Protein 6TP5 (pdb70)

InterPro domains:
  IPR002048 EF-hand domain [PF13499] (192-251)
  IPR002048 EF-hand domain [cd00051] (194-252)
  IPR005123 Oxoglutarate/iron-dependent dioxygenase domain [PS51471] (310-460)
  IPR006620 Prolyl 4-hydroxylase, alpha subunit [SM00702] (142-459)
  IPR011992 EF-hand domain pair [SSF47473] (126-281)
  IPR018247 EF-Hand 1, calcium-binding site [PS00018] (198-210)
  IPR018247 EF-Hand 1, calcium-binding site [PS00018] (237-249)
  IPR044862 Prolyl 4-hydroxylase alpha subunit, Fe(2+) 2OG dioxygenase domain [PF13640] (314-458)
  IPR045054 Prolyl 4-hydroxylase [PTHR10869] (89-461)

B-factor: mean 87.78, std 33.0, range [36.11, 213.03]

Structure (mmCIF, N/CA/C/O backbone):
data_6TP5
#
_entry.id   6TP5
#
_cell.length_a   92.079
_cell.length_b   92.079
_cell.length_c   129.500
_cell.angle_alpha   90.000
_cell.angle_beta   90.000
_cell.angle_gamma   120.000
#
_symmetry.space_group_name_H-M   'P 31'
#
loop_
_entity.id
_entity.type
_entity.pdbx_description
1 polymer 'Transmembrane prolyl 4-hydroxylase'
2 branched 2-acetamido-2-deoxy-beta-D-glucopyranose-(1-4)-2-acetamido-2-deoxy-beta-D-glucopyranose
3 branched alpha-D-mannopyranose-(1-2)-alpha-D-mannopyranose-(1-2)-alpha-D-mannopyranose-(1-3)-[alpha-D-mannopyranose-(1-2)-alpha-D-mannopyranose-(1-6)-[alpha-D-mannopyranose-(1-3)]alpha-D-mannopyranose-(1-6)]beta-D-mannopyranose-(1-4)-2-acetamido-2-deoxy-beta-D-glucopyranose-(1-4)-2-acetamido-2-deoxy-beta-D-glucopyranose
4 branched beta-D-mannopyranose-(1-2)-alpha-D-mannopyranose-(1-2)-alpha-D-mannopyranose-(1-3)-[alpha-D-mannopyranose-(1-2)-alpha-D-mannopyranose-(1-6)-[alpha-D-mannopyranose-(1-3)]alpha-D-mannopyranose-(1-6)]beta-D-mannopyranose-(1-4)-2-acetamido-2-deoxy-beta-D-glucopyranose-(1-4)-2-acetamido-2-deoxy-beta-D-glucopyranose
5 non-polymer N-OXALYLGLYCINE
6 non-polymer 'FE (II) ION'
7 non-polymer 'TERTIARY-BUTYL ALCOHOL'
8 non-polymer GLYCINE
9 non-polymer 'CALCIUM ION'
10 non-polymer 'CHLORIDE ION'
11 water water
#
loop_
_atom_site.group_PDB
_atom_site.id
_atom_site.type_symbol
_atom_site.label_atom_id
_atom_site.label_alt_id
_atom_site.label_comp_id
_atom_site.label_asym_id
_atom_site.label_entity_id
_atom_site.label_seq_id
_atom_site.pdbx_PDB_ins_code
_atom_site.Cartn_x
_atom_site.Cartn_y
_atom_site.Cartn_z
_atom_site.occupancy
_atom_site.B_iso_or_equiv
_atom_site.auth_seq_id
_atom_site.auth_comp_id
_atom_site.auth_asym_id
_atom_site.auth_atom_id
_atom_site.pdbx_PDB_model_num
ATOM 1 N N . THR A 1 26 ? 34.76356 45.08028 -18.59002 1.000 153.57243 107 THR A N 1
ATOM 2 C CA . THR A 1 26 ? 35.53639 43.85956 -18.38988 1.000 156.54281 107 THR A CA 1
ATOM 3 C C . THR A 1 26 ? 35.83906 43.64179 -16.90501 1.000 159.81438 107 THR A C 1
ATOM 4 O O . THR A 1 26 ? 36.58259 44.40998 -16.28921 1.000 165.72177 107 THR A O 1
ATOM 8 N N . LEU A 1 27 ? 35.24404 42.59054 -16.32914 1.000 154.39931 108 LEU A N 1
ATOM 9 C CA . LEU A 1 27 ? 35.40098 42.27737 -14.91492 1.000 147.50175 108 LEU A CA 1
ATOM 10 C C . LEU A 1 27 ? 36.05236 40.92668 -14.64962 1.000 142.31334 108 LEU A C 1
ATOM 11 O O . LEU A 1 27 ? 36.45017 40.67100 -13.50652 1.000 151.86448 108 LEU A O 1
ATOM 16 N N . GLY A 1 28 ? 36.17249 40.06185 -15.65477 1.000 126.41017 109 GLY A N 1
ATOM 17 C CA . GLY A 1 28 ? 36.70373 38.73635 -15.45888 1.000 116.34032 109 GLY A CA 1
ATOM 18 C C . GLY A 1 28 ? 35.59947 37.70879 -15.32157 1.000 107.76546 109 GLY A C 1
ATOM 19 O O . GLY A 1 28 ? 34.42738 38.04644 -15.12625 1.000 104.86675 109 GLY A O 1
ATOM 20 N N . PRO A 1 29 ? 35.95423 36.42916 -15.41623 1.000 104.00407 110 PRO A N 1
ATOM 21 C CA . PRO A 1 29 ? 34.93293 35.37689 -15.37259 1.000 98.83378 110 PRO A CA 1
ATOM 22 C C . PRO A 1 29 ? 34.31274 35.23018 -13.99074 1.000 96.26543 110 PRO A C 1
ATOM 23 O O . PRO A 1 29 ? 34.95992 35.43593 -12.96113 1.000 99.12668 110 PRO A O 1
ATOM 27 N N . LEU A 1 30 ? 33.03588 34.85903 -13.98511 1.000 91.26126 111 LEU A N 1
ATOM 28 C CA . LEU A 1 30 ? 32.31818 34.59569 -12.74668 1.000 81.87669 111 LEU A CA 1
ATOM 29 C C . LEU A 1 30 ? 32.61867 33.18812 -12.24965 1.000 87.58191 111 LEU A C 1
ATOM 30 O O . LEU A 1 30 ? 32.49337 32.21297 -12.99747 1.000 88.63507 111 LEU A O 1
ATOM 35 N N . THR A 1 31 ? 33.00619 33.08761 -10.98182 1.000 93.40357 112 THR A N 1
ATOM 36 C CA . THR A 1 31 ? 33.24046 31.79153 -10.36407 1.000 85.15812 112 THR A CA 1
ATOM 37 C C . THR A 1 31 ? 31.94371 31.00059 -10.28628 1.000 88.89742 112 THR A C 1
ATOM 38 O O . THR A 1 31 ? 30.92684 31.49642 -9.79133 1.000 98.47092 112 THR A O 1
ATOM 42 N N . ARG A 1 32 ? 31.98293 29.77035 -10.78566 1.000 78.56033 113 ARG A N 1
ATOM 43 C CA . ARG A 1 32 ? 30.85978 28.84613 -10.69661 1.000 75.59692 113 ARG A CA 1
ATOM 44 C C . ARG A 1 32 ? 31.38280 27.53990 -10.11569 1.000 78.50742 113 ARG A C 1
ATOM 45 O O . ARG A 1 32 ? 32.23166 26.88142 -10.72634 1.000 81.16926 113 ARG A O 1
ATOM 53 N N . LEU A 1 33 ? 30.89506 27.17500 -8.93363 1.000 68.47215 114 LEU A N 1
ATOM 54 C CA . LEU A 1 33 ? 31.39619 25.98414 -8.26290 1.000 72.54807 114 LEU A CA 1
ATOM 55 C C . LEU A 1 33 ? 30.93901 24.72495 -8.99442 1.000 72.81885 114 LEU A C 1
ATOM 56 O O . LEU A 1 33 ? 29.78729 24.61816 -9.42057 1.000 77.55953 114 LEU A O 1
ATOM 61 N N . GLU A 1 34 ? 31.84632 23.76458 -9.13803 1.000 73.87879 115 GLU A N 1
ATOM 62 C CA . GLU A 1 34 ? 31.52062 22.51939 -9.82431 1.000 73.32833 115 GLU A CA 1
ATOM 63 C C . GLU A 1 34 ? 30.77695 21.57315 -8.89043 1.000 72.07809 115 GLU A C 1
ATOM 64 O O . GLU A 1 34 ? 31.24504 21.28242 -7.78640 1.000 80.87931 115 GLU A O 1
ATOM 70 N N . GLY A 1 35 ? 29.61858 21.08404 -9.34147 1.000 74.18769 116 GLY A N 1
ATOM 71 C CA . GLY A 1 35 ? 28.86734 20.12501 -8.54876 1.000 71.46148 116 GLY A CA 1
ATOM 72 C C . GLY A 1 35 ? 29.42678 18.71783 -8.58877 1.000 70.35780 116 GLY A C 1
ATOM 73 O O . GLY A 1 35 ? 29.20363 17.93906 -7.65776 1.000 74.31651 116 GLY A O 1
ATOM 74 N N . ILE A 1 36 ? 30.13332 18.36682 -9.66505 1.000 61.90978 117 ILE A N 1
ATOM 75 C CA . ILE A 1 36 ? 30.84047 17.09484 -9.81843 1.000 64.80936 117 ILE A CA 1
ATOM 76 C C . ILE A 1 36 ? 29.86379 15.92561 -9.90340 1.000 65.59766 117 ILE A C 1
ATOM 77 O O . ILE A 1 36 ? 29.77146 15.27124 -10.94876 1.000 73.26087 117 ILE A O 1
ATOM 82 N N . LYS A 1 37 ? 29.14084 15.64483 -8.81618 1.000 56.67643 118 LYS A N 1
ATOM 83 C CA . LYS A 1 37 ? 28.08974 14.62969 -8.82409 1.000 56.24004 118 LYS A CA 1
ATOM 84 C C . LYS A 1 37 ? 27.26361 14.76296 -7.55584 1.000 65.07154 118 LYS A C 1
ATOM 85 O O . LYS A 1 37 ? 27.72120 15.31733 -6.55410 1.000 65.78930 118 LYS A O 1
ATOM 91 N N . VAL A 1 38 ? 26.03622 14.23779 -7.61359 1.000 61.13303 119 VAL A N 1
ATOM 92 C CA . VAL A 1 38 ? 25.15784 14.26032 -6.44969 1.000 57.00410 119 VAL A CA 1
ATOM 93 C C . VAL A 1 38 ? 25.81919 13.51905 -5.29517 1.000 64.00748 11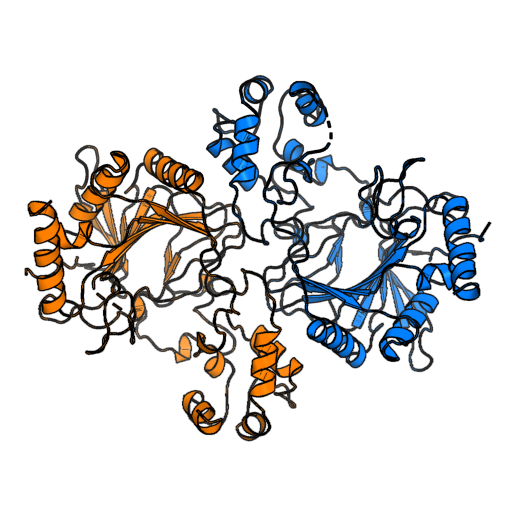9 VAL A C 1
ATOM 94 O O . VAL A 1 38 ? 26.30833 12.39418 -5.45457 1.000 63.08061 119 VAL A O 1
ATOM 98 N N . GLY A 1 39 ? 25.85275 14.15685 -4.12557 1.000 59.32813 120 GLY A N 1
ATOM 99 C CA . GLY A 1 39 ? 26.45028 13.56463 -2.94676 1.000 55.74483 120 GLY A CA 1
ATOM 100 C C . GLY A 1 39 ? 27.92194 13.85664 -2.75575 1.000 66.87471 120 GLY A C 1
ATOM 101 O O . GLY A 1 39 ? 28.49957 13.41673 -1.75161 1.000 70.43971 120 GLY A O 1
ATOM 102 N N . HIS A 1 40 ? 28.54973 14.57835 -3.68055 1.000 64.75747 121 HIS A N 1
ATOM 103 C CA . HIS A 1 40 ? 29.95285 14.93545 -3.52252 1.000 64.81490 121 HIS A CA 1
ATOM 104 C C . HIS A 1 40 ? 30.12235 15.90631 -2.35880 1.000 73.32462 121 HIS A C 1
ATOM 105 O O . HIS A 1 40 ? 29.45065 16.94156 -2.29096 1.000 68.23762 121 HIS A O 1
ATOM 112 N N . GLU A 1 41 ? 31.01901 15.56750 -1.43746 1.000 82.62041 122 GLU A N 1
ATOM 113 C CA . GLU A 1 41 ? 31.33155 16.41108 -0.29288 1.000 76.32959 122 GLU A CA 1
ATOM 114 C C . GLU A 1 41 ? 32.78156 16.85494 -0.38553 1.000 78.09026 122 GLU A C 1
ATOM 115 O O . GLU A 1 41 ? 33.67219 16.03351 -0.62692 1.000 86.80142 122 GLU A O 1
ATOM 121 N N . ARG A 1 42 ? 33.01466 18.14935 -0.19833 1.000 80.64329 123 ARG A N 1
ATOM 122 C CA . ARG A 1 42 ? 34.36086 18.70089 -0.17443 1.000 91.23193 123 ARG A CA 1
ATOM 123 C C . ARG A 1 42 ? 34.52685 19.58352 1.05549 1.000 93.25848 123 ARG A C 1
ATOM 124 O O . ARG A 1 42 ? 33.59960 20.29502 1.45965 1.000 93.41476 123 ARG A O 1
ATOM 132 N N . LYS A 1 43 ? 35.70415 19.50379 1.66397 1.000 92.14764 124 LYS A N 1
ATOM 133 C CA . LYS A 1 43 ? 36.01835 20.35702 2.79679 1.000 83.85806 124 LYS A CA 1
ATOM 134 C C . LYS A 1 43 ? 36.25311 21.78183 2.31752 1.000 87.06427 124 LYS A C 1
ATOM 135 O O . LYS A 1 43 ? 36.89284 22.01387 1.28953 1.000 93.71388 124 LYS A O 1
ATOM 141 N N . VAL A 1 44 ? 35.71183 22.73773 3.05804 1.000 90.05810 125 VAL A N 1
ATOM 142 C CA . VAL A 1 44 ? 35.91179 24.15000 2.78063 1.000 89.69749 125 VAL A CA 1
ATOM 143 C C . VAL A 1 44 ? 36.21433 24.84975 4.09797 1.000 97.63351 125 VAL A C 1
ATOM 144 O O . VAL A 1 44 ? 35.67790 24.47938 5.14884 1.000 98.56630 125 VAL A O 1
ATOM 148 N N . GLN A 1 45 ? 37.10925 25.83131 4.04877 1.000 105.40442 126 GLN A N 1
ATOM 149 C CA . GLN A 1 45 ? 37.50188 26.60105 5.22134 1.000 109.47779 126 GLN A CA 1
ATOM 150 C C . GLN A 1 45 ? 36.88701 27.99211 5.11047 1.000 97.15530 126 GLN A C 1
ATOM 151 O O . GLN A 1 45 ? 37.33377 28.81582 4.30297 1.000 101.71736 126 GLN A O 1
ATOM 157 N N . LEU A 1 46 ? 35.84852 28.23657 5.90848 1.000 77.42777 127 LEU A N 1
ATOM 158 C CA . LEU A 1 46 ? 35.17638 29.52627 5.97368 1.000 82.52301 127 LEU A CA 1
ATOM 159 C C . LEU A 1 46 ? 35.42991 30.26974 7.27532 1.000 91.95987 127 LEU A C 1
ATOM 160 O O . LEU A 1 46 ? 35.38295 31.49922 7.29247 1.000 90.78109 127 LEU A O 1
ATOM 165 N N . VAL A 1 47 ? 35.68765 29.55037 8.36038 1.000 94.48785 128 VAL A N 1
ATOM 166 C CA . VAL A 1 47 ? 36.05015 30.14422 9.63644 1.000 97.34110 128 VAL A CA 1
ATOM 167 C C . VAL A 1 47 ? 37.29558 29.43377 10.14817 1.000 109.16576 128 VAL A C 1
ATOM 168 O O . VAL A 1 47 ? 37.46136 28.22361 9.96476 1.000 109.02391 128 VAL A O 1
ATOM 172 N N . THR A 1 48 ? 38.18858 30.20313 10.78207 1.000 114.45409 129 THR A N 1
ATOM 173 C CA . THR A 1 48 ? 39.42935 29.63050 11.29907 1.000 116.68351 129 THR A CA 1
ATOM 174 C C . THR A 1 48 ? 39.15973 28.57070 12.35814 1.000 109.71917 129 THR A C 1
ATOM 175 O O . THR A 1 48 ? 39.98088 27.66853 12.56130 1.000 105.42620 129 THR A O 1
ATOM 179 N N . ASP A 1 49 ? 38.00956 28.65475 13.02440 1.000 108.31434 130 ASP A N 1
ATOM 180 C CA . ASP A 1 49 ? 37.71302 27.76749 14.14159 1.000 115.30660 130 ASP A CA 1
ATOM 181 C C . ASP A 1 49 ? 37.54484 26.32235 13.67989 1.000 120.18471 130 ASP A C 1
ATOM 182 O O . ASP A 1 49 ? 38.27244 25.42726 14.12617 1.000 121.28775 130 ASP A O 1
ATOM 187 N N . ARG A 1 50 ? 36.58968 26.07314 12.78450 1.000 117.54579 131 ARG A N 1
ATOM 188 C CA . ARG A 1 50 ? 36.16985 24.71920 12.45383 1.000 105.53494 131 ARG A CA 1
ATOM 189 C C . ARG A 1 50 ? 36.20208 24.49837 10.94815 1.000 100.77609 131 ARG A C 1
ATOM 190 O O . ARG A 1 50 ? 36.47591 25.40954 10.16173 1.000 97.70046 131 ARG A O 1
ATOM 198 N N . ASP A 1 51 ? 35.91937 23.25928 10.55839 1.000 97.69980 132 ASP A N 1
ATOM 199 C CA . ASP A 1 51 ? 35.81795 22.87140 9.16028 1.000 106.67314 132 ASP A CA 1
ATOM 200 C C . ASP A 1 51 ? 34.35821 22.82984 8.72894 1.000 99.82472 132 ASP A C 1
ATOM 201 O O . ASP A 1 51 ? 33.46337 22.52688 9.52188 1.000 97.06056 132 ASP A O 1
ATOM 206 N N . HIS A 1 52 ? 34.12817 23.13691 7.45780 1.000 97.76213 133 HIS A N 1
ATOM 207 C CA . HIS A 1 52 ? 32.81547 23.02695 6.84378 1.000 83.26683 133 HIS A CA 1
ATOM 208 C C . HIS A 1 52 ? 32.91076 22.12240 5.62248 1.000 80.58947 133 HIS A C 1
ATOM 209 O O . HIS A 1 52 ? 33.99225 21.90303 5.06933 1.000 85.95339 133 HIS A O 1
ATOM 216 N N . PHE A 1 53 ? 31.76536 21.58755 5.20902 1.000 77.39125 134 PHE A N 1
ATOM 217 C CA . PHE A 1 53 ? 31.70588 20.60005 4.13742 1.000 77.46556 134 PHE A CA 1
ATOM 218 C C . PHE A 1 53 ? 30.57262 20.96923 3.19456 1.000 78.44236 134 PHE A C 1
ATOM 219 O O . PHE A 1 53 ? 29.42668 21.11862 3.63110 1.000 76.94719 134 PHE A O 1
ATOM 227 N N . ILE A 1 54 ? 30.89521 21.12698 1.91237 1.000 76.29899 135 ILE A N 1
ATOM 228 C CA . ILE A 1 54 ? 29.90897 21.45489 0.88728 1.000 64.99607 135 ILE A CA 1
ATOM 229 C C . ILE A 1 54 ? 29.43755 20.16502 0.23303 1.000 68.56522 135 ILE A C 1
ATOM 230 O O . ILE A 1 54 ? 30.22634 19.46216 -0.40869 1.000 76.15598 135 ILE A O 1
ATOM 235 N N . ARG A 1 55 ? 28.14999 19.86534 0.36893 1.000 70.16392 136 ARG A N 1
ATOM 236 C CA . ARG A 1 55 ? 27.55018 18.69983 -0.26614 1.000 65.16386 136 ARG A CA 1
ATOM 237 C C . ARG A 1 55 ? 26.73537 19.13394 -1.47876 1.000 69.09157 136 ARG A C 1
ATOM 238 O O . ARG A 1 55 ? 25.91792 20.05564 -1.38393 1.000 66.95945 136 ARG A O 1
ATOM 246 N N . THR A 1 56 ? 26.96993 18.47600 -2.61495 1.000 60.52179 137 THR A N 1
ATOM 247 C CA . THR A 1 56 ? 26.16688 18.68831 -3.81423 1.000 56.33906 137 THR A CA 1
ATOM 248 C C . THR A 1 56 ? 24.83111 17.97095 -3.64995 1.000 58.15499 137 THR A C 1
ATOM 249 O O . THR A 1 56 ? 24.80278 16.76030 -3.40711 1.000 60.23468 137 THR A O 1
ATOM 253 N N . LEU A 1 57 ? 23.72539 18.70675 -3.77652 1.000 46.66051 138 LEU A N 1
ATOM 254 C CA . LEU A 1 57 ? 22.40475 18.08844 -3.71281 1.000 53.13298 138 LEU A CA 1
ATOM 255 C C . LEU A 1 57 ? 21.83036 17.77640 -5.08427 1.000 58.15228 138 LEU A C 1
ATOM 256 O O . LEU A 1 57 ? 21.07246 16.81026 -5.21904 1.000 56.90988 138 LEU A O 1
ATOM 261 N N . SER A 1 58 ? 22.15942 18.58078 -6.09281 1.000 56.75386 139 SER A N 1
ATOM 262 C CA . SER A 1 58 ? 21.73127 18.32965 -7.46254 1.000 64.29127 139 SER A CA 1
ATOM 263 C C . SER A 1 58 ? 22.60618 19.13973 -8.40824 1.000 65.19855 139 SER A C 1
ATOM 264 O O . SER A 1 58 ? 23.31695 20.06357 -7.99282 1.000 59.22189 139 SER A O 1
ATOM 267 N N . LEU A 1 59 ? 22.54578 18.77114 -9.69021 1.000 60.09371 140 LEU A N 1
ATOM 268 C CA . LEU A 1 59 ? 23.21240 19.50655 -10.76002 1.000 64.42023 140 LEU A CA 1
ATOM 269 C C . LEU A 1 59 ? 22.25925 20.37358 -11.57171 1.000 65.99222 140 LEU A C 1
ATOM 270 O O . LEU A 1 59 ? 22.66920 21.43020 -12.06810 1.000 58.36792 140 LEU A O 1
ATOM 275 N N . LYS A 1 60 ? 21.00933 19.93967 -11.72356 1.000 60.64163 141 LYS A N 1
ATOM 276 C CA . LYS A 1 60 ? 19.93115 20.73946 -12.30998 1.000 59.25094 141 LYS A CA 1
ATOM 277 C C . LYS A 1 60 ? 18.85262 20.95091 -11.25756 1.000 57.59095 141 LYS A C 1
ATOM 278 O O . LYS A 1 60 ? 17.99362 20.07230 -11.06962 1.000 60.34171 141 LYS A O 1
ATOM 284 N N . PRO A 1 61 ? 18.84333 22.08316 -10.53756 1.000 55.45107 142 PRO A N 1
ATOM 285 C CA . PRO A 1 61 ? 19.80416 23.18332 -10.62643 1.000 54.33298 142 PRO A CA 1
ATOM 286 C C . PRO A 1 61 ? 21.07479 22.84494 -9.86183 1.000 47.54495 142 PRO A C 1
ATOM 287 O O . PRO A 1 61 ? 21.11787 21.83786 -9.15612 1.000 53.39718 142 PRO A O 1
ATOM 291 N N . LEU A 1 62 ? 22.10892 23.65534 -10.03453 1.000 49.71814 143 LEU A N 1
ATOM 292 C CA . LEU A 1 62 ? 23.37004 23.46111 -9.32926 1.000 48.45658 143 LEU A CA 1
ATOM 293 C C . LEU A 1 62 ? 23.16431 23.94349 -7.89337 1.000 59.10530 143 LEU A C 1
ATOM 294 O O . LEU A 1 62 ? 23.17137 25.14653 -7.62372 1.000 56.04623 143 LEU A O 1
ATOM 299 N N . LEU A 1 63 ? 22.98246 22.99548 -6.96806 1.000 53.60052 144 LEU A N 1
ATOM 300 C CA . LEU A 1 63 ? 22.47579 23.25378 -5.62680 1.000 58.44870 144 LEU A CA 1
ATOM 301 C C . LEU A 1 63 ? 23.34035 22.54712 -4.59093 1.000 63.35911 144 LEU A C 1
ATOM 302 O O . LEU A 1 63 ? 23.56607 21.33407 -4.68775 1.000 56.75494 144 LEU A O 1
ATOM 307 N N . PHE A 1 64 ? 23.79098 23.29927 -3.58566 1.000 62.28404 145 PHE A N 1
ATOM 308 C CA . PHE A 1 64 ? 24.69107 22.79957 -2.55688 1.000 62.17431 145 PHE A CA 1
ATOM 309 C C . PHE A 1 64 ? 24.09461 22.97631 -1.16358 1.000 66.61125 145 PHE A C 1
ATOM 310 O O . PHE A 1 64 ? 23.16794 23.76350 -0.95166 1.000 74.08594 145 PHE A O 1
ATOM 318 N N . GLU A 1 65 ? 24.67221 22.25133 -0.20256 1.000 65.96084 146 GLU A N 1
ATOM 319 C CA . GLU A 1 65 ? 24.25502 22.30234 1.19434 1.000 57.17636 146 GLU A CA 1
ATOM 320 C C . GLU A 1 65 ? 25.47958 22.35105 2.09354 1.000 69.16738 146 GLU A C 1
ATOM 321 O O . GLU A 1 65 ? 26.43222 21.59341 1.88652 1.000 63.97608 146 GLU A O 1
ATOM 327 N N . ILE A 1 66 ? 25.44814 23.23169 3.09183 1.000 64.80175 147 ILE A N 1
ATOM 328 C CA . ILE A 1 66 ? 26.52784 23.33143 4.06952 1.000 60.27919 147 ILE A CA 1
ATOM 329 C C . ILE A 1 66 ? 25.94488 23.26402 5.47793 1.000 70.64643 147 ILE A C 1
ATOM 330 O O . ILE A 1 66 ? 25.37060 24.25055 5.96371 1.000 68.86346 147 ILE A O 1
ATOM 335 N N . PRO A 1 67 ? 26.05961 22.13002 6.16502 1.000 67.83892 148 PRO A N 1
ATOM 336 C CA . PRO A 1 67 ? 25.60053 22.06747 7.55867 1.000 60.99976 148 PRO A CA 1
ATOM 337 C C . PRO A 1 67 ? 26.42471 22.97836 8.44882 1.000 64.27725 148 PRO A C 1
ATOM 338 O O . PRO A 1 67 ? 27.64018 23.11311 8.27642 1.000 59.99832 148 PRO A O 1
ATOM 342 N N . GLY A 1 68 ? 25.74640 23.60841 9.40767 1.000 62.78976 149 GLY A N 1
ATOM 343 C CA . GLY A 1 68 ? 26.44109 24.39242 10.40929 1.000 60.76631 149 GLY A CA 1
ATOM 344 C C . GLY A 1 68 ? 27.09144 25.64892 9.89035 1.000 66.40779 149 GLY A C 1
ATOM 345 O O . GLY A 1 68 ? 28.01701 26.16411 10.52444 1.000 66.87156 149 GLY A O 1
ATOM 346 N N . PHE A 1 69 ? 26.64367 26.15196 8.73799 1.000 67.80992 150 PHE A N 1
ATOM 347 C CA . PHE A 1 69 ? 27.19080 27.39872 8.21664 1.000 67.43124 150 PHE A CA 1
ATOM 348 C C . PHE A 1 69 ? 27.07475 28.51399 9.24386 1.000 69.07350 150 PHE A C 1
ATOM 349 O O . PHE A 1 69 ? 28.01465 29.29145 9.44082 1.000 69.56801 150 PHE A O 1
ATOM 357 N N . LEU A 1 70 ? 25.92757 28.60988 9.90281 1.000 67.13177 151 LEU A N 1
ATOM 358 C CA . LEU A 1 70 ? 25.72362 29.56584 10.97589 1.000 65.24806 151 LEU A CA 1
ATOM 359 C C . LEU A 1 70 ? 25.75301 28.84390 12.31389 1.000 64.06717 151 LEU A C 1
ATOM 360 O O . LEU A 1 70 ? 25.32620 27.68998 12.42887 1.000 58.64597 151 LEU A O 1
ATOM 365 N N . THR A 1 71 ? 26.27579 29.52687 13.32333 1.000 56.64602 152 THR A N 1
ATOM 366 C CA . THR A 1 71 ? 26.18130 28.98200 14.66523 1.000 68.57742 152 THR A CA 1
ATOM 367 C C . THR A 1 71 ? 24.77334 29.19484 15.21332 1.000 71.32793 152 THR A C 1
ATOM 368 O O . THR A 1 71 ? 23.98564 29.98990 14.68976 1.000 66.05217 152 THR A O 1
ATOM 372 N N . ASP A 1 72 ? 24.45163 28.45809 16.27740 1.000 72.66510 153 ASP A N 1
ATOM 373 C CA . ASP A 1 72 ? 23.13835 28.62447 16.89054 1.000 70.70194 153 ASP A CA 1
ATOM 374 C C . ASP A 1 72 ? 22.94495 30.04656 17.40189 1.000 74.77778 153 ASP A C 1
ATOM 375 O O . ASP A 1 72 ? 21.83826 30.59425 17.31572 1.000 74.03201 153 ASP A O 1
ATOM 380 N N . GLU A 1 73 ? 24.01664 30.67045 17.89836 1.000 79.49664 154 GLU A N 1
ATOM 381 C CA . GLU A 1 73 ? 23.93131 32.04686 18.37582 1.000 73.99153 154 GLU A CA 1
ATOM 382 C C . GLU A 1 73 ? 23.62549 33.02182 17.23760 1.000 71.20392 154 GLU A C 1
ATOM 383 O O . GLU A 1 73 ? 22.80427 33.93221 17.39859 1.000 70.31113 154 GLU A O 1
ATOM 389 N N . GLU A 1 74 ? 24.26298 32.84803 16.07748 1.000 71.80582 155 GLU A N 1
ATOM 390 C CA . GLU A 1 74 ? 24.04898 33.79165 14.98630 1.000 73.33528 155 GLU A CA 1
ATOM 391 C C . GLU A 1 74 ? 22.63446 33.68225 14.41614 1.000 70.33916 155 GLU A C 1
ATOM 392 O O . GLU A 1 74 ? 22.02638 34.69584 14.05193 1.000 74.97468 155 GLU A O 1
ATOM 398 N N . CYS A 1 75 ? 22.08399 32.46710 14.35359 1.000 55.07531 156 CYS A N 1
ATOM 399 C CA . CYS A 1 75 ? 20.68372 32.28250 13.94783 1.000 67.09282 156 CYS A CA 1
ATOM 400 C C . CYS A 1 75 ? 19.73776 33.04621 14.85733 1.000 68.21578 156 CYS A C 1
ATOM 401 O O . CYS A 1 75 ? 18.79950 33.70646 14.39158 1.000 75.10314 156 CYS A O 1
ATOM 404 N N . ARG A 1 76 ? 19.93751 32.90189 16.16927 1.000 60.65667 157 ARG A N 1
ATOM 405 C CA . ARG A 1 76 ? 19.08170 33.55898 17.14227 1.000 62.03313 157 ARG A CA 1
ATOM 406 C C . ARG A 1 76 ? 19.24033 35.07163 17.09194 1.000 65.29469 157 ARG A C 1
ATOM 407 O O . ARG A 1 76 ? 18.29341 35.80457 17.40324 1.000 70.94041 157 ARG A O 1
ATOM 415 N N . LEU A 1 77 ? 20.42620 35.55911 16.71821 1.000 60.83128 158 LEU A N 1
ATOM 416 C CA . LEU A 1 77 ? 20.60833 36.99948 16.58397 1.000 63.27658 158 LEU A CA 1
ATOM 417 C C . LEU A 1 77 ? 19.83670 37.54332 15.38932 1.000 68.30106 158 LEU A C 1
ATOM 418 O O . LEU A 1 77 ? 19.21947 38.61125 15.47616 1.000 77.05705 158 LEU A O 1
ATOM 423 N N . ILE A 1 78 ? 19.85732 36.81632 14.26962 1.000 62.23314 159 ILE A N 1
ATOM 424 C CA . ILE A 1 78 ? 19.15738 37.26103 13.06963 1.000 63.89189 159 ILE A CA 1
ATOM 425 C C . ILE A 1 78 ? 17.66208 37.34390 13.33118 1.000 65.31573 159 ILE A C 1
ATOM 426 O O . ILE A 1 78 ? 16.99540 38.31092 12.94192 1.000 69.70354 159 ILE A O 1
ATOM 431 N N . ILE A 1 79 ? 17.10859 36.31453 13.97293 1.000 61.00283 160 ILE A N 1
ATOM 432 C CA . ILE A 1 79 ? 15.68301 36.31710 14.28485 1.000 68.46487 160 ILE A CA 1
ATOM 433 C C . ILE A 1 79 ? 15.34043 37.52533 15.14281 1.000 69.68342 160 ILE A C 1
ATOM 434 O O . ILE A 1 79 ? 14.38346 38.25892 14.86611 1.000 64.79487 160 ILE A O 1
ATOM 439 N N . HIS A 1 80 ? 16.15054 37.77413 16.17092 1.000 63.74828 161 HIS A N 1
ATOM 440 C CA . HIS A 1 80 ? 15.84608 38.84174 17.11345 1.000 63.74810 161 HIS A CA 1
ATOM 441 C C . HIS A 1 80 ? 15.96452 40.21333 16.46295 1.000 70.56300 161 HIS A C 1
ATOM 442 O O . HIS A 1 80 ? 15.15028 41.10458 16.73047 1.000 71.11073 161 HIS A O 1
ATOM 449 N N . LEU A 1 81 ? 16.98019 40.40942 15.61983 1.000 71.12171 162 LEU A N 1
ATOM 450 C CA . LEU A 1 81 ? 17.09589 41.67018 14.89452 1.000 68.19816 162 LEU A CA 1
ATOM 451 C C . LEU A 1 81 ? 15.92143 41.86068 13.94250 1.000 72.44238 162 LEU A C 1
ATOM 452 O O . LEU A 1 81 ? 15.44788 42.98820 13.74155 1.000 67.70884 162 LEU A O 1
ATOM 457 N N . ALA A 1 82 ? 15.43421 40.76462 13.35003 1.000 66.63356 163 ALA A N 1
ATOM 458 C CA . ALA A 1 82 ? 14.24545 40.84428 12.50627 1.000 56.71967 163 ALA A CA 1
ATOM 459 C C . ALA A 1 82 ? 13.00883 41.19021 13.32505 1.000 66.74060 163 ALA A C 1
ATOM 460 O O . ALA A 1 82 ? 12.20802 42.04218 12.92219 1.000 75.81908 163 ALA A O 1
ATOM 462 N N . GLN A 1 83 ? 12.83487 40.53593 14.47553 1.000 63.25260 164 GLN A N 1
ATOM 463 C CA . GLN A 1 83 ? 11.67107 40.80662 15.30916 1.000 67.80469 164 GLN A CA 1
ATOM 464 C C . GLN A 1 83 ? 11.68668 42.23685 15.82455 1.000 75.29910 164 GLN A C 1
ATOM 465 O O . GLN A 1 83 ? 10.64034 42.89064 15.88451 1.000 86.56387 164 GLN A O 1
ATOM 471 N N . MET A 1 84 ? 12.86604 42.74346 16.19856 1.000 80.00227 165 MET A N 1
ATOM 472 C CA . MET A 1 84 ? 12.94985 44.10479 16.72222 1.000 80.45395 165 MET A CA 1
ATOM 473 C C . MET A 1 84 ? 12.61920 45.13587 15.65279 1.000 77.08534 165 MET A C 1
ATOM 474 O O . MET A 1 84 ? 12.03189 46.17803 15.96072 1.000 76.62943 165 MET A O 1
ATOM 479 N N . LYS A 1 85 ? 12.97446 44.85858 14.39550 1.000 75.85577 166 LYS A N 1
ATOM 480 C CA . LYS A 1 85 ? 12.62556 45.76441 13.30640 1.000 72.22838 166 LYS A CA 1
ATOM 481 C C . LYS A 1 85 ? 11.13139 45.72459 12.99628 1.000 75.00493 166 LYS A C 1
ATOM 482 O O . LYS A 1 85 ? 10.54124 46.75635 12.65292 1.000 68.64885 166 LYS A O 1
ATOM 488 N N . GLY A 1 86 ? 10.50346 44.55805 13.12098 1.000 70.84502 167 GLY A N 1
ATOM 489 C CA . GLY A 1 86 ? 9.10973 44.41400 12.75957 1.000 64.79391 167 GLY A CA 1
ATOM 490 C C . GLY A 1 86 ? 8.93608 43.84294 11.36677 1.000 69.49731 167 GLY A C 1
ATOM 491 O O . GLY A 1 86 ? 9.51296 44.35244 10.39959 1.000 73.80652 167 GLY A O 1
ATOM 492 N N . LEU A 1 87 ? 8.15354 42.77749 11.25655 1.000 64.22178 168 LEU A N 1
ATOM 493 C CA . LEU A 1 87 ? 7.90168 42.12834 9.98232 1.000 61.15909 168 LEU A CA 1
ATOM 494 C C . LEU A 1 87 ? 6.67968 42.73909 9.30457 1.000 65.86027 168 LEU A C 1
ATOM 495 O O . LEU A 1 87 ? 5.86294 43.41913 9.92937 1.000 72.59726 168 LEU A O 1
ATOM 500 N N . GLN A 1 88 ? 6.57599 42.51009 7.99816 1.000 63.60552 169 GLN A N 1
ATOM 501 C CA . GLN A 1 88 ? 5.40752 42.92748 7.24233 1.000 67.68677 169 GLN A CA 1
ATOM 502 C C . GLN A 1 88 ? 4.94853 41.77501 6.36359 1.000 62.55523 169 GLN A C 1
ATOM 503 O O . GLN A 1 88 ? 5.71564 40.85830 6.05590 1.000 54.49873 169 GLN A O 1
ATOM 509 N N . ARG A 1 89 ? 3.67314 41.82441 5.98155 1.000 64.50178 170 ARG A N 1
ATOM 510 C CA . ARG A 1 89 ? 3.11770 40.82382 5.07907 1.000 59.71369 170 ARG A CA 1
ATOM 511 C C . ARG A 1 89 ? 3.93954 40.76159 3.79407 1.000 50.08602 170 ARG A C 1
ATOM 512 O O . ARG A 1 89 ? 4.18738 41.78192 3.15034 1.000 63.81747 170 ARG A O 1
ATOM 520 N N . SER A 1 90 ? 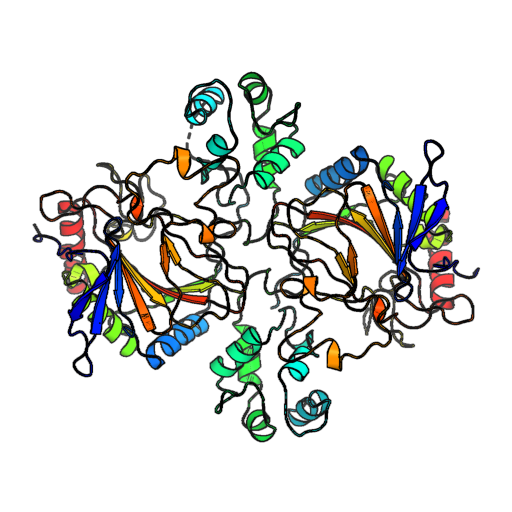4.38076 39.55694 3.43552 1.000 57.47509 171 SER A N 1
ATOM 521 C CA . SER A 1 90 ? 5.24197 39.38801 2.26832 1.000 55.27026 171 SER A CA 1
ATOM 522 C C . SER A 1 90 ? 4.51095 39.69763 0.96622 1.000 60.28276 171 SER A C 1
ATOM 523 O O . SER A 1 90 ? 5.12771 40.18581 0.01444 1.000 62.98325 171 SER A O 1
ATOM 526 N N . GLN A 1 91 ? 3.21049 39.42743 0.89631 1.000 66.41638 172 GLN A N 1
ATOM 527 C CA . GLN A 1 91 ? 2.42729 39.70429 -0.30068 1.000 67.95044 172 GLN A CA 1
ATOM 528 C C . GLN A 1 91 ? 1.14868 40.43562 0.08404 1.000 77.69562 172 GLN A C 1
ATOM 529 O O . GLN A 1 91 ? 0.43201 40.00192 0.99093 1.000 89.33892 172 GLN A O 1
ATOM 535 N N . ILE A 1 92 ? 0.86593 41.54306 -0.60594 1.000 83.54502 173 ILE A N 1
ATOM 536 C CA . ILE A 1 92 ? -0.36743 42.28877 -0.37150 1.000 96.41550 173 ILE A CA 1
ATOM 537 C C . ILE A 1 92 ? -1.55827 41.48067 -0.87343 1.000 94.82614 173 ILE A C 1
ATOM 538 O O . ILE A 1 92 ? -1.47711 40.79195 -1.90163 1.000 94.87713 173 ILE A O 1
ATOM 543 N N . LEU A 1 93 ? -2.66655 41.54583 -0.14187 1.000 89.51719 174 LEU A N 1
ATOM 544 C CA . LEU A 1 93 ? -3.88769 40.87318 -0.57647 1.000 91.79494 174 LEU A CA 1
ATOM 545 C C . LEU A 1 93 ? -4.40362 41.53148 -1.84967 1.000 98.08912 174 LEU A C 1
ATOM 546 O O . LEU A 1 93 ? -4.71519 42.73053 -1.83142 1.000 101.92447 174 LEU A O 1
ATOM 551 N N . PRO A 1 94 ? -4.50871 40.80281 -2.96270 1.000 89.90847 175 PRO A N 1
ATOM 552 C CA . PRO A 1 94 ? -4.97678 41.41962 -4.20882 1.000 86.69223 175 PRO A CA 1
ATOM 553 C C . PRO A 1 94 ? -6.38050 41.98053 -4.05674 1.000 96.22056 175 PRO A C 1
ATOM 554 O O . PRO A 1 94 ? -7.22996 41.40659 -3.37323 1.000 96.18918 175 PRO A O 1
ATOM 558 N N . THR A 1 95 ? -6.61790 43.12093 -4.70422 1.000 101.93852 176 THR A N 1
ATOM 559 C CA . THR A 1 95 ? -7.93169 43.74110 -4.71864 1.000 110.78408 176 THR A CA 1
ATOM 560 C C . THR A 1 95 ? -8.56031 43.76097 -6.11135 1.000 121.97163 176 THR A C 1
ATOM 561 O O . THR A 1 95 ? -9.69908 44.23309 -6.25033 1.000 111.37114 176 THR A O 1
ATOM 565 N N . GLU A 1 96 ? -7.87409 43.24144 -7.13969 1.000 141.10836 177 GLU A N 1
ATOM 566 C CA . GLU A 1 96 ? -8.32416 43.40290 -8.52044 1.000 148.12244 177 GLU A CA 1
ATOM 567 C C . GLU A 1 96 ? -7.85371 42.25171 -9.40126 1.000 147.38993 177 GLU A C 1
ATOM 568 O O . GLU A 1 96 ? -6.99669 41.44712 -9.02112 1.000 148.96119 177 GLU A O 1
ATOM 574 N N . GLU A 1 97 ? -8.37147 42.25993 -10.63287 1.000 144.33223 178 GLU A N 1
ATOM 575 C CA . GLU A 1 97 ? -7.93625 41.44997 -11.76256 1.000 136.81661 178 GLU A CA 1
ATOM 576 C C . GLU A 1 97 ? -6.58679 41.92971 -12.31007 1.000 141.17298 178 GLU A C 1
ATOM 577 O O . GLU A 1 97 ? -6.08003 42.99837 -11.96198 1.000 142.23480 178 GLU A O 1
ATOM 583 N N . TYR A 1 98 ? -6.01895 41.12929 -13.21107 1.000 149.53186 179 TYR A N 1
ATOM 584 C CA . TYR A 1 98 ? -4.68994 41.39236 -13.75097 1.000 155.41130 179 TYR A CA 1
ATOM 585 C C . TYR A 1 98 ? -4.74887 42.39827 -14.89772 1.000 161.98864 179 TYR A C 1
ATOM 586 O O . TYR A 1 98 ? -5.70281 42.41701 -15.68072 1.000 163.45432 179 TYR A O 1
ATOM 595 N N . GLU A 1 99 ? -3.71998 43.24173 -14.98934 1.000 161.61770 180 GLU A N 1
ATOM 596 C CA . GLU A 1 99 ? -3.61048 44.23574 -16.04941 1.000 167.30407 180 GLU A CA 1
ATOM 597 C C . GLU A 1 99 ? -2.17896 44.26323 -16.56398 1.000 169.40889 180 GLU A C 1
ATOM 598 O O . GLU A 1 99 ? -1.23020 44.15244 -15.78221 1.000 177.89491 180 GLU A O 1
ATOM 604 N N . GLU A 1 100 ? -2.02772 44.40690 -17.87743 1.000 160.76583 181 GLU A N 1
ATOM 605 C CA . GLU A 1 100 ? -0.70390 44.46956 -18.48798 1.000 151.15363 181 GLU A CA 1
ATOM 606 C C . GLU A 1 100 ? -0.69232 45.39610 -19.70128 1.000 150.58947 181 GLU A C 1
ATOM 607 O O . GLU A 1 100 ? -1.62694 46.16828 -19.91810 1.000 152.85501 181 GLU A O 1
ATOM 613 N N . GLN A 1 106 ? -3.98144 44.34132 -23.55848 1.000 173.84150 187 GLN A N 1
ATOM 614 C CA . GLN A 1 106 ? -3.81459 44.74153 -24.95518 1.000 180.03352 187 GLN A CA 1
ATOM 615 C C . GLN A 1 106 ? -4.20751 43.61376 -25.89740 1.000 173.02433 187 GLN A C 1
ATOM 616 O O . GLN A 1 106 ? -4.04734 43.72021 -27.11368 1.000 177.43903 187 GLN A O 1
ATOM 622 N N . VAL A 1 107 ? -4.71765 42.52691 -25.31482 1.000 154.91792 188 VAL A N 1
ATOM 623 C CA . VAL A 1 107 ? -5.12790 41.33770 -26.05273 1.000 134.68839 188 VAL A CA 1
ATOM 624 C C . VAL A 1 107 ? -6.63602 41.36904 -26.26060 1.000 131.83252 188 VAL A C 1
ATOM 625 O O . VAL A 1 107 ? -7.40019 41.70284 -25.34288 1.000 135.05124 188 VAL A O 1
ATOM 629 N N . SER A 1 108 ? -7.06863 41.02651 -27.47170 1.000 123.60859 189 SER A N 1
ATOM 630 C CA . SER A 1 108 ? -8.47546 40.73546 -27.68847 1.000 114.40910 189 SER A CA 1
ATOM 631 C C . SER A 1 108 ? -8.82132 39.39108 -27.05402 1.000 125.53944 189 SER A C 1
ATOM 632 O O . SER A 1 108 ? -7.94873 38.55554 -26.79981 1.000 123.73972 189 SER A O 1
ATOM 635 N N . GLN A 1 109 ? -10.11758 39.18602 -26.80323 1.000 121.89249 190 GLN A N 1
ATOM 636 C CA . GLN A 1 109 ? -10.54898 38.01188 -26.04742 1.000 106.92117 190 GLN A CA 1
ATOM 637 C C . GLN A 1 109 ? -10.11466 36.71587 -26.72605 1.000 100.74442 190 GLN A C 1
ATOM 638 O O . GLN A 1 109 ? -9.67245 35.77431 -26.05475 1.000 95.61416 190 GLN A O 1
ATOM 644 N N . LEU A 1 110 ? -10.20279 36.65292 -28.05653 1.000 92.41859 191 LEU A N 1
ATOM 645 C CA . LEU A 1 110 ? -9.82567 35.41993 -28.74222 1.000 106.85446 191 LEU A CA 1
ATOM 646 C C . LEU A 1 110 ? -8.31486 35.22479 -28.75526 1.000 103.34166 191 LEU A C 1
ATOM 647 O O . LEU A 1 110 ? -7.83084 34.09025 -28.65813 1.000 95.22690 191 LEU A O 1
ATOM 652 N N . ASP A 1 111 ? -7.55173 36.31147 -28.89201 1.000 104.21689 192 ASP A N 1
ATOM 653 C CA . ASP A 1 111 ? -6.10105 36.18454 -28.81585 1.000 106.24733 192 ASP A CA 1
ATOM 654 C C . ASP A 1 111 ? -5.66555 35.65021 -27.45917 1.000 99.27279 192 ASP A C 1
ATOM 655 O O . ASP A 1 111 ? -4.64850 34.95308 -27.36187 1.000 98.63361 192 ASP A O 1
ATOM 660 N N . LEU A 1 112 ? -6.42201 35.95812 -26.40433 1.000 88.71878 193 LEU A N 1
ATOM 661 C CA . LEU A 1 112 ? -6.13488 35.36671 -25.10492 1.000 81.76336 193 LEU A CA 1
ATOM 662 C C . LEU A 1 112 ? -6.43796 33.87397 -25.11279 1.000 82.14891 193 LEU A C 1
ATOM 663 O O . LEU A 1 112 ? -5.68274 33.08027 -24.53991 1.000 81.99465 193 LEU A O 1
ATOM 668 N N . PHE A 1 113 ? -7.52715 33.47208 -25.77648 1.000 82.56074 194 PHE A N 1
ATOM 669 C CA . PHE A 1 113 ? -7.84040 32.05155 -25.89993 1.000 77.10370 194 PHE A CA 1
ATOM 670 C C . PHE A 1 113 ? -6.71174 31.30342 -26.59710 1.000 77.76841 194 PHE A C 1
ATOM 671 O O . PHE A 1 113 ? -6.21984 30.28892 -26.08760 1.000 72.88392 194 PHE A O 1
ATOM 679 N N . ARG A 1 114 ? -6.28134 31.80185 -27.76493 1.000 69.32156 195 ARG A N 1
ATOM 680 C CA . ARG A 1 114 ? -5.18254 31.17465 -28.49449 1.000 83.10768 195 ARG A CA 1
ATOM 681 C C . ARG A 1 114 ? -3.91174 31.08193 -27.65508 1.000 82.76492 195 ARG A C 1
ATOM 682 O O . ARG A 1 114 ? -3.13246 30.13655 -27.81819 1.000 85.55693 195 ARG A O 1
ATOM 690 N N . LEU A 1 115 ? -3.67000 32.05728 -26.77486 1.000 72.73889 196 LEU A N 1
ATOM 691 C CA . LEU A 1 115 ? -2.49613 31.98590 -25.91082 1.000 95.18405 196 LEU A CA 1
ATOM 692 C C . LEU A 1 115 ? -2.66115 30.90951 -24.84411 1.000 88.47008 196 LEU A C 1
ATOM 693 O O . LEU A 1 115 ? -1.71453 30.17172 -24.54616 1.000 92.18609 196 LEU A O 1
ATOM 698 N N . LEU A 1 116 ? -3.85760 30.79651 -24.26662 1.000 75.19889 197 LEU A N 1
ATOM 699 C CA . LEU A 1 116 ? -4.08163 29.81632 -23.20979 1.000 72.43231 197 LEU A CA 1
ATOM 700 C C . LEU A 1 116 ? -4.15329 28.38783 -23.74063 1.000 71.43115 197 LEU A C 1
ATOM 701 O O . LEU A 1 116 ? -3.71224 27.45833 -23.05737 1.000 68.79530 197 LEU A O 1
ATOM 706 N N . ASP A 1 117 ? -4.68969 28.18977 -24.94516 1.000 78.59850 198 ASP A N 1
ATOM 707 C CA . ASP A 1 117 ? -4.88622 26.85069 -25.50105 1.000 75.93980 198 ASP A CA 1
ATOM 708 C C . ASP A 1 117 ? -3.54943 26.33113 -26.02680 1.000 80.80729 198 ASP A C 1
ATOM 709 O O . ASP A 1 117 ? -3.27195 26.32872 -27.22839 1.000 84.96605 198 ASP A O 1
ATOM 714 N N . GLN A 1 118 ? -2.71849 25.85322 -25.09611 1.000 84.29025 199 GLN A N 1
ATOM 715 C CA . GLN A 1 118 ? -1.37939 25.38424 -25.44832 1.000 88.52252 199 GLN A CA 1
ATOM 716 C C . GLN A 1 118 ? -1.42986 24.24358 -26.45940 1.000 89.71329 199 GLN A C 1
ATOM 717 O O . GLN A 1 118 ? -0.74587 24.28339 -27.48901 1.000 100.10859 199 GLN A O 1
ATOM 723 N N . ASN A 1 119 ? -2.22392 23.20788 -26.17843 1.000 82.99997 200 ASN A N 1
ATOM 724 C CA . ASN A 1 119 ? -2.25974 22.03395 -27.04624 1.000 84.10663 200 ASN A CA 1
ATOM 725 C C . ASN A 1 119 ? -3.17814 22.20725 -28.25352 1.000 90.34205 200 ASN A C 1
ATOM 726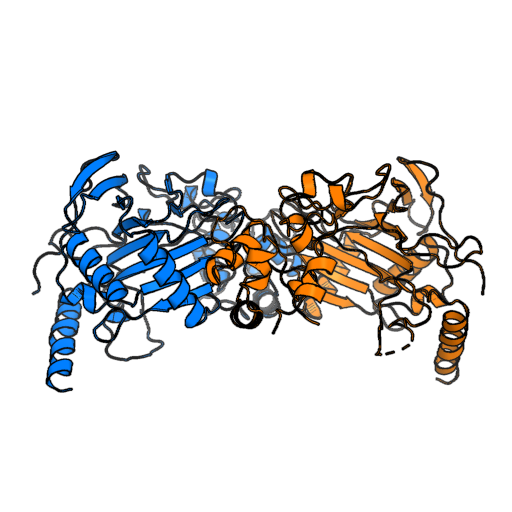 O O . ASN A 1 119 ? -3.32493 21.26304 -29.03861 1.000 98.87241 200 ASN A O 1
ATOM 731 N N . ARG A 1 120 ? -3.79567 23.38044 -28.41074 1.000 80.90855 201 ARG A N 1
ATOM 732 C CA . ARG A 1 120 ? -4.49284 23.76959 -29.64154 1.000 84.98573 201 ARG A CA 1
ATOM 733 C C . ARG A 1 120 ? -5.60058 22.78413 -30.01794 1.000 85.37072 201 ARG A C 1
ATOM 734 O O . ARG A 1 120 ? -5.73565 22.38083 -31.17490 1.000 89.74167 201 ARG A O 1
ATOM 742 N N . ASP A 1 121 ? -6.41205 22.39855 -29.03329 1.000 80.93659 202 ASP A N 1
ATOM 743 C CA . ASP A 1 121 ? -7.55067 21.52777 -29.30081 1.000 86.43969 202 ASP A CA 1
ATOM 744 C C . ASP A 1 121 ? -8.88202 22.26636 -29.18594 1.000 90.63889 202 ASP A C 1
ATOM 745 O O . ASP A 1 121 ? -9.93746 21.62798 -29.11720 1.000 94.87068 202 ASP A O 1
ATOM 750 N N . GLY A 1 122 ? -8.85164 23.59961 -29.16400 1.000 80.92451 203 GLY A N 1
ATOM 751 C CA . GLY A 1 122 ? -10.06954 24.38562 -29.09900 1.000 67.39165 203 GLY A CA 1
ATOM 752 C C . GLY A 1 122 ? -10.76077 24.37931 -27.75887 1.000 76.30628 203 GLY A C 1
ATOM 753 O O . GLY A 1 122 ? -11.91923 24.79899 -27.66981 1.000 81.69665 203 GLY A O 1
ATOM 754 N N . HIS A 1 123 ? -10.08157 23.91345 -26.71418 1.000 68.04990 204 HIS A N 1
ATOM 755 C CA . HIS A 1 123 ? -10.64455 23.78954 -25.38110 1.000 74.19623 204 HIS A CA 1
ATOM 756 C C . HIS A 1 123 ? -9.59112 24.19799 -24.36347 1.000 69.85632 204 HIS A C 1
ATOM 757 O O . HIS A 1 123 ? -8.42474 23.81602 -24.48539 1.000 78.43941 204 HIS A O 1
ATOM 764 N N . LEU A 1 124 ? -10.00660 24.96743 -23.35802 1.000 75.29993 205 LEU A N 1
ATOM 765 C CA . LEU A 1 124 ? -9.12802 25.34292 -22.24954 1.000 66.49054 205 LEU A CA 1
ATOM 766 C C . LEU A 1 124 ? -9.28126 24.30208 -21.15029 1.000 64.64616 205 LEU A C 1
ATOM 767 O O . LEU A 1 124 ? -10.28009 24.28904 -20.42386 1.000 66.66627 205 LEU A O 1
ATOM 772 N N . GLN A 1 125 ? -8.28770 23.42603 -21.02676 1.000 69.16773 206 GLN A N 1
ATOM 773 C CA . GLN A 1 125 ? -8.22514 22.52296 -19.88950 1.000 64.86673 206 GLN A CA 1
ATOM 774 C C . GLN A 1 125 ? -7.82893 23.29179 -18.62754 1.000 58.69839 206 GLN A C 1
ATOM 775 O O . GLN A 1 125 ? -7.31801 24.41205 -18.68556 1.000 60.71878 206 GLN A O 1
ATOM 781 N N . LEU A 1 126 ? -8.08569 22.67910 -17.46857 1.000 64.18498 207 LEU A N 1
ATOM 782 C CA . LEU A 1 126 ? -7.69610 23.30297 -16.20396 1.000 64.76200 207 LEU A CA 1
ATOM 783 C C . LEU A 1 126 ? -6.19798 23.59228 -16.16529 1.000 55.04962 207 LEU A C 1
ATOM 784 O O . LEU A 1 126 ? -5.78123 24.67928 -15.75042 1.000 61.02659 207 LEU A O 1
ATOM 789 N N . ARG A 1 127 ? -5.37169 22.63317 -16.60062 1.000 53.88803 208 ARG A N 1
ATOM 790 C CA . ARG A 1 127 ? -3.92533 22.83270 -16.56284 1.000 57.89259 208 ARG A CA 1
ATOM 791 C C . ARG A 1 127 ? -3.50417 24.02402 -17.41417 1.000 62.06099 208 ARG A C 1
ATOM 792 O O . ARG A 1 127 ? -2.51231 24.69022 -17.09809 1.000 60.33130 208 ARG A O 1
ATOM 800 N N . GLU A 1 128 ? -4.25963 24.33064 -18.47353 1.000 64.28074 209 GLU A N 1
ATOM 801 C CA . GLU A 1 128 ? -3.92287 25.47367 -19.31772 1.000 63.63830 209 GLU A CA 1
ATOM 802 C C . GLU A 1 128 ? -4.25948 26.79733 -18.63507 1.000 62.50137 209 GLU A C 1
ATOM 803 O O . GLU A 1 128 ? -3.52521 27.78114 -18.78862 1.000 57.07124 209 GLU A O 1
ATOM 809 N N . VAL A 1 129 ? -5.35989 26.84126 -17.88012 1.000 55.71135 210 VAL A N 1
ATOM 810 C CA . VAL A 1 129 ? -5.65098 28.01664 -17.06907 1.000 54.22707 210 VAL A CA 1
ATOM 811 C C . VAL A 1 129 ? -4.65264 28.12699 -15.91851 1.000 65.35965 210 VAL A C 1
ATOM 812 O O . VAL A 1 129 ? -4.13654 29.21374 -15.62441 1.000 60.14417 210 VAL A O 1
ATOM 816 N N . LEU A 1 130 ? -4.34888 26.99864 -15.26735 1.000 61.28628 211 LEU A N 1
ATOM 817 C CA . LEU A 1 130 ? -3.39498 26.98425 -14.16002 1.000 60.89852 211 LEU A CA 1
ATOM 818 C C . LEU A 1 130 ? -2.00972 27.46819 -14.57969 1.000 59.95795 211 LEU A C 1
ATOM 819 O O . LEU A 1 130 ? -1.28606 28.04365 -13.76345 1.000 57.63824 211 LEU A O 1
ATOM 824 N N . ALA A 1 131 ? -1.61251 27.22502 -15.83332 1.000 65.47342 212 ALA A N 1
ATOM 825 C CA . ALA A 1 131 ? -0.27877 27.59388 -16.30109 1.000 66.01379 212 ALA A CA 1
ATOM 826 C C . ALA A 1 131 ? -0.06735 29.09987 -16.39005 1.000 64.37371 212 ALA A C 1
ATOM 827 O O . ALA A 1 131 ? 1.07982 29.53694 -16.51510 1.000 80.54567 212 ALA A O 1
ATOM 829 N N . GLN A 1 132 ? -1.12880 29.89505 -16.33601 1.000 61.72975 213 GLN A N 1
ATOM 830 C CA . GLN A 1 132 ? -1.03084 31.34843 -16.39532 1.000 67.42654 213 GLN A CA 1
ATOM 831 C C . GLN A 1 132 ? -1.41957 31.93650 -15.04181 1.000 74.16991 213 GLN A C 1
ATOM 832 O O . GLN A 1 132 ? -2.45594 32.58854 -14.89227 1.000 72.02763 213 GLN A O 1
ATOM 838 N N . THR A 1 133 ? -0.56635 31.69650 -14.04046 1.000 80.41985 214 THR A N 1
ATOM 839 C CA . THR A 1 133 ? -0.88143 32.12068 -12.67954 1.000 77.78935 214 THR A CA 1
ATOM 840 C C . THR A 1 133 ? -0.99600 33.63383 -12.55056 1.000 71.38291 214 THR A C 1
ATOM 841 O O . THR A 1 133 ? -1.70179 34.11191 -11.65573 1.000 66.19403 214 THR A O 1
ATOM 845 N N . ARG A 1 134 ? -0.32383 34.39778 -13.41822 1.000 73.56953 215 ARG A N 1
ATOM 846 C CA . ARG A 1 134 ? -0.48839 35.84716 -13.40725 1.000 77.97122 215 ARG A CA 1
ATOM 847 C C . ARG A 1 134 ? -1.95076 36.26582 -13.54393 1.000 72.38866 215 ARG A C 1
ATOM 848 O O . ARG A 1 134 ? -2.31861 37.33822 -13.05574 1.000 68.34084 215 ARG A O 1
ATOM 856 N N . LEU A 1 135 ? -2.79594 35.43967 -14.17450 1.000 66.46552 216 LEU A N 1
ATOM 857 C CA . LEU A 1 135 ? -4.21100 35.78131 -14.30614 1.000 75.52391 216 LEU A CA 1
ATOM 858 C C . LEU A 1 135 ? -4.88934 35.91405 -12.95057 1.000 82.66310 216 LEU A C 1
ATOM 859 O O . LEU A 1 135 ? -5.87259 36.65196 -12.82240 1.000 93.97102 216 LEU A O 1
ATOM 864 N N . GLY A 1 136 ? -4.39490 35.19948 -11.93725 1.000 78.07455 217 GLY A N 1
ATOM 865 C CA . GLY A 1 136 ? -4.88610 35.36124 -10.57772 1.000 75.14731 217 GLY A CA 1
ATOM 866 C C . GLY A 1 136 ? -4.47837 36.66139 -9.91548 1.000 75.98465 217 GLY A C 1
ATOM 867 O O . GLY A 1 136 ? -5.05687 37.01809 -8.88339 1.000 83.32712 217 GLY A O 1
ATOM 868 N N . ASN A 1 137 ? -3.50545 37.36872 -10.48813 1.000 76.90508 218 ASN A N 1
ATOM 869 C CA . ASN A 1 137 ? -3.03657 38.66207 -9.98912 1.000 79.71402 218 ASN A CA 1
ATOM 870 C C . ASN A 1 137 ? -2.66229 38.59767 -8.51061 1.000 66.28139 218 ASN A C 1
ATOM 871 O O . ASN A 1 137 ? -2.97420 39.49154 -7.72294 1.000 63.36626 218 ASN A O 1
ATOM 876 N N . GLY A 1 138 ? -1.96114 37.53170 -8.13942 1.000 67.97092 219 GLY A N 1
ATOM 877 C CA . GLY A 1 138 ? -1.50124 37.38312 -6.77488 1.000 63.89989 219 GLY A CA 1
ATOM 878 C C . GLY A 1 138 ? -2.12956 36.19219 -6.08399 1.000 66.68425 219 GLY A C 1
ATOM 879 O O . GLY A 1 138 ? -1.46966 35.49004 -5.30988 1.000 62.05102 219 GLY A O 1
ATOM 880 N N . TRP A 1 139 ? -3.41307 35.96281 -6.34686 1.000 63.95819 220 TRP A N 1
ATOM 881 C CA . TRP A 1 139 ? -4.06490 34.76506 -5.84258 1.000 60.96185 220 TRP A CA 1
ATOM 882 C C . TRP A 1 139 ? -3.47911 33.53695 -6.52606 1.000 61.10767 220 TRP A C 1
ATOM 883 O O . TRP A 1 139 ? -3.13309 33.56882 -7.71056 1.000 61.07283 220 TRP A O 1
ATOM 894 N N . TRP A 1 140 ? -3.33206 32.46210 -5.76031 1.000 61.72441 221 TRP A N 1
ATOM 895 C CA . TRP A 1 140 ? -2.90457 31.18004 -6.29958 1.000 54.98862 221 TRP A CA 1
ATOM 896 C C . TRP A 1 140 ? -4.13145 30.44683 -6.81435 1.000 58.84922 221 TRP A C 1
ATOM 897 O O . TRP A 1 140 ? -5.14841 30.36175 -6.11937 1.000 79.23985 221 TRP A O 1
ATOM 908 N N . MET A 1 141 ? -4.04374 29.93034 -8.02835 1.000 56.82101 222 MET A N 1
ATOM 909 C CA . MET A 1 141 ? -5.15973 29.20723 -8.61596 1.000 58.45357 222 MET A CA 1
ATOM 910 C C . MET A 1 141 ? -4.98341 27.71297 -8.38919 1.000 57.19807 222 MET A C 1
ATOM 911 O O . MET A 1 141 ? -3.87029 27.18570 -8.47486 1.000 52.01424 222 MET A O 1
ATOM 916 N N . THR A 1 142 ? -6.08648 27.04677 -8.07443 1.000 51.36464 223 THR A N 1
ATOM 917 C CA . THR A 1 142 ? -6.19294 25.60347 -7.95879 1.000 48.02220 223 THR A CA 1
ATOM 918 C C . THR A 1 142 ? -7.32932 25.14903 -8.85966 1.000 53.73567 223 THR A C 1
ATOM 919 O O . THR A 1 142 ? -8.13726 25.97209 -9.30447 1.000 51.27074 223 THR A O 1
ATOM 923 N N . PRO A 1 143 ? -7.41581 23.84696 -9.16789 1.000 55.45190 224 PRO A N 1
ATOM 924 C CA . PRO A 1 143 ? -8.60279 23.36098 -9.89750 1.000 59.32421 224 PRO A CA 1
ATOM 925 C C . PRO A 1 143 ? -9.91147 23.76673 -9.23462 1.000 58.32479 224 PRO A C 1
ATOM 926 O O . PRO A 1 143 ? -10.86302 24.16497 -9.92100 1.000 55.39439 224 PRO A O 1
ATOM 930 N N . GLU A 1 144 ? -9.96298 23.69162 -7.89940 1.000 54.13654 225 GLU A N 1
ATOM 931 C CA . GLU A 1 144 ? -11.17119 24.02413 -7.14811 1.000 47.46547 225 GLU A CA 1
ATOM 932 C C . GLU A 1 144 ? -11.46873 25.51830 -7.19777 1.000 60.25653 225 GLU A C 1
ATOM 933 O O . GLU A 1 144 ? -12.63042 25.92007 -7.35191 1.000 63.38336 225 GLU A O 1
ATOM 939 N N . SER A 1 145 ? -10.44035 26.35932 -7.04300 1.000 49.42350 226 SER A N 1
ATOM 940 C CA . SER A 1 145 ? -10.67160 27.79863 -7.09638 1.000 53.88621 226 SER A CA 1
ATOM 941 C C . SER A 1 145 ? -11.13469 28.22565 -8.48416 1.000 61.68294 226 SER A C 1
ATOM 942 O O . SER A 1 145 ? -11.96836 29.13013 -8.61505 1.000 73.54391 226 SER A O 1
ATOM 945 N N . ILE A 1 146 ? -10.61252 27.58051 -9.53174 1.000 57.94499 227 ILE A N 1
ATOM 946 C CA . ILE A 1 146 ? -11.02188 27.90636 -10.89923 1.000 60.30004 227 ILE A CA 1
ATOM 947 C C . ILE A 1 146 ? -12.47656 27.51886 -11.12479 1.000 60.13719 227 ILE A C 1
ATOM 948 O O . ILE A 1 146 ? -13.28204 28.31436 -11.62185 1.000 60.82169 227 ILE A O 1
ATOM 953 N N . GLN A 1 147 ? -12.83280 26.29103 -10.74928 1.000 54.60932 228 GLN A N 1
ATOM 954 C CA . GLN A 1 147 ? -14.19142 25.80978 -10.96047 1.000 67.74937 228 GLN A CA 1
ATOM 955 C C . GLN A 1 147 ? -15.20076 26.52152 -10.07373 1.000 70.98456 228 GLN A C 1
ATOM 956 O O . GLN A 1 147 ? -16.37154 26.63879 -10.44981 1.000 81.97957 228 GLN A O 1
ATOM 962 N N . GLU A 1 148 ? -14.77751 27.00006 -8.90299 1.000 65.78352 229 GLU A N 1
ATOM 963 C CA . GLU A 1 148 ? -15.67547 27.79901 -8.07426 1.000 61.47715 229 GLU A CA 1
ATOM 964 C C . GLU A 1 148 ? -15.96299 29.13956 -8.72951 1.000 67.75824 229 GLU A C 1
ATOM 965 O O . GLU A 1 148 ? -17.08981 29.64719 -8.66346 1.000 69.50519 229 GLU A O 1
ATOM 971 N N . MET A 1 149 ? -14.94612 29.72722 -9.35967 1.000 55.48538 230 MET A N 1
ATOM 972 C CA . MET A 1 149 ? -15.14528 30.95871 -10.10480 1.000 58.18263 230 MET A CA 1
ATOM 973 C C . MET A 1 149 ? -16.01374 30.72017 -11.33387 1.000 56.91430 230 MET A C 1
ATOM 974 O O . MET A 1 149 ? -16.93481 31.50199 -11.60118 1.000 64.42015 230 MET A O 1
ATOM 979 N N . TYR A 1 150 ? -15.73975 29.64556 -12.08768 1.000 52.19455 231 TYR A N 1
ATOM 980 C CA . TYR A 1 150 ? -16.61102 29.26110 -13.20007 1.000 63.34857 231 TYR A CA 1
ATOM 981 C C . TYR A 1 150 ? -18.07070 29.21448 -12.76319 1.000 68.34352 231 TYR A C 1
ATOM 982 O O . TYR A 1 150 ? -18.95489 29.74575 -13.44338 1.000 74.28872 231 TYR A O 1
ATOM 991 N N . ALA A 1 151 ? -18.34197 28.56580 -11.62744 1.000 64.81795 232 ALA A N 1
ATOM 992 C CA . ALA A 1 151 ? -19.72482 28.39872 -11.19824 1.000 68.22540 232 ALA A CA 1
ATOM 993 C C . ALA A 1 151 ? -20.35281 29.72573 -10.80951 1.000 72.08893 232 ALA A C 1
ATOM 994 O O . ALA A 1 151 ? -21.55455 29.92865 -11.02733 1.000 69.75538 232 ALA A O 1
ATOM 996 N N . ALA A 1 152 ? -19.56203 30.64089 -10.24766 1.000 61.48154 233 ALA A N 1
ATOM 997 C CA . ALA A 1 152 ? -20.11853 31.91473 -9.80953 1.000 64.33348 233 ALA A CA 1
ATOM 998 C C . ALA A 1 152 ? -20.52266 32.77790 -10.99828 1.000 70.31955 233 ALA A C 1
ATOM 999 O O . ALA A 1 152 ? -21.58934 33.40185 -10.98825 1.000 83.83776 233 ALA A O 1
ATOM 1001 N N . ILE A 1 153 ? -19.69013 32.82056 -12.03644 1.000 69.69973 234 ILE A N 1
ATOM 1002 C CA . ILE A 1 153 ? -19.97424 33.65625 -13.20147 1.000 74.30634 234 ILE A CA 1
ATOM 1003 C C . ILE A 1 153 ? -20.60566 32.81380 -14.30274 1.000 63.89345 234 ILE A C 1
ATOM 1004 O O . ILE A 1 153 ? -20.75591 33.27185 -15.43984 1.000 68.50388 234 ILE A O 1
ATOM 1009 N N . LYS A 1 154 ? -20.97854 31.57797 -13.96533 1.000 63.02486 235 LYS A N 1
ATOM 1010 C CA . LYS A 1 154 ? -21.71441 30.69138 -14.86950 1.000 64.80015 235 LYS A CA 1
ATOM 1011 C C . LYS A 1 154 ? -20.97840 30.49802 -16.19450 1.000 63.39521 235 LYS A C 1
ATOM 1012 O O . LYS A 1 154 ? -21.58755 30.44390 -17.26409 1.000 66.04147 235 LYS A O 1
ATOM 1018 N N . ALA A 1 155 ? -19.65166 30.37640 -16.11904 1.000 62.10211 236 ALA A N 1
ATOM 1019 C CA . ALA A 1 155 ? -18.82923 30.24788 -17.31446 1.000 57.02047 236 ALA A CA 1
ATOM 1020 C C . ALA A 1 155 ? -18.82310 28.83981 -17.89191 1.000 65.45701 236 ALA A C 1
ATOM 1021 O O . ALA A 1 155 ? -18.48037 28.67308 -19.06707 1.000 72.19070 236 ALA A O 1
ATOM 1023 N N . ASP A 1 156 ? -19.17229 27.82359 -17.09882 1.000 69.05887 237 ASP A N 1
ATOM 1024 C CA . ASP A 1 156 ? -19.03329 26.42246 -17.49267 1.000 72.68591 237 ASP A CA 1
ATOM 1025 C C . ASP A 1 156 ? -20.39080 25.73680 -17.38790 1.000 77.17179 237 ASP A C 1
ATOM 1026 O O . ASP A 1 156 ? -20.65272 24.99620 -16.42683 1.000 79.04970 237 ASP A O 1
ATOM 1031 N N . PRO A 1 157 ? -21.26262 25.93020 -18.38087 1.000 71.75831 238 PRO A N 1
ATOM 1032 C CA . PRO A 1 157 ? -22.63431 25.40416 -18.26264 1.000 74.56587 238 PRO A CA 1
ATOM 1033 C C . PRO A 1 157 ? -22.70278 23.90080 -18.05254 1.000 77.26099 238 PRO A C 1
ATOM 1034 O O . PRO A 1 157 ? -23.46823 23.43578 -17.19869 1.000 83.68511 238 PRO A O 1
ATOM 1038 N N . ASP A 1 158 ? -21.92822 23.12099 -18.80771 1.000 76.76623 239 ASP A N 1
ATOM 1039 C CA . ASP A 1 158 ? -21.94494 21.67135 -18.65067 1.000 80.74654 239 ASP A CA 1
ATOM 1040 C C . ASP A 1 158 ? -21.06417 21.18986 -17.50392 1.000 81.69525 239 ASP A C 1
ATOM 1041 O O . ASP A 1 158 ? -20.98913 19.97924 -17.27245 1.000 87.61213 239 ASP A O 1
ATOM 1046 N N . GLY A 1 159 ? -20.39520 22.10196 -16.79789 1.000 82.92524 240 GLY A N 1
ATOM 1047 C CA . GLY A 1 159 ? -19.66517 21.78089 -15.58663 1.000 87.87268 240 GLY A CA 1
ATOM 1048 C C . GLY A 1 159 ? -18.66743 20.64555 -15.68722 1.000 83.34573 240 GLY A C 1
ATOM 1049 O O . GLY A 1 159 ? -18.63224 19.76942 -14.81912 1.000 90.15366 240 GLY A O 1
ATOM 1050 N N . ASP A 1 160 ? -17.84833 20.64445 -16.73545 1.000 78.60742 241 ASP A N 1
ATOM 1051 C CA . ASP A 1 160 ? -16.79519 19.65097 -16.88297 1.000 78.94305 241 ASP A CA 1
ATOM 1052 C C . ASP A 1 160 ? -15.40849 20.20742 -16.57984 1.000 71.55769 241 ASP A C 1
ATOM 1053 O O . ASP A 1 160 ? -14.41857 19.48195 -16.72133 1.000 72.37575 241 ASP A O 1
ATOM 1058 N N . GLY A 1 161 ? -15.30899 21.46543 -16.15514 1.000 61.03644 242 GLY A N 1
ATOM 1059 C CA . GLY A 1 161 ? -14.02798 22.07642 -15.87703 1.000 58.70524 242 GLY A CA 1
ATOM 1060 C C . GLY A 1 161 ? -13.28076 22.58039 -17.09168 1.000 68.32675 242 GLY A C 1
ATOM 1061 O O . GLY A 1 161 ? -12.20767 23.17900 -16.93180 1.000 69.89033 242 GLY A O 1
ATOM 1062 N N . VAL A 1 162 ? -13.81338 22.36445 -18.29361 1.000 57.79252 243 VAL A N 1
ATOM 1063 C CA . VAL A 1 162 ? -13.18661 22.76841 -19.54666 1.000 61.05084 243 VAL A CA 1
ATOM 1064 C C . VAL A 1 162 ? -14.03122 23.86833 -20.17402 1.000 60.44246 243 VAL A C 1
ATOM 1065 O O . VAL A 1 162 ? -15.26041 23.74771 -20.24963 1.000 70.02343 243 VAL A O 1
ATOM 1069 N N . LEU A 1 163 ? -13.38075 24.93718 -20.62479 1.000 65.81776 244 LEU A N 1
ATOM 1070 C CA . LEU A 1 163 ? -14.04546 25.98751 -21.39210 1.000 57.29353 244 LEU A CA 1
ATOM 1071 C C . LEU A 1 163 ? -13.75517 25.75475 -22.86740 1.000 63.19552 244 LEU A C 1
ATOM 1072 O O . LEU A 1 163 ? -12.61529 25.92229 -23.31585 1.000 63.55330 244 LEU A O 1
ATOM 1077 N N . SER A 1 164 ? -14.78074 25.36408 -23.61908 1.000 65.43242 245 SER A N 1
ATOM 1078 C CA . SER A 1 164 ? -14.64064 25.29490 -25.06193 1.000 70.27667 245 SER A CA 1
ATOM 1079 C C . SER A 1 164 ? -14.55468 26.70499 -25.63486 1.000 67.96340 245 SER A C 1
ATOM 1080 O O . SER A 1 164 ? -14.76619 27.69912 -24.93600 1.000 67.47994 245 SER A O 1
ATOM 1083 N N . LEU A 1 165 ? -14.23370 26.78729 -26.92917 1.000 64.71968 246 LEU A N 1
ATOM 1084 C CA . LEU A 1 165 ? -14.22365 28.08663 -27.59805 1.000 68.85162 246 LEU A CA 1
ATOM 1085 C C . LEU A 1 165 ? -15.58247 28.76608 -27.49439 1.000 70.97572 246 LEU A C 1
ATOM 1086 O O . LEU A 1 165 ? -15.66404 29.96980 -27.22397 1.000 74.60016 246 LEU A O 1
ATOM 1091 N N . GLN A 1 166 ? -16.66149 28.00736 -27.69833 1.000 73.13192 247 GLN A N 1
ATOM 1092 C CA . GLN A 1 166 ? -18.00028 28.57576 -27.58073 1.000 72.65928 247 GLN A CA 1
ATOM 1093 C C . GLN A 1 166 ? -18.26224 29.09670 -26.17040 1.000 73.85433 247 GLN A C 1
ATOM 1094 O O . GLN A 1 166 ? -18.77559 30.20663 -25.99373 1.000 78.92745 247 GLN A O 1
ATOM 1100 N N . GLU A 1 167 ? -17.92194 28.30786 -25.15027 1.000 71.34825 248 GLU A N 1
ATOM 1101 C CA . GLU A 1 167 ? -18.14735 28.75989 -23.78150 1.000 69.53779 248 GLU A CA 1
ATOM 1102 C C . GLU A 1 167 ? -17.30628 29.98492 -23.46749 1.000 65.73747 248 GLU A C 1
ATOM 1103 O O . GLU A 1 167 ? -17.77342 30.91833 -22.80516 1.000 59.29700 248 GLU A O 1
ATOM 1109 N N . PHE A 1 168 ? -16.06232 30.00096 -23.94136 1.000 65.74076 249 PHE A N 1
ATOM 1110 C CA . PHE A 1 168 ? -15.18659 31.12940 -23.66440 1.000 64.49030 249 PHE A CA 1
ATOM 1111 C C . PHE A 1 168 ? -15.71062 32.39754 -24.32509 1.000 65.12438 249 PHE A C 1
ATOM 1112 O O . PHE A 1 168 ? -15.79506 33.45037 -23.68415 1.000 74.93887 249 PHE A O 1
ATOM 1120 N N . SER A 1 169 ? -16.09633 32.30603 -25.60273 1.000 67.36031 250 SER A N 1
ATOM 1121 C CA . SER A 1 169 ? -16.64244 33.45357 -26.31933 1.000 66.43370 250 SER A CA 1
ATOM 1122 C C . SER A 1 169 ? -18.02367 33.85928 -25.82183 1.000 63.53078 250 SER A C 1
ATOM 1123 O O . SER A 1 169 ? -18.47412 34.96825 -26.12632 1.000 77.36098 250 SER A O 1
ATOM 1126 N N . ASN A 1 170 ? -18.70947 32.99258 -25.08406 1.000 72.74996 251 ASN A N 1
ATOM 1127 C CA . ASN A 1 170 ? -20.04978 33.29562 -24.60519 1.000 81.32178 251 ASN A CA 1
ATOM 1128 C C . ASN A 1 170 ? -20.06090 34.05463 -23.28551 1.000 84.38626 251 ASN A C 1
ATOM 1129 O O . ASN A 1 170 ? -21.13960 34.44204 -22.82213 1.000 86.72278 251 ASN A O 1
ATOM 1134 N N . MET A 1 171 ? -18.90724 34.27707 -22.66547 1.000 78.85585 252 MET A N 1
ATOM 1135 C CA . MET A 1 171 ? -18.85976 34.91915 -21.36303 1.000 84.69003 252 MET A CA 1
ATOM 1136 C C . MET A 1 171 ? -18.36953 36.35331 -21.50594 1.000 83.57078 252 MET A C 1
ATOM 1137 O O . MET A 1 171 ? -17.57506 36.66785 -22.40019 1.000 79.42030 252 MET A O 1
ATOM 1142 N N . ASP A 1 172 ? -18.90855 37.23004 -20.66164 1.000 78.66902 253 ASP A N 1
ATOM 1143 C CA . ASP A 1 172 ? -18.48033 38.62098 -20.58905 1.000 71.85088 253 ASP A CA 1
ATOM 1144 C C . ASP A 1 172 ? -17.35736 38.70754 -19.56365 1.000 81.33372 253 ASP A C 1
ATOM 1145 O O . ASP A 1 172 ? -17.55628 38.37862 -18.38895 1.000 82.13096 253 ASP A O 1
ATOM 1150 N N . LEU A 1 173 ? -16.17706 39.13767 -20.00733 1.000 77.86326 254 LEU A N 1
ATOM 1151 C CA . LEU A 1 173 ? -15.04325 39.18572 -19.09789 1.000 76.85335 254 LEU A CA 1
ATOM 1152 C C . LEU A 1 173 ? -15.24519 40.20910 -17.98551 1.000 77.45179 254 LEU A C 1
ATOM 1153 O O . LEU A 1 173 ? -14.57113 40.12243 -16.95164 1.000 72.30561 254 LEU A O 1
ATOM 1158 N N . ARG A 1 174 ? -16.17452 41.15326 -18.15903 1.000 75.87752 255 ARG A N 1
ATOM 1159 C CA . ARG A 1 174 ? -16.52414 42.04963 -17.06156 1.000 83.05385 255 ARG A CA 1
ATOM 1160 C C . ARG A 1 174 ? -16.98856 41.26447 -15.84007 1.000 85.86192 255 ARG A C 1
ATOM 1161 O O . ARG A 1 174 ? -16.71226 41.65401 -14.69806 1.000 89.90414 255 ARG A O 1
ATOM 1169 N N . ASP A 1 175 ? -17.69938 40.15555 -16.06268 1.000 76.62703 256 ASP A N 1
ATOM 1170 C CA . ASP A 1 175 ? -18.11898 39.30815 -14.95316 1.000 74.35882 256 ASP A CA 1
ATOM 1171 C C . ASP A 1 175 ? -16.91597 38.70233 -14.24359 1.000 80.32317 256 ASP A C 1
ATOM 1172 O O . ASP A 1 175 ? -16.89910 38.59661 -13.01102 1.000 77.87044 256 ASP A O 1
ATOM 1177 N N . PHE A 1 176 ? -15.89903 38.29636 -15.00672 1.000 80.23651 257 PHE A N 1
ATOM 1178 C CA . PHE A 1 176 ? -14.67776 37.79707 -14.38990 1.000 70.67723 257 PHE A CA 1
ATOM 1179 C C . PHE A 1 176 ? -13.98617 38.89142 -13.58328 1.000 72.89201 257 PHE A C 1
ATOM 1180 O O . PHE A 1 176 ? -13.52106 38.64778 -12.46586 1.000 72.79122 257 PHE A O 1
ATOM 1188 N N . HIS A 1 177 ? -13.91969 40.10878 -14.13292 1.000 84.41741 258 HIS A N 1
ATOM 1189 C CA . HIS A 1 177 ? -13.28954 41.22209 -13.42741 1.000 75.68658 258 HIS A CA 1
ATOM 1190 C C . HIS A 1 177 ? -14.00807 41.51558 -12.11855 1.000 78.92740 258 HIS A C 1
ATOM 1191 O O . HIS A 1 177 ? -13.37543 41.69202 -11.06945 1.000 80.29029 258 HIS A O 1
ATOM 1198 N N . LYS A 1 178 ? -15.33911 41.56272 -12.16500 1.000 73.63367 259 LYS A N 1
ATOM 1199 C CA . LYS A 1 178 ? -16.11527 41.86549 -10.97079 1.000 77.25108 259 LYS A CA 1
ATOM 1200 C C . LYS A 1 178 ? -15.94502 40.78853 -9.90984 1.000 82.56299 259 LYS A C 1
ATOM 1201 O O . LYS A 1 178 ? -15.96288 41.08139 -8.70799 1.000 76.78715 259 LYS A O 1
ATOM 1207 N N . TYR A 1 179 ? -15.79416 39.53232 -10.33587 1.000 84.93565 260 TYR A N 1
ATOM 1208 C CA . TYR A 1 179 ? -15.52349 38.46233 -9.38441 1.000 71.97042 260 TYR A CA 1
ATOM 1209 C C . TYR A 1 179 ? -14.16828 38.66214 -8.71844 1.000 70.71309 260 TYR A C 1
ATOM 1210 O O . TYR A 1 179 ? -14.03329 38.48314 -7.50334 1.000 70.36175 260 TYR A O 1
ATOM 1219 N N . MET A 1 180 ? -13.15742 39.06709 -9.49147 1.000 72.79882 261 MET A N 1
ATOM 1220 C CA . MET A 1 180 ? -11.83591 39.28916 -8.91064 1.000 74.76205 261 MET A CA 1
ATOM 1221 C C . MET A 1 180 ? -11.81074 40.50584 -7.99010 1.000 74.05023 261 MET A C 1
ATOM 1222 O O . MET A 1 180 ? -11.05903 40.51931 -7.00923 1.000 70.17405 261 MET A O 1
ATOM 1227 N N . ARG A 1 181 ? -12.62831 41.52320 -8.27596 1.000 69.10429 262 ARG A N 1
ATOM 1228 C CA . ARG A 1 181 ? -12.59774 42.74461 -7.47535 1.000 78.39360 262 ARG A CA 1
ATOM 1229 C C . ARG A 1 181 ? -13.17226 42.52234 -6.08321 1.000 78.55256 262 ARG A C 1
ATOM 1230 O O . ARG A 1 181 ? -12.70330 43.12755 -5.11323 1.000 84.81616 262 ARG A O 1
ATOM 1238 N N . SER A 1 182 ? -14.19513 41.67755 -5.96527 1.000 61.68950 263 SER A N 1
ATOM 1239 C CA . SER A 1 182 ? -14.86439 41.44395 -4.69340 1.000 77.19435 263 SER A CA 1
ATOM 1240 C C . SER A 1 182 ? -14.37561 40.18777 -3.98912 1.000 71.15046 263 SER A C 1
ATOM 1241 O O . SER A 1 182 ? -14.89293 39.85097 -2.92255 1.000 76.50800 263 SER A O 1
ATOM 1244 N N . HIS A 1 183 ? -13.39376 39.49632 -4.55437 1.000 71.43239 264 HIS A N 1
ATOM 1245 C CA . HIS A 1 183 ? -12.92019 38.24275 -3.98535 1.000 65.49516 264 HIS A CA 1
ATOM 1246 C C . HIS A 1 183 ? -12.17979 38.50719 -2.67984 1.000 64.48006 264 HIS A C 1
ATOM 1247 O O . HIS A 1 183 ? -11.21855 39.28082 -2.64265 1.000 66.98281 264 HIS A O 1
ATOM 1254 N N . LYS A 1 184 ? -12.62278 37.85947 -1.60994 1.000 64.42974 265 LYS A N 1
ATOM 1255 C CA . LYS A 1 184 ? -12.04147 38.03878 -0.28954 1.000 70.12585 265 LYS A CA 1
ATOM 1256 C C . LYS A 1 184 ? -11.53513 36.68816 0.18523 1.000 75.22693 265 LYS A C 1
ATOM 1257 O O . LYS A 1 184 ? -12.31888 35.74306 0.34342 1.000 73.27523 265 LYS A O 1
ATOM 1263 N N . ALA A 1 185 ? -10.22833 36.59952 0.40195 1.000 66.38873 266 ALA A N 1
ATOM 1264 C CA . ALA A 1 185 ? -9.59611 35.33158 0.70919 1.000 64.01701 266 ALA A CA 1
ATOM 1265 C C . ALA A 1 185 ? -8.43953 35.58549 1.65899 1.000 72.36390 266 ALA A C 1
ATOM 1266 O O . ALA A 1 185 ? -8.03704 36.72842 1.89350 1.000 82.41611 266 ALA A O 1
ATOM 1268 N N . GLU A 1 186 ? -7.91123 34.50118 2.20872 1.000 64.86307 267 GLU A N 1
ATOM 1269 C CA . GLU A 1 186 ? -6.83899 34.57883 3.18458 1.000 77.72714 267 GLU A CA 1
ATOM 1270 C C . GLU A 1 186 ? -5.48334 34.36007 2.52451 1.000 66.84460 267 GLU A C 1
ATOM 1271 O O . GLU A 1 186 ? -5.36972 33.85580 1.40255 1.000 65.90825 267 GLU A O 1
ATOM 1277 N N . SER A 1 187 ? -4.44078 34.73804 3.26109 1.000 61.14027 268 SER A N 1
ATOM 1278 C CA . SER A 1 187 ? -3.07598 34.60050 2.77238 1.000 64.57524 268 SER A CA 1
ATOM 1279 C C . SER A 1 187 ? -2.71883 33.16241 2.41500 1.000 53.47892 268 SER A C 1
ATOM 1280 O O . SER A 1 187 ? -1.80352 32.94506 1.61720 1.000 54.75868 268 SER A O 1
ATOM 1283 N N . SER A 1 188 ? -3.40535 32.16980 2.98003 1.000 49.13610 269 SER A N 1
ATOM 1284 C CA . SER A 1 188 ? -3.14452 30.80277 2.54541 1.000 57.83072 269 SER A CA 1
ATOM 1285 C C . SER A 1 188 ? -3.59102 30.54160 1.10795 1.000 54.83909 269 SER A C 1
ATOM 1286 O O . SER A 1 188 ? -3.24931 29.49570 0.54877 1.000 55.73189 269 SER A O 1
ATOM 1289 N N . GLU A 1 189 ? -4.34018 31.45226 0.49656 1.000 46.79054 270 GLU A N 1
ATOM 1290 C CA . GLU A 1 189 ? -4.72634 31.33156 -0.90019 1.000 52.86240 270 GLU A CA 1
ATOM 1291 C C . GLU A 1 189 ? -3.87020 32.20082 -1.80945 1.000 55.00443 270 GLU A C 1
ATOM 1292 O O . GLU A 1 189 ? -4.19023 32.34103 -2.99558 1.000 52.48760 270 GLU A O 1
ATOM 1298 N N . LEU A 1 190 ? -2.78426 32.77242 -1.28171 1.000 51.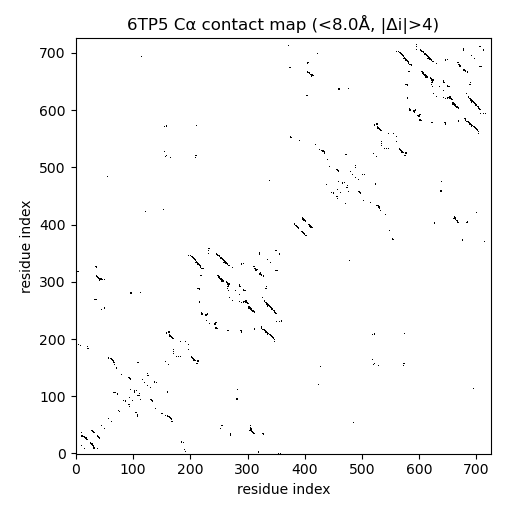02739 271 LEU A N 1
ATOM 1299 C CA . LEU A 1 190 ? -1.86287 33.60100 -2.04582 1.000 50.22723 271 LEU A CA 1
ATOM 1300 C C . LEU A 1 190 ? -0.72463 32.76261 -2.62001 1.000 47.48319 271 LEU A C 1
ATOM 1301 O O . LEU A 1 190 ? -0.46536 31.63511 -2.18871 1.000 58.85271 271 LEU A O 1
ATOM 1306 N N . VAL A 1 191 ? -0.02888 33.34141 -3.60393 1.000 55.18600 272 VAL A N 1
ATOM 1307 C CA . VAL A 1 191 ? 1.22612 32.75627 -4.07744 1.000 54.98188 272 VAL A CA 1
ATOM 1308 C C . VAL A 1 191 ? 2.21958 32.63833 -2.92305 1.000 53.18954 272 VAL A C 1
ATOM 1309 O O . VAL A 1 191 ? 2.83761 31.58804 -2.71246 1.000 61.77668 272 VAL A O 1
ATOM 1313 N N . ARG A 1 192 ? 2.36768 33.71209 -2.14915 1.000 50.38002 273 ARG A N 1
ATOM 1314 C CA . ARG A 1 192 ? 3.36150 33.82599 -1.09122 1.000 54.77640 273 ARG A CA 1
ATOM 1315 C C . ARG A 1 192 ? 2.67424 34.19066 0.21728 1.000 56.16718 273 ARG A C 1
ATOM 1316 O O . ARG A 1 192 ? 1.99023 35.21543 0.29795 1.000 50.17616 273 ARG A O 1
ATOM 1324 N N . ASN A 1 193 ? 2.89493 33.37607 1.25232 1.000 56.15554 274 ASN A N 1
ATOM 1325 C CA . ASN A 1 193 ? 2.13891 33.44628 2.50611 1.000 48.24169 274 ASN A CA 1
ATOM 1326 C C . ASN A 1 193 ? 3.12198 33.42904 3.67684 1.000 51.76680 274 ASN A C 1
ATOM 1327 O O . ASN A 1 193 ? 3.38248 32.37879 4.27791 1.000 50.33048 274 ASN A O 1
ATOM 1332 N N . SER A 1 194 ? 3.64344 34.60237 4.01298 1.000 49.11383 275 SER A N 1
ATOM 1333 C CA . SER A 1 194 ? 4.70024 34.74085 5.01092 1.000 46.05222 275 SER A CA 1
ATOM 1334 C C . SER A 1 194 ? 4.82605 36.21678 5.37245 1.000 51.14259 275 SER A C 1
ATOM 1335 O O . SER A 1 194 ? 4.15437 37.07659 4.79414 1.000 56.84314 275 SER A O 1
ATOM 1338 N N . HIS A 1 195 ? 5.67096 36.49546 6.36634 1.000 59.29673 276 HIS A N 1
ATOM 1339 C CA . HIS A 1 195 ? 6.07066 37.84524 6.73879 1.000 50.01701 276 HIS A CA 1
ATOM 1340 C C . HIS A 1 195 ? 7.58522 37.94947 6.63367 1.000 54.42904 276 HIS A C 1
ATOM 1341 O O . HIS A 1 195 ? 8.29458 36.94590 6.76745 1.000 52.20389 276 HIS A O 1
ATOM 1348 N N . HIS A 1 196 ? 8.09055 39.16157 6.40146 1.000 48.14916 277 HIS A N 1
ATOM 1349 C CA . HIS A 1 196 ? 9.53286 39.29683 6.23789 1.000 47.05675 277 HIS A CA 1
ATOM 1350 C C . HIS A 1 196 ? 9.97244 40.72920 6.49692 1.000 53.47564 277 HIS A C 1
ATOM 1351 O O . HIS A 1 196 ? 9.15600 41.64994 6.61455 1.000 59.28735 277 HIS A O 1
ATOM 1358 N N . THR A 1 197 ? 11.29111 40.89026 6.60666 1.000 55.36418 278 THR A N 1
ATOM 1359 C CA . THR A 1 197 ? 11.94827 42.19075 6.69835 1.000 49.75778 278 THR A CA 1
ATOM 1360 C C . THR A 1 197 ? 13.35336 42.04339 6.11958 1.000 54.96878 278 THR A C 1
ATOM 1361 O O . THR A 1 197 ? 13.71813 40.98313 5.59690 1.000 54.70219 278 THR A O 1
ATOM 1365 N N . TRP A 1 198 ? 14.14677 43.11153 6.21950 1.000 62.76890 279 TRP A N 1
ATOM 1366 C CA . TRP A 1 198 ? 15.49765 43.16417 5.67331 1.000 62.02457 279 TRP A CA 1
ATOM 1367 C C . TRP A 1 198 ? 16.46142 43.67607 6.73761 1.000 67.52422 279 TRP A C 1
ATOM 1368 O O . TRP A 1 198 ? 16.11027 44.54017 7.54718 1.000 62.95557 279 TRP A O 1
ATOM 1379 N N . LEU A 1 199 ? 17.69313 43.16052 6.71575 1.000 68.25109 280 LEU A N 1
ATOM 1380 C CA . LEU A 1 199 ? 18.72232 43.55986 7.67307 1.000 64.28870 280 LEU A CA 1
ATOM 1381 C C . LEU A 1 199 ? 19.97241 44.04860 6.95086 1.000 63.35091 280 LEU A C 1
ATOM 1382 O O . LEU A 1 199 ? 20.47143 43.37810 6.04011 1.000 68.07190 280 LEU A O 1
ATOM 1387 N N . TYR A 1 200 ? 20.48236 45.20215 7.37811 1.000 65.50356 281 TYR A N 1
ATOM 1388 C CA . TYR A 1 200 ? 21.71055 45.76664 6.83347 1.000 72.63750 281 TYR A CA 1
ATOM 1389 C C . TYR A 1 200 ? 22.92114 44.92993 7.24235 1.000 76.06397 281 TYR A C 1
ATOM 1390 O O . TYR A 1 200 ? 22.93479 44.28908 8.29573 1.000 77.74804 281 TYR A O 1
ATOM 1399 N N . GLN A 1 201 ? 23.95119 44.93683 6.38931 1.000 78.97185 282 GLN A N 1
ATOM 1400 C CA . GLN A 1 201 ? 25.15602 44.15978 6.66021 1.000 72.02660 282 GLN A CA 1
ATOM 1401 C C . GLN A 1 201 ? 26.43667 44.91481 6.33162 1.000 75.09251 282 GLN A C 1
ATOM 1402 O O . GLN A 1 201 ? 27.51842 44.31467 6.39017 1.000 67.46797 282 GLN A O 1
ATOM 1408 N N . GLY A 1 202 ? 26.35272 46.19657 5.97578 1.000 67.13213 283 GLY A N 1
ATOM 1409 C CA . GLY A 1 202 ? 27.52378 46.99629 5.69938 1.000 78.26169 283 GLY A CA 1
ATOM 1410 C C . GLY A 1 202 ? 28.05257 47.65230 6.95881 1.000 89.40012 283 GLY A C 1
ATOM 1411 O O . GLY A 1 202 ? 27.63718 47.34802 8.07890 1.000 97.70361 283 GLY A O 1
ATOM 1412 N N . GLU A 1 203 ? 28.98237 48.58389 6.76176 1.000 92.86018 284 GLU A N 1
ATOM 1413 C CA . GLU A 1 203 ? 29.62089 49.23209 7.89673 1.000 99.08659 284 GLU A CA 1
ATOM 1414 C C . GLU A 1 203 ? 28.60246 50.07121 8.66093 1.000 102.55099 284 GLU A C 1
ATOM 1415 O O . GLU A 1 203 ? 27.84416 50.84784 8.07135 1.000 108.09475 284 GLU A O 1
ATOM 1421 N N . GLY A 1 204 ? 28.57654 49.89310 9.97765 1.000 104.34487 285 GLY A N 1
ATOM 1422 C CA . GLY A 1 204 ? 27.51605 50.41653 10.80952 1.000 107.81902 285 GLY A CA 1
ATOM 1423 C C . GLY A 1 204 ? 26.50209 49.38840 11.25836 1.000 110.03343 285 GLY A C 1
ATOM 1424 O O . GLY A 1 204 ? 25.44401 49.76985 11.77566 1.000 109.35015 285 GLY A O 1
ATOM 1425 N N . ALA A 1 205 ? 26.78475 48.10198 11.06794 1.000 103.90934 286 ALA A N 1
ATOM 1426 C CA . ALA A 1 205 ? 25.89499 47.02157 11.45773 1.000 95.18677 286 ALA A CA 1
ATOM 1427 C C . ALA A 1 205 ? 26.59826 46.11182 12.45469 1.000 89.18789 286 ALA A C 1
ATOM 1428 O O . ALA A 1 205 ? 27.82549 46.13910 12.59418 1.000 82.28116 286 ALA A O 1
ATOM 1430 N N . HIS A 1 206 ? 25.79053 45.30399 13.14300 1.000 82.25660 287 HIS A N 1
ATOM 1431 C CA . HIS A 1 206 ? 26.29216 44.36045 14.13314 1.000 76.29329 287 HIS A CA 1
ATOM 1432 C C . HIS A 1 206 ? 27.41189 43.50672 13.55297 1.000 76.16427 287 HIS A C 1
ATOM 1433 O O . HIS A 1 206 ? 27.29329 42.97301 12.44486 1.000 75.84631 287 HIS A O 1
ATOM 1440 N N . HIS A 1 207 ? 28.49821 43.37557 14.32220 1.000 76.04875 288 HIS A N 1
ATOM 1441 C CA . HIS A 1 207 ? 29.69730 42.71167 13.82261 1.000 77.48230 288 HIS A CA 1
ATOM 1442 C C . HIS A 1 207 ? 29.40959 41.29117 13.35824 1.000 73.56817 288 HIS A C 1
ATOM 1443 O O . HIS A 1 207 ? 30.08679 40.78533 12.45666 1.000 80.63112 288 HIS A O 1
ATOM 1450 N N . ILE A 1 208 ? 28.40948 40.63476 13.94543 1.000 74.12172 289 ILE A N 1
ATOM 1451 C CA . ILE A 1 208 ? 28.04457 39.30445 13.47735 1.000 67.04332 289 ILE A CA 1
ATOM 1452 C C . ILE A 1 208 ? 27.38460 39.38869 12.10736 1.000 75.50695 289 ILE A C 1
ATOM 1453 O O . ILE A 1 208 ? 27.65083 38.56576 11.22356 1.000 74.39356 289 ILE A O 1
ATOM 1458 N N . MET A 1 209 ? 26.52875 40.39264 11.89942 1.000 70.57355 290 MET A N 1
ATOM 1459 C CA . MET A 1 209 ? 25.87008 40.53616 10.60485 1.000 72.85238 290 MET A CA 1
ATOM 1460 C C . MET A 1 209 ? 26.87674 40.79658 9.49070 1.000 80.27205 290 MET A C 1
ATOM 1461 O O . MET A 1 209 ? 26.65124 40.40379 8.34076 1.000 77.71579 290 MET A O 1
ATOM 1466 N N . ARG A 1 210 ? 27.99686 41.43525 9.81530 1.000 91.41739 291 ARG A N 1
ATOM 1467 C CA . ARG A 1 210 ? 29.04580 41.69502 8.84109 1.000 87.48054 291 ARG A CA 1
ATOM 1468 C C . ARG A 1 210 ? 29.98813 40.51866 8.66458 1.000 82.23969 291 ARG A C 1
ATOM 1469 O O . ARG A 1 210 ? 30.52552 40.32099 7.56774 1.000 85.07665 291 ARG A O 1
ATOM 1477 N N . ALA A 1 211 ? 30.20718 39.74105 9.72397 1.000 77.27937 292 ALA A N 1
ATOM 1478 C CA . ALA A 1 211 ? 30.99521 38.52351 9.58886 1.000 75.39521 292 ALA A CA 1
ATOM 1479 C C . ALA A 1 211 ? 30.29359 37.51237 8.69787 1.000 69.98125 292 ALA A C 1
ATOM 1480 O O . ALA A 1 211 ? 30.95446 36.74827 7.98410 1.000 75.19643 292 ALA A O 1
ATOM 1482 N N . ILE A 1 212 ? 28.95956 37.50422 8.71787 1.000 68.16136 293 ILE A N 1
ATOM 1483 C CA . ILE A 1 212 ? 28.20958 36.57592 7.88079 1.000 68.50955 293 ILE A CA 1
ATOM 1484 C C . ILE A 1 212 ? 28.33144 36.96023 6.40922 1.000 75.27196 293 ILE A C 1
ATOM 1485 O O . ILE A 1 212 ? 28.45886 36.09303 5.53376 1.000 71.16420 293 ILE A O 1
ATOM 1490 N N . ARG A 1 213 ? 28.30346 38.26023 6.10944 1.000 70.38548 294 ARG A N 1
ATOM 1491 C CA . ARG A 1 213 ? 28.50914 38.68534 4.73018 1.000 73.90970 294 ARG A CA 1
ATOM 1492 C C . ARG A 1 213 ? 29.89449 38.28584 4.24179 1.000 75.10808 294 ARG A C 1
ATOM 1493 O O . ARG A 1 213 ? 30.04180 37.77249 3.12772 1.000 73.39795 294 ARG A O 1
ATOM 1501 N N . GLN A 1 214 ? 30.92124 38.48733 5.07063 1.000 74.09983 295 GLN A N 1
ATOM 1502 C CA . GLN A 1 214 ? 32.25643 38.03413 4.69497 1.000 76.56010 295 GLN A CA 1
ATOM 1503 C C . GLN A 1 214 ? 32.29995 36.52267 4.51268 1.000 75.37480 295 GLN A C 1
ATOM 1504 O O . GLN A 1 214 ? 33.03436 36.02197 3.65417 1.000 76.06976 295 GLN A O 1
ATOM 1510 N N . ARG A 1 215 ? 31.51115 35.78211 5.29500 1.000 81.00613 296 ARG A N 1
ATOM 1511 C CA . ARG A 1 215 ? 31.47368 34.33096 5.14379 1.000 74.16595 296 ARG A CA 1
ATOM 1512 C C . ARG A 1 215 ? 30.82831 33.92581 3.82158 1.000 74.17280 296 ARG A C 1
ATOM 1513 O O . ARG A 1 215 ? 31.27024 32.96728 3.17810 1.000 63.77502 296 ARG A O 1
ATOM 1521 N N . VAL A 1 216 ? 29.77903 34.63833 3.40328 1.000 76.61429 297 VAL A N 1
ATOM 1522 C CA . VAL A 1 216 ? 29.17362 34.37807 2.09928 1.000 71.90711 297 VAL A CA 1
ATOM 1523 C C . VAL A 1 216 ? 30.13704 34.75770 0.98131 1.000 72.41821 297 VAL A C 1
ATOM 1524 O O . VAL A 1 216 ? 30.24271 34.05877 -0.03351 1.000 70.59096 297 VAL A O 1
ATOM 1528 N N . LEU A 1 217 ? 30.85820 35.86760 1.15181 1.000 78.43223 298 LEU A N 1
ATOM 1529 C CA . LEU A 1 217 ? 31.85282 36.26630 0.16281 1.000 80.23693 298 LEU A CA 1
ATOM 1530 C C . LEU A 1 217 ? 32.93259 35.20523 0.01044 1.000 79.32479 298 LEU A C 1
ATOM 1531 O O . LEU A 1 217 ? 33.33885 34.87928 -1.10925 1.000 81.67943 298 LEU A O 1
ATOM 1536 N N . ARG A 1 218 ? 33.40781 34.65383 1.12802 1.000 81.68348 299 ARG A N 1
ATOM 1537 C CA . ARG A 1 218 ? 34.42887 33.61477 1.06899 1.000 80.81574 299 ARG A CA 1
ATOM 1538 C C . ARG A 1 218 ? 33.87947 32.32258 0.47513 1.000 85.50242 299 ARG A C 1
ATOM 1539 O O . ARG A 1 218 ? 34.63230 31.54652 -0.12397 1.000 88.38547 299 ARG A O 1
ATOM 1547 N N . LEU A 1 219 ? 32.57577 32.07952 0.61794 1.000 81.01516 300 LEU A N 1
ATOM 1548 C CA . LEU A 1 219 ? 31.99176 30.85577 0.08103 1.000 79.49778 300 LEU A CA 1
ATOM 1549 C C . LEU A 1 219 ? 31.82903 30.94106 -1.43149 1.000 78.42440 300 LEU A C 1
ATOM 1550 O O . LEU A 1 219 ? 32.28512 30.05986 -2.16817 1.000 75.54116 300 LEU A O 1
ATOM 1555 N N . THR A 1 220 ? 31.17789 31.99597 -1.91116 1.000 78.83914 301 THR A N 1
ATOM 1556 C CA . THR A 1 220 ? 30.86291 32.10740 -3.32746 1.000 75.77859 301 THR A CA 1
ATOM 1557 C C . THR A 1 220 ? 32.07086 32.48415 -4.17207 1.000 83.30313 301 THR A C 1
ATOM 1558 O O . THR A 1 220 ? 32.03308 32.30832 -5.39468 1.000 86.78371 301 THR A O 1
ATOM 1562 N N . ARG A 1 221 ? 33.13444 32.98985 -3.55025 1.000 88.75217 302 ARG A N 1
ATOM 1563 C CA . ARG A 1 221 ? 34.35873 33.36135 -4.26041 1.000 95.96747 302 ARG A CA 1
ATOM 1564 C C . ARG A 1 221 ? 34.06488 34.34475 -5.39036 1.000 91.03201 302 ARG A C 1
ATOM 1565 O O . ARG A 1 221 ? 34.67180 34.29385 -6.46096 1.000 94.26362 302 ARG A O 1
ATOM 1573 N N . LEU A 1 222 ? 33.11469 35.23680 -5.15477 1.000 88.22157 303 LEU A N 1
ATOM 1574 C CA . LEU A 1 222 ? 32.81574 36.31613 -6.07907 1.000 80.68449 303 LEU A CA 1
ATOM 1575 C C . LEU A 1 222 ? 33.54231 37.58341 -5.64982 1.000 85.01551 303 LEU A C 1
ATOM 1576 O O . LEU A 1 222 ? 34.06309 37.68400 -4.53559 1.000 82.10896 303 LEU A O 1
ATOM 1581 N N . SER A 1 223 ? 33.57428 38.55580 -6.55515 1.000 87.32147 304 SER A N 1
ATOM 1582 C CA . SER A 1 223 ? 34.25825 39.80637 -6.26754 1.000 87.90203 304 SER A CA 1
ATOM 1583 C C . SER A 1 223 ? 33.59478 40.50049 -5.08268 1.000 87.67782 304 SER A C 1
ATOM 1584 O O . SER A 1 223 ? 32.36841 40.42046 -4.92269 1.000 83.26269 304 SER A O 1
ATOM 1587 N N . PRO A 1 224 ? 34.36513 41.17816 -4.22805 1.000 82.75154 305 PRO A N 1
ATOM 1588 C CA . PRO A 1 224 ? 33.74134 41.90937 -3.11416 1.000 79.71053 305 PRO A CA 1
ATOM 1589 C C . PRO A 1 224 ? 32.70707 42.91841 -3.57637 1.000 83.64920 305 PRO A C 1
ATOM 1590 O O . PRO A 1 224 ? 31.68973 43.10003 -2.89566 1.000 80.08407 305 PRO A O 1
ATOM 1594 N N . GLU A 1 225 ? 32.93651 43.56836 -4.72494 1.000 83.60471 306 GLU A N 1
ATOM 1595 C CA . GLU A 1 225 ? 31.97355 44.52963 -5.26032 1.000 83.21050 306 GLU A CA 1
ATOM 1596 C C . GLU A 1 225 ? 30.60502 43.88733 -5.47123 1.000 87.04583 306 GLU A C 1
ATOM 1597 O O . GLU A 1 225 ? 29.57625 44.43648 -5.05879 1.000 82.75147 306 GLU A O 1
ATOM 1603 N N . ILE A 1 226 ? 30.57465 42.72132 -6.11989 1.000 87.44611 307 ILE A N 1
ATOM 1604 C CA . ILE A 1 226 ? 29.30198 42.07340 -6.42817 1.000 78.00116 307 ILE A CA 1
ATOM 1605 C C . ILE A 1 226 ? 28.52436 41.79661 -5.15282 1.000 78.46795 307 ILE A C 1
ATOM 1606 O O . ILE A 1 226 ? 27.33236 42.10963 -5.04853 1.000 85.84275 307 ILE A O 1
ATOM 1611 N N . VAL A 1 227 ? 29.19150 41.20429 -4.16336 1.000 81.66297 308 VAL A N 1
ATOM 1612 C CA . VAL A 1 227 ? 28.49957 40.74889 -2.96195 1.000 90.60208 308 VAL A CA 1
ATOM 1613 C C . VAL A 1 227 ? 28.02416 41.93592 -2.13232 1.000 92.29631 308 VAL A C 1
ATOM 1614 O O . VAL A 1 227 ? 26.86467 41.99584 -1.70848 1.000 96.85679 308 VAL A O 1
ATOM 1618 N N . GLU A 1 228 ? 28.90215 42.90381 -1.90244 1.000 90.82877 309 GLU A N 1
ATOM 1619 C CA . GLU A 1 228 ? 28.55784 44.03620 -1.05484 1.000 101.59254 309 GLU A CA 1
ATOM 1620 C C . GLU A 1 228 ? 27.63147 45.03814 -1.73421 1.000 93.23258 309 GLU A C 1
ATOM 1621 O O . GLU A 1 228 ? 27.26058 46.03348 -1.10402 1.000 87.45259 309 GLU A O 1
ATOM 1627 N N . LEU A 1 229 ? 27.23268 44.79676 -2.98297 1.000 82.79674 310 LEU A N 1
ATOM 1628 C CA . LEU A 1 229 ? 26.30349 45.66822 -3.68956 1.000 76.89728 310 LEU A CA 1
ATOM 1629 C C . LEU A 1 229 ? 24.95001 45.01340 -3.93605 1.000 77.74876 310 LEU A C 1
ATOM 1630 O O . LEU A 1 229 ? 24.06885 45.63374 -4.54584 1.000 84.74685 310 LEU A O 1
ATOM 1635 N N . SER A 1 230 ? 24.75275 43.79066 -3.46013 1.000 68.28026 311 SER A N 1
ATOM 1636 C CA . SER A 1 230 ? 23.50932 43.07134 -3.67731 1.000 76.52338 311 SER A CA 1
ATOM 1637 C C . SER A 1 230 ? 22.46573 43.44548 -2.62371 1.000 71.75865 311 SER A C 1
ATOM 1638 O O . SER A 1 230 ? 22.72507 44.21201 -1.69526 1.000 78.84335 311 SER A O 1
ATOM 1641 N N . GLU A 1 231 ? 21.26866 42.87627 -2.77782 1.000 76.00134 312 GLU A N 1
ATOM 1642 C CA . GLU A 1 231 ? 20.15085 43.14637 -1.88652 1.000 68.99018 312 GLU A CA 1
ATOM 1643 C C . GLU A 1 231 ? 20.51454 42.81857 -0.43980 1.000 71.40479 312 GLU A C 1
ATOM 1644 O O . GLU A 1 231 ? 21.29678 41.89859 -0.17936 1.000 81.61228 312 GLU A O 1
ATOM 1650 N N . PRO A 1 232 ? 19.95851 43.55707 0.51980 1.000 70.45189 313 PRO A N 1
ATOM 1651 C CA . PRO A 1 232 ? 20.19740 43.24275 1.93228 1.000 72.97703 313 PRO A CA 1
ATOM 1652 C C . PRO A 1 232 ? 19.60847 41.89111 2.29687 1.000 69.17928 313 PRO A C 1
ATOM 1653 O O . PRO A 1 232 ? 18.81224 41.30349 1.56537 1.000 63.59586 313 PRO A O 1
ATOM 1657 N N . LEU A 1 233 ? 20.02433 41.38942 3.45308 1.000 74.43733 314 LEU A N 1
ATOM 1658 C CA . LEU A 1 233 ? 19.56697 40.08319 3.90361 1.000 64.61038 314 LEU A CA 1
ATOM 1659 C C . LEU A 1 233 ? 18.06893 40.12191 4.18955 1.000 62.68375 314 LEU A C 1
ATOM 1660 O O . LEU A 1 233 ? 17.58834 41.00264 4.90811 1.000 71.45355 314 LEU A O 1
ATOM 1665 N N . GLN A 1 234 ? 17.32534 39.18166 3.61246 1.000 55.10879 315 GLN A N 1
ATOM 1666 C CA . GLN A 1 234 ? 15.89088 39.07825 3.85056 1.000 65.83915 315 GLN A CA 1
ATOM 1667 C C . GLN A 1 234 ? 15.62973 38.01540 4.91016 1.000 65.47882 315 GLN A C 1
ATOM 1668 O O . GLN A 1 234 ? 16.08296 36.87716 4.77021 1.000 67.40832 315 GLN A O 1
ATOM 1674 N N . VAL A 1 235 ? 14.90751 38.38464 5.96657 1.000 60.04957 316 VAL A N 1
ATOM 1675 C CA . VAL A 1 235 ? 14.53464 37.44955 7.02325 1.000 57.74495 316 VAL A CA 1
ATOM 1676 C C . VAL A 1 235 ? 13.04343 37.17803 6.90644 1.000 59.79458 316 VAL A C 1
ATOM 1677 O O . VAL A 1 235 ? 12.22832 38.10435 7.00043 1.000 61.22673 316 VAL A O 1
ATOM 1681 N N . VAL A 1 236 ? 12.68868 35.90860 6.72650 1.000 50.22954 317 VAL A N 1
ATOM 1682 C CA . VAL A 1 236 ? 11.31642 35.48699 6.46983 1.000 51.84125 317 VAL A CA 1
ATOM 1683 C C . VAL A 1 236 ? 10.82290 34.64564 7.63808 1.000 52.33807 317 VAL A C 1
ATOM 1684 O O . VAL A 1 236 ? 11.52437 33.73563 8.10157 1.000 55.80538 317 VAL A O 1
ATOM 1688 N N . ARG A 1 237 ? 9.60925 34.93848 8.09799 1.000 46.26234 318 ARG A N 1
ATOM 1689 C CA . ARG A 1 237 ? 8.90314 34.11571 9.06925 1.000 53.67578 318 ARG A CA 1
ATOM 1690 C C . ARG A 1 237 ? 7.70416 33.46461 8.39542 1.000 58.16432 318 ARG A C 1
ATOM 1691 O O . ARG A 1 237 ? 6.77973 34.16019 7.95987 1.000 64.09538 318 ARG A O 1
ATOM 1699 N N . TYR A 1 238 ? 7.73164 32.13872 8.30068 1.000 58.97569 319 TYR A N 1
ATOM 1700 C CA . TYR A 1 238 ? 6.55962 31.34445 7.94232 1.000 54.09758 319 TYR A CA 1
ATOM 1701 C C . TYR A 1 238 ? 5.87902 30.91313 9.23405 1.000 48.46909 319 TYR A C 1
ATOM 1702 O O . TYR A 1 238 ? 6.45466 30.14985 10.01861 1.000 59.87544 319 TYR A O 1
ATOM 1711 N N . GLY A 1 239 ? 4.66226 31.39582 9.46564 1.000 47.08902 320 GLY A N 1
ATOM 1712 C CA . GLY A 1 239 ? 3.88870 30.89121 10.58183 1.000 48.12218 320 GLY A CA 1
ATOM 1713 C C . GLY A 1 239 ? 3.30136 29.52861 10.27292 1.000 50.57186 320 GLY A C 1
ATOM 1714 O O . GLY A 1 239 ? 3.35151 29.04313 9.14052 1.000 55.72142 320 GLY A O 1
ATOM 1715 N N . GLU A 1 240 ? 2.74312 28.89891 11.30594 1.000 56.22389 321 GLU A N 1
ATOM 1716 C CA . GLU A 1 240 ? 1.98861 27.66552 11.10494 1.000 49.73784 321 GLU A CA 1
ATOM 1717 C C . GLU A 1 240 ? 0.87778 27.91891 10.09066 1.000 50.36711 321 GLU A C 1
ATOM 1718 O O . GLU A 1 240 ? 0.00907 28.76700 10.31304 1.000 55.86515 321 GLU A O 1
ATOM 1724 N N . GLY A 1 241 ? 0.92945 27.20439 8.96179 1.000 51.66851 322 GLY A N 1
ATOM 1725 C CA . GLY A 1 241 ? 0.01414 27.41870 7.85827 1.000 48.10233 322 GLY A CA 1
ATOM 1726 C C . GLY A 1 241 ? 0.60048 28.18450 6.69278 1.000 51.64098 322 GLY A C 1
ATOM 1727 O O . GLY A 1 241 ? -0.07044 28.32384 5.66204 1.000 54.10006 322 GLY A O 1
ATOM 1728 N N . GLY A 1 242 ? 1.83174 28.68529 6.82322 1.000 41.64230 323 GLY A N 1
ATOM 1729 C CA . GLY A 1 242 ? 2.44627 29.43675 5.75512 1.000 40.21322 323 GLY A CA 1
ATOM 1730 C C . GLY A 1 242 ? 3.07544 28.54345 4.70124 1.000 53.88314 323 GLY A C 1
ATOM 1731 O O . GLY A 1 242 ? 3.30054 27.34674 4.89431 1.000 44.90428 323 GLY A O 1
ATOM 1732 N N . HIS A 1 243 ? 3.37824 29.15705 3.56529 1.000 44.00948 324 HIS A N 1
ATOM 1733 C CA . HIS A 1 243 ? 3.80304 28.42940 2.37984 1.000 47.91863 324 HIS A CA 1
ATOM 1734 C C . HIS A 1 243 ? 4.33115 29.45228 1.38308 1.000 50.06934 324 HIS A C 1
ATOM 1735 O O . HIS A 1 243 ? 4.09909 30.65727 1.51259 1.000 47.90706 324 HIS A O 1
ATOM 1742 N N . TYR A 1 244 ? 4.99174 28.94463 0.34856 1.000 49.33822 325 TYR A N 1
ATOM 1743 C CA . TYR A 1 244 ? 5.42502 29.76810 -0.77254 1.000 45.44944 325 TYR A CA 1
ATOM 1744 C C . TYR A 1 244 ? 5.42949 28.83986 -1.97514 1.000 48.61809 325 TYR A C 1
ATOM 1745 O O . TYR A 1 244 ? 6.26971 27.93651 -2.04579 1.000 57.45599 325 TYR A O 1
ATOM 1754 N N . HIS A 1 245 ? 4.47451 29.02829 -2.88673 1.000 51.51810 326 HIS A N 1
ATOM 1755 C CA . HIS A 1 245 ? 4.35877 28.13523 -4.03305 1.000 51.46781 326 HIS A CA 1
ATOM 1756 C C . HIS A 1 245 ? 5.58227 28.27798 -4.93255 1.000 47.31402 326 HIS A C 1
ATOM 1757 O O . HIS A 1 245 ? 6.26092 29.31194 -4.93324 1.000 48.30571 326 HIS A O 1
ATOM 1764 N N . ALA A 1 246 ? 5.87550 27.21862 -5.68839 1.000 50.48828 327 ALA A N 1
ATOM 1765 C CA . ALA A 1 246 ? 7.16140 27.12713 -6.37477 1.000 54.87539 327 ALA A CA 1
ATOM 1766 C C . ALA A 1 246 ? 7.29983 28.20822 -7.44484 1.000 56.98025 327 ALA A C 1
ATOM 1767 O O . ALA A 1 246 ? 6.35704 28.50644 -8.18131 1.000 51.72268 327 ALA A O 1
ATOM 1769 N N . HIS A 1 247 ? 8.49660 28.78273 -7.53024 1.000 48.77438 328 HIS A N 1
ATOM 1770 C CA . HIS A 1 247 ? 8.80213 29.91456 -8.40405 1.000 44.58668 328 HIS A CA 1
ATOM 1771 C C . HIS A 1 247 ? 10.28868 29.85541 -8.74735 1.000 56.65764 328 HIS A C 1
ATOM 1772 O O . HIS A 1 247 ? 11.03042 29.01688 -8.22637 1.000 58.41752 328 HIS A O 1
ATOM 1779 N N . VAL A 1 248 ? 10.72530 30.76790 -9.61488 1.000 62.65363 329 VAL A N 1
ATOM 1780 C CA . VAL A 1 248 ? 12.14366 31.01023 -9.85596 1.000 60.60729 329 VAL A CA 1
ATOM 1781 C C . VAL A 1 248 ? 12.47343 32.40910 -9.35009 1.000 62.30459 329 VAL A C 1
ATOM 1782 O O . VAL A 1 248 ? 11.62390 33.30462 -9.35818 1.000 65.62841 329 VAL A O 1
ATOM 1786 N N . ASP A 1 249 ? 13.72151 32.59546 -8.90914 1.000 59.12175 330 ASP A N 1
ATOM 1787 C CA . ASP A 1 249 ? 14.11249 33.82315 -8.22208 1.000 63.79719 330 ASP A CA 1
ATOM 1788 C C . ASP A 1 249 ? 14.48215 34.96732 -9.16278 1.000 70.33029 330 ASP A C 1
ATOM 1789 O O . ASP A 1 249 ? 14.57988 36.10847 -8.69912 1.000 74.47538 330 ASP A O 1
ATOM 1794 N N . SER A 1 250 ? 14.68295 34.70708 -10.45825 1.000 65.20826 331 SER A N 1
ATOM 1795 C CA . SER A 1 250 ? 15.08854 35.74327 -11.40038 1.000 77.42519 331 SER A CA 1
ATOM 1796 C C . SER A 1 250 ? 14.34052 35.56927 -12.71392 1.000 87.19789 331 SER A C 1
ATOM 1797 O O . SER A 1 250 ? 14.12626 34.44241 -13.16742 1.000 78.56511 331 SER A O 1
ATOM 1800 N N . GLY A 1 251 ? 13.96398 36.69599 -13.33188 1.000 95.63134 332 GLY A N 1
ATOM 1801 C CA . GLY A 1 251 ? 13.14257 36.67595 -14.52101 1.000 87.96658 332 GLY A CA 1
ATOM 1802 C C . GLY A 1 251 ? 13.95051 36.49329 -15.78844 1.000 83.39831 332 GLY A C 1
ATOM 1803 O O . GLY A 1 251 ? 15.18868 36.49429 -15.79056 1.000 74.15322 332 GLY A O 1
ATOM 1804 N N . PRO A 1 252 ? 13.23374 36.34820 -16.90600 1.000 94.20130 333 PRO A N 1
ATOM 1805 C CA . PRO A 1 252 ? 13.89193 36.04657 -18.18529 1.000 92.63193 333 PRO A CA 1
ATOM 1806 C C . PRO A 1 252 ? 14.87221 37.13245 -18.60624 1.000 100.79739 333 PRO A C 1
ATOM 1807 O O . PRO A 1 252 ? 14.82006 38.27635 -18.14677 1.000 98.97691 333 PRO A O 1
ATOM 1811 N N . VAL A 1 253 ? 15.77469 36.75162 -19.50703 1.000 105.33025 334 VAL A N 1
ATOM 1812 C CA . VAL A 1 253 ? 16.85044 37.61406 -19.98154 1.000 115.68473 334 VAL A CA 1
ATOM 1813 C C . VAL A 1 253 ? 16.55118 37.95803 -21.43591 1.000 133.89827 334 VAL A C 1
ATOM 1814 O O . VAL A 1 253 ? 16.79027 37.15111 -22.34272 1.000 142.38643 334 VAL A O 1
ATOM 1818 N N . TYR A 1 254 ? 16.01678 39.15343 -21.66266 1.000 136.81296 335 TYR A N 1
ATOM 1819 C CA . TYR A 1 254 ? 15.93564 39.74913 -22.98655 1.000 133.32506 335 TYR A CA 1
ATOM 1820 C C . TYR A 1 254 ? 16.99755 40.83000 -23.12224 1.000 133.68373 335 TYR A C 1
ATOM 1821 O O . TYR A 1 254 ? 17.50032 41.34444 -22.11870 1.000 121.63133 335 TYR A O 1
ATOM 1830 N N . PRO A 1 255 ? 17.38122 41.20278 -24.34899 1.000 147.49582 336 PRO A N 1
ATOM 1831 C CA . PRO A 1 255 ? 18.38447 42.27276 -24.50515 1.000 152.47520 336 PRO A CA 1
ATOM 1832 C C . PRO A 1 255 ? 17.94204 43.62312 -23.95667 1.000 151.61993 336 PRO A C 1
ATOM 1833 O O . PRO A 1 255 ? 18.75766 44.55284 -23.92320 1.000 157.09158 336 PRO A O 1
ATOM 1837 N N . GLU A 1 256 ? 16.69170 43.75991 -23.52256 1.000 146.29123 337 GLU A N 1
ATOM 1838 C CA . GLU A 1 256 ? 16.18686 45.01340 -22.98594 1.000 139.14757 337 GLU A CA 1
ATOM 1839 C C . GLU A 1 256 ? 15.71386 44.90699 -21.54391 1.000 137.45922 337 GLU A C 1
ATOM 1840 O O . GLU A 1 256 ? 15.20129 45.89545 -21.00495 1.000 142.63321 337 GLU A O 1
ATOM 1846 N N . THR A 1 257 ? 15.86270 43.74684 -20.90606 1.000 133.50344 338 THR A N 1
ATOM 1847 C CA . THR A 1 257 ? 15.47160 43.61340 -19.50866 1.000 123.08476 338 THR A CA 1
ATOM 1848 C C . THR A 1 257 ? 16.37640 44.48261 -18.63240 1.000 113.85197 338 THR A C 1
ATOM 1849 O O . THR A 1 257 ? 17.55275 44.70019 -18.94092 1.000 109.83815 338 THR A O 1
ATOM 1853 N N . ILE A 1 258 ? 15.80709 45.00777 -17.54471 1.000 107.35996 339 ILE A N 1
ATOM 1854 C CA . ILE A 1 258 ? 16.48093 45.95665 -16.66046 1.000 105.72208 339 ILE A CA 1
ATOM 1855 C C . ILE A 1 258 ? 16.48870 45.38686 -15.24839 1.000 105.20175 339 ILE A C 1
ATOM 1856 O O . ILE A 1 258 ? 15.43820 45.00107 -14.72221 1.000 110.62047 339 ILE A O 1
ATOM 1861 N N . CYS A 1 259 ? 17.66991 45.34501 -14.63631 1.000 104.12948 340 CYS A N 1
ATOM 1862 C CA . CYS A 1 259 ? 17.84139 44.80760 -13.29149 1.000 101.46457 340 CYS A CA 1
ATOM 1863 C C . CYS A 1 259 ? 17.63060 45.89939 -12.25233 1.000 98.32801 340 CYS A C 1
ATOM 1864 O O . CYS A 1 259 ? 18.21376 46.98204 -12.35957 1.000 99.25288 340 CYS A O 1
ATOM 1867 N N . SER A 1 260 ? 16.81374 45.60207 -11.23865 1.000 91.58460 341 SER A N 1
ATOM 1868 C CA . SER A 1 260 ? 16.51185 46.59659 -10.21392 1.000 97.88317 341 SER A CA 1
ATOM 1869 C C . SER A 1 260 ? 17.77257 47.04681 -9.48643 1.000 103.36328 341 SER A C 1
ATOM 1870 O O . SER A 1 260 ? 17.97229 48.24719 -9.26112 1.000 113.30241 341 SER A O 1
ATOM 1873 N N . HIS A 1 261 ? 18.64134 46.09732 -9.12355 1.000 100.16473 342 HIS A N 1
ATOM 1874 C CA . HIS A 1 261 ? 19.82685 46.42792 -8.33998 1.000 93.38609 342 HIS A CA 1
ATOM 1875 C C . HIS A 1 261 ? 20.79150 47.33897 -9.10509 1.000 103.06961 342 HIS A C 1
ATOM 1876 O O . HIS A 1 261 ? 21.49713 48.13513 -8.48177 1.000 108.30961 342 HIS A O 1
ATOM 1883 N N . THR A 1 262 ? 20.82619 47.26251 -10.44407 1.000 107.44715 343 THR A N 1
ATOM 1884 C CA . THR A 1 262 ? 21.74018 48.05516 -11.25549 1.000 109.49724 343 THR A CA 1
ATOM 1885 C C . THR A 1 262 ? 21.10783 49.32155 -11.81044 1.000 125.93045 343 THR A C 1
ATOM 1886 O O . THR A 1 262 ? 21.77079 50.06061 -12.56220 1.000 131.79736 343 THR A O 1
ATOM 1890 N N . LYS A 1 263 ? 19.85210 49.59071 -11.49906 1.000 136.38350 344 LYS A N 1
ATOM 1891 C CA . LYS A 1 263 ? 19.18282 50.69657 -12.15765 1.000 147.17451 344 LYS A CA 1
ATOM 1892 C C . LYS A 1 263 ? 19.47244 51.99199 -11.42161 1.000 152.60129 344 LYS A C 1
ATOM 1893 O O . LYS A 1 263 ? 19.33851 52.05113 -10.19967 1.000 149.86964 344 LYS A O 1
ATOM 1899 N N . LEU A 1 264 ? 19.82006 53.03776 -12.17210 1.000 159.32553 345 LEU A N 1
ATOM 1900 C CA . LEU A 1 264 ? 20.23824 54.28372 -11.55534 1.000 162.86740 345 LEU A CA 1
ATOM 1901 C C . LEU A 1 264 ? 19.19423 54.84059 -10.60114 1.000 176.45229 345 LEU A C 1
ATOM 1902 O O . LEU A 1 264 ? 19.55436 55.43772 -9.57495 1.000 175.63995 345 LEU A O 1
ATOM 1907 N N . VAL A 1 265 ? 17.91299 54.64299 -10.87895 1.000 188.52976 346 VAL A N 1
ATOM 1908 C CA . VAL A 1 265 ? 16.85973 55.33025 -10.12712 1.000 183.82548 346 VAL A CA 1
ATOM 1909 C C . VAL A 1 265 ? 16.48604 54.50773 -8.89662 1.000 178.54805 346 VAL A C 1
ATOM 1910 O O . VAL A 1 265 ? 16.24728 53.29219 -8.98638 1.000 176.30656 346 VAL A O 1
ATOM 1914 N N . ALA A 1 266 ? 16.45053 55.17794 -7.73953 1.000 176.30322 347 ALA A N 1
ATOM 1915 C CA . ALA A 1 266 ? 16.17485 54.49290 -6.47558 1.000 169.51527 347 ALA A CA 1
ATOM 1916 C C . ALA A 1 266 ? 14.84400 53.75772 -6.52251 1.000 172.34936 347 ALA A C 1
ATOM 1917 O O . ALA A 1 266 ? 14.73220 52.62869 -6.03168 1.000 164.50439 347 ALA A O 1
ATOM 1919 N N . ASN A 1 267 ? 13.82052 54.38012 -7.10427 1.000 180.92748 348 ASN A N 1
ATOM 1920 C CA . ASN A 1 267 ? 12.52978 53.72235 -7.24036 1.000 180.62495 348 ASN A CA 1
ATOM 1921 C C . ASN A 1 267 ? 11.87935 54.10513 -8.55838 1.000 179.62780 348 ASN A C 1
ATOM 1922 O O . ASN A 1 267 ? 11.83190 55.28539 -8.91941 1.000 180.01677 348 ASN A O 1
ATOM 1927 N N . GLU A 1 268 ? 11.37790 53.09378 -9.26218 1.000 178.10197 349 GLU A N 1
ATOM 1928 C CA . GLU A 1 268 ? 10.66931 53.27437 -10.51600 1.000 180.75309 349 GLU A CA 1
ATOM 1929 C C . GLU A 1 268 ? 9.60960 52.19341 -10.64932 1.000 184.93137 349 GLU A C 1
ATOM 1930 O O . GLU A 1 268 ? 9.53523 51.25159 -9.85470 1.000 181.23395 349 GLU A O 1
ATOM 1936 N N . SER A 1 269 ? 8.77857 52.35531 -11.67529 1.000 190.67814 350 SER A N 1
ATOM 1937 C CA . SER A 1 269 ? 7.88988 51.30552 -12.16405 1.000 190.04310 350 SER A CA 1
ATOM 1938 C C . SER A 1 269 ? 8.08943 51.19359 -13.67630 1.000 189.59715 350 SER A C 1
ATOM 1939 O O . SER A 1 269 ? 7.17407 51.38501 -14.47626 1.000 195.98581 350 SER A O 1
ATOM 1942 N N . VAL A 1 270 ? 9.32937 50.89005 -14.05882 1.000 177.98647 351 VAL A N 1
ATOM 1943 C CA . VAL A 1 270 ? 9.79270 50.93132 -15.44696 1.000 161.91764 351 VAL A CA 1
ATOM 1944 C C . VAL A 1 270 ? 9.30484 49.71935 -16.23099 1.000 151.86477 351 VAL A C 1
ATOM 1945 O O . VAL A 1 270 ? 8.77705 48.76303 -15.64140 1.000 142.52135 351 VAL A O 1
ATOM 1949 N N . PRO A 1 271 ? 9.44815 49.72222 -17.55441 1.000 151.71128 352 PRO A N 1
ATOM 1950 C CA . PRO A 1 271 ? 9.31797 48.47597 -18.30780 1.000 147.76967 352 PRO A CA 1
ATOM 1951 C C . PRO A 1 271 ? 10.53468 47.58698 -18.11349 1.000 149.33167 352 PRO A C 1
ATOM 1952 O O . PRO A 1 271 ? 11.64670 48.05294 -17.85328 1.000 150.57021 352 PRO A O 1
ATOM 1956 N N . PHE A 1 272 ? 10.29782 46.28485 -18.23916 1.000 142.76681 353 PHE A N 1
ATOM 1957 C CA . PHE A 1 272 ? 11.31101 45.23510 -18.19668 1.000 140.02530 353 PHE A CA 1
ATOM 1958 C C . PHE A 1 272 ? 12.03574 45.12760 -16.86368 1.000 137.71794 353 PHE A C 1
ATOM 1959 O O . PHE A 1 272 ? 13.05697 44.43622 -16.79294 1.000 143.49612 353 PHE A O 1
ATOM 1967 N N . GLU A 1 273 ? 11.58497 45.79296 -15.80269 1.000 131.74624 354 GLU A N 1
ATOM 1968 C CA . GLU A 1 273 ? 12.31245 45.63691 -14.54999 1.000 120.81672 354 GLU A CA 1
ATOM 1969 C C . GLU A 1 273 ? 12.15495 44.21990 -14.03075 1.000 106.07040 354 GLU A C 1
ATOM 1970 O O . GLU A 1 273 ? 11.05653 43.65809 -14.02951 1.000 107.32962 354 GLU A O 1
ATOM 1976 N N . THR A 1 274 ? 13.27091 43.64025 -13.59956 1.000 101.50826 355 THR A N 1
ATOM 1977 C CA . THR A 1 274 ? 13.27618 42.27309 -13.10979 1.000 101.18997 355 THR A CA 1
ATOM 1978 C C . THR A 1 274 ? 14.38362 42.11804 -12.08336 1.000 94.05212 355 THR A C 1
ATOM 1979 O O . THR A 1 274 ? 15.33645 42.90255 -12.03702 1.000 96.17793 355 THR A O 1
ATOM 1983 N N . SER A 1 275 ? 14.24179 41.08718 -11.26094 1.000 92.21291 356 SER A N 1
ATOM 1984 C CA . SER A 1 275 ? 15.29234 40.70795 -10.33211 1.000 96.96215 356 SER A CA 1
ATOM 1985 C C . SER A 1 275 ? 16.35824 39.91461 -11.07128 1.000 89.41077 356 SER A C 1
ATOM 1986 O O . SER A 1 275 ? 16.05244 38.96490 -11.79948 1.000 82.74552 356 SER A O 1
ATOM 1989 N N . CYS A 1 276 ? 17.61043 40.31549 -10.89646 1.000 82.31748 357 CYS A N 1
ATOM 1990 C CA . CYS A 1 276 ? 18.74309 39.62973 -11.50839 1.000 75.82495 357 CYS A CA 1
ATOM 1991 C C . CYS A 1 276 ? 19.57044 39.05161 -10.37061 1.000 67.96380 357 CYS A C 1
ATOM 1992 O O . CYS A 1 276 ? 20.56609 39.63536 -9.94290 1.000 72.66412 357 CYS A O 1
ATOM 1995 N N . ARG A 1 277 ? 19.14547 37.89440 -9.87506 1.000 63.23434 358 ARG A N 1
ATOM 1996 C CA . ARG A 1 277 ? 19.79341 37.23306 -8.74845 1.000 66.83538 358 ARG A CA 1
ATOM 1997 C C . ARG A 1 277 ? 20.60937 36.05847 -9.27918 1.000 65.70373 358 ARG A C 1
ATOM 1998 O O . ARG A 1 277 ? 20.06590 34.98540 -9.56151 1.000 69.54585 358 ARG A O 1
ATOM 2006 N N . TYR A 1 278 ? 21.91839 36.28651 -9.42151 1.000 62.80579 359 TYR A N 1
ATOM 2007 C CA . TYR A 1 278 ? 22.83634 35.24655 -9.87459 1.000 56.00570 359 TYR A CA 1
ATOM 2008 C C . TYR A 1 278 ? 22.76354 34.01316 -8.98070 1.000 66.35428 359 TYR A C 1
ATOM 2009 O O . TYR A 1 278 ? 22.60095 32.88729 -9.46541 1.000 71.70095 359 TYR A O 1
ATOM 2018 N N . MET A 1 279 ? 22.88787 34.20596 -7.66880 1.000 70.75816 360 MET A N 1
ATOM 2019 C CA . MET A 1 279 ? 22.81329 33.11529 -6.71183 1.000 70.53916 360 MET A CA 1
ATOM 2020 C C . MET A 1 279 ? 21.79333 33.44096 -5.63464 1.000 66.73097 360 MET A C 1
ATOM 2021 O O . MET A 1 279 ? 21.46533 34.60467 -5.38445 1.000 66.62268 360 MET A O 1
ATOM 2026 N N . THR A 1 280 ? 21.31860 32.38241 -4.98525 1.000 52.62406 361 THR A N 1
ATOM 2027 C CA . THR A 1 280 ? 20.50936 32.46600 -3.77500 1.000 51.65019 361 THR A CA 1
ATOM 2028 C C . THR A 1 280 ? 21.20361 31.65265 -2.69551 1.000 52.93777 361 THR A C 1
ATOM 2029 O O . THR A 1 280 ? 21.47045 30.46248 -2.89450 1.000 59.25829 361 THR A O 1
ATOM 2033 N N . VAL A 1 281 ? 21.49688 32.28628 -1.56495 1.000 54.52624 362 VAL A N 1
ATOM 2034 C CA . VAL A 1 281 ? 22.01989 31.60735 -0.38252 1.000 60.35321 362 VAL A CA 1
ATOM 2035 C C . VAL A 1 281 ? 20.91758 31.62600 0.66903 1.000 63.11989 362 VAL A C 1
ATOM 2036 O O . VAL A 1 281 ? 20.43841 32.69982 1.04637 1.000 64.46139 362 VAL A O 1
ATOM 2040 N N . LEU A 1 282 ? 20.50126 30.44848 1.13345 1.000 63.29048 363 LEU A N 1
ATOM 2041 C CA . LEU A 1 282 ? 19.37406 30.31831 2.05202 1.000 62.25610 363 LEU A CA 1
ATOM 2042 C C . LEU A 1 282 ? 19.84588 29.72676 3.37401 1.000 65.32942 363 LEU A C 1
ATOM 2043 O O . LEU A 1 282 ? 20.47584 28.66273 3.39273 1.000 61.72352 363 LEU A O 1
ATOM 2048 N N . PHE A 1 283 ? 19.53924 30.41479 4.47526 1.000 59.77235 364 PHE A N 1
ATOM 2049 C CA . PHE A 1 283 ? 19.89669 29.96868 5.81946 1.000 64.04409 364 PHE A CA 1
ATOM 2050 C C . PHE A 1 283 ? 18.64567 29.53503 6.57070 1.000 55.14252 364 PHE A C 1
ATOM 2051 O O . PHE A 1 283 ? 17.68026 30.29724 6.66055 1.000 55.78916 364 PHE A O 1
ATOM 2059 N N . TYR A 1 284 ? 18.67757 28.33737 7.14339 1.000 54.27885 365 TYR A N 1
ATOM 2060 C CA . TYR A 1 284 ? 17.61455 27.88947 8.03537 1.000 56.08628 365 TYR A CA 1
ATOM 2061 C C . TYR A 1 284 ? 17.92398 28.36487 9.45035 1.000 58.50689 365 TYR A C 1
ATOM 2062 O O . TYR A 1 284 ? 18.93128 27.96113 10.04291 1.000 61.93749 365 TYR A O 1
ATOM 2071 N N . LEU A 1 285 ? 17.06969 29.23621 9.98334 1.000 59.15459 366 LEU A N 1
ATOM 2072 C CA . LEU A 1 285 ? 17.34763 29.88505 11.25659 1.000 62.74835 366 LEU A CA 1
ATOM 2073 C C . LEU A 1 285 ? 16.83158 29.10287 12.45428 1.000 66.61789 366 LEU A C 1
ATOM 2074 O O . LEU A 1 285 ? 17.16881 29.44910 13.59113 1.000 59.70797 366 LEU A O 1
ATOM 2079 N N . ASN A 1 286 ? 16.02503 28.06948 12.23192 1.000 62.28250 367 ASN A N 1
ATOM 2080 C CA . ASN A 1 286 ? 15.50594 27.26543 13.32717 1.000 60.23403 367 ASN A CA 1
ATOM 2081 C C . ASN A 1 286 ? 15.10150 25.90816 12.77865 1.000 64.64806 367 ASN A C 1
ATOM 2082 O O . ASN A 1 286 ? 14.94625 25.72711 11.56792 1.000 71.02690 367 ASN A O 1
ATOM 2087 N N . ASN A 1 287 ? 14.95397 24.95571 13.69224 1.000 61.57510 368 ASN A N 1
ATOM 2088 C CA . ASN A 1 287 ? 14.32755 23.68058 13.38472 1.000 56.98804 368 ASN A CA 1
ATOM 2089 C C . ASN A 1 287 ? 12.81802 23.84244 13.33757 1.000 58.43492 368 ASN A C 1
ATOM 2090 O O . ASN A 1 287 ? 12.22324 24.51649 14.18371 1.000 65.95550 368 ASN A O 1
ATOM 2095 N N . VAL A 1 288 ? 12.19273 23.20199 12.36034 1.000 57.36865 369 VAL A N 1
ATOM 2096 C CA . VAL A 1 288 ? 10.75010 23.27316 12.18968 1.000 57.11364 369 VAL A CA 1
ATOM 2097 C C . VAL A 1 288 ? 10.13458 21.98763 12.72349 1.000 62.89278 369 VAL A C 1
ATOM 2098 O O . VAL A 1 288 ? 10.56442 20.88680 12.35980 1.000 61.84617 369 VAL A O 1
ATOM 2102 N N . THR A 1 289 ? 9.14302 22.12686 13.61115 1.000 62.76748 370 THR A N 1
ATOM 2103 C CA . THR A 1 289 ? 8.52440 20.94929 14.21516 1.000 62.92522 370 THR A CA 1
ATOM 2104 C C . THR A 1 289 ? 7.79157 20.10334 13.17672 1.000 64.66766 370 THR A C 1
ATOM 2105 O O . THR A 1 289 ? 7.80237 18.87005 13.25891 1.000 67.25529 370 THR A O 1
ATOM 2109 N N . GLY A 1 290 ? 7.15824 20.73923 12.19174 1.000 56.11539 371 GLY A N 1
ATOM 2110 C CA . GLY A 1 290 ? 6.43958 20.00381 11.16728 1.000 55.11900 371 GLY A CA 1
ATOM 2111 C C . GLY A 1 290 ? 6.40052 20.68902 9.81200 1.000 60.68435 371 GLY A C 1
ATOM 2112 O O . GLY A 1 290 ? 6.10697 21.88318 9.72344 1.000 56.24923 371 GLY A O 1
ATOM 2113 N N . GLY A 1 291 ? 6.68253 19.94103 8.74527 1.000 53.89247 372 GLY A N 1
ATOM 2114 C CA . GLY A 1 291 ? 6.65442 20.51272 7.41247 1.000 45.83367 372 GLY A CA 1
ATOM 2115 C C . GLY A 1 291 ? 7.76542 21.52911 7.21142 1.000 50.03788 372 GLY A C 1
ATOM 2116 O O . GLY A 1 291 ? 8.86460 21.40971 7.75705 1.000 56.63572 372 GLY A O 1
ATOM 2117 N N . GLY A 1 292 ? 7.46857 22.54637 6.40431 1.000 49.60957 373 GLY A N 1
ATOM 2118 C CA . GLY A 1 292 ? 8.38855 23.64786 6.19107 1.000 56.54429 373 GLY A CA 1
ATOM 2119 C C . GLY A 1 292 ? 9.55894 23.37457 5.26938 1.000 55.53117 373 GLY A C 1
ATOM 2120 O O . GLY A 1 292 ? 10.48354 24.19596 5.21151 1.000 60.22629 373 GLY A O 1
ATOM 2121 N N . GLU A 1 293 ? 9.55145 22.26828 4.53305 1.000 53.10694 374 GLU A N 1
ATOM 2122 C CA . GLU A 1 293 ? 10.68290 21.95261 3.67302 1.000 59.08373 374 GLU A CA 1
ATOM 2123 C C . GLU A 1 293 ? 10.77735 22.91959 2.49327 1.000 50.00871 374 GLU A C 1
ATOM 2124 O O . GLU A 1 293 ? 9.82722 23.62661 2.14624 1.000 48.61789 374 GLU A O 1
ATOM 2130 N N . THR A 1 294 ? 11.97261 22.97818 1.90827 1.000 39.27361 375 THR A N 1
ATOM 2131 C CA . THR A 1 294 ? 12.18962 23.63371 0.63139 1.000 47.41279 375 THR A CA 1
ATOM 2132 C C . THR A 1 294 ? 12.12102 22.55010 -0.43001 1.000 50.69501 375 THR A C 1
ATOM 2133 O O . THR A 1 294 ? 12.85354 21.55463 -0.34596 1.000 53.45643 375 THR A O 1
ATOM 2137 N N . VAL A 1 295 ? 11.22806 22.71821 -1.40399 1.000 45.70496 376 VAL A N 1
ATOM 2138 C CA . VAL A 1 295 ? 11.04089 21.72605 -2.45650 1.000 49.61235 376 VAL A CA 1
ATOM 2139 C C . VAL A 1 295 ? 11.61192 22.27974 -3.74987 1.000 52.67616 376 VAL A C 1
ATOM 2140 O O . VAL A 1 295 ? 11.40167 23.45382 -4.08084 1.000 51.15693 376 VAL A O 1
ATOM 2144 N N . PHE A 1 296 ? 12.38155 21.44542 -4.44963 1.000 54.91560 377 PHE A N 1
ATOM 2145 C CA . PHE A 1 296 ? 12.82622 21.70260 -5.81406 1.000 47.54883 377 PHE A CA 1
ATOM 2146 C C . PHE A 1 296 ? 12.12962 20.66143 -6.67788 1.000 50.15978 377 PHE A C 1
ATOM 2147 O O . PHE A 1 296 ? 12.63697 19.54061 -6.83694 1.000 48.87352 377 PHE A O 1
ATOM 2155 N N . PRO A 1 297 ? 10.94946 20.96727 -7.22694 1.000 52.17072 378 PRO A N 1
ATOM 2156 C CA . PRO A 1 297 ? 10.09540 19.89529 -7.77230 1.000 51.60016 378 PRO A CA 1
ATOM 2157 C C . PRO A 1 297 ? 10.71267 19.12472 -8.92196 1.000 51.37965 378 PRO A C 1
ATOM 2158 O O . PRO A 1 297 ? 10.37154 17.94880 -9.09705 1.000 50.85374 378 PRO A O 1
ATOM 2162 N N . VAL A 1 298 ? 11.62750 19.72358 -9.69395 1.000 48.92902 379 VAL A N 1
ATOM 2163 C CA . VAL A 1 298 ? 12.17834 19.03999 -10.86392 1.000 49.06849 379 VAL A CA 1
ATOM 2164 C C . VAL A 1 298 ? 13.69187 18.86141 -10.77292 1.000 55.92327 379 VAL A C 1
ATOM 2165 O O . VAL A 1 298 ? 14.36203 18.68932 -11.80011 1.000 55.85666 379 VAL A O 1
ATOM 2169 N N . ALA A 1 299 ? 14.23752 18.86812 -9.55339 1.000 51.06578 380 ALA A N 1
ATOM 2170 C CA . ALA A 1 299 ? 15.68350 18.71549 -9.36457 1.000 50.03346 380 ALA A CA 1
ATOM 2171 C C . ALA A 1 299 ? 16.22124 17.46553 -10.06735 1.000 52.04023 380 ALA A C 1
ATOM 2172 O O . ALA A 1 299 ? 15.71492 16.35444 -9.87289 1.000 55.07053 380 ALA A O 1
ATOM 2174 N N . ASP A 1 300 ? 17.25086 17.66304 -10.89493 1.000 55.10824 381 ASP A N 1
ATOM 2175 C CA . ASP A 1 300 ? 17.92803 16.61277 -11.66018 1.000 49.28740 381 ASP A CA 1
ATOM 2176 C C . ASP A 1 300 ? 16.96762 15.78610 -12.50548 1.000 49.11340 381 ASP A C 1
ATOM 2177 O O . ASP A 1 300 ? 17.31175 14.67742 -12.92260 1.000 58.18949 381 ASP A O 1
ATOM 2182 N N . ASN A 1 301 ? 15.76624 16.29394 -12.77364 1.000 50.17323 382 ASN A N 1
ATOM 2183 C CA . ASN A 1 301 ? 14.87551 15.61324 -13.70920 1.000 61.09633 382 ASN A CA 1
ATOM 2184 C C . ASN A 1 301 ? 15.49675 15.57331 -15.10216 1.000 57.83830 382 ASN A C 1
ATOM 2185 O O . ASN A 1 301 ? 16.19874 16.49774 -15.52012 1.000 58.02618 382 ASN A O 1
ATOM 2190 N N . ARG A 1 302 ? 15.24031 14.47663 -15.81989 1.000 55.86314 383 ARG A N 1
ATOM 2191 C CA . ARG A 1 302 ? 15.87674 14.27720 -17.11946 1.000 59.95218 383 ARG A CA 1
ATOM 2192 C C . ARG A 1 302 ? 15.52187 15.39373 -18.09681 1.000 63.73999 383 ARG A C 1
ATOM 2193 O O . ARG A 1 302 ? 16.38718 15.88064 -18.83450 1.000 59.37553 383 ARG A O 1
ATOM 2201 N N . THR A 1 303 ? 14.25551 15.80203 -18.12855 1.000 57.36181 384 THR A N 1
ATOM 2202 C CA . THR A 1 303 ? 13.80519 16.90496 -18.96501 1.000 61.00667 384 THR A CA 1
ATOM 2203 C C . THR A 1 303 ? 13.00585 17.88135 -18.11221 1.000 60.25963 384 THR A C 1
ATOM 2204 O O . THR A 1 303 ? 12.67102 17.60365 -16.95831 1.000 63.03569 384 THR A O 1
ATOM 2208 N N . TYR A 1 304 ? 12.72134 19.04873 -18.68490 1.000 68.51072 385 TYR A N 1
ATOM 2209 C CA . TYR A 1 304 ? 11.83702 20.03569 -18.07658 1.000 63.32193 385 TYR A CA 1
ATOM 2210 C C . TYR A 1 304 ? 10.64893 20.23225 -19.00387 1.000 63.27603 385 TYR A C 1
ATOM 2211 O O . TYR A 1 304 ? 10.80501 20.73842 -20.11948 1.000 66.54928 385 TYR A O 1
ATOM 2220 N N . ASP A 1 305 ? 9.46624 19.84385 -18.53648 1.000 73.23306 386 ASP A N 1
ATOM 2221 C CA . ASP A 1 305 ? 8.26991 19.79597 -19.37200 1.000 83.84661 386 ASP A CA 1
ATOM 2222 C C . ASP A 1 305 ? 7.09500 20.32455 -18.55919 1.000 81.58453 386 ASP A C 1
ATOM 2223 O O . ASP A 1 305 ? 6.63080 19.65333 -17.63301 1.000 76.14762 386 ASP A O 1
ATOM 2228 N N . GLU A 1 306 ? 6.60704 21.51772 -18.91240 1.000 79.06075 387 GLU A N 1
ATOM 2229 C CA . GLU A 1 306 ? 5.45089 22.08521 -18.22856 1.000 78.28467 387 GLU A CA 1
ATOM 2230 C C . GLU A 1 306 ? 4.18171 21.27176 -18.45190 1.000 82.26457 387 GLU A C 1
ATOM 2231 O O . GLU A 1 306 ? 3.20999 21.44707 -17.70809 1.000 83.55980 387 GLU A O 1
ATOM 2237 N N . MET A 1 307 ? 4.16395 20.39185 -19.45490 1.000 84.47646 388 MET A N 1
ATOM 2238 C CA . MET A 1 307 ? 2.98781 19.55786 -19.68502 1.000 83.07855 388 MET A CA 1
ATOM 2239 C C . MET A 1 307 ? 2.78383 18.56649 -18.54829 1.000 80.22683 388 MET A C 1
ATOM 2240 O O . MET A 1 307 ? 1.64301 18.24663 -18.19590 1.000 86.01918 388 MET A O 1
ATOM 2245 N N . SER A 1 308 ? 3.87441 18.06849 -17.96161 1.000 70.74722 389 SER A N 1
ATOM 2246 C CA . SER A 1 308 ? 3.76986 17.19357 -16.80278 1.000 75.46428 389 SER A CA 1
ATOM 2247 C C . SER A 1 308 ? 3.95456 17.92659 -15.48053 1.000 69.47415 389 SER A C 1
ATOM 2248 O O . SER A 1 308 ? 3.54206 17.39980 -14.43939 1.000 62.61942 389 SER A O 1
ATOM 2251 N N . LEU A 1 309 ? 4.55086 19.12442 -15.49411 1.000 57.75549 390 LEU A N 1
ATOM 2252 C CA . LEU A 1 309 ? 4.66200 19.90560 -14.26416 1.000 58.70532 390 LEU A CA 1
ATOM 2253 C C . LEU A 1 309 ? 3.28605 20.33673 -13.76711 1.000 55.45543 390 LEU A C 1
ATOM 2254 O O . LEU A 1 309 ? 2.98685 20.25035 -12.56822 1.000 53.60527 390 LEU A O 1
ATOM 2259 N N . ILE A 1 310 ? 2.43672 20.79886 -14.67618 1.000 59.42845 391 ILE A N 1
ATOM 2260 C CA . ILE A 1 310 ? 1.10740 21.28684 -14.34817 1.000 56.97290 391 ILE A CA 1
ATOM 2261 C C . ILE A 1 310 ? 0.10353 20.37316 -15.02749 1.000 61.29826 391 ILE A C 1
ATOM 2262 O O . ILE A 1 310 ? 0.00775 20.34642 -16.26000 1.000 62.87178 391 ILE A O 1
ATOM 2267 N N . GLN A 1 311 ? -0.64946 19.62811 -14.23172 1.000 63.47197 392 GLN A N 1
ATOM 2268 C CA . GLN A 1 311 ? -1.70596 18.78150 -14.75244 1.000 64.03414 392 GLN A CA 1
ATOM 2269 C C . GLN A 1 311 ? -3.00469 19.11591 -14.02955 1.000 56.63902 392 GLN A C 1
ATOM 2270 O O . GLN A 1 311 ? -2.99921 19.77815 -12.98968 1.000 59.56479 392 GLN A O 1
ATOM 2276 N N . ASP A 1 312 ? -4.12676 18.69706 -14.62660 1.000 58.24474 393 ASP A N 1
ATOM 2277 C CA . ASP A 1 312 ? -5.43430 19.02589 -14.06499 1.000 58.77260 393 ASP A CA 1
ATOM 2278 C C . ASP A 1 312 ? -5.54055 18.58172 -12.61451 1.000 66.64433 393 ASP A C 1
ATOM 2279 O O . ASP A 1 312 ? -6.11626 19.28531 -11.77706 1.000 71.92747 393 ASP A O 1
ATOM 2284 N N . ASP A 1 313 ? -4.99747 17.41090 -12.30270 1.000 69.49997 394 ASP A N 1
ATOM 2285 C CA . ASP A 1 313 ? -5.13769 16.82723 -10.97925 1.000 70.60909 394 ASP A CA 1
ATOM 2286 C C . ASP A 1 313 ? -3.97832 17.18354 -10.06189 1.000 62.71082 394 ASP A C 1
ATOM 2287 O O . ASP A 1 313 ? -4.18066 17.34550 -8.85870 1.000 67.80008 394 ASP A O 1
ATOM 2292 N N . VAL A 1 314 ? -2.77196 17.32095 -10.60045 1.000 59.88523 395 VAL A N 1
ATOM 2293 C CA . VAL A 1 314 ? -1.58109 17.56355 -9.80036 1.000 58.12087 395 VAL A CA 1
ATOM 2294 C C . VAL A 1 314 ? -0.80871 18.72058 -10.42066 1.000 60.96470 395 VAL A C 1
ATOM 2295 O O . VAL A 1 314 ? -0.33531 18.62027 -11.56007 1.000 54.30995 395 VAL A O 1
ATOM 2299 N N . ASP A 1 315 ? -0.68932 19.81490 -9.67949 1.000 56.73790 396 ASP A N 1
ATOM 2300 C CA . ASP A 1 315 ? 0.20288 20.90853 -10.03296 1.000 57.38012 396 ASP A CA 1
ATOM 2301 C C . ASP A 1 315 ? 1.40692 20.80768 -9.10578 1.000 58.28898 396 ASP A C 1
ATOM 2302 O O . ASP A 1 315 ? 1.29872 21.08228 -7.90540 1.000 51.79655 396 ASP A O 1
ATOM 2307 N N . LEU A 1 316 ? 2.55131 20.40280 -9.66246 1.000 50.01398 397 LEU A N 1
ATOM 2308 C CA . LEU A 1 316 ? 3.75715 20.22968 -8.85471 1.000 46.91150 397 LEU A CA 1
ATOM 2309 C C . LEU A 1 316 ? 4.28687 21.53633 -8.28174 1.000 49.95720 397 LEU A C 1
ATOM 2310 O O . LEU A 1 316 ? 5.19940 21.50047 -7.44727 1.000 49.11013 397 LEU A O 1
ATOM 2315 N N . ARG A 1 317 ? 3.75547 22.68341 -8.70577 1.000 51.25807 398 ARG A N 1
ATOM 2316 C CA . ARG A 1 317 ? 4.14962 23.94859 -8.09964 1.000 50.53221 398 ARG A CA 1
ATOM 2317 C C . ARG A 1 317 ? 3.41857 24.22805 -6.79467 1.000 46.92942 398 ARG A C 1
ATOM 2318 O O . ARG A 1 317 ? 3.83353 25.12129 -6.05096 1.000 47.13662 398 ARG A O 1
ATOM 2326 N N . ASP A 1 318 ? 2.33125 23.51049 -6.51334 1.000 48.96713 399 ASP A N 1
ATOM 2327 C CA . ASP A 1 318 ? 1.55673 23.71611 -5.29324 1.000 51.66380 399 ASP A CA 1
ATOM 2328 C C . ASP A 1 318 ? 2.31780 23.08931 -4.12873 1.000 49.24444 399 ASP A C 1
ATOM 2329 O O . ASP A 1 318 ? 2.37052 21.86157 -3.99364 1.000 57.48786 399 ASP A O 1
ATOM 2334 N N . THR A 1 319 ? 2.92414 23.93297 -3.29539 1.000 41.28531 400 THR A N 1
ATOM 2335 C CA . THR A 1 319 ? 3.68875 23.47928 -2.14362 1.000 50.13883 400 THR A CA 1
ATOM 2336 C C . THR A 1 319 ? 2.83554 23.34051 -0.89668 1.000 45.54652 400 THR A C 1
ATOM 2337 O O . THR A 1 319 ? 3.38003 23.13439 0.19288 1.000 45.35880 400 THR A O 1
ATOM 2341 N N . ARG A 1 320 ? 1.52417 23.51007 -1.01594 1.000 50.16468 401 ARG A N 1
ATOM 2342 C CA . ARG A 1 320 ? 0.62210 23.15791 0.06916 1.000 52.41293 401 ARG A CA 1
ATOM 2343 C C . ARG A 1 320 ? 0.08450 21.74576 -0.09076 1.000 55.48641 401 ARG A C 1
ATOM 2344 O O . ARG A 1 320 ? -0.24631 21.10237 0.90825 1.000 59.17804 401 ARG A O 1
ATOM 2352 N N . ARG A 1 321 ? 0.00136 21.24664 -1.32505 1.000 49.38993 402 ARG A N 1
ATOM 2353 C CA . ARG A 1 321 ? -0.56151 19.93224 -1.60884 1.000 47.76554 402 ARG A CA 1
ATOM 2354 C C . ARG A 1 321 ? 0.45866 18.89949 -2.06317 1.000 52.33449 402 ARG A C 1
ATOM 2355 O O . ARG A 1 321 ? 0.30533 17.72248 -1.74252 1.000 59.36852 402 ARG A O 1
ATOM 2363 N N . HIS A 1 322 ? 1.49637 19.28904 -2.81178 1.000 46.48575 403 HIS A N 1
ATOM 2364 C CA . HIS A 1 322 ? 2.23671 18.31227 -3.60476 1.000 47.19525 403 HIS A CA 1
ATOM 2365 C C . HIS A 1 322 ? 3.75073 18.37477 -3.38492 1.000 48.35915 403 HIS A C 1
ATOM 2366 O O . HIS A 1 322 ? 4.52241 17.91952 -4.23964 1.000 59.85318 403 HIS A O 1
ATOM 2373 N N . CYS A 1 323 ? 4.19020 18.92145 -2.24926 1.000 47.37502 404 CYS A N 1
ATOM 2374 C CA . CYS A 1 323 ? 5.57719 18.75698 -1.80705 1.000 53.83549 404 CYS A CA 1
ATOM 2375 C C . CYS A 1 323 ? 6.04965 17.31499 -1.92026 1.000 52.72604 404 CYS A C 1
ATOM 2376 O O . CYS A 1 323 ? 7.15119 17.04818 -2.41922 1.000 57.83564 404 CYS A O 1
ATOM 2379 N N . ASP A 1 324 ? 5.23777 16.37288 -1.42574 1.000 44.80728 405 ASP A N 1
ATOM 2380 C CA . ASP A 1 324 ? 5.63427 14.96922 -1.35269 1.000 50.38969 405 ASP A CA 1
ATOM 2381 C C . ASP A 1 324 ? 5.88669 14.35106 -2.72003 1.000 45.85815 405 ASP A C 1
ATOM 2382 O O . ASP A 1 324 ? 6.45233 13.25508 -2.78676 1.000 59.49898 405 ASP A O 1
ATOM 2387 N N . LYS A 1 325 ? 5.47748 15.01952 -3.80047 1.000 46.46459 406 LYS A N 1
ATOM 2388 C CA . LYS A 1 325 ? 5.65712 14.51549 -5.15337 1.000 56.41904 406 LYS A CA 1
ATOM 2389 C C . LYS A 1 325 ? 6.80918 15.17957 -5.89696 1.000 48.17424 406 LYS A C 1
ATOM 2390 O O . LYS A 1 325 ? 7.12179 14.76133 -7.01597 1.000 57.51710 406 LYS A O 1
ATOM 2396 N N . GLY A 1 326 ? 7.44281 16.19640 -5.31333 1.000 52.09509 407 GLY A N 1
ATOM 2397 C CA . GLY A 1 326 ? 8.58126 16.82133 -5.96006 1.000 54.79433 407 GLY A CA 1
ATOM 2398 C C . GLY A 1 326 ? 9.82295 15.94798 -5.92226 1.000 55.58857 407 GLY A C 1
ATOM 2399 O O . GLY A 1 326 ? 9.95014 15.02311 -5.12181 1.000 53.17442 407 GLY A O 1
ATOM 2400 N N . ASN A 1 327 ? 10.76691 16.26074 -6.81303 1.000 52.52221 408 ASN A N 1
ATOM 2401 C CA . ASN A 1 327 ? 11.94295 15.40927 -6.97263 1.000 53.35690 408 ASN A CA 1
ATOM 2402 C C . ASN A 1 327 ? 12.84160 15.45246 -5.74050 1.000 56.83799 408 ASN A C 1
ATOM 2403 O O . ASN A 1 327 ? 13.43517 14.43577 -5.36779 1.000 51.67632 408 ASN A O 1
ATOM 2408 N N . LEU A 1 328 ? 12.96241 16.61457 -5.09941 1.000 47.44912 409 LEU A N 1
ATOM 2409 C CA . LEU A 1 328 ? 13.89525 16.79045 -3.99515 1.000 57.54825 409 LEU A CA 1
ATOM 2410 C C . LEU A 1 328 ? 13.34106 17.77967 -2.97729 1.000 61.31766 409 LEU A C 1
ATOM 2411 O O . LEU A 1 328 ? 12.74835 18.79890 -3.34544 1.000 60.65525 409 LEU A O 1
ATOM 2416 N N . ARG A 1 329 ? 13.55150 17.47139 -1.69608 1.000 50.79424 410 ARG A N 1
ATOM 2417 C CA . ARG A 1 329 ? 13.17027 18.32959 -0.58446 1.000 50.59572 410 ARG A CA 1
ATOM 2418 C C . ARG A 1 329 ? 14.36895 18.51521 0.33729 1.000 53.63191 410 ARG A C 1
ATOM 2419 O O . ARG A 1 329 ? 15.16930 17.59749 0.53101 1.000 53.87628 410 ARG A O 1
ATOM 2427 N N . VAL A 1 330 ? 14.50228 19.70886 0.89253 1.000 54.15911 411 VAL A N 1
ATOM 2428 C CA . VAL A 1 330 ? 15.52027 19.99811 1.89525 1.000 54.65945 411 VAL A CA 1
ATOM 2429 C C . VAL A 1 330 ? 14.79339 20.25501 3.20482 1.000 54.96832 411 VAL A C 1
ATOM 2430 O O . VAL A 1 330 ? 13.93560 21.14637 3.28222 1.000 55.37597 411 VAL A O 1
ATOM 2434 N N . LYS A 1 331 ? 15.10837 19.45401 4.21877 1.000 53.86148 412 LYS A N 1
ATOM 2435 C CA . LYS A 1 331 ? 14.48951 19.61365 5.52824 1.000 57.27680 412 LYS A CA 1
ATOM 2436 C C . LYS A 1 331 ? 15.21180 20.70833 6.30470 1.000 57.97717 412 LYS A C 1
ATOM 2437 O O . LYS A 1 331 ? 16.43557 20.64403 6.45724 1.000 56.39954 412 LYS A O 1
ATOM 2443 N N . PRO A 1 332 ? 14.50282 21.72747 6.78598 1.000 57.41722 413 PRO A N 1
ATOM 2444 C CA . PRO A 1 332 ? 15.17342 22.80727 7.52086 1.000 52.05995 413 PRO A CA 1
ATOM 2445 C C . PRO A 1 332 ? 15.93190 22.27553 8.72518 1.000 57.68484 413 PRO A C 1
ATOM 2446 O O . PRO A 1 332 ? 15.44314 21.42415 9.47155 1.000 66.84279 413 PRO A O 1
ATOM 2450 N N . GLN A 1 333 ? 17.14535 22.78423 8.89864 1.000 56.56374 414 GLN A N 1
ATOM 2451 C CA . GLN A 1 333 ? 17.99735 22.42181 10.01871 1.000 63.78384 414 GLN A CA 1
ATOM 2452 C C . GLN A 1 333 ? 18.72800 23.67007 10.48220 1.000 66.56530 414 GLN A C 1
ATOM 2453 O O . GLN A 1 333 ? 19.36698 24.34909 9.67187 1.000 64.09596 414 GLN A O 1
ATOM 2459 N N . GLN A 1 334 ? 18.62498 23.97062 11.77475 1.000 60.37615 415 GLN A N 1
ATOM 2460 C CA . GLN A 1 334 ? 19.15569 25.22357 12.29322 1.000 61.39986 415 GLN A CA 1
ATOM 2461 C C . GLN A 1 334 ? 20.63963 25.35991 11.96891 1.000 58.50264 415 GLN A C 1
ATOM 2462 O O . GLN A 1 334 ? 21.44611 24.47640 12.28455 1.000 52.78449 415 GLN A O 1
ATOM 2468 N N . GLY A 1 335 ? 20.99523 26.47706 11.32791 1.000 63.10757 416 GLY A N 1
ATOM 2469 C CA . GLY A 1 335 ? 22.36749 26.77511 10.97388 1.000 66.04010 416 GLY A CA 1
ATOM 2470 C C . GLY A 1 335 ? 22.78248 26.32456 9.58780 1.000 63.60560 416 GLY A C 1
ATOM 2471 O O . GLY A 1 335 ? 23.81724 26.77943 9.08558 1.000 66.05032 416 GLY A O 1
ATOM 2472 N N . THR A 1 336 ? 22.01369 25.44552 8.95566 1.000 60.35802 417 THR A N 1
ATOM 2473 C CA . THR A 1 336 ? 22.36671 24.95534 7.63222 1.000 62.48900 417 THR A CA 1
ATOM 2474 C C . THR A 1 336 ? 22.13385 26.04230 6.59128 1.000 61.26100 417 THR A C 1
ATOM 2475 O O . THR A 1 336 ? 21.12829 26.75774 6.63074 1.000 67.02435 417 THR A O 1
ATOM 2479 N N . ALA A 1 337 ? 23.08677 26.18096 5.67583 1.000 61.27482 418 ALA A N 1
ATOM 2480 C CA . ALA A 1 337 ? 22.92385 26.98718 4.47451 1.000 60.10906 418 ALA A CA 1
ATOM 2481 C C . ALA A 1 337 ? 22.80417 26.07111 3.26703 1.000 63.69949 418 ALA A C 1
ATOM 2482 O O . ALA A 1 337 ? 23.57945 25.11907 3.12487 1.000 65.04842 418 ALA A O 1
ATOM 2484 N N . VAL A 1 338 ? 21.82938 26.35284 2.40960 1.000 64.10966 419 VAL A N 1
ATOM 2485 C CA . VAL A 1 338 ? 21.78327 25.80150 1.06383 1.000 58.73507 419 VAL A CA 1
ATOM 2486 C C . VAL A 1 338 ? 21.87681 26.96482 0.08830 1.000 66.90392 419 VAL A C 1
ATOM 2487 O O . VAL A 1 338 ? 21.41125 28.07250 0.38360 1.000 64.99520 419 VAL A O 1
ATOM 2491 N N . PHE A 1 339 ? 22.51235 26.72584 -1.05746 1.000 55.70736 420 PHE A N 1
ATOM 2492 C CA . PHE A 1 339 ? 22.65084 27.77530 -2.05085 1.000 54.42100 420 PHE A CA 1
ATOM 2493 C C . PHE A 1 339 ? 22.70116 27.15999 -3.43796 1.000 61.21199 420 PHE A C 1
ATOM 2494 O O . PHE A 1 339 ? 23.10122 26.00541 -3.61241 1.000 66.71055 420 PHE A O 1
ATOM 2502 N N . TRP A 1 340 ? 22.29578 27.95310 -4.42455 1.000 53.04862 421 TRP A N 1
ATOM 2503 C CA . TRP A 1 340 ? 22.17288 27.45658 -5.78377 1.000 56.72511 421 TRP A CA 1
ATOM 2504 C C . TRP A 1 340 ? 22.26383 28.62871 -6.74823 1.000 62.76402 421 TRP A C 1
ATOM 2505 O O . TRP A 1 340 ? 21.97638 29.77605 -6.39501 1.000 60.86368 421 TRP A O 1
ATOM 2516 N N . TYR A 1 341 ? 22.67350 28.32089 -7.97281 1.000 60.32679 422 TYR A N 1
ATOM 2517 C CA . TYR A 1 341 ? 22.72793 29.30254 -9.04755 1.000 59.08718 422 TYR A CA 1
ATOM 2518 C C . TYR A 1 341 ? 21.37580 29.36337 -9.75364 1.000 58.43560 422 TYR A C 1
ATOM 2519 O O . TYR A 1 341 ? 20.75785 28.32655 -10.01043 1.000 51.84127 422 TYR A O 1
ATOM 2528 N N . ASN A 1 342 ? 20.90431 30.57584 -10.04460 1.000 55.09980 423 ASN A N 1
ATOM 2529 C CA . ASN A 1 342 ? 19.61123 30.72281 -10.70471 1.000 62.28466 423 ASN A CA 1
ATOM 2530 C C . ASN A 1 342 ? 19.71872 30.78300 -12.22230 1.000 64.95387 423 ASN A C 1
ATOM 2531 O O . ASN A 1 342 ? 18.69218 30.69348 -12.90087 1.000 65.01109 423 ASN A O 1
ATOM 2536 N N . TYR A 1 343 ? 20.92209 30.94102 -12.76374 1.000 64.63395 424 TYR A N 1
ATOM 2537 C CA . TYR A 1 343 ? 21.14314 31.02251 -14.19663 1.000 69.66938 424 TYR A CA 1
ATOM 2538 C C . TYR A 1 343 ? 22.07365 29.90515 -14.64324 1.000 64.37672 424 TYR A C 1
ATOM 2539 O O . TYR A 1 343 ? 22.85752 29.36915 -13.85495 1.000 60.38404 424 TYR A O 1
ATOM 2548 N N . LEU A 1 344 ? 21.98394 29.56632 -15.92368 1.000 63.92234 425 LEU A N 1
ATOM 2549 C CA . LEU A 1 344 ? 22.97577 28.70995 -16.55017 1.000 60.97437 425 LEU A CA 1
ATOM 2550 C C . LEU A 1 344 ? 24.20960 29.53079 -16.91309 1.000 67.61130 425 LEU A C 1
ATOM 2551 O O . LEU A 1 344 ? 24.14415 30.75826 -16.99419 1.000 68.76875 425 LEU A O 1
ATOM 2556 N N . PRO A 1 345 ? 25.35213 28.88065 -17.13784 1.000 66.46616 426 PRO A N 1
ATOM 2557 C CA . PRO A 1 345 ? 26.48742 29.59513 -17.72458 1.000 62.06652 426 PRO A CA 1
ATOM 2558 C C . PRO A 1 345 ? 26.15366 30.03946 -19.14046 1.000 69.39884 426 PRO A C 1
ATOM 2559 O O . PRO A 1 345 ? 25.21361 29.54931 -19.77067 1.000 66.50100 426 PRO A O 1
ATOM 2563 N N . ASP A 1 346 ? 26.94131 30.98590 -19.64667 1.000 60.89052 427 ASP A N 1
ATOM 2564 C CA . ASP A 1 346 ? 26.75163 31.45554 -21.00909 1.000 63.13859 427 ASP A CA 1
ATOM 2565 C C . ASP A 1 346 ? 27.82819 30.95127 -21.95539 1.000 66.89998 427 ASP A C 1
ATOM 2566 O O . ASP A 1 346 ? 27.73028 31.18752 -23.16709 1.000 75.90331 427 ASP A O 1
ATOM 2571 N N . GLY A 1 347 ? 28.83528 30.25147 -21.43220 1.000 65.27191 428 GLY A N 1
ATOM 2572 C CA . GLY A 1 347 ? 29.93558 29.74392 -22.21773 1.000 67.55529 428 GLY A CA 1
ATOM 2573 C C . GLY A 1 347 ? 31.16520 30.61764 -22.20877 1.000 76.36556 428 GLY A C 1
ATOM 2574 O O . GLY A 1 347 ? 32.20088 30.20745 -22.74645 1.000 87.98068 428 GLY A O 1
ATOM 2575 N N . GLN A 1 348 ? 31.08707 31.80916 -21.61405 1.000 79.00880 429 GLN A N 1
ATOM 2576 C CA . GLN A 1 348 ? 32.21476 32.73008 -21.65652 1.000 81.38792 429 GLN A CA 1
ATOM 2577 C C . GLN A 1 348 ? 32.50944 33.35708 -20.29847 1.000 75.29354 429 GLN A C 1
ATOM 2578 O O . GLN A 1 348 ? 33.15030 34.41217 -20.23995 1.000 88.20595 429 GLN A O 1
ATOM 2584 N N . GLY A 1 349 ? 32.06106 32.74745 -19.21160 1.000 80.79129 430 GLY A N 1
ATOM 2585 C CA . GLY A 1 349 ? 32.34725 33.26208 -17.89233 1.000 86.36403 430 GLY A CA 1
ATOM 2586 C C . GLY A 1 349 ? 31.36030 34.27009 -17.35497 1.000 89.29934 430 GLY A C 1
ATOM 2587 O O . GLY A 1 349 ? 31.64327 34.89230 -16.32498 1.000 96.33338 430 GLY A O 1
ATOM 2588 N N . TRP A 1 350 ? 30.21694 34.45991 -18.01452 1.000 84.94900 431 TRP A N 1
ATOM 2589 C CA . TRP A 1 350 ? 29.18284 35.34379 -17.48901 1.000 76.16574 431 TRP A CA 1
ATOM 2590 C C . TRP A 1 350 ? 27.85202 34.61505 -17.36011 1.000 79.12633 431 TRP A C 1
ATOM 2591 O O . TRP A 1 350 ? 27.81547 33.38222 -17.29240 1.000 80.61632 431 TRP A O 1
ATOM 2602 N N . VAL A 1 351 ? 26.75781 35.37529 -17.34575 1.000 86.72002 432 VAL A N 1
ATOM 2603 C CA . VAL A 1 351 ? 25.43081 34.88443 -16.98256 1.000 76.97994 432 VAL A CA 1
ATOM 2604 C C . VAL A 1 351 ? 24.67208 34.49400 -18.24376 1.000 72.81868 432 VAL A C 1
ATOM 2605 O O . VAL A 1 351 ? 24.57351 35.28532 -19.19198 1.000 74.71771 432 VAL A O 1
ATOM 2609 N N . GLY A 1 352 ? 24.12196 33.28845 -18.25022 1.000 72.13621 433 GLY A N 1
ATOM 2610 C CA . GLY A 1 352 ? 23.33654 32.77925 -19.35910 1.000 75.63864 433 GLY A CA 1
ATOM 2611 C C . GLY A 1 352 ? 21.84747 32.87589 -19.10179 1.000 72.05562 433 GLY A C 1
ATOM 2612 O O . GLY A 1 352 ? 21.38220 33.70392 -18.30935 1.000 75.84409 433 GLY A O 1
ATOM 2613 N N . ASP A 1 353 ? 21.08746 32.01588 -19.77490 1.000 68.16741 434 ASP A N 1
ATOM 2614 C CA . ASP A 1 353 ? 19.65673 31.94695 -19.54263 1.000 61.71909 434 ASP A CA 1
ATOM 2615 C C . ASP A 1 353 ? 19.36489 31.48915 -18.11922 1.000 63.90725 434 ASP A C 1
ATOM 2616 O O . ASP A 1 353 ? 20.20604 30.89153 -17.44137 1.000 68.05775 434 ASP A O 1
ATOM 2621 N N . VAL A 1 354 ? 18.14258 31.78397 -17.66656 1.000 60.90655 435 VAL A N 1
ATOM 2622 C CA . VAL A 1 354 ? 17.69698 31.29192 -16.37060 1.000 63.14701 435 VAL A CA 1
ATOM 2623 C C . VAL A 1 354 ? 17.64296 29.76823 -16.41147 1.000 66.19166 435 VAL A C 1
ATOM 2624 O O . VAL A 1 354 ? 17.32423 29.15819 -17.43813 1.000 69.36728 435 VAL A O 1
ATOM 2628 N N . ASP A 1 355 ? 17.96923 29.14470 -15.28644 1.000 64.97911 436 ASP A N 1
ATOM 2629 C CA . ASP A 1 355 ? 17.89735 27.68994 -15.16145 1.000 64.92673 436 ASP A CA 1
ATOM 2630 C C . ASP A 1 355 ? 16.47770 27.33699 -14.73564 1.000 63.68097 436 ASP A C 1
ATOM 2631 O O . ASP A 1 355 ? 16.10015 27.52789 -13.57400 1.000 58.17959 436 ASP A O 1
ATOM 2636 N N . ASP A 1 356 ? 15.69052 26.80568 -15.67967 1.000 52.26291 437 ASP A N 1
ATOM 2637 C CA . ASP A 1 356 ? 14.31081 26.42543 -15.37215 1.000 59.59637 437 ASP A CA 1
ATOM 2638 C C . ASP A 1 356 ? 14.23178 25.46034 -14.19978 1.000 56.55761 437 ASP A C 1
ATOM 2639 O O . ASP A 1 356 ? 13.23338 25.45273 -13.47313 1.000 47.06210 437 ASP A O 1
ATOM 2644 N N . TYR A 1 357 ? 15.26379 24.63674 -14.00563 1.000 51.74001 438 TYR A N 1
ATOM 2645 C CA . TYR A 1 357 ? 15.24202 23.63004 -12.95472 1.000 46.85863 438 TYR A CA 1
ATOM 2646 C C . TYR A 1 357 ? 15.39528 24.22317 -11.56094 1.000 50.28660 438 TYR A C 1
ATOM 2647 O O . TYR A 1 357 ? 15.15159 23.51227 -10.58215 1.000 52.63488 438 TYR A O 1
ATOM 2656 N N . SER A 1 358 ? 15.79267 25.49446 -11.44187 1.000 46.31561 439 SER A N 1
ATOM 2657 C CA . SER A 1 358 ? 15.88926 26.15147 -10.13991 1.000 50.09849 439 SER A CA 1
ATOM 2658 C C . SER A 1 358 ? 14.53581 26.42299 -9.52538 1.000 58.05993 439 SER A C 1
ATOM 2659 O O . SER A 1 358 ? 14.49113 27.06819 -8.47449 1.000 57.39890 439 SER A O 1
ATOM 2662 N N . LEU A 1 359 ? 13.46059 25.96473 -10.16250 1.000 56.10138 440 LEU A N 1
ATOM 2663 C CA . LEU A 1 359 ? 12.12892 26.06983 -9.58589 1.000 59.68648 440 LEU A CA 1
ATOM 2664 C C . LEU A 1 359 ? 12.13305 25.55058 -8.15244 1.000 55.89002 440 LEU A C 1
ATOM 2665 O O . LEU A 1 359 ? 12.62741 24.45487 -7.87721 1.000 54.19993 440 LEU A O 1
ATOM 2670 N N . HIS A 1 360 ? 11.59272 26.34405 -7.23404 1.000 52.94584 441 HIS A N 1
ATOM 2671 C CA . HIS A 1 360 ? 11.64984 25.97215 -5.82640 1.000 59.84291 441 HIS A CA 1
ATOM 2672 C C . HIS A 1 360 ? 10.55017 26.69470 -5.06793 1.000 55.78373 441 HIS A C 1
ATOM 2673 O O . HIS A 1 360 ? 10.10592 27.76914 -5.47330 1.000 50.26946 441 HIS A O 1
ATOM 2680 N N . GLY A 1 361 ? 10.13686 26.10646 -3.94553 1.000 55.69720 442 GLY A N 1
ATOM 2681 C CA . GLY A 1 361 ? 9.13311 26.73682 -3.11476 1.000 58.22766 442 GLY A CA 1
ATOM 2682 C C . GLY A 1 361 ? 9.33450 26.38501 -1.66073 1.000 53.24014 442 GLY A C 1
ATOM 2683 O O . GLY A 1 361 ? 10.16052 25.55594 -1.28708 1.000 51.03358 442 GLY A O 1
ATOM 2684 N N . GLY A 1 362 ? 8.52363 27.05309 -0.81232 1.000 47.45071 443 GLY A N 1
ATOM 2685 C CA . GLY A 1 362 ? 8.51178 26.78781 0.60215 1.000 42.19279 443 GLY A CA 1
ATOM 2686 C C . GLY A 1 362 ? 7.26237 26.00827 0.95147 1.000 45.11623 443 GLY A C 1
ATOM 2687 O O . GLY A 1 362 ? 6.14249 26.49879 0.78553 1.000 48.94442 443 GLY A O 1
ATOM 2688 N N . CYS A 1 363 ? 7.46276 24.78654 1.42983 1.000 42.95374 444 CYS A N 1
ATOM 2689 C CA . CYS A 1 363 ? 6.38311 23.85126 1.68019 1.000 50.75257 444 CYS A CA 1
ATOM 2690 C C . CYS A 1 363 ? 5.56427 24.27890 2.89600 1.000 57.71713 444 CYS A C 1
ATOM 2691 O O . CYS A 1 363 ? 6.03285 25.00992 3.76875 1.000 54.40835 444 CYS A O 1
ATOM 2694 N N . LEU A 1 364 ? 4.32311 23.80050 2.94641 1.000 56.85321 445 LEU A N 1
ATOM 2695 C CA . LEU A 1 364 ? 3.41756 24.15332 4.03219 1.000 52.33528 445 LEU A CA 1
ATOM 2696 C C . LEU A 1 364 ? 4.01494 23.79798 5.38915 1.000 59.33857 445 LEU A C 1
ATOM 2697 O O . LEU A 1 364 ? 4.57049 22.70596 5.57833 1.000 42.24812 445 LEU A O 1
ATOM 2702 N N . VAL A 1 365 ? 3.90675 24.73578 6.32941 1.000 52.16523 446 VAL A N 1
ATOM 2703 C CA . VAL A 1 365 ? 4.35950 24.53215 7.70100 1.000 47.77527 446 VAL A CA 1
ATOM 2704 C C . VAL A 1 365 ? 3.19509 23.96537 8.49994 1.000 49.18549 446 VAL A C 1
ATOM 2705 O O . VAL A 1 365 ? 2.15437 24.61921 8.64234 1.000 46.47518 446 VAL A O 1
ATOM 2709 N N . THR A 1 366 ? 3.36175 22.74723 9.01204 1.000 51.59237 447 THR A N 1
ATOM 2710 C CA . THR A 1 366 ? 2.26880 22.07845 9.70938 1.000 50.94226 447 THR A CA 1
ATOM 2711 C C . THR A 1 366 ? 2.31169 22.27108 11.22372 1.000 59.71205 447 THR A C 1
ATOM 2712 O O . THR A 1 366 ? 1.25218 22.30364 11.85574 1.000 63.48784 447 THR A O 1
ATOM 2716 N N . ARG A 1 367 ? 3.49274 22.41779 11.82660 1.000 59.02939 448 ARG A N 1
ATOM 2717 C CA . ARG A 1 367 ? 3.59379 22.66740 13.26480 1.000 58.43136 448 ARG A CA 1
ATOM 2718 C C . ARG A 1 367 ? 4.63392 23.74600 13.51826 1.000 61.69546 448 ARG A C 1
ATOM 2719 O O . ARG A 1 367 ? 5.78145 23.61261 13.08273 1.000 69.12512 448 ARG A O 1
ATOM 2727 N N . GLY A 1 368 ? 4.24675 24.79199 14.24404 1.000 54.99057 449 GLY A N 1
ATOM 2728 C CA . GLY A 1 368 ? 5.21547 25.78036 14.66794 1.000 60.20682 449 GLY A CA 1
ATOM 2729 C C . GLY A 1 368 ? 5.52052 26.78440 13.57170 1.000 63.20725 449 GLY A C 1
ATOM 2730 O O . GLY A 1 368 ? 4.79641 26.90805 12.58391 1.000 59.58370 449 GLY A O 1
ATOM 2731 N N . THR A 1 369 ? 6.61476 27.51910 13.75818 1.000 63.29330 450 THR A N 1
ATOM 2732 C CA . THR A 1 369 ? 7.00992 28.53573 12.79892 1.000 66.87024 450 THR A CA 1
ATOM 2733 C C . THR A 1 369 ? 8.33261 28.15332 12.14813 1.000 66.52742 450 THR A C 1
ATOM 2734 O O . THR A 1 369 ? 9.13442 27.40362 12.71301 1.000 63.85201 450 THR A O 1
ATOM 2738 N N . LYS A 1 370 ? 8.53431 28.66081 10.93740 1.000 58.95418 451 LYS A N 1
ATOM 2739 C CA . LYS A 1 370 ? 9.75215 28.44338 10.17102 1.000 57.18131 451 LYS A CA 1
ATOM 2740 C C . LYS A 1 370 ? 10.38880 29.80026 9.90662 1.000 64.82632 451 LYS A C 1
ATOM 2741 O O . LYS A 1 370 ? 9.75446 30.68902 9.32457 1.000 61.91304 451 LYS A O 1
ATOM 2747 N N . TRP A 1 371 ? 11.62384 29.96399 10.36654 1.000 51.62659 452 TRP A N 1
ATOM 2748 C CA . TRP A 1 371 ? 12.39942 31.17805 10.17521 1.000 50.75967 452 TRP A CA 1
ATOM 2749 C C . TRP A 1 371 ? 13.53069 30.88534 9.20660 1.000 52.94120 452 TRP A C 1
ATOM 2750 O O . TRP A 1 371 ? 14.28073 29.92214 9.40333 1.000 52.98866 452 TRP A O 1
ATOM 2761 N N . ILE A 1 372 ? 13.65931 31.70828 8.16447 1.000 51.96689 453 ILE A N 1
ATOM 2762 C CA . ILE A 1 372 ? 14.77992 31.58720 7.24193 1.000 53.39627 453 ILE A CA 1
ATOM 2763 C C . ILE A 1 372 ? 15.28774 32.97151 6.87129 1.000 58.05545 453 ILE A C 1
ATOM 2764 O O . ILE A 1 372 ? 14.61883 33.98792 7.07539 1.000 63.69330 453 ILE A O 1
ATOM 2769 N N . ALA A 1 373 ? 16.50105 32.99312 6.33296 1.000 53.33305 454 ALA A N 1
ATOM 2770 C CA . ALA A 1 373 ? 17.10039 34.19209 5.77512 1.000 56.41790 454 ALA A CA 1
ATOM 2771 C C . ALA A 1 373 ? 17.67790 33.84394 4.41497 1.000 63.22271 454 ALA A C 1
ATOM 2772 O O . ALA A 1 373 ? 18.13029 32.71567 4.19829 1.000 67.30129 454 ALA A O 1
ATOM 2774 N N . ASN A 1 374 ? 17.64204 34.79141 3.48553 1.000 62.97290 455 ASN A N 1
ATOM 2775 C CA . ASN A 1 374 ? 18.27279 34.54551 2.20232 1.000 66.73336 455 ASN A CA 1
ATOM 2776 C C . ASN A 1 374 ? 19.10998 35.73790 1.76316 1.000 69.13904 455 ASN A C 1
ATOM 2777 O O . ASN A 1 374 ? 18.70373 36.89942 1.89425 1.000 63.33061 455 ASN A O 1
ATOM 2782 N N . ASN A 1 375 ? 20.31772 35.42163 1.30541 1.000 67.31083 456 ASN A N 1
ATOM 2783 C CA . ASN A 1 375 ? 21.20093 36.35696 0.62968 1.000 65.51409 456 ASN A CA 1
ATOM 2784 C C . ASN A 1 375 ? 21.05108 36.13720 -0.87044 1.000 69.60092 456 ASN A C 1
ATOM 2785 O O . ASN A 1 375 ? 21.26068 35.02173 -1.36156 1.000 65.10861 456 ASN A O 1
ATOM 2790 N N . TRP A 1 376 ? 20.67015 37.18608 -1.58786 1.000 69.12157 457 TRP A N 1
ATOM 2791 C CA . TRP A 1 376 ? 20.63433 37.16680 -3.04112 1.000 58.43952 457 TRP A CA 1
ATOM 2792 C C . TRP A 1 376 ? 21.87361 37.86707 -3.56567 1.000 66.94187 457 TRP A C 1
ATOM 2793 O O . TRP A 1 376 ? 22.16388 38.99814 -3.16973 1.000 70.68483 457 TRP A O 1
ATOM 2804 N N . ILE A 1 377 ? 22.60901 37.19414 -4.44052 1.000 72.70296 458 ILE A N 1
ATOM 2805 C CA . ILE A 1 377 ? 23.76865 37.78484 -5.09377 1.000 71.65785 458 ILE A CA 1
ATOM 2806 C C . ILE A 1 377 ? 23.31671 38.30326 -6.45128 1.000 73.43346 458 ILE A C 1
ATOM 2807 O O . ILE A 1 377 ? 22.82570 37.53693 -7.28962 1.000 78.81132 458 ILE A O 1
ATOM 2812 N N . ASN A 1 378 ? 23.45995 39.60347 -6.66334 1.000 75.30186 459 ASN A N 1
ATOM 2813 C CA . ASN A 1 378 ? 22.95009 40.25184 -7.86040 1.000 76.34271 459 ASN A CA 1
ATOM 2814 C C . ASN A 1 378 ? 24.08081 40.42492 -8.86353 1.000 76.93410 459 ASN A C 1
ATOM 2815 O O . ASN A 1 378 ? 25.12832 40.99535 -8.53658 1.000 67.93999 459 ASN A O 1
ATOM 2820 N N . VAL A 1 379 ? 23.87503 39.91081 -10.07407 1.000 75.18268 460 VAL A N 1
ATOM 2821 C CA . VAL A 1 379 ? 24.75700 40.17412 -11.20451 1.000 72.43502 460 VAL A CA 1
ATOM 2822 C C . VAL A 1 379 ? 23.88080 40.51527 -12.39985 1.000 67.26701 460 VAL A C 1
ATOM 2823 O O . VAL A 1 379 ? 22.94564 39.77273 -12.71738 1.000 67.31509 460 VAL A O 1
ATOM 2827 N N . ASP A 1 380 ? 24.15354 41.64316 -13.03297 1.000 64.72166 461 ASP A N 1
ATOM 2828 C CA . ASP A 1 380 ? 23.44058 41.99346 -14.25712 1.000 86.29716 461 ASP A CA 1
ATOM 2829 C C . ASP A 1 380 ? 23.84240 41.03792 -15.37723 1.000 86.92075 461 ASP A C 1
ATOM 2830 O O . ASP A 1 380 ? 25.04073 40.82213 -15.59577 1.000 84.87163 461 ASP A O 1
ATOM 2835 N N . PRO A 1 381 ? 22.88223 40.44593 -16.09916 1.000 85.68543 462 PRO A N 1
ATOM 2836 C CA . PRO A 1 381 ? 23.23837 39.55566 -17.22177 1.000 78.83757 462 PRO A CA 1
ATOM 2837 C C . PRO A 1 381 ? 24.06750 40.22464 -18.29901 1.000 84.27924 462 PRO A C 1
ATOM 2838 O O . PRO A 1 381 ? 24.76808 39.52827 -19.04437 1.000 90.15543 462 PRO A O 1
ATOM 2842 N N . SER A 1 382 ? 24.00142 41.54663 -18.42382 1.000 84.11958 463 SER A N 1
ATOM 2843 C CA . SER A 1 382 ? 24.86628 42.28082 -19.33691 1.000 87.30015 463 SER A CA 1
ATOM 2844 C C . SER A 1 382 ? 26.12036 42.67089 -18.56650 1.000 96.40560 463 SER A C 1
ATOM 2845 O O . SER A 1 382 ? 26.05241 43.45433 -17.61309 1.000 95.49920 463 SER A O 1
ATOM 2848 N N . ARG A 1 383 ? 27.26352 42.11534 -18.97630 1.000 98.33195 464 ARG A N 1
ATOM 2849 C CA . ARG A 1 383 ? 28.51414 42.39684 -18.28209 1.000 90.98714 464 ARG A CA 1
ATOM 2850 C C . ARG A 1 383 ? 28.85645 43.87918 -18.33813 1.000 94.61825 464 ARG A C 1
ATOM 2851 O O . ARG A 1 383 ? 29.34775 44.44775 -17.35579 1.000 99.09695 464 ARG A O 1
ATOM 2859 N N . ALA A 1 384 ? 28.59331 44.52633 -19.47458 1.000 97.16079 465 ALA A N 1
ATOM 2860 C CA . ALA A 1 384 ? 28.94130 45.93718 -19.60923 1.000 95.52565 465 ALA A CA 1
ATOM 2861 C C . ALA A 1 384 ? 28.08297 46.80682 -18.70024 1.000 94.00841 465 ALA A C 1
ATOM 2862 O O . ALA A 1 384 ? 28.58174 47.76375 -18.09767 1.000 101.77547 465 ALA A O 1
ATOM 2864 N N . ARG A 1 385 ? 26.79230 46.48633 -18.58336 1.000 95.40098 466 ARG A N 1
ATOM 2865 C CA . ARG A 1 385 ? 25.92230 47.24221 -17.68860 1.000 101.92859 466 ARG A CA 1
ATOM 2866 C C . ARG A 1 385 ? 26.33062 47.05537 -16.23219 1.000 106.59873 466 ARG A C 1
ATOM 2867 O O . ARG A 1 385 ? 26.33432 48.01793 -15.45572 1.000 113.04667 466 ARG A O 1
ATOM 2875 N N . GLN A 1 386 ? 26.67909 45.82666 -15.84152 1.000 102.14562 467 GLN A N 1
ATOM 2876 C CA . GLN A 1 386 ? 27.16053 45.60053 -14.48224 1.000 94.93905 467 GLN A CA 1
ATOM 2877 C C . GLN A 1 386 ? 28.45309 46.36236 -14.22879 1.000 103.50501 467 GLN A C 1
ATOM 2878 O O . GLN A 1 386 ? 28.64150 46.93397 -13.15028 1.000 104.80658 467 GLN A O 1
ATOM 2884 N N . ALA A 1 387 ? 29.34590 46.39884 -15.22209 1.000 106.76836 468 ALA A N 1
ATOM 2885 C CA . ALA A 1 387 ? 30.60662 47.12182 -15.07187 1.000 108.69503 468 ALA A CA 1
ATOM 2886 C C . ALA A 1 387 ? 30.37314 48.60078 -14.78835 1.000 113.19560 468 ALA A C 1
ATOM 2887 O O . ALA A 1 387 ? 31.03342 49.18539 -13.92089 1.000 113.88269 468 ALA A O 1
ATOM 2889 N N . LEU A 1 388 ? 29.43668 49.22323 -15.51008 1.000 114.80939 469 LEU A N 1
ATOM 2890 C CA . LEU A 1 388 ? 29.16244 50.64200 -15.30249 1.000 115.07523 469 LEU A CA 1
ATOM 2891 C C . LEU A 1 388 ? 28.52543 50.89758 -13.94265 1.000 114.27509 469 LEU A C 1
ATOM 2892 O O . LEU A 1 388 ? 28.69041 51.98297 -13.37457 1.000 121.55468 469 LEU A O 1
ATOM 2897 N N . PHE A 1 389 ? 27.80163 49.91469 -13.40745 1.000 116.79132 470 PHE A N 1
ATOM 2898 C CA . PHE A 1 389 ? 27.15132 50.07499 -12.11250 1.000 109.77529 470 PHE A CA 1
ATOM 2899 C C . PHE A 1 389 ? 28.14833 49.97361 -10.96550 1.000 110.85226 470 PHE A C 1
ATOM 2900 O O . PHE A 1 389 ? 28.02972 50.70062 -9.97381 1.000 115.55340 470 PHE A O 1
ATOM 2908 N N . GLN A 1 390 ? 29.13648 49.08483 -11.08214 1.000 106.87441 471 GLN A N 1
ATOM 2909 C CA . GLN A 1 390 ? 30.07836 48.87631 -9.98751 1.000 107.67922 471 GLN A CA 1
ATOM 2910 C C . GLN A 1 390 ? 31.02847 50.05755 -9.84877 1.000 121.65949 471 GLN A C 1
ATOM 2911 O O . GLN A 1 390 ? 31.07786 50.71289 -8.80032 1.000 118.96970 471 GLN A O 1
ATOM 2917 N N . GLN A 1 391 ? 31.78680 50.35242 -10.90579 1.000 135.09106 472 GLN A N 1
ATOM 2918 C CA . GLN A 1 391 ? 32.82057 51.37251 -10.81157 1.000 148.28729 472 GLN A CA 1
ATOM 2919 C C . GLN A 1 391 ? 32.26151 52.77886 -10.63126 1.000 145.67085 472 GLN A C 1
ATOM 2920 O O . GLN A 1 391 ? 33.03394 53.68979 -10.30895 1.000 151.54924 472 GLN A O 1
ATOM 2926 N N . GLU A 1 392 ? 30.95447 52.98317 -10.81169 1.000 134.04639 473 GLU A N 1
ATOM 2927 C CA . GLU A 1 392 ? 30.38148 54.26728 -10.42401 1.000 127.90769 473 GLU A CA 1
ATOM 2928 C C . GLU A 1 392 ? 29.80653 54.23846 -9.01007 1.000 121.55124 473 GLU A C 1
ATOM 2929 O O . GLU A 1 392 ? 29.83008 55.25992 -8.31477 1.000 133.15760 473 GLU A O 1
ATOM 2935 N N . MET A 1 393 ? 29.31199 53.08764 -8.54564 1.000 118.40497 474 MET A N 1
ATOM 2936 C CA . MET A 1 393 ? 28.98337 52.97827 -7.12704 1.000 119.91814 474 MET A CA 1
ATOM 2937 C C . MET A 1 393 ? 30.20744 53.26826 -6.27096 1.000 127.72662 474 MET A C 1
ATOM 2938 O O . MET A 1 393 ? 30.08124 53.75063 -5.14087 1.000 136.06791 474 MET A O 1
ATOM 2943 N N . ALA A 1 394 ? 31.40264 53.00086 -6.80473 1.000 125.13310 475 ALA A N 1
ATOM 2944 C CA . ALA A 1 394 ? 32.63474 53.43676 -6.15817 1.000 125.32634 475 ALA A CA 1
ATOM 2945 C C . ALA A 1 394 ? 32.90539 54.91721 -6.39263 1.000 137.38859 475 ALA A C 1
ATOM 2946 O O . ALA A 1 394 ? 33.51887 55.56533 -5.53978 1.000 139.68175 475 ALA A O 1
ATOM 2948 N N . ARG A 1 395 ? 32.48085 55.45606 -7.54124 1.000 144.17968 476 ARG A N 1
ATOM 2949 C CA . ARG A 1 395 ? 32.62300 56.88673 -7.78336 1.000 150.11060 476 ARG A CA 1
ATOM 2950 C C . ARG A 1 395 ? 31.89481 57.69949 -6.71920 1.000 151.72383 476 ARG A C 1
ATOM 2951 O O . ARG A 1 395 ? 32.39950 58.73329 -6.26726 1.000 158.81583 476 ARG A O 1
ATOM 2959 N N . LEU A 1 396 ? 30.71013 57.24424 -6.29405 1.000 147.87114 477 LEU A N 1
ATOM 2960 C CA . LEU A 1 396 ? 29.89670 58.04149 -5.37386 1.000 153.80267 477 LEU A CA 1
ATOM 2961 C C . LEU A 1 396 ? 30.39867 57.95075 -3.93814 1.000 156.73878 477 LEU A C 1
ATOM 2962 O O . LEU A 1 396 ? 30.19013 58.88385 -3.15685 1.000 161.88974 477 LEU A O 1
ATOM 2967 N N . ALA A 1 397 ? 31.03582 56.83694 -3.56631 1.000 154.80846 478 ALA A N 1
ATOM 2968 C CA . ALA A 1 397 ? 31.69487 56.76461 -2.26682 1.000 152.82686 478 ALA A CA 1
ATOM 2969 C C . ALA A 1 397 ? 32.79754 57.81187 -2.15474 1.000 157.28019 478 ALA A C 1
ATOM 2970 O O . ALA A 1 397 ? 32.94833 58.46107 -1.11204 1.000 161.84504 478 ALA A O 1
ATOM 2972 N N . ARG A 1 398 ? 33.57915 57.98830 -3.22206 1.000 151.26087 479 ARG A N 1
ATOM 2973 C CA . ARG A 1 398 ? 34.60144 59.02929 -3.23813 1.000 156.05686 479 ARG A CA 1
ATOM 2974 C C . ARG A 1 398 ? 33.97181 60.41719 -3.23388 1.000 159.45442 479 ARG A C 1
ATOM 2975 O O . ARG A 1 398 ? 34.37554 61.29115 -2.45827 1.000 159.65930 479 ARG A O 1
ATOM 2983 N N . GLU A 1 399 ? 32.98209 60.63785 -4.10429 1.000 165.86054 480 GLU A N 1
ATOM 2984 C CA . GLU A 1 399 ? 32.32892 61.94147 -4.18650 1.000 174.14351 480 GLU A CA 1
ATOM 2985 C C . GLU A 1 399 ? 31.53415 62.24672 -2.92105 1.000 176.78321 480 GLU A C 1
ATOM 2986 O O . GLU A 1 399 ? 31.50948 63.39386 -2.45858 1.000 187.45298 480 GLU A O 1
ATOM 2992 N N . GLY A 1 400 ? 30.88655 61.23822 -2.34476 1.000 166.69468 481 GLY A N 1
ATOM 2993 C CA . GLY A 1 400 ? 30.12383 61.41893 -1.12228 1.000 159.60874 481 GLY A CA 1
ATOM 2994 C C . GLY A 1 400 ? 30.81420 60.85907 0.10690 1.000 155.60068 481 GLY A C 1
ATOM 2995 O O . GLY A 1 400 ? 32.01438 61.05654 0.30273 1.000 156.38484 481 GLY A O 1
ATOM 2996 N N . LEU B 1 27 ? -43.88131 33.58391 29.21483 1.000 136.26222 108 LEU B N 1
ATOM 2997 C CA . LEU B 1 27 ? -44.44580 32.89370 28.05871 1.000 135.04231 108 LEU B CA 1
ATOM 2998 C C . LEU B 1 27 ? -44.23437 31.38253 28.14658 1.000 137.57826 108 LEU B C 1
ATOM 2999 O O . LEU B 1 27 ? -43.65300 30.87941 29.11159 1.000 133.18902 108 LEU B O 1
ATOM 3004 N N . GLY B 1 28 ? -44.69865 30.67024 27.12033 1.000 139.41674 109 GLY B N 1
ATOM 3005 C CA . GLY B 1 28 ? -44.72247 29.22589 27.12648 1.000 133.80808 109 GLY B CA 1
ATOM 3006 C C . GLY B 1 28 ? -43.35272 28.59368 27.25728 1.000 126.61243 109 GLY B C 1
ATOM 3007 O O . GLY B 1 28 ? -42.32285 29.22554 27.00404 1.000 126.99667 109 GLY B O 1
ATOM 3008 N N . PRO B 1 29 ? -43.31782 27.32260 27.65949 1.000 122.20888 110 PRO B N 1
ATOM 3009 C CA . PRO B 1 29 ? -42.02979 26.63517 27.81408 1.000 110.56150 110 PRO B CA 1
ATOM 3010 C C . PRO B 1 29 ? -41.37569 26.36664 26.46791 1.000 107.49937 110 PRO B C 1
ATOM 3011 O O . PRO B 1 29 ? -42.04361 26.03603 25.48451 1.000 109.22950 110 PRO B O 1
ATOM 3015 N N . LEU B 1 30 ? -40.05292 26.51442 26.43380 1.000 102.54586 111 LEU B N 1
ATOM 3016 C CA . LEU B 1 30 ? -39.30020 26.27595 25.20952 1.000 99.61826 111 LEU B CA 1
ATOM 3017 C C . LEU B 1 30 ? -39.32251 24.79273 24.86862 1.000 106.62055 111 LEU B C 1
ATOM 3018 O O . LEU B 1 30 ? -38.89112 23.95681 25.67038 1.000 112.46296 111 LEU B O 1
ATOM 3023 N N . THR B 1 31 ? -39.82220 24.46693 23.68061 1.000 105.31513 112 THR B N 1
ATOM 3024 C CA . THR B 1 31 ? -39.81949 23.08499 23.22627 1.000 104.58138 112 THR B CA 1
ATOM 3025 C C . THR B 1 31 ? -38.39088 22.65560 22.92027 1.000 94.04073 112 THR B C 1
ATOM 3026 O O . THR B 1 31 ? -37.69630 23.29080 22.12016 1.000 95.04967 112 THR B O 1
ATOM 3030 N N . ARG B 1 32 ? -37.94938 21.59113 23.58015 1.000 94.72351 113 ARG B N 1
ATOM 3031 C CA . ARG B 1 32 ? -36.63093 21.00872 23.37875 1.000 85.18241 113 ARG B CA 1
ATOM 3032 C C . ARG B 1 32 ? -36.82527 19.60089 22.84046 1.000 90.67348 113 ARG B C 1
ATOM 3033 O O . ARG B 1 32 ? -37.39775 18.74683 23.52644 1.000 100.92649 113 ARG B O 1
ATOM 3041 N N . LEU B 1 33 ? -36.36816 19.36433 21.61443 1.000 78.39074 114 LEU B N 1
ATOM 3042 C CA . LEU B 1 33 ? -36.58422 18.06651 20.99085 1.000 83.59832 114 LEU B CA 1
ATOM 3043 C C . LEU B 1 33 ? -35.85300 16.96708 21.75168 1.000 84.15793 114 LEU B C 1
ATOM 3044 O O . LEU B 1 33 ? -34.81852 17.19670 22.37995 1.000 93.38891 114 LEU B O 1
ATOM 3049 N N . GLU B 1 34 ? -36.40296 15.75934 21.68783 1.000 80.91132 115 GLU B N 1
ATOM 3050 C CA . GLU B 1 34 ? -35.84688 14.60537 22.38294 1.000 77.60984 115 GLU B CA 1
ATOM 3051 C C . GLU B 1 34 ? -34.95248 13.82498 21.42863 1.000 69.23512 115 GLU B C 1
ATOM 3052 O O . GLU B 1 34 ? -35.40415 13.39544 20.36163 1.000 86.24852 115 GLU B O 1
ATOM 3058 N N . GLY B 1 35 ? -33.68773 13.64091 21.81556 1.000 63.07337 116 GLY B N 1
ATOM 3059 C CA . GLY B 1 35 ? -32.77499 12.86989 20.99134 1.000 55.10710 116 GLY B CA 1
ATOM 3060 C C . GLY B 1 35 ? -33.05069 11.37903 21.02733 1.000 64.32075 116 GLY B C 1
ATOM 3061 O O . GLY B 1 35 ? -32.73134 10.67099 20.06784 1.000 71.90884 116 GLY B O 1
ATOM 3062 N N . ILE B 1 36 ? -33.63285 10.88663 22.13067 1.000 55.51492 117 ILE B N 1
ATOM 3063 C CA . ILE B 1 36 ? -34.05951 9.49802 22.31636 1.000 64.82785 117 ILE B CA 1
ATOM 3064 C C . ILE B 1 36 ? -32.83860 8.59961 22.45943 1.000 63.64992 117 ILE B C 1
ATOM 3065 O O . ILE B 1 36 ? -32.59368 8.03215 23.52910 1.000 69.93577 117 ILE B O 1
ATOM 3070 N N . LYS B 1 37 ? -32.08066 8.44698 21.37797 1.000 60.84798 118 LYS B N 1
ATOM 3071 C CA . LYS B 1 37 ? -30.80883 7.73882 21.40183 1.000 70.29978 118 LYS B CA 1
ATOM 3072 C C . LYS B 1 37 ? -30.04545 8.11308 20.14504 1.000 66.45489 118 LYS B C 1
ATOM 3073 O O . LYS B 1 37 ? -30.62236 8.62455 19.18263 1.000 65.98644 118 LYS B O 1
ATOM 3079 N N . VAL B 1 38 ? -28.73097 7.87222 20.17668 1.000 61.66949 119 VAL B N 1
ATOM 3080 C CA . VAL B 1 38 ? -27.90235 8.14689 19.01327 1.000 54.54145 119 VAL B CA 1
ATOM 3081 C C . VAL B 1 38 ? -28.35625 7.27358 17.85435 1.000 62.29231 119 VAL B C 1
ATOM 3082 O O . VAL B 1 38 ? -28.57845 6.06647 18.01291 1.000 60.83749 119 VAL B O 1
ATOM 3086 N N . GLY B 1 39 ? -28.50359 7.88848 16.67636 1.000 66.60619 120 GLY B N 1
ATOM 3087 C CA . GLY B 1 39 ? -28.96867 7.19933 15.49166 1.000 62.91333 120 GLY B CA 1
ATOM 3088 C C . GLY B 1 39 ? -30.47258 7.16558 15.32524 1.000 62.90490 120 GLY B C 1
ATOM 3089 O O . GLY B 1 39 ? -30.95287 6.72475 14.27473 1.000 68.43565 120 GLY B O 1
ATOM 3090 N N . HIS B 1 40 ? -31.23017 7.60844 16.32562 1.000 65.37245 121 HIS B N 1
ATOM 3091 C CA . HIS B 1 40 ? -32.67608 7.68913 16.18127 1.000 65.79541 121 HIS B CA 1
ATOM 3092 C C . HIS B 1 40 ? -33.03395 8.64355 15.05156 1.000 70.16168 121 HIS B C 1
ATOM 3093 O O . HIS B 1 40 ? -32.56085 9.78376 15.01057 1.000 75.00840 121 HIS B O 1
ATOM 3100 N N . GLU B 1 41 ? -33.86156 8.16679 14.12552 1.000 72.45100 122 GLU B N 1
ATOM 3101 C CA . GLU B 1 41 ? -34.29571 8.94683 12.97503 1.000 79.26936 122 GLU B CA 1
ATOM 3102 C C . GLU B 1 41 ? -35.80996 9.07458 13.01288 1.000 80.58482 122 GLU B C 1
ATOM 3103 O O . GLU B 1 41 ? -36.51665 8.07611 13.18964 1.000 87.27439 122 GLU B O 1
ATOM 3109 N N . ARG B 1 42 ? -36.30622 10.29901 12.85934 1.000 82.75014 123 ARG B N 1
ATOM 3110 C CA . ARG B 1 42 ? -37.73985 10.54493 12.82560 1.000 91.46570 123 ARG B CA 1
ATOM 3111 C C . ARG B 1 42 ? -38.09525 11.40136 11.61957 1.000 94.16765 123 ARG B C 1
ATOM 3112 O O . ARG B 1 42 ? -37.36753 12.33270 11.25913 1.000 95.02375 123 ARG B O 1
ATOM 3120 N N . LYS B 1 43 ? -39.21374 11.05537 10.99283 1.000 92.66518 124 LYS B N 1
ATOM 3121 C CA . LYS B 1 43 ? -39.74636 11.81785 9.87311 1.000 94.71697 124 LYS B CA 1
ATOM 3122 C C . LYS B 1 43 ? -40.31693 13.14222 10.36111 1.000 91.43790 124 LYS B C 1
ATOM 3123 O O . LYS B 1 43 ? -40.98274 13.20836 11.39860 1.000 98.78739 124 LYS B O 1
ATOM 3129 N N . VAL B 1 44 ? -40.04897 14.20468 9.61273 1.000 89.96373 125 VAL B N 1
ATOM 3130 C CA . VAL B 1 44 ? -40.61365 15.51645 9.90369 1.000 95.85176 125 VAL B CA 1
ATOM 3131 C C . VAL B 1 44 ? -41.02548 16.15431 8.58358 1.000 102.98295 125 VAL B C 1
ATOM 3132 O O . VAL B 1 44 ? -40.37876 15.94701 7.54996 1.000 105.84306 125 VAL B O 1
ATOM 3136 N N . GLN B 1 45 ? -42.12296 16.90287 8.61147 1.000 108.48261 126 GLN B N 1
ATOM 3137 C CA . GLN B 1 45 ? -42.64719 17.57488 7.42910 1.000 105.26459 126 GLN B CA 1
ATOM 3138 C C . GLN B 1 45 ? -42.45764 19.07515 7.59850 1.000 100.38783 126 GLN B C 1
ATOM 3139 O O . GLN B 1 45 ? -43.13441 19.70519 8.41716 1.000 104.95471 126 GLN B O 1
ATOM 3145 N N . LEU B 1 46 ? -41.53182 19.63895 6.82247 1.000 95.47185 127 LEU B N 1
ATOM 3146 C CA . LEU B 1 46 ? -41.26530 21.06664 6.82888 1.000 96.13362 127 LEU B CA 1
ATOM 3147 C C . LEU B 1 46 ? -41.68687 21.75631 5.54353 1.000 97.71316 127 LEU B C 1
ATOM 3148 O O . LEU B 1 46 ? -41.96312 22.95986 5.56827 1.000 107.72274 127 LEU B O 1
ATOM 3153 N N . VAL B 1 47 ? -41.72898 21.02716 4.42897 1.000 92.65995 128 VAL B N 1
ATOM 3154 C CA . VAL B 1 47 ? -42.31259 21.49463 3.18118 1.000 104.16502 128 VAL B CA 1
ATOM 3155 C C . VAL B 1 47 ? -43.34753 20.46696 2.74043 1.000 113.62770 128 VAL B C 1
ATOM 3156 O O . VAL B 1 47 ? -43.32234 19.30817 3.16095 1.000 113.91903 128 VAL B O 1
ATOM 3160 N N . THR B 1 48 ? -44.28156 20.90436 1.89482 1.000 123.05737 129 THR B N 1
ATOM 3161 C CA . THR B 1 48 ? -45.28691 19.96763 1.40460 1.000 134.33176 129 THR B CA 1
ATOM 3162 C C . THR B 1 48 ? -44.80515 19.16050 0.20537 1.000 134.15833 129 THR B C 1
ATOM 3163 O O . THR B 1 48 ? -45.44656 18.16661 -0.15194 1.000 137.63238 129 THR B O 1
ATOM 3167 N N . ASP B 1 49 ? -43.69412 19.55547 -0.41507 1.000 136.73845 130 ASP B N 1
ATOM 3168 C CA . ASP B 1 49 ? -43.13430 18.76515 -1.50491 1.000 143.08178 130 ASP B CA 1
ATOM 3169 C C . ASP B 1 49 ? -42.69983 17.39289 -1.00881 1.000 139.98310 130 ASP B C 1
ATOM 3170 O O . ASP B 1 49 ? -43.26027 16.36211 -1.40312 1.000 136.83223 130 ASP B O 1
ATOM 3175 N N . ARG B 1 50 ? -41.70427 17.36532 -0.13278 1.000 138.69844 131 ARG B N 1
ATOM 3176 C CA . ARG B 1 50 ? -40.97595 16.14797 0.18695 1.000 130.99385 131 ARG B CA 1
ATOM 3177 C C . ARG B 1 50 ? -41.01601 15.86474 1.68842 1.000 116.80247 131 ARG B C 1
ATOM 3178 O O . ARG B 1 50 ? -41.67338 16.55772 2.46842 1.000 112.78540 131 ARG B O 1
ATOM 3186 N N . ASP B 1 51 ? -40.28390 14.82578 2.07642 1.000 111.89778 132 ASP B N 1
ATOM 3187 C CA . ASP B 1 51 ? -40.13479 14.42108 3.46330 1.000 108.94207 132 ASP B CA 1
ATOM 3188 C C . ASP B 1 51 ? -38.71419 14.70400 3.92908 1.000 108.63923 132 ASP B C 1
ATOM 3189 O O . ASP B 1 51 ? -37.75501 14.55405 3.16315 1.000 106.55141 132 ASP B O 1
ATOM 3194 N N . HIS B 1 52 ? -38.58540 15.11158 5.18390 1.000 100.55631 133 HIS B N 1
ATOM 3195 C CA . HIS B 1 52 ? -37.29471 15.28026 5.82425 1.000 95.59475 133 HIS B CA 1
ATOM 3196 C C . HIS B 1 52 ? -37.15697 14.27138 6.95452 1.000 96.75902 133 HIS B C 1
ATOM 3197 O O . HIS B 1 52 ? -38.14398 13.71394 7.44049 1.000 99.11424 133 HIS B O 1
ATOM 3204 N N . PHE B 1 53 ? -35.91289 14.02911 7.36069 1.000 90.07125 134 PHE B N 1
ATOM 3205 C CA . PHE B 1 53 ? -35.60984 13.05529 8.40067 1.000 72.69165 134 PHE B CA 1
ATOM 3206 C C . PHE B 1 53 ? -34.60188 13.66370 9.36050 1.000 70.06646 134 PHE B C 1
ATOM 3207 O O . PHE B 1 53 ? -33.50619 14.05663 8.94739 1.000 74.41986 134 PHE B O 1
ATOM 3215 N N . ILE B 1 54 ? -34.98048 13.75511 10.63195 1.000 76.91676 135 ILE B N 1
ATOM 3216 C CA . ILE B 1 54 ? -34.09565 14.25138 11.67837 1.000 72.22859 135 ILE B CA 1
ATOM 3217 C C . ILE B 1 54 ? -33.40653 13.05783 12.32232 1.000 73.29234 135 ILE B C 1
ATOM 3218 O O . ILE B 1 54 ? -34.06765 12.16222 12.85973 1.000 78.26583 135 ILE B O 1
ATOM 3223 N N . ARG B 1 55 ? -32.07988 13.04654 12.26647 1.000 61.95435 136 ARG B N 1
ATOM 3224 C CA . ARG B 1 55 ? -31.26995 11.98945 12.84547 1.000 66.46746 136 ARG B CA 1
ATOM 3225 C C . ARG B 1 55 ? -30.51716 12.54277 14.04590 1.000 70.20011 136 ARG B C 1
ATOM 3226 O O . ARG B 1 55 ? -29.86624 13.58968 13.95013 1.000 69.10386 136 ARG B O 1
ATOM 3234 N N . THR B 1 56 ? -30.61909 11.84599 15.17263 1.000 61.60514 137 THR B N 1
ATOM 3235 C CA . THR B 1 56 ? -29.89324 12.22797 16.37568 1.000 59.45304 137 THR B CA 1
ATOM 3236 C C . THR B 1 56 ? -28.42700 11.85242 16.21776 1.000 58.99863 137 THR B C 1
ATOM 3237 O O . THR B 1 56 ? -28.10610 10.68799 15.95385 1.000 62.33194 137 THR B O 1
ATOM 3241 N N . LEU B 1 57 ? -27.53771 12.83246 16.37087 1.000 55.27360 138 LEU B N 1
ATOM 3242 C CA . LEU B 1 57 ? -26.10345 12.57159 16.29317 1.000 63.55138 138 LEU B CA 1
ATOM 3243 C C . LEU B 1 57 ? -25.46106 12.35266 17.65584 1.000 61.74788 138 LEU B C 1
ATOM 3244 O O . LEU B 1 57 ? -24.51838 11.56185 17.76193 1.000 49.89883 138 LEU B O 1
ATOM 3249 N N . SER B 1 58 ? -25.94964 13.03450 18.68978 1.000 53.20594 139 SER B N 1
ATOM 3250 C CA . SER B 1 58 ? -25.45751 12.86085 20.04769 1.000 66.84446 139 SER B CA 1
ATOM 3251 C C . SER B 1 58 ? -26.48292 13.45234 21.00338 1.000 63.10648 139 SER B C 1
ATOM 3252 O O . SER B 1 58 ? -27.37977 14.19936 20.59834 1.000 62.73140 139 SER B O 1
ATOM 3255 N N . LEU B 1 59 ? -26.34593 13.09723 22.27916 1.000 55.91890 140 LEU B N 1
ATOM 3256 C CA . LEU B 1 59 ? -27.19148 13.65457 23.32978 1.000 57.05114 140 LEU B CA 1
ATOM 3257 C C . LEU B 1 59 ? -26.46310 14.68169 24.18173 1.000 61.91332 140 LEU B C 1
ATOM 3258 O O . LEU B 1 59 ? -27.10261 15.59005 24.72638 1.000 66.28725 140 LEU B O 1
ATOM 3263 N N . LYS B 1 60 ? -25.14107 14.56809 24.28383 1.000 65.33547 141 LYS B N 1
ATOM 3264 C CA . LYS B 1 60 ? -24.28853 15.59192 24.88935 1.000 65.31180 141 LYS B CA 1
ATOM 3265 C C . LYS B 1 60 ? -23.27953 16.04763 23.84189 1.000 65.17544 141 LYS B C 1
ATOM 3266 O O . LYS B 1 60 ? -22.28541 15.34099 23.58687 1.000 60.85688 141 LYS B O 1
ATOM 3272 N N . PRO B 1 61 ? -23.50673 17.18919 23.16564 1.000 50.84486 142 PRO B N 1
ATOM 3273 C CA . PRO B 1 61 ? -24.71208 18.01828 23.26591 1.000 45.48551 142 PRO B CA 1
ATOM 3274 C C . PRO B 1 61 ? -25.88512 17.40417 22.50917 1.000 50.30794 142 PRO B C 1
ATOM 3275 O O . PRO B 1 61 ? -25.71920 16.38487 21.84262 1.000 45.54889 142 PRO B O 1
ATOM 3279 N N . LEU B 1 62 ? -27.06407 18.00487 22.62745 1.000 48.31410 143 LEU B N 1
ATOM 3280 C CA . LEU B 1 62 ? -28.23790 17.52276 21.90392 1.000 53.23847 143 LEU B CA 1
ATOM 3281 C C . LEU B 1 62 ? -28.11981 17.99143 20.45611 1.000 64.41940 143 LEU B C 1
ATOM 3282 O O . LEU B 1 62 ? -28.36407 19.15965 20.14709 1.000 61.14352 143 LEU B O 1
ATOM 3287 N N . LEU B 1 63 ? -27.75173 17.07103 19.55989 1.000 60.06527 144 LEU B N 1
ATOM 3288 C CA . LEU B 1 63 ? -27.27909 17.40688 18.22325 1.000 53.05775 144 LEU B CA 1
ATOM 3289 C C . LEU B 1 63 ? -28.00896 16.57718 17.17722 1.000 59.16560 144 LEU B C 1
ATOM 3290 O O . LEU B 1 63 ? -27.99652 15.34298 17.24135 1.000 65.08950 144 LEU B O 1
ATOM 3295 N N . PHE B 1 64 ? -28.61243 17.25275 16.19941 1.000 59.33898 145 PHE B N 1
ATOM 3296 C CA . PHE B 1 64 ? -29.41138 16.60860 15.16363 1.000 69.30971 145 PHE B CA 1
ATOM 3297 C C . PHE B 1 64 ? -28.87979 16.93205 13.77185 1.000 67.56422 145 PHE B C 1
ATOM 3298 O O . PHE B 1 64 ? -28.20848 17.94436 13.55247 1.000 64.51647 145 PHE B O 1
ATOM 3306 N N . GLU B 1 65 ? -29.22069 16.07101 12.81715 1.000 64.58005 146 GLU B N 1
ATOM 3307 C CA . GLU B 1 65 ? -28.83102 16.27391 11.42734 1.000 64.50914 146 GLU B CA 1
ATOM 3308 C C . GLU B 1 65 ? -30.02988 16.03791 10.52275 1.000 78.79094 146 GLU B C 1
ATOM 3309 O O . GLU B 1 65 ? -30.74178 15.04148 10.68022 1.000 80.21070 146 GLU B O 1
ATOM 3315 N N . ILE B 1 66 ? -30.25041 16.95486 9.58332 1.000 72.65128 147 ILE B N 1
ATOM 3316 C CA . ILE B 1 66 ? -31.32687 16.82603 8.60056 1.000 75.17205 147 ILE B CA 1
ATOM 3317 C C . ILE B 1 66 ? -30.75072 16.92430 7.19290 1.000 75.32037 147 ILE B C 1
ATOM 3318 O O . ILE B 1 66 ? -30.43820 18.03012 6.73279 1.000 71.33970 147 ILE B O 1
ATOM 3323 N N . PRO B 1 67 ? -30.58584 15.81208 6.47981 1.000 71.07238 148 PRO B N 1
ATOM 3324 C CA . PRO B 1 67 ? -30.11109 15.89479 5.09388 1.000 71.23663 148 PRO B CA 1
ATOM 3325 C C . PRO B 1 67 ? -31.11415 16.61237 4.20337 1.000 76.94286 148 PRO B C 1
ATOM 3326 O O . PRO B 1 67 ? -32.32743 16.55118 4.41557 1.000 73.18543 148 PRO B O 1
ATOM 3330 N N . GLY B 1 68 ? -30.58460 17.30828 3.19992 1.000 77.43112 149 GLY B N 1
ATOM 3331 C CA . GLY B 1 68 ? -31.42229 17.97050 2.21302 1.000 75.20865 149 GLY B CA 1
ATOM 3332 C C . GLY B 1 68 ? -32.33987 19.03688 2.77001 1.000 80.69477 149 GLY B C 1
ATOM 3333 O O . GLY B 1 68 ? -33.37449 19.32865 2.16066 1.000 83.80600 149 GLY B O 1
ATOM 3334 N N . PHE B 1 69 ? -31.99428 19.62699 3.92061 1.000 78.41925 150 PHE B N 1
ATOM 3335 C CA . PHE B 1 69 ? -32.82288 20.69116 4.48542 1.000 74.64447 150 PHE B CA 1
ATOM 3336 C C . PHE B 1 69 ? -32.98813 21.84419 3.50330 1.000 76.93542 150 PHE B C 1
ATOM 3337 O O . PHE B 1 69 ? -34.05433 22.46857 3.43906 1.000 70.82891 150 PHE B O 1
ATOM 3345 N N . LEU B 1 70 ? -31.94676 22.14175 2.73262 1.000 82.86349 151 LEU B N 1
ATOM 3346 C CA . LEU B 1 70 ? -31.98601 23.18175 1.71691 1.000 79.55074 151 LEU B CA 1
ATOM 3347 C C . LEU B 1 70 ? -31.80857 22.56684 0.33455 1.000 85.51492 151 LEU B C 1
ATOM 3348 O O . LEU B 1 70 ? -31.11330 21.55992 0.16909 1.000 84.81438 151 LEU B O 1
ATOM 3353 N N . THR B 1 71 ? -32.44883 23.17542 -0.66061 1.000 87.49714 152 THR B N 1
ATOM 3354 C CA . THR B 1 71 ? -32.25461 22.71864 -2.02589 1.000 91.55606 152 THR B CA 1
ATOM 3355 C C . THR B 1 71 ? -30.88360 23.15509 -2.52114 1.000 95.32996 152 THR B C 1
ATOM 3356 O O . THR B 1 71 ? -30.26225 24.07701 -1.98350 1.000 93.60670 152 THR B O 1
ATOM 3360 N N . ASP B 1 72 ? -30.41287 22.48346 -3.57080 1.000 97.81203 153 ASP B N 1
ATOM 3361 C CA . ASP B 1 72 ? -29.15330 22.89366 -4.17590 1.000 95.88842 153 ASP B CA 1
ATOM 3362 C C . ASP B 1 72 ? -29.24266 24.31028 -4.73200 1.000 100.57068 153 ASP B C 1
ATOM 3363 O O . ASP B 1 72 ? -28.22801 25.01302 -4.79581 1.000 98.77391 153 ASP B O 1
ATOM 3368 N N . GLU B 1 73 ? -30.44535 24.75289 -5.12267 1.000 101.19598 154 GLU B N 1
ATOM 3369 C CA . GLU B 1 73 ? -30.60210 26.11099 -5.63705 1.000 99.01347 154 GLU B CA 1
ATOM 3370 C C . GLU B 1 73 ? -30.50275 27.14750 -4.51907 1.000 91.81742 154 GLU B C 1
ATOM 3371 O O . GLU B 1 73 ? -29.96414 28.23891 -4.73323 1.000 89.25798 154 GLU B O 1
ATOM 3377 N N . GLU B 1 74 ? -31.00083 26.82840 -3.31645 1.000 89.77611 155 GLU B N 1
ATOM 3378 C CA . GLU B 1 74 ? -30.94488 27.79832 -2.22448 1.000 95.39911 155 GLU B CA 1
ATOM 3379 C C . GLU B 1 74 ? -29.53600 27.94931 -1.66292 1.000 83.19610 155 GLU B C 1
ATOM 3380 O O . GLU B 1 74 ? -29.13456 29.06229 -1.30402 1.000 82.77627 155 GLU B O 1
ATOM 3386 N N . CYS B 1 75 ? -28.77100 26.85613 -1.56058 1.000 74.79132 156 CYS B N 1
ATOM 3387 C CA . CYS B 1 75 ? -27.35548 27.00551 -1.22216 1.000 76.48711 156 CYS B CA 1
ATOM 3388 C C . CYS B 1 75 ? -26.63481 27.88810 -2.23414 1.000 81.86440 156 CYS B C 1
ATOM 3389 O O . CYS B 1 75 ? -25.84557 28.75666 -1.85072 1.000 83.65502 156 CYS B O 1
ATOM 3392 N N . ARG B 1 76 ? -26.91028 27.70211 -3.53007 1.000 79.47645 157 ARG B N 1
ATOM 3393 C CA . ARG B 1 76 ? -26.28925 28.55827 -4.53249 1.000 82.91582 157 ARG B CA 1
ATOM 3394 C C . ARG B 1 76 ? -26.73136 30.00965 -4.37815 1.000 85.22955 157 ARG B C 1
ATOM 3395 O O . ARG B 1 76 ? -25.93205 30.92594 -4.60105 1.000 75.95861 157 ARG B O 1
ATOM 3403 N N . LEU B 1 77 ? -27.98229 30.23882 -3.96519 1.000 76.91915 158 LEU B N 1
ATOM 3404 C CA . LEU B 1 77 ? -28.46897 31.60626 -3.80576 1.000 84.49523 158 LEU B CA 1
ATOM 3405 C C . LEU B 1 77 ? -27.86678 32.27307 -2.57680 1.000 88.27452 158 LEU B C 1
ATOM 3406 O O . LEU B 1 77 ? -27.51210 33.45656 -2.61881 1.000 87.76072 158 LEU B O 1
ATOM 3411 N N . ILE B 1 78 ? -27.74351 31.53209 -1.47348 1.000 83.97541 159 ILE B N 1
ATOM 3412 C CA . ILE B 1 78 ? -27.15400 32.09691 -0.26305 1.000 77.21518 159 ILE B CA 1
ATOM 3413 C C . ILE B 1 78 ? -25.69611 32.46714 -0.50319 1.000 83.27400 159 ILE B C 1
ATOM 3414 O O . ILE B 1 78 ? -25.22622 33.52567 -0.06556 1.000 87.74076 159 ILE B O 1
ATOM 3419 N N . ILE B 1 79 ? -24.96181 31.60644 -1.21091 1.000 86.12537 160 ILE B N 1
ATOM 3420 C CA . ILE B 1 79 ? -23.57992 31.91266 -1.57403 1.000 77.39500 160 ILE B CA 1
ATOM 3421 C C . ILE B 1 79 ? -23.53182 33.11921 -2.50226 1.000 84.35215 160 ILE B C 1
ATOM 3422 O O . ILE B 1 79 ? -22.76354 34.06418 -2.28418 1.000 85.56769 160 ILE B O 1
ATOM 3427 N N . HIS B 1 80 ? -24.35682 33.09927 -3.55544 1.000 86.85268 161 HIS B N 1
ATOM 3428 C CA . HIS B 1 80 ? -24.39738 34.20439 -4.51069 1.000 87.53199 161 HIS B CA 1
ATOM 3429 C C . HIS B 1 80 ? -24.75920 35.51608 -3.82574 1.000 93.20442 161 HIS B C 1
ATOM 3430 O O . HIS B 1 80 ? -24.17076 36.56253 -4.12166 1.000 94.37893 161 HIS B O 1
ATOM 3437 N N . LEU B 1 81 ? -25.71922 35.47742 -2.89932 1.000 93.18724 162 LEU B N 1
ATOM 3438 C CA . LEU B 1 81 ? -26.12998 36.69318 -2.20363 1.000 90.27836 162 LEU B CA 1
ATOM 3439 C C . LEU B 1 81 ? -25.00326 37.23763 -1.33612 1.000 88.08955 162 LEU B C 1
ATOM 3440 O O . LEU B 1 81 ? -24.71575 38.44056 -1.35305 1.000 90.16044 162 LEU B O 1
ATOM 3445 N N . ALA B 1 82 ? -24.35500 36.36020 -0.56416 1.000 89.90323 163 ALA B N 1
ATOM 3446 C CA . ALA B 1 82 ? -23.27873 36.80083 0.31704 1.000 81.44228 163 ALA B CA 1
ATOM 3447 C C . ALA B 1 82 ? -22.12328 37.38761 -0.47649 1.000 82.64787 163 ALA B C 1
ATOM 3448 O O . ALA B 1 82 ? -21.49575 38.36229 -0.04413 1.000 83.42198 163 ALA B O 1
ATOM 3450 N N . GLN B 1 83 ? -21.82571 36.80431 -1.64030 1.000 86.59431 164 GLN B N 1
ATOM 3451 C CA . GLN B 1 83 ? -20.71196 37.29184 -2.44502 1.000 87.68860 164 GLN B CA 1
ATOM 3452 C C . GLN B 1 83 ? -20.94973 38.72932 -2.89730 1.000 95.54220 164 GLN B C 1
ATOM 3453 O O . GLN B 1 83 ? -20.02261 39.54720 -2.90009 1.000 98.77751 164 GLN B O 1
ATOM 3459 N N . MET B 1 84 ? -22.19390 39.06290 -3.25269 1.000 96.18115 165 MET B N 1
ATOM 3460 C CA . MET B 1 84 ? -22.49916 40.40547 -3.74076 1.000 103.54297 165 MET B CA 1
ATOM 3461 C C . MET B 1 84 ? -22.35621 41.43443 -2.62956 1.000 103.07669 165 MET B C 1
ATOM 3462 O O . MET B 1 84 ? -21.79227 42.51717 -2.83370 1.000 99.73922 165 MET B O 1
ATOM 3467 N N . LYS B 1 85 ? -22.88615 41.11672 -1.44751 1.000 98.61948 166 LYS B N 1
ATOM 3468 C CA . LYS B 1 85 ? -22.75141 42.01519 -0.30927 1.000 102.77111 166 LYS B CA 1
ATOM 3469 C C . LYS B 1 85 ? -21.28793 42.24478 0.04211 1.000 106.11917 166 LYS B C 1
ATOM 3470 O O . LYS B 1 85 ? -20.93094 43.30996 0.56008 1.000 112.95921 166 LYS B O 1
ATOM 3476 N N . GLY B 1 86 ? -20.42694 41.27328 -0.25250 1.000 94.99362 167 GLY B N 1
ATOM 3477 C CA . GLY B 1 86 ? -19.02824 41.37130 0.10698 1.000 85.41366 167 GLY B CA 1
ATOM 3478 C C . GLY B 1 86 ? -18.75706 40.81925 1.48950 1.000 86.62484 167 GLY B C 1
ATOM 3479 O O . GLY B 1 86 ? -19.46315 41.14701 2.45017 1.000 88.44617 167 GLY B O 1
ATOM 3480 N N . LEU B 1 87 ? -17.74220 39.97118 1.60119 1.000 84.33263 168 LEU B N 1
ATOM 3481 C CA . LEU B 1 87 ? -17.38874 39.36450 2.87255 1.000 71.55999 168 LEU B CA 1
ATOM 3482 C C . LEU B 1 87 ? -16.32984 40.18691 3.58794 1.000 71.51413 168 LEU B C 1
ATOM 3483 O O . LEU B 1 87 ? -15.52649 40.88662 2.96883 1.000 74.07074 168 LEU B O 1
ATOM 3488 N N . GLN B 1 88 ? -16.34157 40.09852 4.90953 1.000 81.12130 169 GLN B N 1
ATOM 3489 C CA . GLN B 1 88 ? -15.32987 40.72439 5.73866 1.000 73.23816 169 GLN B CA 1
ATOM 3490 C C . GLN B 1 88 ? -14.59911 39.65213 6.52986 1.000 68.14977 169 GLN B C 1
ATOM 3491 O O . GLN B 1 88 ? -15.14089 38.57677 6.79728 1.000 65.72063 169 GLN B O 1
ATOM 3497 N N . ARG B 1 89 ? -13.35386 39.95332 6.88103 1.000 69.29062 170 ARG B N 1
ATOM 3498 C CA . ARG B 1 89 ? -12.56947 39.07945 7.74295 1.000 68.73533 170 ARG B CA 1
ATOM 3499 C C . ARG B 1 89 ? -13.30067 38.82420 9.05480 1.000 70.34317 170 ARG B C 1
ATOM 3500 O O . ARG B 1 89 ? -13.80044 39.75338 9.69580 1.000 74.40994 170 ARG B O 1
ATOM 3508 N N . SER B 1 90 ? -13.36308 37.55291 9.45209 1.000 68.93703 171 SER B N 1
ATOM 3509 C CA . SER B 1 90 ? -14.19943 37.17582 10.58802 1.000 69.11428 171 SER B CA 1
ATOM 3510 C C . SER B 1 90 ? -13.61850 37.67693 11.90741 1.000 70.35528 171 SER B C 1
ATOM 3511 O O . SER B 1 90 ? -14.33570 38.25711 12.72989 1.000 74.43767 171 SER B O 1
ATOM 3514 N N . GLN B 1 91 ? -12.32597 37.46351 12.13170 1.000 68.81358 172 GLN B N 1
ATOM 3515 C CA . GLN B 1 91 ? -11.64139 37.96673 13.31584 1.000 77.82280 172 GLN B CA 1
ATOM 3516 C C . GLN B 1 91 ? -10.56731 38.95309 12.88632 1.000 93.92066 172 GLN B C 1
ATOM 3517 O O . GLN B 1 91 ? -9.73635 38.62411 12.03598 1.000 103.69973 172 GLN B O 1
ATOM 3523 N N . ILE B 1 92 ? -10.57717 40.15759 13.46424 1.000 112.00578 173 ILE B N 1
ATOM 3524 C CA . ILE B 1 92 ? -9.51581 41.12176 13.17826 1.000 130.01239 173 ILE B CA 1
ATOM 3525 C C . ILE B 1 92 ? -8.27024 40.74908 13.97039 1.000 135.46512 173 ILE B C 1
ATOM 3526 O O . ILE B 1 92 ? -8.34487 40.15077 15.05084 1.000 139.35444 173 ILE B O 1
ATOM 3531 N N . LEU B 1 93 ? -7.11198 41.10093 13.42427 1.000 131.28272 174 LEU B N 1
ATOM 3532 C CA . LEU B 1 93 ? -5.85495 40.77654 14.08402 1.000 124.12978 174 LEU B CA 1
ATOM 3533 C C . LEU B 1 93 ? -5.65494 41.68857 15.29277 1.000 135.27674 174 LEU B C 1
ATOM 3534 O O . LEU B 1 93 ? -5.96664 42.88121 15.22756 1.000 137.59300 174 LEU B O 1
ATOM 3539 N N . PRO B 1 94 ? -5.14212 41.15614 16.40223 1.000 138.86821 175 PRO B N 1
ATOM 3540 C CA . PRO B 1 94 ? -5.02998 41.95910 17.62806 1.000 145.29114 175 PRO B CA 1
ATOM 3541 C C . PRO B 1 94 ? -4.10991 43.16146 17.46741 1.000 152.41398 175 PRO B C 1
ATOM 3542 O O . PRO B 1 94 ? -3.22338 43.19257 16.61017 1.000 152.64325 175 PRO B O 1
ATOM 3546 N N . THR B 1 95 ? -4.34637 44.16299 18.31161 1.000 157.93437 176 THR B N 1
ATOM 3547 C CA . THR B 1 95 ? -3.57645 45.39698 18.32553 1.000 159.58589 176 THR B CA 1
ATOM 3548 C C . THR B 1 95 ? -2.13675 45.13859 18.75982 1.000 157.38094 176 THR B C 1
ATOM 3549 O O . THR B 1 95 ? -1.19820 45.75724 18.25839 1.000 158.83804 176 THR B O 1
ATOM 3553 N N . VAL B 1 107 ? -3.33336 41.02506 37.77876 1.000 129.33402 188 VAL B N 1
ATOM 3554 C CA . VAL B 1 107 ? -2.97831 41.79780 38.95445 1.000 145.20887 188 VAL B CA 1
ATOM 3555 C C . VAL B 1 107 ? -1.46405 41.60752 39.10399 1.000 166.03336 188 VAL B C 1
ATOM 3556 O O . VAL B 1 107 ? -0.69998 42.04216 38.22897 1.000 169.80185 188 VAL B O 1
ATOM 3560 N N . SER B 1 108 ? -1.00072 40.91126 40.13999 1.000 172.92625 189 SER B N 1
ATOM 3561 C CA . SER B 1 108 ? 0.43979 40.69862 40.24556 1.000 175.44469 189 SER B CA 1
ATOM 3562 C C . SER B 1 108 ? 0.86939 39.50420 39.37484 1.000 171.47961 189 SER B C 1
ATOM 3563 O O . SER B 1 108 ? 0.14282 39.04572 38.48624 1.000 169.19432 189 SER B O 1
ATOM 3566 N N . GLN B 1 109 ? 2.11934 39.06336 39.55565 1.000 148.80221 190 GLN B N 1
ATOM 3567 C CA . GLN B 1 109 ? 2.58361 37.81319 38.94643 1.000 151.72183 190 GLN B CA 1
ATOM 3568 C C . GLN B 1 109 ? 2.13812 36.61464 39.77354 1.000 143.30776 190 GLN B C 1
ATOM 3569 O O . GLN B 1 109 ? 1.69821 35.59571 39.23309 1.000 135.06596 190 GLN B O 1
ATOM 3575 N N . LEU B 1 110 ? 2.20622 36.74149 41.09212 1.000 135.70434 191 LEU B N 1
ATOM 3576 C CA . LEU B 1 110 ? 1.75580 35.68480 41.98400 1.000 126.59600 191 LEU B CA 1
ATOM 3577 C C . LEU B 1 110 ? 0.22907 35.60469 42.05514 1.000 128.34071 191 LEU B C 1
ATOM 3578 O O . LEU B 1 110 ? -0.30427 34.52553 42.34520 1.000 124.88722 191 LEU B O 1
ATOM 3583 N N . ASP B 1 111 ? -0.48885 36.71015 41.79420 1.000 132.01774 192 ASP B N 1
ATOM 3584 C CA . ASP B 1 111 ? -1.90053 36.60485 41.43894 1.000 133.45279 192 ASP B CA 1
ATOM 3585 C C . ASP B 1 111 ? -2.06600 35.71580 40.21810 1.000 126.25929 192 ASP B C 1
ATOM 3586 O O . ASP B 1 111 ? -2.90624 34.81309 40.20941 1.000 119.48107 192 ASP B O 1
ATOM 3591 N N . LEU B 1 112 ? -1.18848 35.88617 39.22566 1.000 125.03152 193 LEU B N 1
ATOM 3592 C CA . LEU B 1 112 ? -1.31481 35.16851 37.96508 1.000 115.85095 193 LEU B CA 1
ATOM 3593 C C . LEU B 1 112 ? -0.84599 33.72296 38.07364 1.000 106.54794 193 LEU B C 1
ATOM 3594 O O . LEU B 1 112 ? -1.48367 32.82281 37.51119 1.000 101.81619 193 LEU B O 1
ATOM 3599 N N . PHE B 1 113 ? 0.25420 33.47939 38.78909 1.000 107.35315 194 PHE B N 1
ATOM 3600 C CA . PHE B 1 113 ? 0.79134 32.12640 38.87865 1.000 113.32832 194 PHE B CA 1
ATOM 3601 C C . PHE B 1 113 ? -0.22745 31.17057 39.49470 1.000 117.95864 194 PHE B C 1
ATOM 3602 O O . PHE B 1 113 ? -0.60837 30.17180 38.87554 1.000 120.16567 194 PHE B O 1
ATOM 3610 N N . ARG B 1 114 ? -0.68679 31.46057 40.71668 1.000 110.74052 195 ARG B N 1
ATOM 3611 C CA . ARG B 1 114 ? -1.58932 30.53477 41.38243 1.000 110.02458 195 ARG B CA 1
ATOM 3612 C C . ARG B 1 114 ? -2.91177 30.38369 40.63708 1.000 108.07850 195 ARG B C 1
ATOM 3613 O O . ARG B 1 114 ? -3.59053 29.35774 40.79523 1.000 106.50704 195 ARG B O 1
ATOM 3621 N N . LEU B 1 115 ? -3.28104 31.36232 39.80472 1.000 104.66202 196 LEU B N 1
ATOM 3622 C CA . LEU B 1 115 ? -4.50076 31.24311 39.00511 1.000 119.16244 196 LEU B CA 1
ATOM 3623 C C . LEU B 1 115 ? -4.31604 30.27408 37.84173 1.000 117.02872 196 LEU B C 1
ATOM 3624 O O . LEU B 1 115 ? -5.27322 29.61522 37.42045 1.000 118.62952 196 LEU B O 1
ATOM 3629 N N . LEU B 1 116 ? -3.10044 30.17275 37.31010 1.000 105.70303 197 LEU B N 1
ATOM 3630 C CA . LEU B 1 116 ? -2.84293 29.23152 36.22249 1.000 102.41312 197 LEU B CA 1
ATOM 3631 C C . LEU B 1 116 ? -2.36220 27.87148 36.72145 1.000 113.53594 197 LEU B C 1
ATOM 3632 O O . LEU B 1 116 ? -2.70401 26.85032 36.13038 1.000 121.08016 197 LEU B O 1
ATOM 3637 N N . ASP B 1 117 ? -1.57080 27.84453 37.79189 1.000 110.16080 198 ASP B N 1
ATOM 3638 C CA . ASP B 1 117 ? -1.16156 26.58107 38.39216 1.000 100.94774 198 ASP B CA 1
ATOM 3639 C C . ASP B 1 117 ? -2.39264 25.83453 38.89134 1.000 100.80688 198 ASP B C 1
ATOM 3640 O O . ASP B 1 117 ? -2.67863 25.82522 40.09566 1.000 104.31471 198 ASP B O 1
ATOM 3645 N N . GLN B 1 118 ? -3.12284 25.20875 37.96674 1.000 107.07612 199 GLN B N 1
ATOM 3646 C CA . GLN B 1 118 ? -4.40749 24.62124 38.32205 1.000 111.70390 199 GLN B CA 1
ATOM 3647 C C . GLN B 1 118 ? -4.24060 23.34385 39.13572 1.000 110.49376 199 GLN B C 1
ATOM 3648 O O . GLN B 1 118 ? -5.09004 23.03505 39.97901 1.000 118.04220 199 GLN B O 1
ATOM 3654 N N . ASN B 1 119 ? -3.15748 22.60202 38.92052 1.000 96.06379 200 ASN B N 1
ATOM 3655 C CA . ASN B 1 119 ? -2.88856 21.41325 39.72072 1.000 101.17847 200 ASN B CA 1
ATOM 3656 C C . ASN B 1 119 ? -2.08267 21.72017 40.97813 1.000 104.05411 200 ASN B C 1
ATOM 3657 O O . ASN B 1 119 ? -1.75857 20.79388 41.73050 1.000 103.34243 200 ASN B O 1
ATOM 3662 N N . ARG B 1 120 ? -1.74493 22.99284 41.20567 1.000 107.28841 201 ARG B N 1
ATOM 3663 C CA . ARG B 1 120 ? -1.12152 23.45734 42.44778 1.000 110.19801 201 ARG B CA 1
ATOM 3664 C C . ARG B 1 120 ? 0.18421 22.72381 42.74914 1.000 113.93260 201 ARG B C 1
ATOM 3665 O O . ARG B 1 120 ? 0.48245 22.40415 43.90169 1.000 118.86751 201 ARG B O 1
ATOM 3673 N N . ASP B 1 121 ? 0.97727 22.45656 41.71139 1.000 115.20024 202 ASP B N 1
ATOM 3674 C CA . ASP B 1 121 ? 2.25232 21.77229 41.88150 1.000 120.22129 202 ASP B CA 1
ATOM 3675 C C . ASP B 1 121 ? 3.44230 22.72477 41.79855 1.000 120.22144 202 ASP B C 1
ATOM 3676 O O . ASP B 1 121 ? 4.58078 22.27355 41.63369 1.000 124.34123 202 ASP B O 1
ATOM 3681 N N . GLY B 1 122 ? 3.20377 24.02803 41.92438 1.000 112.46260 203 GLY B N 1
ATOM 3682 C CA . GLY B 1 122 ? 4.28850 24.99201 41.87110 1.000 105.19493 203 GLY B CA 1
ATOM 3683 C C . GLY B 1 122 ? 4.98017 25.07067 40.53038 1.000 110.66469 203 GLY B C 1
ATOM 3684 O O . GLY B 1 122 ? 6.15340 25.45352 40.46525 1.000 110.00752 203 GLY B O 1
ATOM 3685 N N . HIS B 1 123 ? 4.28525 24.70989 39.45313 1.000 110.58391 204 HIS B N 1
ATOM 3686 C CA . HIS B 1 123 ? 4.83730 24.77370 38.10863 1.000 111.14924 204 HIS B CA 1
ATOM 3687 C C . HIS B 1 123 ? 3.74280 25.18611 37.13638 1.000 103.97952 204 HIS B C 1
ATOM 3688 O O . HIS B 1 123 ? 2.55123 24.98617 37.38445 1.000 101.40588 204 HIS B O 1
ATOM 3695 N N . LEU B 1 124 ? 4.16171 25.76853 36.02198 1.000 104.42373 205 LEU B N 1
ATOM 3696 C CA . LEU B 1 124 ? 3.26200 26.11279 34.92468 1.000 98.21311 205 LEU B CA 1
ATOM 3697 C C . LEU B 1 124 ? 3.54806 25.13500 33.79186 1.000 88.74627 205 LEU B C 1
ATOM 3698 O O . LEU B 1 124 ? 4.48642 25.32438 33.01744 1.000 85.42797 205 LEU B O 1
ATOM 3703 N N . GLN B 1 125 ? 2.74899 24.07339 33.71534 1.000 87.08987 206 GLN B N 1
ATOM 3704 C CA . GLN B 1 125 ? 2.82587 23.17716 32.57367 1.000 81.73932 206 GLN B CA 1
ATOM 3705 C C . GLN B 1 125 ? 2.27689 23.87362 31.33224 1.000 78.37278 206 GLN B C 1
ATOM 3706 O O . GLN B 1 125 ? 1.51316 24.83893 31.42073 1.000 71.52474 206 GLN B O 1
ATOM 3712 N N . LEU B 1 126 ? 2.68511 23.38234 30.15752 1.000 79.57238 207 LEU B N 1
ATOM 3713 C CA . LEU B 1 126 ? 2.20742 23.99326 28.91921 1.000 82.03863 207 LEU B CA 1
ATOM 3714 C C . LEU B 1 126 ? 0.68716 23.93818 28.83498 1.000 76.84679 207 LEU B C 1
ATOM 3715 O O . LEU B 1 126 ? 0.04702 24.90582 28.40405 1.000 75.91314 207 LEU B O 1
ATOM 3720 N N . ARG B 1 127 ? 0.08957 22.82242 29.26764 1.000 68.96338 208 ARG B N 1
ATOM 3721 C CA . ARG B 1 127 ? -1.36355 22.69266 29.21027 1.000 64.49558 208 ARG B CA 1
ATOM 3722 C C . ARG B 1 127 ? -2.05308 23.74235 30.07032 1.000 73.49440 208 ARG B C 1
ATOM 3723 O O . ARG B 1 127 ? -3.17270 24.15817 29.75763 1.000 71.73732 208 ARG B O 1
ATOM 3731 N N . GLU B 1 128 ? -1.40032 24.19083 31.14717 1.000 78.17375 209 GLU B N 1
ATOM 3732 C CA . GLU B 1 128 ? -1.99323 25.20936 32.00829 1.000 84.10817 209 GLU B CA 1
ATOM 3733 C C . GLU B 1 128 ? -1.93429 26.59284 31.37461 1.000 83.61952 209 GLU B C 1
ATOM 3734 O O . GLU B 1 128 ? -2.82650 27.41622 31.61022 1.000 86.80424 209 GLU B O 1
ATOM 3740 N N . VAL B 1 129 ? -0.90266 26.86464 30.57246 1.000 76.86077 210 VAL B N 1
ATOM 3741 C CA . VAL B 1 129 ? -0.87238 28.10503 29.80566 1.000 73.52034 210 VAL B CA 1
ATOM 3742 C C . VAL B 1 129 ? -1.86424 28.03748 28.65051 1.000 77.87306 210 VAL B C 1
ATOM 3743 O O . VAL B 1 129 ? -2.55793 29.01639 28.35484 1.000 69.95136 210 VAL B O 1
ATOM 3747 N N . LEU B 1 130 ? -1.95849 26.87881 27.98923 1.000 78.21837 211 LEU B N 1
ATOM 3748 C CA . LEU B 1 130 ? -2.90708 26.71900 26.89033 1.000 79.92710 211 LEU B CA 1
ATOM 3749 C C . LEU B 1 130 ? -4.35094 26.82718 27.36711 1.000 77.72701 211 LEU B C 1
ATOM 3750 O O . LEU B 1 130 ? -5.23310 27.22078 26.59482 1.000 65.55581 211 LEU B O 1
ATOM 3755 N N . ALA B 1 131 ? -4.61332 26.47377 28.62753 1.000 72.37556 212 ALA B N 1
ATOM 3756 C CA . ALA B 1 131 ? -5.97312 26.50353 29.14987 1.000 73.04255 212 ALA B CA 1
ATOM 3757 C C . ALA B 1 131 ? -6.55565 27.90969 29.17255 1.000 80.42968 212 ALA B C 1
ATOM 3758 O O . ALA B 1 131 ? -7.77962 28.06288 29.23712 1.000 94.61205 212 ALA B O 1
ATOM 3760 N N . GLN B 1 132 ? -5.71704 28.93655 29.11028 1.000 81.26894 213 GLN B N 1
ATOM 3761 C CA . GLN B 1 132 ? -6.16179 30.32620 29.18011 1.000 88.84374 213 GLN B CA 1
ATOM 3762 C C . GLN B 1 132 ? -5.84407 31.01435 27.86071 1.000 92.30041 213 GLN B C 1
ATOM 3763 O O . GLN B 1 132 ? -4.89133 31.79208 27.76786 1.000 95.48694 213 GLN B O 1
ATOM 3769 N N . THR B 1 133 ? -6.65880 30.72970 26.84152 1.000 92.07465 214 THR B N 1
ATOM 3770 C CA . THR B 1 133 ? -6.42227 31.28500 25.51397 1.000 97.33217 214 THR B CA 1
ATOM 3771 C C . THR B 1 133 ? -6.65276 32.78972 25.46641 1.000 96.12526 214 THR B C 1
ATOM 3772 O O . THR B 1 133 ? -6.11274 33.45675 24.57712 1.000 95.07226 214 THR B O 1
ATOM 3776 N N . ARG B 1 134 ? -7.43000 33.34006 26.40441 1.000 94.95639 215 ARG B N 1
ATOM 3777 C CA . ARG B 1 134 ? -7.62957 34.78566 26.44141 1.000 96.37455 215 ARG B CA 1
ATOM 3778 C C . ARG B 1 134 ? -6.30688 35.53842 26.53637 1.000 93.00675 215 ARG B C 1
ATOM 3779 O O . ARG B 1 134 ? -6.22108 36.69289 26.09971 1.000 94.71827 215 ARG B O 1
ATOM 3787 N N . LEU B 1 135 ? -5.26766 34.90477 27.09498 1.000 85.07935 216 LEU B N 1
ATOM 3788 C CA . LEU B 1 135 ? -3.96355 35.55507 27.19064 1.000 97.79352 216 LEU B CA 1
ATOM 3789 C C . LEU B 1 135 ? -3.33730 35.76794 25.81888 1.000 101.50653 216 LEU B C 1
ATOM 3790 O O . LEU B 1 135 ? -2.56710 36.71807 25.63447 1.000 106.84077 216 LEU B O 1
ATOM 3795 N N . GLY B 1 136 ? -3.65007 34.90110 24.85113 1.000 103.87825 217 GLY B N 1
ATOM 3796 C CA . GLY B 1 136 ? -3.20936 35.11817 23.48400 1.000 102.03647 217 GLY B CA 1
ATOM 3797 C C . GLY B 1 136 ? -3.81863 36.34582 22.84317 1.000 92.81837 217 GLY B C 1
ATOM 3798 O O . GLY B 1 136 ? -3.30273 36.82467 21.82854 1.000 90.13023 217 GLY B O 1
ATOM 3799 N N . ASN B 1 137 ? -4.90693 36.86451 23.41471 1.000 97.38481 218 ASN B N 1
ATOM 3800 C CA . ASN B 1 137 ? -5.52886 38.10538 22.95796 1.000 103.22160 218 ASN B CA 1
ATOM 3801 C C . ASN B 1 137 ? -5.83044 38.05044 21.45891 1.000 92.65552 218 ASN B C 1
ATOM 3802 O O . ASN B 1 137 ? -5.50707 38.96724 20.70258 1.000 96.57169 218 ASN B O 1
ATOM 3807 N N . GLY B 1 138 ? -6.43175 36.94033 21.01985 1.000 77.77313 219 GLY B N 1
ATOM 3808 C CA . GLY B 1 138 ? -6.85051 36.74242 19.64966 1.000 72.57157 219 GLY B CA 1
ATOM 3809 C C . GLY B 1 138 ? -5.99643 35.75222 18.88207 1.000 78.45283 219 GLY B C 1
ATOM 3810 O O . GLY B 1 138 ? -6.50656 35.07803 17.97451 1.000 69.26732 219 GLY B O 1
ATOM 3811 N N . TRP B 1 139 ? -4.70782 35.67083 19.20133 1.000 78.58413 220 TRP B N 1
ATOM 3812 C CA . TRP B 1 139 ? -3.87571 34.63337 18.61841 1.000 68.80864 220 TRP B CA 1
ATOM 3813 C C . TRP B 1 139 ? -4.21361 33.28889 19.25126 1.000 67.26030 220 TRP B C 1
ATOM 3814 O O . TRP B 1 139 ? -4.59832 33.20596 20.42052 1.000 68.97175 220 TRP B O 1
ATOM 3825 N N . TRP B 1 140 ? -4.09700 32.23285 18.45559 1.000 63.59737 221 TRP B N 1
ATOM 3826 C CA . TRP B 1 140 ? -4.22357 30.87568 18.95965 1.000 54.70024 221 TRP B CA 1
ATOM 3827 C C . TRP B 1 140 ? -2.86978 30.43352 19.49208 1.000 63.87388 221 TRP B C 1
ATOM 3828 O O . TRP B 1 140 ? -1.84947 30.57157 18.80919 1.000 77.20260 221 TRP B O 1
ATOM 3839 N N . MET B 1 141 ? -2.86203 29.92106 20.71375 1.000 58.76194 222 MET B N 1
ATOM 3840 C CA . MET B 1 141 ? -1.63965 29.44801 21.34091 1.000 60.66678 222 MET B CA 1
ATOM 3841 C C . MET B 1 141 ? -1.47464 27.95814 21.07301 1.000 63.70503 222 MET B C 1
ATOM 3842 O O . MET B 1 141 ? -2.44010 27.18808 21.15128 1.000 53.86402 222 MET B O 1
ATOM 3847 N N . THR B 1 142 ? -0.24409 27.56120 20.73760 1.000 55.58918 223 THR B N 1
ATOM 3848 C CA . THR B 1 142 ? 0.12205 26.15618 20.60279 1.000 54.80153 223 THR B CA 1
ATOM 3849 C C . THR B 1 142 ? 1.30955 25.88053 21.51198 1.000 61.32522 223 THR B C 1
ATOM 3850 O O . THR B 1 142 ? 1.94596 26.82850 21.99098 1.000 64.93808 223 THR B O 1
ATOM 3854 N N . PRO B 1 143 ? 1.64825 24.61208 21.76921 1.000 64.26765 224 PRO B N 1
ATOM 3855 C CA . PRO B 1 143 ? 2.89860 24.34249 22.49685 1.000 68.58308 224 PRO B CA 1
ATOM 3856 C C . PRO B 1 143 ? 4.10850 24.96796 21.82721 1.000 69.88353 224 PRO B C 1
ATOM 3857 O O . PRO B 1 143 ? 5.00110 25.48918 22.51124 1.000 65.30042 224 PRO B O 1
ATOM 3861 N N . GLU B 1 144 ? 4.14231 24.95021 20.49173 1.000 69.69008 225 GLU B N 1
ATOM 3862 C CA . GLU B 1 144 ? 5.29058 25.47326 19.75992 1.000 65.75981 225 GLU B CA 1
ATOM 3863 C C . GLU B 1 144 ? 5.35553 26.99587 19.84218 1.000 64.08477 225 GLU B C 1
ATOM 3864 O O . GLU B 1 144 ? 6.44729 27.57225 19.93299 1.000 60.68469 225 GLU B O 1
ATOM 3870 N N . SER B 1 145 ? 4.19802 27.66363 19.81632 1.000 53.27007 226 SER B N 1
ATOM 3871 C CA . SER B 1 145 ? 4.17674 29.12438 19.87947 1.000 66.14713 226 SER B CA 1
ATOM 3872 C C . SER B 1 145 ? 4.53167 29.63041 21.27484 1.000 71.79344 226 SER B C 1
ATOM 3873 O O . SER B 1 145 ? 5.22700 30.64319 21.41462 1.000 76.69374 226 SER B O 1
ATOM 3876 N N . ILE B 1 146 ? 4.06435 28.94166 22.31886 1.000 78.03492 227 ILE B N 1
ATOM 3877 C CA . ILE B 1 146 ? 4.44015 29.30875 23.68376 1.000 74.76417 227 ILE B CA 1
ATOM 3878 C C . ILE B 1 146 ? 5.93554 29.11570 23.89350 1.000 75.51574 227 ILE B C 1
ATOM 3879 O O . ILE B 1 146 ? 6.62053 29.98084 24.45030 1.000 79.32090 227 ILE B O 1
ATOM 3884 N N . GLN B 1 147 ? 6.46220 27.96651 23.46428 1.000 80.09588 228 GLN B N 1
ATOM 3885 C CA . GLN B 1 147 ? 7.88360 27.70273 23.65002 1.000 78.88956 228 GLN B CA 1
ATOM 3886 C C . GLN B 1 147 ? 8.73862 28.60024 22.76686 1.000 77.78222 228 GLN B C 1
ATOM 3887 O O . GLN B 1 147 ? 9.87882 28.91660 23.12608 1.000 92.73467 228 GLN B O 1
ATOM 3893 N N . GLU B 1 148 ? 8.20676 29.02343 21.61885 1.000 82.45158 229 GLU B N 1
ATOM 3894 C CA . GLU B 1 148 ? 8.90133 30.01120 20.79988 1.000 85.55183 229 GLU B CA 1
ATOM 3895 C C . GLU B 1 148 ? 8.97529 31.34820 21.51838 1.000 83.78128 229 GLU B C 1
ATOM 3896 O O . GLU B 1 148 ? 10.00165 32.03660 21.46651 1.000 94.39918 229 GLU B O 1
ATOM 3902 N N . MET B 1 149 ? 7.89651 31.72451 22.20302 1.000 70.59581 230 MET B N 1
ATOM 3903 C CA . MET B 1 149 ? 7.89346 32.97794 22.94187 1.000 77.74357 230 MET B CA 1
ATOM 3904 C C . MET B 1 149 ? 8.80470 32.90666 24.16267 1.000 80.99248 230 MET B C 1
ATOM 3905 O O . MET B 1 149 ? 9.50156 33.87942 24.47220 1.000 82.11117 230 MET B O 1
ATOM 3910 N N . TYR B 1 150 ? 8.81154 31.76655 24.86749 1.000 88.20599 231 TYR B N 1
ATOM 3911 C CA . TYR B 1 150 ? 9.72580 31.58093 25.99541 1.000 85.86559 231 TYR B CA 1
ATOM 3912 C C . TYR B 1 150 ? 11.16421 31.85032 25.57742 1.000 91.33118 231 TYR B C 1
ATOM 3913 O O . TYR B 1 150 ? 11.88796 32.59884 26.24083 1.000 91.52665 231 TYR B O 1
ATOM 3922 N N . ALA B 1 151 ? 11.60003 31.22933 24.47742 1.000 92.66349 232 ALA B N 1
ATOM 3923 C CA . ALA B 1 151 ? 12.98660 31.37743 24.04802 1.000 99.74174 232 ALA B CA 1
ATOM 3924 C C . ALA B 1 151 ? 13.29325 32.80323 23.60262 1.000 102.14936 232 ALA B C 1
ATOM 3925 O O . ALA B 1 151 ? 14.43935 33.25344 23.72007 1.000 107.97577 232 ALA B O 1
ATOM 3927 N N . ALA B 1 152 ? 12.28598 33.52554 23.10431 1.000 96.13419 233 ALA B N 1
ATOM 3928 C CA . ALA B 1 152 ? 12.49369 34.89875 22.65708 1.000 94.46172 233 ALA B CA 1
ATOM 3929 C C . ALA B 1 152 ? 12.82191 35.80986 23.82806 1.000 106.39913 233 ALA B C 1
ATOM 3930 O O . ALA B 1 152 ? 13.82656 36.53430 23.80853 1.000 120.15719 233 ALA B O 1
ATOM 3932 N N . ILE B 1 153 ? 11.98803 35.77740 24.86555 1.000 98.13216 234 ILE B N 1
ATOM 3933 C CA . ILE B 1 153 ? 12.23012 36.55444 26.07471 1.000 99.51839 234 ILE B CA 1
ATOM 3934 C C . ILE B 1 153 ? 13.02796 35.76025 27.10627 1.000 100.38747 234 ILE B C 1
ATOM 3935 O O . ILE B 1 153 ? 13.19602 36.21343 28.23332 1.000 100.70314 234 ILE B O 1
ATOM 3940 N N . LYS B 1 154 ? 13.53445 34.58238 26.73298 1.000 108.59108 235 LYS B N 1
ATOM 3941 C CA . LYS B 1 154 ? 14.33760 33.72675 27.61896 1.000 112.41832 235 LYS B CA 1
ATOM 3942 C C . LYS B 1 154 ? 13.68394 33.54638 28.99040 1.000 108.29865 235 LYS B C 1
ATOM 3943 O O . LYS B 1 154 ? 14.28577 33.79806 30.03695 1.000 106.56452 235 LYS B O 1
ATOM 3949 N N . ALA B 1 155 ? 12.44030 33.07846 28.97815 1.000 97.17567 236 ALA B N 1
ATOM 3950 C CA . ALA B 1 155 ? 11.76906 32.72447 30.21705 1.000 96.00493 236 ALA B CA 1
ATOM 3951 C C . ALA B 1 155 ? 12.11674 31.32758 30.69425 1.000 100.64363 236 ALA B C 1
ATOM 3952 O O . ALA B 1 155 ? 11.97942 31.03923 31.88919 1.000 114.74622 236 ALA B O 1
ATOM 3954 N N . ASP B 1 156 ? 12.56832 30.45570 29.79732 1.000 102.96660 237 ASP B N 1
ATOM 3955 C CA . ASP B 1 156 ? 12.83225 29.05809 30.12209 1.000 105.26972 237 ASP B CA 1
ATOM 3956 C C . ASP B 1 156 ? 14.31484 28.76188 29.95728 1.000 111.56421 237 ASP B C 1
ATOM 3957 O O . ASP B 1 156 ? 14.75353 28.35655 28.87098 1.000 115.88200 237 ASP B O 1
ATOM 3962 N N . PRO B 1 157 ? 15.13188 28.95520 30.99682 1.000 110.61434 238 PRO B N 1
ATOM 3963 C CA . PRO B 1 157 ? 16.55960 28.60593 30.86799 1.000 113.64919 238 PRO B CA 1
ATOM 3964 C C . PRO B 1 157 ? 16.79523 27.12055 30.64241 1.000 121.52178 238 PRO B C 1
ATOM 3965 O O . PRO B 1 157 ? 17.57303 26.74690 29.75541 1.000 132.48145 238 PRO B O 1
ATOM 3969 N N . ASP B 1 158 ? 16.14757 26.25564 31.42931 1.000 121.69250 239 ASP B N 1
ATOM 3970 C CA . ASP B 1 158 ? 16.31089 24.81771 31.24536 1.000 125.09321 239 ASP B CA 1
ATOM 3971 C C . ASP B 1 158 ? 15.57113 24.30399 30.01584 1.000 120.61867 239 ASP B C 1
ATOM 3972 O O . ASP B 1 158 ? 15.85428 23.19238 29.55669 1.000 129.75708 239 ASP B O 1
ATOM 3977 N N . GLY B 1 159 ? 14.63314 25.08167 29.47884 1.000 107.63119 240 GLY B N 1
ATOM 3978 C CA . GLY B 1 159 ? 13.97595 24.72245 28.23898 1.000 98.32299 240 GLY B CA 1
ATOM 3979 C C . GLY B 1 159 ? 13.11508 23.48338 28.29223 1.000 93.12678 240 GLY B C 1
ATOM 3980 O O . GLY B 1 159 ? 12.89139 22.85703 27.25503 1.000 95.10839 240 GLY B O 1
ATOM 3981 N N . ASP B 1 160 ? 12.62371 23.10334 29.46950 1.000 95.78899 241 ASP B N 1
ATOM 3982 C CA . ASP B 1 160 ? 11.75877 21.93539 29.57140 1.000 101.70177 241 ASP B CA 1
ATOM 3983 C C . ASP B 1 160 ? 10.31810 22.22632 29.16377 1.000 98.60280 241 ASP B C 1
ATOM 3984 O O . ASP B 1 160 ? 9.50079 21.29928 29.13954 1.000 101.17294 241 ASP B O 1
ATOM 3989 N N . GLY B 1 161 ? 9.99310 23.47488 28.82749 1.000 94.24755 242 GLY B N 1
ATOM 3990 C CA . GLY B 1 161 ? 8.63293 23.86150 28.51388 1.000 97.21809 242 GLY B CA 1
ATOM 3991 C C . GLY B 1 161 ? 7.76895 24.19415 29.71078 1.000 106.09065 242 GLY B C 1
ATOM 3992 O O . GLY B 1 161 ? 6.60905 24.59065 29.52738 1.000 102.33251 242 GLY B O 1
ATOM 3993 N N . VAL B 1 162 ? 8.29267 24.04644 30.92621 1.000 105.14031 243 VAL B N 1
ATOM 3994 C CA . VAL B 1 162 ? 7.56263 24.31582 32.15865 1.000 98.84367 243 VAL B CA 1
ATOM 3995 C C . VAL B 1 162 ? 8.14933 25.55979 32.80882 1.000 95.59306 243 VAL B C 1
ATOM 3996 O O . VAL B 1 162 ? 9.37302 25.73514 32.84350 1.000 98.53103 243 VAL B O 1
ATOM 4000 N N . LEU B 1 163 ? 7.27831 26.42128 33.32949 1.000 99.52285 244 LEU B N 1
ATOM 4001 C CA . LEU B 1 163 ? 7.69981 27.64700 34.00948 1.000 101.97179 244 LEU B CA 1
ATOM 4002 C C . LEU B 1 163 ? 7.55416 27.43048 35.51327 1.000 101.92763 244 LEU B C 1
ATOM 4003 O O . LEU B 1 163 ? 6.45186 27.51795 36.06307 1.000 94.53510 244 LEU B O 1
ATOM 4008 N N . SER B 1 164 ? 8.67196 27.13603 36.17545 1.000 106.70281 245 SER B N 1
ATOM 4009 C CA . SER B 1 164 ? 8.69736 27.04668 37.62657 1.000 103.54549 245 SER B CA 1
ATOM 4010 C C . SER B 1 164 ? 8.26906 28.37531 38.25310 1.000 105.95038 245 SER B C 1
ATOM 4011 O O . SER B 1 164 ? 8.23027 29.42031 37.59904 1.000 109.83551 245 SER B O 1
ATOM 4014 N N . LEU B 1 165 ? 7.92961 28.32352 39.54601 1.000 99.12194 246 LEU B N 1
ATOM 4015 C CA . LEU B 1 165 ? 7.66045 29.56120 40.27428 1.000 112.07477 246 LEU B CA 1
ATOM 4016 C C . LEU B 1 165 ? 8.88313 30.46673 40.25253 1.000 120.75373 246 LEU B C 1
ATOM 4017 O O . LEU B 1 165 ? 8.76645 31.67400 40.01174 1.000 120.28024 246 LEU B O 1
ATOM 4022 N N . GLN B 1 166 ? 10.06624 29.89433 40.49201 1.000 122.25669 247 GLN B N 1
ATOM 4023 C CA . GLN B 1 166 ? 11.31105 30.62252 40.28105 1.000 126.70552 247 GLN B CA 1
ATOM 4024 C C . GLN B 1 166 ? 11.33882 31.25383 38.89318 1.000 118.40847 247 GLN B C 1
ATOM 4025 O O . GLN B 1 166 ? 11.35610 32.48057 38.75503 1.000 124.69348 247 GLN B O 1
ATOM 4031 N N . GLU B 1 167 ? 11.30949 30.42012 37.84995 1.000 105.07848 248 GLU B N 1
ATOM 4032 C CA . GLU B 1 167 ? 11.34279 30.92998 36.48259 1.000 101.15071 248 GLU B CA 1
ATOM 4033 C C . GLU B 1 167 ? 10.25587 31.97752 36.24175 1.000 104.11882 248 GLU B C 1
ATOM 4034 O O . GLU B 1 167 ? 10.48688 32.96238 35.53257 1.000 100.65828 248 GLU B O 1
ATOM 4040 N N . PHE B 1 168 ? 9.06987 31.79837 36.83712 1.000 111.00241 249 PHE B N 1
ATOM 4041 C CA . PHE B 1 168 ? 7.95434 32.69165 36.54548 1.000 115.43101 249 PHE B CA 1
ATOM 4042 C C . PHE B 1 168 ? 8.03523 34.04351 37.25943 1.000 124.00567 249 PHE B C 1
ATOM 4043 O O . PHE B 1 168 ? 7.35784 34.98691 36.82765 1.000 125.99589 249 PHE B O 1
ATOM 4051 N N . SER B 1 169 ? 8.80478 34.16265 38.34675 1.000 116.97665 250 SER B N 1
ATOM 4052 C CA .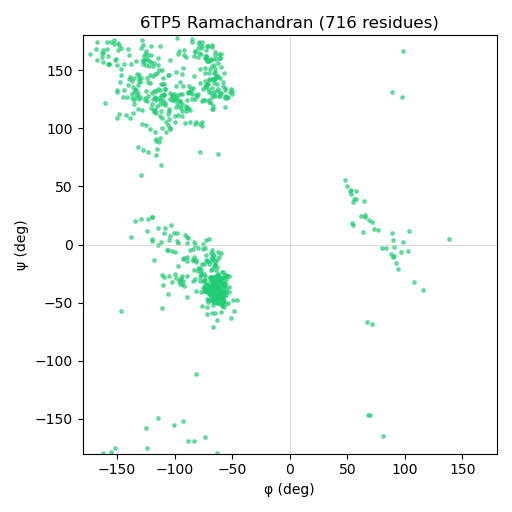 SER B 1 169 ? 9.00670 35.44180 39.03391 1.000 125.29830 250 SER B CA 1
ATOM 4053 C C . SER B 1 169 ? 10.30961 36.13205 38.65973 1.000 136.21491 250 SER B C 1
ATOM 4054 O O . SER B 1 169 ? 10.37713 37.35863 38.71815 1.000 138.58804 250 SER B O 1
ATOM 4057 N N . ASN B 1 170 ? 11.33663 35.36767 38.28663 1.000 142.89778 251 ASN B N 1
ATOM 4058 C CA . ASN B 1 170 ? 12.45735 35.92913 37.54448 1.000 148.65491 251 ASN B CA 1
ATOM 4059 C C . ASN B 1 170 ? 12.01965 36.53137 36.21874 1.000 154.36022 251 ASN B C 1
ATOM 4060 O O . ASN B 1 170 ? 12.83971 37.14166 35.52914 1.000 161.86783 251 ASN B O 1
ATOM 4065 N N . MET B 1 171 ? 10.75719 36.33863 35.85485 1.000 153.29483 252 MET B N 1
ATOM 4066 C CA . MET B 1 171 ? 10.09412 36.92781 34.70342 1.000 147.30534 252 MET B CA 1
ATOM 4067 C C . MET B 1 171 ? 10.00304 38.44512 34.78955 1.000 139.71348 252 MET B C 1
ATOM 4068 O O . MET B 1 171 ? 10.46388 39.05028 35.76242 1.000 155.88083 252 MET B O 1
ATOM 4073 N N . ASP B 1 172 ? 9.38976 39.05770 33.77660 1.000 119.74951 253 ASP B N 1
ATOM 4074 C CA . ASP B 1 172 ? 8.92842 40.44567 33.84111 1.000 125.10192 253 ASP B CA 1
ATOM 4075 C C . ASP B 1 172 ? 7.89376 40.62827 32.74238 1.000 128.36944 253 ASP B C 1
ATOM 4076 O O . ASP B 1 172 ? 8.19061 40.39882 31.56615 1.000 121.50552 253 ASP B O 1
ATOM 4081 N N . LEU B 1 173 ? 6.68548 41.03130 33.12277 1.000 138.43885 254 LEU B N 1
ATOM 4082 C CA . LEU B 1 173 ? 5.54428 40.99640 32.21795 1.000 139.37434 254 LEU B CA 1
ATOM 4083 C C . LEU B 1 173 ? 5.62387 42.04381 31.11224 1.000 139.69688 254 LEU B C 1
ATOM 4084 O O . LEU B 1 173 ? 4.86460 41.95936 30.14174 1.000 140.12370 254 LEU B O 1
ATOM 4089 N N . ARG B 1 174 ? 6.50961 43.02875 31.24893 1.000 136.58455 255 ARG B N 1
ATOM 4090 C CA . ARG B 1 174 ? 6.73935 44.00660 30.19111 1.000 130.91284 255 ARG B CA 1
ATOM 4091 C C . ARG B 1 174 ? 7.18854 43.33101 28.90695 1.000 124.44221 255 ARG B C 1
ATOM 4092 O O . ARG B 1 174 ? 6.66593 43.60737 27.81861 1.000 132.72438 255 ARG B O 1
ATOM 4100 N N . ASP B 1 175 ? 8.22931 42.50392 29.01493 1.000 117.65977 256 ASP B N 1
ATOM 4101 C CA . ASP B 1 175 ? 8.79388 41.84206 27.84831 1.000 114.30087 256 ASP B CA 1
ATOM 4102 C C . ASP B 1 175 ? 7.73497 41.01287 27.14178 1.000 112.60441 256 ASP B C 1
ATOM 4103 O O . ASP B 1 175 ? 7.56041 41.11170 25.92239 1.000 107.69954 256 ASP B O 1
ATOM 4108 N N . PHE B 1 176 ? 7.00394 40.19752 27.90416 1.000 109.45087 257 PHE B N 1
ATOM 4109 C CA . PHE B 1 176 ? 5.89566 39.44799 27.32950 1.000 102.45654 257 PHE B CA 1
ATOM 4110 C C . PHE B 1 176 ? 4.88986 40.38262 26.65891 1.000 102.31253 257 PHE B C 1
ATOM 4111 O O . PHE B 1 176 ? 4.40181 40.09046 25.56187 1.000 97.60895 257 PHE B O 1
ATOM 4119 N N . HIS B 1 177 ? 4.58836 41.52289 27.29220 1.000 105.61407 258 HIS B N 1
ATOM 4120 C CA . HIS B 1 177 ? 3.65316 42.47223 26.70372 1.000 111.93073 258 HIS B CA 1
ATOM 4121 C C . HIS B 1 177 ? 4.15901 42.99484 25.36080 1.000 110.58045 258 HIS B C 1
ATOM 4122 O O . HIS B 1 177 ? 3.38721 43.10096 24.39230 1.000 101.76322 258 HIS B O 1
ATOM 4129 N N . LYS B 1 178 ? 5.45554 43.30974 25.27203 1.000 111.65409 259 LYS B N 1
ATOM 4130 C CA . LYS B 1 178 ? 5.98182 43.87450 24.03128 1.000 112.17575 259 LYS B CA 1
ATOM 4131 C C . LYS B 1 178 ? 6.23650 42.79104 22.98784 1.000 104.45293 259 LYS B C 1
ATOM 4132 O O . LYS B 1 178 ? 6.28709 43.08412 21.78580 1.000 112.75570 259 LYS B O 1
ATOM 4138 N N . TYR B 1 179 ? 6.41302 41.53578 23.42100 1.000 103.13782 260 TYR B N 1
ATOM 4139 C CA . TYR B 1 179 ? 6.40423 40.44867 22.44920 1.000 93.53058 260 TYR B CA 1
ATOM 4140 C C . TYR B 1 179 ? 5.05673 40.38257 21.74253 1.000 85.90508 260 TYR B C 1
ATOM 4141 O O . TYR B 1 179 ? 4.99221 40.24731 20.51496 1.000 85.31964 260 TYR B O 1
ATOM 4150 N N . MET B 1 180 ? 3.96597 40.48902 22.50566 1.000 88.82102 261 MET B N 1
ATOM 4151 C CA . MET B 1 180 ? 2.64376 40.56028 21.89705 1.000 94.28576 261 MET B CA 1
ATOM 4152 C C . MET B 1 180 ? 2.46824 41.86178 21.12328 1.000 99.05542 261 MET B C 1
ATOM 4153 O O . MET B 1 180 ? 1.79369 41.88215 20.08964 1.000 99.41077 261 MET B O 1
ATOM 4158 N N . ARG B 1 181 ? 3.05719 42.95637 21.61843 1.000 107.25913 262 ARG B N 1
ATOM 4159 C CA . ARG B 1 181 ? 3.12328 44.18968 20.84631 1.000 111.39629 262 ARG B CA 1
ATOM 4160 C C . ARG B 1 181 ? 3.61801 43.90341 19.43222 1.000 97.44543 262 ARG B C 1
ATOM 4161 O O . ARG B 1 181 ? 2.92255 44.18643 18.44456 1.000 94.56401 262 ARG B O 1
ATOM 4169 N N . SER B 1 182 ? 4.81297 43.29718 19.32577 1.000 93.43306 263 SER B N 1
ATOM 4170 C CA . SER B 1 182 ? 5.51473 43.14965 18.05596 1.000 96.99685 263 SER B CA 1
ATOM 4171 C C . SER B 1 182 ? 5.03709 41.94834 17.24370 1.000 88.33052 263 SER B C 1
ATOM 4172 O O . SER B 1 182 ? 5.39681 41.84254 16.07131 1.000 83.33514 263 SER B O 1
ATOM 4175 N N . HIS B 1 183 ? 4.23231 41.06574 17.82542 1.000 84.95541 264 HIS B N 1
ATOM 4176 C CA . HIS B 1 183 ? 3.86585 39.82297 17.15834 1.000 77.81376 264 HIS B CA 1
ATOM 4177 C C . HIS B 1 183 ? 3.00302 40.09197 15.92815 1.000 77.80936 264 HIS B C 1
ATOM 4178 O O . HIS B 1 183 ? 1.89435 40.62639 16.03623 1.000 92.31063 264 HIS B O 1
ATOM 4185 N N . LYS B 1 184 ? 3.52070 39.72925 14.75935 1.000 79.79132 265 LYS B N 1
ATOM 4186 C CA . LYS B 1 184 ? 2.77526 39.74303 13.51055 1.000 83.32735 265 LYS B CA 1
ATOM 4187 C C . LYS B 1 184 ? 2.74054 38.31767 12.97672 1.000 91.06818 265 LYS B C 1
ATOM 4188 O O . LYS B 1 184 ? 3.79096 37.68516 12.82612 1.000 95.08271 265 LYS B O 1
ATOM 4194 N N . ALA B 1 185 ? 1.53920 37.80927 12.70921 1.000 83.03175 266 ALA B N 1
ATOM 4195 C CA . ALA B 1 185 ? 1.37350 36.41874 12.31893 1.000 81.98784 266 ALA B CA 1
ATOM 4196 C C . ALA B 1 185 ? 0.17587 36.29409 11.38534 1.000 81.58464 266 ALA B C 1
ATOM 4197 O O . ALA B 1 185 ? -0.63569 37.21339 11.25256 1.000 82.57857 266 ALA B O 1
ATOM 4199 N N . GLU B 1 186 ? 0.06704 35.12955 10.74739 1.000 74.25440 267 GLU B N 1
ATOM 4200 C CA . GLU B 1 186 ? -0.94019 34.90408 9.72415 1.000 75.94828 267 GLU B CA 1
ATOM 4201 C C . GLU B 1 186 ? -2.30821 34.62508 10.33651 1.000 65.82591 267 GLU B C 1
ATOM 4202 O O . GLU B 1 186 ? -2.44266 34.30571 11.52018 1.000 67.45578 267 GLU B O 1
ATOM 4208 N N . SER B 1 187 ? -3.33908 34.72091 9.49219 1.000 60.21861 268 SER B N 1
ATOM 4209 C CA . SER B 1 187 ? -4.69272 34.42162 9.95241 1.000 65.15172 268 SER B CA 1
ATOM 4210 C C . SER B 1 187 ? -4.83966 32.95718 10.35892 1.000 58.75965 268 SER B C 1
ATOM 4211 O O . SER B 1 187 ? -5.67311 32.63311 11.21396 1.000 55.24292 268 SER B O 1
ATOM 4214 N N . SER B 1 188 ? -4.03745 32.06237 9.77909 1.000 49.70917 269 SER B N 1
ATOM 4215 C CA . SER B 1 188 ? -4.04499 30.67481 10.22790 1.000 50.18858 269 SER B CA 1
ATOM 4216 C C . SER B 1 188 ? -3.49816 30.49442 11.64598 1.000 53.10890 269 SER B C 1
ATOM 4217 O O . SER B 1 188 ? -3.54065 29.37050 12.15781 1.000 55.55071 269 SER B O 1
ATOM 4220 N N . GLU B 1 189 ? -2.98833 31.54621 12.28845 1.000 56.39551 270 GLU B N 1
ATOM 4221 C CA . GLU B 1 189 ? -2.56590 31.48640 13.68173 1.000 53.70137 270 GLU B CA 1
ATOM 4222 C C . GLU B 1 189 ? -3.55972 32.16316 14.61000 1.000 53.78163 270 GLU B C 1
ATOM 4223 O O . GLU B 1 189 ? -3.28092 32.31330 15.80118 1.000 59.16824 270 GLU B O 1
ATOM 4229 N N . LEU B 1 190 ? -4.71435 32.56537 14.09228 1.000 62.23574 271 LEU B N 1
ATOM 4230 C CA . LEU B 1 190 ? -5.77613 33.14363 14.89736 1.000 60.57802 271 LEU B CA 1
ATOM 4231 C C . LEU B 1 190 ? -6.74136 32.05676 15.36293 1.000 56.70892 271 LEU B C 1
ATOM 4232 O O . LEU B 1 190 ? -6.72470 30.92240 14.87711 1.000 53.54588 271 LEU B O 1
ATOM 4237 N N . VAL B 1 191 ? -7.60165 32.42954 16.31702 1.000 57.30801 272 VAL B N 1
ATOM 4238 C CA . VAL B 1 191 ? -8.66457 31.53415 16.77135 1.000 56.50683 272 VAL B CA 1
ATOM 4239 C C . VAL B 1 191 ? -9.62634 31.23359 15.62524 1.000 66.55424 272 VAL B C 1
ATOM 4240 O O . VAL B 1 191 ? -9.95285 30.07316 15.34886 1.000 61.20829 272 VAL B O 1
ATOM 4244 N N . ARG B 1 192 ? -10.10538 32.28193 14.95643 1.000 67.69519 273 ARG B N 1
ATOM 4245 C CA . ARG B 1 192 ? -11.06479 32.17891 13.86789 1.000 64.86474 273 ARG B CA 1
ATOM 4246 C C . ARG B 1 192 ? -10.41396 32.67667 12.58892 1.000 63.02832 273 ARG B C 1
ATOM 4247 O O . ARG B 1 192 ? -9.93574 33.81375 12.53481 1.000 64.60032 273 ARG B O 1
ATOM 4255 N N . ASN B 1 193 ? -10.41666 31.82812 11.55613 1.000 57.67110 274 ASN B N 1
ATOM 4256 C CA . ASN B 1 193 ? -9.71496 32.08114 10.29652 1.000 44.39536 274 ASN B CA 1
ATOM 4257 C C . ASN B 1 193 ? -10.71068 31.89903 9.14478 1.000 54.27858 274 ASN B C 1
ATOM 4258 O O . ASN B 1 193 ? -10.75960 30.84282 8.50941 1.000 57.02140 274 ASN B O 1
ATOM 4263 N N . SER B 1 194 ? -11.50953 32.93012 8.88080 1.000 58.22626 275 SER B N 1
ATOM 4264 C CA . SER B 1 194 ? -12.49738 32.87418 7.80973 1.000 55.27919 275 SER B CA 1
ATOM 4265 C C . SER B 1 194 ? -12.93485 34.29350 7.46308 1.000 57.78254 275 SER B C 1
ATOM 4266 O O . SER B 1 194 ? -12.44905 35.27272 8.03470 1.000 64.10899 275 SER B O 1
ATOM 4269 N N . HIS B 1 195 ? -13.85356 34.39161 6.50134 1.000 60.97347 276 HIS B N 1
ATOM 4270 C CA . HIS B 1 195 ? -14.53305 35.62953 6.14225 1.000 60.15836 276 HIS B CA 1
ATOM 4271 C C . HIS B 1 195 ? -16.03699 35.40310 6.23182 1.000 57.95793 276 HIS B C 1
ATOM 4272 O O . HIS B 1 195 ? -16.50995 34.27185 6.07949 1.000 59.75605 276 HIS B O 1
ATOM 4279 N N . HIS B 1 196 ? -16.80017 36.47540 6.45169 1.000 59.51016 277 HIS B N 1
ATOM 4280 C CA . HIS B 1 196 ? -18.23895 36.29358 6.60010 1.000 70.14918 277 HIS B CA 1
ATOM 4281 C C . HIS B 1 196 ? -18.97038 37.61359 6.39795 1.000 73.01352 277 HIS B C 1
ATOM 4282 O O . HIS B 1 196 ? -18.36701 38.68911 6.35351 1.000 77.17420 277 HIS B O 1
ATOM 4289 N N . THR B 1 197 ? -20.29208 37.50224 6.25729 1.000 76.23456 278 THR B N 1
ATOM 4290 C CA . THR B 1 197 ? -21.21024 38.63908 6.27557 1.000 73.03690 278 THR B CA 1
ATOM 4291 C C . THR B 1 197 ? -22.58503 38.12613 6.70144 1.000 76.65471 278 THR B C 1
ATOM 4292 O O . THR B 1 197 ? -22.76381 36.93918 6.99290 1.000 82.94917 278 THR B O 1
ATOM 4296 N N . TRP B 1 198 ? -23.55614 39.03677 6.74448 1.000 84.67710 279 TRP B N 1
ATOM 4297 C CA . TRP B 1 198 ? -24.88914 38.76370 7.26754 1.000 87.56725 279 TRP B CA 1
ATOM 4298 C C . TRP B 1 198 ? -25.94799 39.06786 6.21629 1.000 90.76268 279 TRP B C 1
ATOM 4299 O O . TRP B 1 198 ? -25.85351 40.06462 5.49442 1.000 88.71801 279 TRP B O 1
ATOM 4310 N N . LEU B 1 199 ? -26.95935 38.20845 6.14437 1.000 91.57963 280 LEU B N 1
ATOM 4311 C CA . LEU B 1 199 ? -28.07251 38.36828 5.22259 1.000 88.82024 280 LEU B CA 1
ATOM 4312 C C . LEU B 1 199 ? -29.36794 38.50448 6.00472 1.000 97.54644 280 LEU B C 1
ATOM 4313 O O . LEU B 1 199 ? -29.66823 37.67999 6.87370 1.000 102.64431 280 LEU B O 1
ATOM 4318 N N A TYR B 1 200 ? -30.14557 39.53303 5.68826 0.500 104.05717 281 TYR B N 1
ATOM 4319 N N B TYR B 1 200 ? -30.12191 39.55505 5.69299 0.500 104.06822 281 TYR B N 1
ATOM 4320 C CA A TYR B 1 200 ? -31.34869 39.82842 6.45069 0.500 108.10968 281 TYR B CA 1
ATOM 4321 C CA B TYR B 1 200 ? -31.37866 39.84868 6.36169 0.500 108.38601 281 TYR B CA 1
ATOM 4322 C C A TYR B 1 200 ? -32.51637 38.97590 5.96924 0.500 108.37599 281 TYR B C 1
ATOM 4323 C C B TYR B 1 200 ? -32.44264 38.82926 5.97266 0.500 107.74825 281 TYR B C 1
ATOM 4324 O O A TYR B 1 200 ? -32.67111 38.71974 4.77149 0.500 106.95407 281 TYR B O 1
ATOM 4325 O O B TYR B 1 200 ? -32.46477 38.31918 4.84880 0.500 103.66359 281 TYR B O 1
ATOM 4342 N N . GLN B 1 201 ? -33.33411 38.52751 6.92098 1.000 111.12218 282 GLN B N 1
ATOM 4343 C CA . GLN B 1 201 ? -34.43304 37.61188 6.65217 1.000 112.46611 282 GLN B CA 1
ATOM 4344 C C . GLN B 1 201 ? -35.79861 38.15679 7.04219 1.000 125.62062 282 GLN B C 1
ATOM 4345 O O . GLN B 1 201 ? -36.79385 37.43703 6.89919 1.000 126.77484 282 GLN B O 1
ATOM 4351 N N . GLY B 1 202 ? -35.88105 39.39551 7.52311 1.000 136.32544 283 GLY B N 1
ATOM 4352 C CA . GLY B 1 202 ? -37.15136 39.97319 7.91454 1.000 141.70500 283 GLY B CA 1
ATOM 4353 C C . GLY B 1 202 ? -38.02028 40.35567 6.73619 1.000 145.45260 283 GLY B C 1
ATOM 4354 O O . GLY B 1 202 ? -37.75636 39.94241 5.60010 1.000 136.98371 283 GLY B O 1
ATOM 4355 N N . GLU B 1 203 ? -39.06128 41.14442 6.98676 1.000 152.92763 284 GLU B N 1
ATOM 4356 C CA . GLU B 1 203 ? -39.97450 41.51265 5.91579 1.000 161.83238 284 GLU B CA 1
ATOM 4357 C C . GLU B 1 203 ? -39.26468 42.39010 4.89280 1.000 154.22688 284 GLU B C 1
ATOM 4358 O O . GLU B 1 203 ? -38.42163 43.22209 5.23769 1.000 158.86439 284 GLU B O 1
ATOM 4364 N N . GLY B 1 204 ? -39.59622 42.18025 3.61866 1.000 140.46769 285 GLY B N 1
ATOM 4365 C CA . GLY B 1 204 ? -38.92234 42.84841 2.52786 1.000 132.83927 285 GLY B CA 1
ATOM 4366 C C . GLY B 1 204 ? -37.72216 42.11419 1.96720 1.000 125.36850 285 GLY B C 1
ATOM 4367 O O . GLY B 1 204 ? -37.20239 42.52212 0.92012 1.000 132.79480 285 GLY B O 1
ATOM 4368 N N . ALA B 1 205 ? -37.26528 41.04889 2.62223 1.000 123.84679 286 ALA B N 1
ATOM 4369 C CA . ALA B 1 205 ? -36.10963 40.30314 2.15209 1.000 116.62480 286 ALA B CA 1
ATOM 4370 C C . ALA B 1 205 ? -36.49647 39.37777 0.99712 1.000 116.31888 286 ALA B C 1
ATOM 4371 O O . ALA B 1 205 ? -37.66849 39.24282 0.63734 1.000 121.05432 286 ALA B O 1
ATOM 4373 N N . HIS B 1 206 ? -35.48318 38.73725 0.41088 1.000 115.55299 287 HIS B N 1
ATOM 4374 C CA . HIS B 1 206 ? -35.71136 37.82084 -0.69994 1.000 118.43819 287 HIS B CA 1
ATOM 4375 C C . HIS B 1 206 ? -36.67031 36.71493 -0.27854 1.000 126.01741 287 HIS B C 1
ATOM 4376 O O . HIS B 1 206 ? -36.60661 36.21078 0.84659 1.000 129.03848 287 HIS B O 1
ATOM 4383 N N . HIS B 1 207 ? -37.57611 36.34567 -1.18798 1.000 129.92144 288 HIS B N 1
ATOM 4384 C CA . HIS B 1 207 ? -38.63782 35.41651 -0.81679 1.000 138.09140 288 HIS B CA 1
ATOM 4385 C C . HIS B 1 207 ? -38.08634 34.03997 -0.45972 1.000 130.31275 288 HIS B C 1
ATOM 4386 O O . HIS B 1 207 ? -38.64080 33.36233 0.41339 1.000 132.37398 288 HIS B O 1
ATOM 4393 N N . ILE B 1 208 ? -36.98810 33.62025 -1.09062 1.000 113.00862 289 ILE B N 1
ATOM 4394 C CA . ILE B 1 208 ? -36.34753 32.36855 -0.69245 1.000 118.31035 289 ILE B CA 1
ATOM 4395 C C . ILE B 1 208 ? -35.84124 32.46398 0.74335 1.000 115.46336 289 ILE B C 1
ATOM 4396 O O . ILE B 1 208 ? -35.89687 31.48979 1.50526 1.000 113.25158 289 ILE B O 1
ATOM 4401 N N . MET B 1 209 ? -35.36905 33.64722 1.14330 1.000 107.95178 290 MET B N 1
ATOM 4402 C CA . MET B 1 209 ? -34.71776 33.79842 2.44106 1.000 99.54575 290 MET B CA 1
ATOM 4403 C C . MET B 1 209 ? -35.68793 33.55098 3.59192 1.000 108.28082 290 MET B C 1
ATOM 4404 O O . MET B 1 209 ? -35.46618 32.66511 4.42355 1.000 109.66450 290 MET B O 1
ATOM 4409 N N . ARG B 1 210 ? -36.77216 34.32923 3.66681 1.000 118.61105 291 ARG B N 1
ATOM 4410 C CA . ARG B 1 210 ? -37.70192 34.14633 4.77782 1.000 124.73762 291 ARG B CA 1
ATOM 4411 C C . ARG B 1 210 ? -38.43660 32.81376 4.70762 1.000 117.64232 291 ARG B C 1
ATOM 4412 O O . ARG B 1 210 ? -38.93885 32.34526 5.73499 1.000 130.58277 291 ARG B O 1
ATOM 4420 N N . ALA B 1 211 ? -38.51443 32.19689 3.52521 1.000 103.41091 292 ALA B N 1
ATOM 4421 C CA . ALA B 1 211 ? -39.00383 30.82441 3.44233 1.000 99.28560 292 ALA B CA 1
ATOM 4422 C C . ALA B 1 211 ? -38.08336 29.86336 4.18518 1.000 94.99465 292 ALA B C 1
ATOM 4423 O O . ALA B 1 211 ? -38.54190 28.84180 4.71397 1.000 94.37606 292 ALA B O 1
ATOM 4425 N N . ILE B 1 212 ? -36.78473 30.16698 4.22605 1.000 87.67466 293 ILE B N 1
ATOM 4426 C CA . ILE B 1 212 ? -35.87313 29.40367 5.06837 1.000 95.76172 293 ILE B CA 1
ATOM 4427 C C . ILE B 1 212 ? -36.13958 29.70582 6.53658 1.000 97.79953 293 ILE B C 1
ATOM 4428 O O . ILE B 1 212 ? -36.12492 28.80403 7.38468 1.000 97.61434 293 ILE B O 1
ATOM 4433 N N . ARG B 1 213 ? -36.39849 30.97663 6.85878 1.000 92.18029 294 ARG B N 1
ATOM 4434 C CA . ARG B 1 213 ? -36.69628 31.33916 8.23948 1.000 91.80635 294 ARG B CA 1
ATOM 4435 C C . ARG B 1 213 ? -37.94478 30.62085 8.73566 1.000 94.31470 294 ARG B C 1
ATOM 4436 O O . ARG B 1 213 ? -37.97695 30.12560 9.86814 1.000 94.53484 294 ARG B O 1
ATOM 4444 N N . GLN B 1 214 ? -38.98093 30.54563 7.89729 1.000 94.07792 295 GLN B N 1
ATOM 4445 C CA . GLN B 1 214 ? -40.18117 29.80828 8.27693 1.000 97.60729 295 GLN B CA 1
ATOM 4446 C C . GLN B 1 214 ? -39.88339 28.32264 8.42268 1.000 96.58164 295 GLN B C 1
ATOM 4447 O O . GLN B 1 214 ? -40.36842 27.67115 9.35491 1.000 93.93323 295 GLN B O 1
ATOM 4453 N N . ARG B 1 215 ? -39.08445 27.77066 7.50820 1.000 98.22511 296 ARG B N 1
ATOM 4454 C CA . ARG B 1 215 ? -38.71285 26.36568 7.60753 1.000 92.71055 296 ARG B CA 1
ATOM 4455 C C . ARG B 1 215 ? -37.96178 26.09219 8.90418 1.000 95.65210 296 ARG B C 1
ATOM 4456 O O . ARG B 1 215 ? -38.17226 25.05688 9.54708 1.000 100.23375 296 ARG B O 1
ATOM 4464 N N . VAL B 1 216 ? -37.09396 27.01906 9.31403 1.000 89.59375 297 VAL B N 1
ATOM 4465 C CA . VAL B 1 216 ? -36.39892 26.86916 10.58886 1.000 86.86273 297 VAL B CA 1
ATOM 4466 C C . VAL B 1 216 ? -37.38976 26.93026 11.74409 1.000 93.74610 297 VAL B C 1
ATOM 4467 O O . VAL B 1 216 ? -37.27925 26.17523 12.71963 1.000 90.69746 297 VAL B O 1
ATOM 4471 N N . LEU B 1 217 ? -38.38288 27.81854 11.64683 1.000 96.43692 298 LEU B N 1
ATOM 4472 C CA . LEU B 1 217 ? -39.36634 27.95740 12.71799 1.000 91.66116 298 LEU B CA 1
ATOM 4473 C C . LEU B 1 217 ? -40.15367 26.66821 12.91628 1.000 98.24348 298 LEU B C 1
ATOM 4474 O O . LEU B 1 217 ? -40.27572 26.16926 14.04153 1.000 105.87659 298 LEU B O 1
ATOM 4479 N N . ARG B 1 218 ? -40.69570 26.11225 11.82891 1.000 98.81738 299 ARG B N 1
ATOM 4480 C CA . ARG B 1 218 ? -41.42180 24.8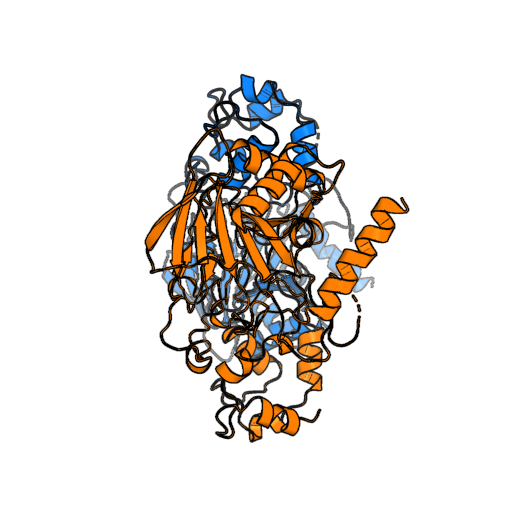5065 11.93193 1.000 103.17807 299 ARG B CA 1
ATOM 4481 C C . ARG B 1 218 ? -40.52180 23.72652 12.44214 1.000 104.25104 299 ARG B C 1
ATOM 4482 O O . ARG B 1 218 ? -41.00196 22.79687 13.10234 1.000 106.13124 299 ARG B O 1
ATOM 4490 N N . LEU B 1 219 ? -39.21707 23.79828 12.16131 1.000 101.76718 300 LEU B N 1
ATOM 4491 C CA . LEU B 1 219 ? -38.29529 22.77362 12.64516 1.000 97.50943 300 LEU B CA 1
ATOM 4492 C C . LEU B 1 219 ? -38.08579 22.88352 14.14980 1.000 93.83556 300 LEU B C 1
ATOM 4493 O O . LEU B 1 219 ? -38.13882 21.87996 14.86820 1.000 96.77084 300 LEU B O 1
ATOM 4498 N N . THR B 1 220 ? -37.83714 24.09571 14.64488 1.000 95.67610 301 THR B N 1
ATOM 4499 C CA . THR B 1 220 ? -37.52043 24.26719 16.05536 1.000 93.59194 301 THR B CA 1
ATOM 4500 C C . THR B 1 220 ? -38.75043 24.18391 16.94765 1.000 99.07692 301 THR B C 1
ATOM 4501 O O . THR B 1 220 ? -38.60502 23.91746 18.14757 1.000 100.78186 301 THR B O 1
ATOM 4505 N N . ARG B 1 221 ? -39.94550 24.41121 16.39192 1.000 99.61078 302 ARG B N 1
ATOM 4506 C CA . ARG B 1 221 ? -41.19967 24.37892 17.14768 1.000 101.68192 302 ARG B CA 1
ATOM 4507 C C . ARG B 1 221 ? -41.24546 25.49204 18.19393 1.000 101.99920 302 ARG B C 1
ATOM 4508 O O . ARG B 1 221 ? -41.77174 25.31230 19.29316 1.000 109.68034 302 ARG B O 1
ATOM 4516 N N . LEU B 1 222 ? -40.70726 26.65773 17.84569 1.000 97.78744 303 LEU B N 1
ATOM 4517 C CA . LEU B 1 222 ? -40.54651 27.76651 18.77626 1.000 93.93672 303 LEU B CA 1
ATOM 4518 C C . LEU B 1 222 ? -41.44913 28.93526 18.40103 1.000 108.60731 303 LEU B C 1
ATOM 4519 O O . LEU B 1 222 ? -42.05861 28.97222 17.32828 1.000 101.48548 303 LEU B O 1
ATOM 4524 N N . SER B 1 223 ? -41.50448 29.90722 19.30746 1.000 114.17260 304 SER B N 1
ATOM 4525 C CA . SER B 1 223 ? -42.39176 31.05061 19.14388 1.000 118.88711 304 SER B CA 1
ATOM 4526 C C . SER B 1 223 ? -41.89480 31.94335 18.01143 1.000 120.25925 304 SER B C 1
ATOM 4527 O O . SER B 1 223 ? -40.70285 32.26873 17.96188 1.000 118.23234 304 SER B O 1
ATOM 4530 N N . PRO B 1 224 ? -42.76639 32.34228 17.08010 1.000 119.19333 305 PRO B N 1
ATOM 4531 C CA . PRO B 1 224 ? -42.35047 33.28984 16.02761 1.000 113.24675 305 PRO B CA 1
ATOM 4532 C C . PRO B 1 224 ? -41.71729 34.55264 16.57853 1.000 114.17144 305 PRO B C 1
ATOM 4533 O O . PRO B 1 224 ? -40.90147 35.18032 15.89246 1.000 121.20961 305 PRO B O 1
ATOM 4537 N N . GLU B 1 225 ? -42.07098 34.94565 17.80401 1.000 114.63490 306 GLU B N 1
ATOM 4538 C CA . GLU B 1 225 ? -41.39349 36.06485 18.44777 1.000 119.33031 306 GLU B CA 1
ATOM 4539 C C . GLU B 1 225 ? -39.90918 35.76950 18.62880 1.000 112.48921 306 GLU B C 1
ATOM 4540 O O . GLU B 1 225 ? -39.05555 36.61802 18.35474 1.000 112.71686 306 GLU B O 1
ATOM 4546 N N . ILE B 1 226 ? -39.58010 34.55982 19.08107 1.000 106.91081 307 ILE B N 1
ATOM 4547 C CA . ILE B 1 226 ? -38.19018 34.24817 19.39615 1.000 97.92297 307 ILE B CA 1
ATOM 4548 C C . ILE B 1 226 ? -37.35340 34.15612 18.12644 1.000 100.01755 307 ILE B C 1
ATOM 4549 O O . ILE B 1 226 ? -36.20901 34.62539 18.08682 1.000 100.74738 307 ILE B O 1
ATOM 4554 N N . VAL B 1 227 ? -37.90867 33.56257 17.06818 1.000 106.02660 308 VAL B N 1
ATOM 4555 C CA . VAL B 1 227 ? -37.13407 33.33144 15.85073 1.000 109.27465 308 VAL B CA 1
ATOM 4556 C C . VAL B 1 227 ? -36.88273 34.64051 15.11159 1.000 117.02216 308 VAL B C 1
ATOM 4557 O O . VAL B 1 227 ? -35.73651 34.98963 14.80475 1.000 115.36810 308 VAL B O 1
ATOM 4561 N N . GLU B 1 228 ? -37.94487 35.38573 14.81640 1.000 121.46333 309 GLU B N 1
ATOM 4562 C CA . GLU B 1 228 ? -37.79514 36.57929 13.99265 1.000 123.44003 309 GLU B CA 1
ATOM 4563 C C . GLU B 1 228 ? -37.13075 37.73372 14.71956 1.000 120.18776 309 GLU B C 1
ATOM 4564 O O . GLU B 1 228 ? -36.89460 38.77473 14.09522 1.000 123.76552 309 GLU B O 1
ATOM 4570 N N . LEU B 1 229 ? -36.80544 37.59196 16.00314 1.000 108.32690 310 LEU B N 1
ATOM 4571 C CA . LEU B 1 229 ? -36.11714 38.64058 16.73985 1.000 105.13864 310 LEU B CA 1
ATOM 4572 C C . LEU B 1 229 ? -34.67372 38.28183 17.06488 1.000 99.24782 310 LEU B C 1
ATOM 4573 O O . LEU B 1 229 ? -34.01097 39.00725 17.81955 1.000 106.74826 310 LEU B O 1
ATOM 4578 N N . SER B 1 230 ? -34.16514 37.20160 16.49349 1.000 84.77864 311 SER B N 1
ATOM 4579 C CA . SER B 1 230 ? -32.79033 36.78227 16.69238 1.000 94.09002 311 SER B CA 1
ATOM 4580 C C . SER B 1 230 ? -31.91193 37.24119 15.52895 1.000 95.17375 311 SER B C 1
ATOM 4581 O O . SER B 1 230 ? -32.38518 37.82924 14.55463 1.000 90.76571 311 SER B O 1
ATOM 4584 N N . GLU B 1 231 ? -30.61426 36.95186 15.64013 1.000 95.21456 312 GLU B N 1
ATOM 4585 C CA . GLU B 1 231 ? -29.62373 37.53836 14.74764 1.000 90.50353 312 GLU B CA 1
ATOM 4586 C C . GLU B 1 231 ? -29.90747 37.18125 13.28846 1.000 89.30301 312 GLU B C 1
ATOM 4587 O O . GLU B 1 231 ? -30.50902 36.14326 12.99572 1.000 92.11359 312 GLU B O 1
ATOM 4593 N N . PRO B 1 232 ? -29.48946 38.02770 12.35212 1.000 78.47610 313 PRO B N 1
ATOM 4594 C CA . PRO B 1 232 ? -29.61411 37.67590 10.93547 1.000 83.41335 313 PRO B CA 1
ATOM 4595 C C . PRO B 1 232 ? -28.71765 36.50125 10.58380 1.000 76.98564 313 PRO B C 1
ATOM 4596 O O . PRO B 1 232 ? -27.75418 36.18496 11.28366 1.000 79.48925 313 PRO B O 1
ATOM 4600 N N . LEU B 1 233 ? -29.05754 35.85250 9.47421 1.000 84.93194 314 LEU B N 1
ATOM 4601 C CA . LEU B 1 233 ? -28.31054 34.68668 9.02208 1.000 85.79223 314 LEU B CA 1
ATOM 4602 C C . LEU B 1 233 ? -26.87092 35.06487 8.68500 1.000 83.51795 314 LEU B C 1
ATOM 4603 O O . LEU B 1 233 ? -26.62232 36.04594 7.97959 1.000 88.48871 314 LEU B O 1
ATOM 4608 N N . GLN B 1 234 ? -25.92350 34.28389 9.19813 1.000 78.59035 315 GLN B N 1
ATOM 4609 C CA . GLN B 1 234 ? -24.50480 34.50002 8.95003 1.000 79.96241 315 GLN B CA 1
ATOM 4610 C C . GLN B 1 234 ? -24.02887 33.53650 7.87251 1.000 77.15466 315 GLN B C 1
ATOM 4611 O O . GLN B 1 234 ? -24.28097 32.33314 7.95889 1.000 70.28400 315 GLN B O 1
ATOM 4617 N N . VAL B 1 235 ? -23.34660 34.06379 6.86106 1.000 77.71156 316 VAL B N 1
ATOM 4618 C CA . VAL B 1 235 ? -22.76518 33.24933 5.80170 1.000 73.48531 316 VAL B CA 1
ATOM 4619 C C . VAL B 1 235 ? -21.25449 33.34345 5.93432 1.000 68.09178 316 VAL B C 1
ATOM 4620 O O . VAL B 1 235 ? -20.69253 34.44591 5.92135 1.000 63.49691 316 VAL B O 1
ATOM 4624 N N . VAL B 1 236 ? -20.59791 32.19223 6.05630 1.000 63.40420 317 VAL B N 1
ATOM 4625 C CA . VAL B 1 236 ? -19.16457 32.11523 6.30882 1.000 62.47121 317 VAL B CA 1
ATOM 4626 C C . VAL B 1 236 ? -18.48879 31.40555 5.14467 1.000 59.11258 317 VAL B C 1
ATOM 4627 O O . VAL B 1 236 ? -18.92142 30.32133 4.73303 1.000 71.03860 317 VAL B O 1
ATOM 4631 N N . ARG B 1 237 ? -17.40959 31.99535 4.64119 1.000 58.24860 318 ARG B N 1
ATOM 4632 C CA . ARG B 1 237 ? -16.54271 31.34630 3.66561 1.000 58.28009 318 ARG B CA 1
ATOM 4633 C C . ARG B 1 237 ? -15.23094 30.97302 4.34457 1.000 62.28531 318 ARG B C 1
ATOM 4634 O O . ARG B 1 237 ? -14.53122 31.84504 4.87367 1.000 66.63423 318 ARG B O 1
ATOM 4642 N N . TYR B 1 238 ? -14.91808 29.67678 4.34834 1.000 56.15099 319 TYR B N 1
ATOM 4643 C CA . TYR B 1 238 ? -13.60313 29.16714 4.72735 1.000 50.45018 319 TYR B CA 1
ATOM 4644 C C . TYR B 1 238 ? -12.81592 28.93309 3.44895 1.000 60.11574 319 TYR B C 1
ATOM 4645 O O . TYR B 1 238 ? -13.14668 28.02837 2.67413 1.000 65.43011 319 TYR B O 1
ATOM 4654 N N . GLY B 1 239 ? -11.77873 29.73657 3.22466 1.000 56.00009 320 GLY B N 1
ATOM 4655 C CA . GLY B 1 239 ? -10.86105 29.45497 2.14234 1.000 50.08263 320 GLY B CA 1
ATOM 4656 C C . GLY B 1 239 ? -10.06828 28.18884 2.41858 1.000 55.19625 320 GLY B C 1
ATOM 4657 O O . GLY B 1 239 ? -10.13172 27.59561 3.49881 1.000 58.27773 320 GLY B O 1
ATOM 4658 N N . GLU B 1 240 ? -9.31901 27.75122 1.40710 1.000 56.20472 321 GLU B N 1
ATOM 4659 C CA . GLU B 1 240 ? -8.37018 26.66506 1.62048 1.000 53.74514 321 GLU B CA 1
ATOM 4660 C C . GLU B 1 240 ? -7.35598 27.10042 2.66980 1.000 55.35878 321 GLU B C 1
ATOM 4661 O O . GLU B 1 240 ? -6.76247 28.18022 2.56974 1.000 56.63777 321 GLU B O 1
ATOM 4667 N N . GLY B 1 241 ? -7.18500 26.27693 3.69606 1.000 58.19354 322 GLY B N 1
ATOM 4668 C CA . GLY B 1 241 ? -6.38719 26.65905 4.83782 1.000 60.89605 322 GLY B CA 1
ATOM 4669 C C . GLY B 1 241 ? -7.15091 27.35777 5.94090 1.000 56.78588 322 GLY B C 1
ATOM 4670 O O . GLY B 1 241 ? -6.52911 27.79092 6.91883 1.000 53.07813 322 GLY B O 1
ATOM 4671 N N . GLY B 1 242 ? -8.47974 27.48582 5.81633 1.000 47.80164 323 GLY B N 1
ATOM 4672 C CA . GLY B 1 242 ? -9.26831 28.09163 6.86581 1.000 49.94721 323 GLY B CA 1
ATOM 4673 C C . GLY B 1 242 ? -9.61335 27.11659 7.97834 1.000 57.50726 323 GLY B C 1
ATOM 4674 O O . GLY B 1 242 ? -9.48377 25.89749 7.85190 1.000 49.72462 323 GLY B O 1
ATOM 4675 N N . HIS B 1 243 ? -10.07949 27.67408 9.08993 1.000 61.11186 324 HIS B N 1
ATOM 4676 C CA . HIS B 1 243 ? -10.32267 26.89093 10.29562 1.000 47.19546 324 HIS B CA 1
ATOM 4677 C C . HIS B 1 243 ? -11.00864 27.78366 11.32288 1.000 57.08118 324 HIS B C 1
ATOM 4678 O O . HIS B 1 243 ? -10.97130 29.01665 11.23613 1.000 51.33966 324 HIS B O 1
ATOM 4685 N N . TYR B 1 244 ? -11.58395 27.13571 12.33278 1.000 51.02516 325 TYR B N 1
ATOM 4686 C CA . TYR B 1 244 ? -12.16673 27.82069 13.48168 1.000 48.34576 325 TYR B CA 1
ATOM 4687 C C . TYR B 1 244 ? -11.97250 26.88555 14.66466 1.000 44.68731 325 TYR B C 1
ATOM 4688 O O . TYR B 1 244 ? -12.55926 25.79775 14.69085 1.000 53.26750 325 TYR B O 1
ATOM 4697 N N . HIS B 1 245 ? -11.13167 27.28505 15.61762 1.000 42.88780 326 HIS B N 1
ATOM 4698 C CA . HIS B 1 245 ? -10.81575 26.40627 16.73153 1.000 44.43723 326 HIS B CA 1
ATOM 4699 C C . HIS B 1 245 ? -12.04000 26.21789 17.63016 1.000 52.38010 326 HIS B C 1
ATOM 4700 O O . HIS B 1 245 ? -12.98393 27.01474 17.61952 1.000 54.18473 326 HIS B O 1
ATOM 4707 N N . ALA B 1 246 ? -12.02442 25.13127 18.40156 1.000 48.67459 327 ALA B N 1
ATOM 4708 C CA . ALA B 1 246 ? -13.22818 24.72458 19.11103 1.000 55.69033 327 ALA B CA 1
ATOM 4709 C C . ALA B 1 246 ? -13.60536 25.75787 20.16832 1.000 62.39016 327 ALA B C 1
ATOM 4710 O O . ALA B 1 246 ? -12.74278 26.35862 20.81339 1.000 56.69103 327 ALA B O 1
ATOM 4712 N N . HIS B 1 247 ? -14.90982 25.96931 20.32606 1.000 58.39948 328 HIS B N 1
ATOM 4713 C CA . HIS B 1 247 ? -15.45324 26.99666 21.20494 1.000 58.58172 328 HIS B CA 1
ATOM 4714 C C . HIS B 1 247 ? -16.89206 26.61748 21.53136 1.000 63.37307 328 HIS B C 1
ATOM 4715 O O . HIS B 1 247 ? -17.43612 25.65078 20.99214 1.000 60.20719 328 HIS B O 1
ATOM 4722 N N . VAL B 1 248 ? -17.50571 27.39468 22.42027 1.000 66.77527 329 VAL B N 1
ATOM 4723 C CA . VAL B 1 248 ? -18.94257 27.32068 22.66230 1.000 67.52122 329 VAL B CA 1
ATOM 4724 C C . VAL B 1 248 ? -19.57412 28.60816 22.14599 1.000 67.64013 329 VAL B C 1
ATOM 4725 O O . VAL B 1 248 ? -18.94311 29.66933 22.14029 1.000 64.69790 329 VAL B O 1
ATOM 4729 N N . ASP B 1 249 ? -20.82799 28.51169 21.70099 1.000 77.22271 330 ASP B N 1
ATOM 4730 C CA . ASP B 1 249 ? -21.48756 29.62803 21.02826 1.000 76.50931 330 ASP B CA 1
ATOM 4731 C C . ASP B 1 249 ? -22.12549 30.63946 21.98417 1.000 80.35067 330 ASP B C 1
ATOM 4732 O O . ASP B 1 249 ? -22.64512 31.65698 21.50995 1.000 84.76496 330 ASP B O 1
ATOM 4737 N N . SER B 1 250 ? -22.10573 30.40892 23.29986 1.000 76.44940 331 SER B N 1
ATOM 4738 C CA . SER B 1 250 ? -22.72794 31.34256 24.23543 1.000 91.87424 331 SER B CA 1
ATOM 4739 C C . SER B 1 250 ? -21.95988 31.38370 25.54922 1.000 97.73937 331 SER B C 1
ATOM 4740 O O . SER B 1 250 ? -21.43712 30.36464 26.00903 1.000 99.76843 331 SER B O 1
ATOM 4743 N N . GLY B 1 251 ? -21.92021 32.56789 26.15800 1.000 100.34464 332 GLY B N 1
ATOM 4744 C CA . GLY B 1 251 ? -21.19434 32.76884 27.39341 1.000 105.81258 332 GLY B CA 1
ATOM 4745 C C . GLY B 1 251 ? -21.95108 32.24980 28.59455 1.000 105.08090 332 GLY B C 1
ATOM 4746 O O . GLY B 1 251 ? -23.12420 31.85240 28.51943 1.000 102.43611 332 GLY B O 1
ATOM 4747 N N . PRO B 1 252 ? -21.27831 32.25565 29.74394 1.000 111.59644 333 PRO B N 1
ATOM 4748 C CA . PRO B 1 252 ? -21.87862 31.69568 30.96041 1.000 117.50007 333 PRO B CA 1
ATOM 4749 C C . PRO B 1 252 ? -23.05744 32.52632 31.44566 1.000 130.06708 333 PRO B C 1
ATOM 4750 O O . PRO B 1 252 ? -23.32513 33.63634 30.97843 1.000 127.82116 333 PRO B O 1
ATOM 4754 N N . VAL B 1 253 ? -23.76456 31.95560 32.41766 1.000 138.45275 334 VAL B N 1
ATOM 4755 C CA . VAL B 1 253 ? -24.98588 32.52788 32.97488 1.000 145.92859 334 VAL B CA 1
ATOM 4756 C C . VAL B 1 253 ? -24.65749 33.08599 34.35461 1.000 149.14676 334 VAL B C 1
ATOM 4757 O O . VAL B 1 253 ? -24.34917 32.33196 35.28731 1.000 156.36687 334 VAL B O 1
ATOM 4761 N N . TYR B 1 254 ? -24.71336 34.40053 34.47841 1.000 146.64643 335 TYR B N 1
ATOM 4762 C CA . TYR B 1 254 ? -24.61808 35.09862 35.75189 1.000 150.96190 335 TYR B CA 1
ATOM 4763 C C . TYR B 1 254 ? -25.80459 36.03986 35.86133 1.000 157.06367 335 TYR B C 1
ATOM 4764 O O . TYR B 1 254 ? -26.37022 36.45986 34.84825 1.000 157.74929 335 TYR B O 1
ATOM 4773 N N . PRO B 1 255 ? -26.21394 36.38871 37.08595 1.000 166.10923 336 PRO B N 1
ATOM 4774 C CA . PRO B 1 255 ? -27.31050 37.35934 37.23718 1.000 168.97927 336 PRO B CA 1
ATOM 4775 C C . PRO B 1 255 ? -27.00191 38.72797 36.64777 1.000 172.27747 336 PRO B C 1
ATOM 4776 O O . PRO B 1 255 ? -27.92427 39.54168 36.51982 1.000 169.09266 336 PRO B O 1
ATOM 4780 N N . GLU B 1 256 ? -25.75260 39.00589 36.26144 1.000 182.72923 337 GLU B N 1
ATOM 4781 C CA . GLU B 1 256 ? -25.35537 40.32373 35.78542 1.000 193.47955 337 GLU B CA 1
ATOM 4782 C C . GLU B 1 256 ? -24.93987 40.33741 34.31821 1.000 187.67992 337 GLU B C 1
ATOM 4783 O O . GLU B 1 256 ? -24.33897 41.32347 33.86777 1.000 195.21440 337 GLU B O 1
ATOM 4789 N N . THR B 1 257 ? -25.23359 39.28320 33.56044 1.000 172.12600 338 THR B N 1
ATOM 4790 C CA . THR B 1 257 ? -24.94012 39.30107 32.13291 1.000 157.66807 338 THR B CA 1
ATOM 4791 C C . THR B 1 257 ? -26.15181 39.77499 31.33919 1.000 141.51839 338 THR B C 1
ATOM 4792 O O . THR B 1 257 ? -27.30039 39.53527 31.71346 1.000 143.14863 338 THR B O 1
ATOM 4796 N N . ILE B 1 258 ? -25.87660 40.46642 30.23695 1.000 121.84042 339 ILE B N 1
ATOM 4797 C CA . ILE B 1 258 ? -26.90404 41.03644 29.37497 1.000 112.96395 339 ILE B CA 1
ATOM 4798 C C . ILE B 1 258 ? -26.73669 40.44737 27.98239 1.000 116.01086 339 ILE B C 1
ATOM 4799 O O . ILE B 1 258 ? -25.61152 40.26755 27.50145 1.000 113.53737 339 ILE B O 1
ATOM 4804 N N . CYS B 1 259 ? -27.85435 40.11779 27.34380 1.000 118.23708 340 CYS B N 1
ATOM 4805 C CA . CYS B 1 259 ? -27.80438 39.57739 25.99361 1.000 113.61536 340 CYS B CA 1
ATOM 4806 C C . CYS B 1 259 ? -27.73124 40.71628 24.98886 1.000 121.77804 340 CYS B C 1
ATOM 4807 O O . CYS B 1 259 ? -28.46724 41.70326 25.10054 1.000 136.45598 340 CYS B O 1
ATOM 4810 N N . SER B 1 260 ? -26.83457 40.57567 24.01189 1.000 118.03524 341 SER B N 1
ATOM 4811 C CA . SER B 1 260 ? -26.66367 41.61542 23.00476 1.000 121.60010 341 SER B CA 1
ATOM 4812 C C . SER B 1 260 ? -27.94978 41.84047 22.22185 1.000 136.07836 341 SER B C 1
ATOM 4813 O O . SER B 1 260 ? -28.27974 42.97895 21.86893 1.000 152.66149 341 SER B O 1
ATOM 4816 N N . HIS B 1 261 ? -28.69585 40.76756 21.94904 1.000 128.66147 342 HIS B N 1
ATOM 4817 C CA . HIS B 1 261 ? -29.95393 40.89037 21.22380 1.000 125.04032 342 HIS B CA 1
ATOM 4818 C C . HIS B 1 261 ? -31.03208 41.61337 22.02634 1.000 125.90043 342 HIS B C 1
ATOM 4819 O O . HIS B 1 261 ? -32.09844 41.90648 21.47438 1.000 124.47905 342 HIS B O 1
ATOM 4826 N N . THR B 1 262 ? -30.78427 41.91128 23.29883 1.000 122.63326 343 THR B N 1
ATOM 4827 C CA . THR B 1 262 ? -31.71004 42.70301 24.09769 1.000 130.60943 343 THR B CA 1
ATOM 4828 C C . THR B 1 262 ? -31.09594 44.06780 24.41161 1.000 136.09468 343 THR B C 1
ATOM 4829 O O . THR B 1 262 ? -31.72638 45.10962 24.21882 1.000 137.58180 343 THR B O 1
ATOM 4833 N N . VAL B 1 270 ? -22.70303 48.04744 28.54660 1.000 159.51055 351 VAL B N 1
ATOM 4834 C CA . VAL B 1 270 ? -21.96486 46.92389 27.99542 1.000 154.41485 351 VAL B CA 1
ATOM 4835 C C . VAL B 1 270 ? -21.23800 46.00854 29.05871 1.000 157.61852 351 VAL B C 1
ATOM 4836 O O . VAL B 1 270 ? -20.58180 45.04037 28.66552 1.000 157.59877 351 VAL B O 1
ATOM 4840 N N . PRO B 1 271 ? -21.40444 46.22425 30.37659 1.000 162.99218 352 PRO B N 1
ATOM 4841 C CA . PRO B 1 271 ? -20.60243 45.42952 31.32784 1.000 164.99608 352 PRO B CA 1
ATOM 4842 C C . PRO B 1 271 ? -21.00644 43.96072 31.30838 1.000 169.84551 352 PRO B C 1
ATOM 4843 O O . PRO B 1 271 ? -22.13067 43.60462 31.66662 1.000 164.76783 352 PRO B O 1
ATOM 4847 N N . PHE B 1 272 ? -20.06580 43.10875 30.90647 1.000 185.31634 353 PHE B N 1
ATOM 4848 C CA . PHE B 1 272 ? -20.30375 41.67512 30.72152 1.000 189.40085 353 PHE B CA 1
ATOM 4849 C C . PHE B 1 272 ? -21.54928 41.40350 29.87787 1.000 180.11034 353 PHE B C 1
ATOM 4850 O O . PHE B 1 272 ? -22.42707 40.61822 30.23930 1.000 181.72451 353 PHE B O 1
ATOM 4858 N N . GLU B 1 273 ? -21.61322 42.07630 28.73458 1.000 163.14211 354 GLU B N 1
ATOM 4859 C CA . GLU B 1 273 ? -22.53151 41.70411 27.66868 1.000 146.00171 354 GLU B CA 1
ATOM 4860 C C . GLU B 1 273 ? -22.00519 40.46107 26.95905 1.000 135.65606 354 GLU B C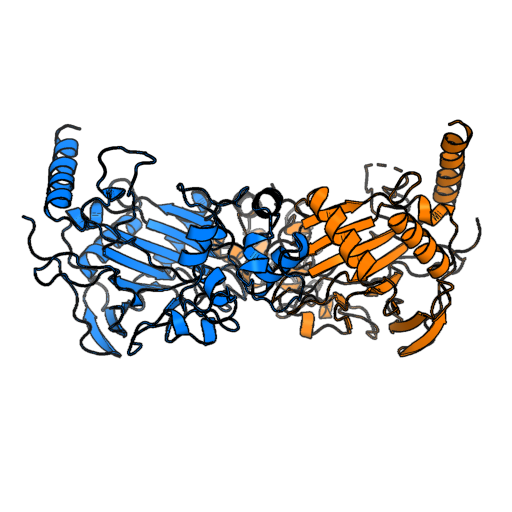 1
ATOM 4861 O O . GLU B 1 273 ? -20.81423 40.38133 26.63497 1.000 135.34761 354 GLU B O 1
ATOM 4867 N N . THR B 1 274 ? -22.88910 39.48711 26.73224 1.000 127.94645 355 THR B N 1
ATOM 4868 C CA . THR B 1 274 ? -22.53042 38.25450 26.03990 1.000 113.68603 355 THR B CA 1
ATOM 4869 C C . THR B 1 274 ? -23.66411 37.83012 25.10949 1.000 100.17151 355 THR B C 1
ATOM 4870 O O . THR B 1 274 ? -24.77962 38.35644 25.15755 1.000 105.05166 355 THR B O 1
ATOM 4874 N N . SER B 1 275 ? -23.35437 36.86571 24.24993 1.000 90.93154 356 SER B N 1
ATOM 4875 C CA . SER B 1 275 ? -24.31949 36.34559 23.29691 1.000 96.49846 356 SER B CA 1
ATOM 4876 C C . SER B 1 275 ? -25.11985 35.21470 23.92793 1.000 94.67109 356 SER B C 1
ATOM 4877 O O . SER B 1 275 ? -24.54590 34.28430 24.50231 1.000 90.85693 356 SER B O 1
ATOM 4880 N N . CYS B 1 276 ? -26.44209 35.28329 23.80306 1.000 90.31293 357 CYS B N 1
ATOM 4881 C CA . CYS B 1 276 ? -27.33534 34.28224 24.36707 1.000 85.96560 357 CYS B CA 1
ATOM 4882 C C . CYS B 1 276 ? -27.99595 33.57598 23.18749 1.000 81.47292 357 CYS B C 1
ATOM 4883 O O . CYS B 1 276 ? -29.06820 33.97342 22.72401 1.000 84.59488 357 CYS B O 1
ATOM 4886 N N . ARG B 1 277 ? -27.34497 32.53096 22.69422 1.000 71.77207 358 ARG B N 1
ATOM 4887 C CA . ARG B 1 277 ? -27.84228 31.75543 21.56839 1.000 74.87728 358 ARG B CA 1
ATOM 4888 C C . ARG B 1 277 ? -28.37235 30.43053 22.10851 1.000 81.42809 358 ARG B C 1
ATOM 4889 O O . ARG B 1 277 ? -27.59921 29.53080 22.45033 1.000 75.58805 358 ARG B O 1
ATOM 4897 N N . TYR B 1 278 ? -29.70013 30.33266 22.19776 1.000 87.90370 359 TYR B N 1
ATOM 4898 C CA . TYR B 1 278 ? -30.34084 29.10933 22.66753 1.000 82.59731 359 TYR B CA 1
ATOM 4899 C C . TYR B 1 278 ? -29.99614 27.93621 21.76285 1.000 81.87280 359 TYR B C 1
ATOM 4900 O O . TYR B 1 278 ? -29.60221 26.86502 22.23492 1.000 76.15607 359 TYR B O 1
ATOM 4909 N N . MET B 1 279 ? -30.13263 28.12716 20.45349 1.000 85.40047 360 MET B N 1
ATOM 4910 C CA . MET B 1 279 ? -29.86548 27.09207 19.47087 1.000 74.81197 360 MET B CA 1
ATOM 4911 C C . MET B 1 279 ? -28.90459 27.61943 18.41878 1.000 75.92532 360 MET B C 1
ATOM 4912 O O . MET B 1 279 ? -28.78037 28.82802 18.20835 1.000 81.46290 360 MET B O 1
ATOM 4917 N N . THR B 1 280 ? -28.22820 26.68576 17.75557 1.000 68.88847 361 THR B N 1
ATOM 4918 C CA . THR B 1 280 ? -27.44042 26.97352 16.56820 1.000 58.12607 361 THR B CA 1
ATOM 4919 C C . THR B 1 280 ? -27.91359 26.05453 15.45706 1.000 69.22341 361 THR B C 1
ATOM 4920 O O . THR B 1 280 ? -27.94784 24.83549 15.63784 1.000 70.71335 361 THR B O 1
ATOM 4924 N N . VAL B 1 281 ? -28.27315 26.63072 14.31410 1.000 67.19202 362 VAL B N 1
ATOM 4925 C CA . VAL B 1 281 ? -28.67141 25.86417 13.14075 1.000 69.80379 362 VAL B CA 1
ATOM 4926 C C . VAL B 1 281 ? -27.63835 26.13112 12.05628 1.000 71.47227 362 VAL B C 1
ATOM 4927 O O . VAL B 1 281 ? -27.45004 27.28141 11.64702 1.000 67.73340 362 VAL B O 1
ATOM 4931 N N . LEU B 1 282 ? -26.96104 25.07836 11.60481 1.000 68.34250 363 LEU B N 1
ATOM 4932 C CA . LEU B 1 282 ? -25.84378 25.18913 10.67477 1.000 72.31167 363 LEU B CA 1
ATOM 4933 C C . LEU B 1 282 ? -26.21715 24.54702 9.34405 1.000 73.48434 363 LEU B C 1
ATOM 4934 O O . LEU B 1 282 ? -26.64833 23.38806 9.30871 1.000 71.85727 363 LEU B O 1
ATOM 4939 N N . PHE B 1 283 ? -26.07003 25.30604 8.25691 1.000 71.24419 364 PHE B N 1
ATOM 4940 C CA . PHE B 1 283 ? -26.36623 24.83039 6.90938 1.000 67.48377 364 PHE B CA 1
ATOM 4941 C C . PHE B 1 283 ? -25.06276 24.64912 6.14221 1.000 63.57075 364 PHE B C 1
ATOM 4942 O O . PHE B 1 283 ? -24.23200 25.56099 6.09904 1.000 58.94236 364 PHE B O 1
ATOM 4950 N N . TYR B 1 284 ? -24.88861 23.48423 5.52932 1.000 69.17270 365 TYR B N 1
ATOM 4951 C CA . TYR B 1 284 ? -23.75525 23.24872 4.64067 1.000 66.18252 365 TYR B CA 1
ATOM 4952 C C . TYR B 1 284 ? -24.15053 23.65734 3.22238 1.000 75.81569 365 TYR B C 1
ATOM 4953 O O . TYR B 1 284 ? -25.08378 23.09000 2.63824 1.000 67.38993 365 TYR B O 1
ATOM 4962 N N . LEU B 1 285 ? -23.45462 24.65433 2.67937 1.000 72.19706 366 LEU B N 1
ATOM 4963 C CA . LEU B 1 285 ? -23.83130 25.24800 1.40470 1.000 70.92681 366 LEU B CA 1
ATOM 4964 C C . LEU B 1 285 ? -23.12853 24.61153 0.21298 1.000 79.01572 366 LEU B C 1
ATOM 4965 O O . LEU B 1 285 ? -23.53015 24.86619 -0.92553 1.000 73.01452 366 LEU B O 1
ATOM 4970 N N . ASN B 1 286 ? -22.10221 23.79470 0.44027 1.000 73.11325 367 ASN B N 1
ATOM 4971 C CA . ASN B 1 286 ? -21.39959 23.14123 -0.65430 1.000 71.34714 367 ASN B CA 1
ATOM 4972 C C . ASN B 1 286 ? -20.71090 21.89111 -0.12568 1.000 69.00295 367 ASN B C 1
ATOM 4973 O O . ASN B 1 286 ? -20.42315 21.77370 1.06618 1.000 65.58316 367 ASN B O 1
ATOM 4978 N N . ASN B 1 287 ? -20.47650 20.94929 -1.03279 1.000 72.66683 368 ASN B N 1
ATOM 4979 C CA . ASN B 1 287 ? -19.57210 19.84248 -0.76230 1.000 59.80108 368 ASN B CA 1
ATOM 4980 C C . ASN B 1 287 ? -18.14019 20.35783 -0.73272 1.000 60.72908 368 ASN B C 1
ATOM 4981 O O . ASN B 1 287 ? -17.72506 21.10979 -1.61773 1.000 73.74827 368 ASN B O 1
ATOM 4986 N N . VAL B 1 288 ? -17.38162 19.94784 0.27921 1.000 62.73975 369 VAL B N 1
ATOM 4987 C CA . VAL B 1 288 ? -16.01235 20.40639 0.47826 1.000 62.55048 369 VAL B CA 1
ATOM 4988 C C . VAL B 1 288 ? -15.06282 19.32824 -0.02615 1.000 64.69600 369 VAL B C 1
ATOM 4989 O O . VAL B 1 288 ? -15.12815 18.17402 0.41512 1.000 58.03058 369 VAL B O 1
ATOM 4993 N N . THR B 1 289 ? -14.17483 19.70963 -0.95095 1.000 59.09669 370 THR B N 1
ATOM 4994 C CA . THR B 1 289 ? -13.28400 18.73840 -1.58207 1.000 59.68612 370 THR B CA 1
ATOM 4995 C C . THR B 1 289 ? -12.34499 18.08883 -0.56560 1.000 64.40083 370 THR B C 1
ATOM 4996 O O . THR B 1 289 ? -12.09496 16.88115 -0.63033 1.000 65.49188 370 THR B O 1
ATOM 5000 N N . GLY B 1 290 ? -11.83358 18.86017 0.39262 1.000 64.69395 371 GLY B N 1
ATOM 5001 C CA . GLY B 1 290 ? -10.96400 18.29090 1.40971 1.000 65.98020 371 GLY B CA 1
ATOM 5002 C C . GLY B 1 290 ? -11.09751 18.90269 2.79359 1.000 62.47177 371 GLY B C 1
ATOM 5003 O O . GLY B 1 290 ? -11.00164 20.12354 2.94962 1.000 59.43542 371 GLY B O 1
ATOM 5004 N N . GLY B 1 291 ? -11.31210 18.06495 3.81134 1.000 55.16426 372 GLY B N 1
ATOM 5005 C CA . GLY B 1 291 ? -11.38908 18.57578 5.17125 1.000 43.49120 372 GLY B CA 1
ATOM 5006 C C . GLY B 1 291 ? -12.64937 19.39516 5.41498 1.000 49.25935 372 GLY B C 1
ATOM 5007 O O . GLY B 1 291 ? -13.71854 19.13446 4.86061 1.000 53.53176 372 GLY B O 1
ATOM 5008 N N . GLY B 1 292 ? -12.51451 20.41083 6.26078 1.000 49.42170 373 GLY B N 1
ATOM 5009 C CA . GLY B 1 292 ? -13.63317 21.28962 6.53204 1.000 46.13162 373 GLY B CA 1
ATOM 5010 C C . GLY B 1 292 ? -14.75105 20.69365 7.35721 1.000 53.38365 373 GLY B C 1
ATOM 5011 O O . GLY B 1 292 ? -15.86647 21.21856 7.33037 1.000 57.16635 373 GLY B O 1
ATOM 5012 N N . GLU B 1 293 ? -14.49819 19.61465 8.09323 1.000 53.37188 374 GLU B N 1
ATOM 5013 C CA . GLU B 1 293 ? -15.55250 19.07644 8.93892 1.000 59.27698 374 GLU B CA 1
ATOM 5014 C C . GLU B 1 293 ? -15.83590 19.99532 10.12363 1.000 60.92290 374 GLU B C 1
ATOM 5015 O O . GLU B 1 293 ? -15.02233 20.83469 10.51702 1.000 61.35862 374 GLU B O 1
ATOM 5021 N N . THR B 1 294 ? -17.03638 19.83871 10.66797 1.000 49.86533 375 THR B N 1
ATOM 5022 C CA . THR B 1 294 ? -17.37767 20.34533 11.98607 1.000 54.28912 375 THR B CA 1
ATOM 5023 C C . THR B 1 294 ? -17.04256 19.25825 13.00000 1.000 53.89308 375 THR B C 1
ATOM 5024 O O . THR B 1 294 ? -17.49397 18.11324 12.85785 1.000 54.42099 375 THR B O 1
ATOM 5028 N N . VAL B 1 295 ? -16.22351 19.59456 13.99660 1.000 49.80428 376 VAL B N 1
ATOM 5029 C CA . VAL B 1 295 ? -15.84091 18.63338 15.02572 1.000 52.33701 376 VAL B CA 1
ATOM 5030 C C . VAL B 1 295 ? -16.51593 19.01982 16.33064 1.000 51.79900 376 VAL B C 1
ATOM 5031 O O . VAL B 1 295 ? -16.60218 20.20569 16.66885 1.000 52.81555 376 VAL B O 1
ATOM 5035 N N . PHE B 1 296 ? -17.03027 18.01058 17.03861 1.000 47.55032 377 PHE B N 1
ATOM 5036 C CA . PHE B 1 296 ? -17.53403 18.12863 18.40685 1.000 42.19447 377 PHE B CA 1
ATOM 5037 C C . PHE B 1 296 ? -16.63058 17.24780 19.26208 1.000 54.18392 377 PHE B C 1
ATOM 5038 O O . PHE B 1 296 ? -16.89007 16.04327 19.41871 1.000 50.91745 377 PHE B O 1
ATOM 5046 N N . PRO B 1 297 ? -15.54687 17.79933 19.81513 1.000 52.08233 378 PRO B N 1
ATOM 5047 C CA . PRO B 1 297 ? -14.49025 16.93610 20.37535 1.000 51.16726 378 PRO B CA 1
ATOM 5048 C C . PRO B 1 297 ? -14.93998 16.02102 21.49697 1.000 47.06704 378 PRO B C 1
ATOM 5049 O O . PRO B 1 297 ? -14.35525 14.94350 21.65799 1.000 52.17568 378 PRO B O 1
ATOM 5053 N N . VAL B 1 298 ? -15.95485 16.39904 22.27249 1.000 44.73003 379 VAL B N 1
ATOM 5054 C CA . VAL B 1 298 ? -16.31077 15.63892 23.46730 1.000 56.58142 379 VAL B CA 1
ATOM 5055 C C . VAL B 1 298 ? -17.73557 15.11910 23.36643 1.000 58.84246 379 VAL B C 1
ATOM 5056 O O . VAL B 1 298 ? -18.37560 14.85181 24.39190 1.000 57.67776 379 VAL B O 1
ATOM 5060 N N . ALA B 1 299 ? -18.24375 14.97286 22.14009 1.000 55.53778 380 ALA B N 1
ATOM 5061 C CA . ALA B 1 299 ? -19.63280 14.55893 21.96627 1.000 53.27187 380 ALA B CA 1
ATOM 5062 C C . ALA B 1 299 ? -19.86667 13.19475 22.59992 1.000 55.37163 380 ALA B C 1
ATOM 5063 O O . ALA B 1 299 ? -19.08983 12.25379 22.39557 1.000 49.27982 380 ALA B O 1
ATOM 5065 N N . ASP B 1 300 ? -20.92263 13.10982 23.40643 1.000 56.83240 381 ASP B N 1
ATOM 5066 C CA . ASP B 1 300 ? -21.31933 11.89533 24.11716 1.000 51.67077 381 ASP B CA 1
ATOM 5067 C C . ASP B 1 300 ? -20.19794 11.31757 24.97337 1.000 54.09208 381 ASP B C 1
ATOM 5068 O O . ASP B 1 300 ? -20.27351 10.16233 25.39805 1.000 55.83197 381 ASP B O 1
ATOM 5073 N N . ASN B 1 301 ? -19.15579 12.09384 25.25839 1.000 47.85868 382 ASN B N 1
ATOM 5074 C CA . ASN B 1 301 ? -18.14209 11.62189 26.18763 1.000 53.97484 382 ASN B CA 1
ATOM 5075 C C . ASN B 1 301 ? -18.74466 11.40836 27.57521 1.000 64.01519 382 ASN B C 1
ATOM 5076 O O . ASN B 1 301 ? -19.63632 12.14055 28.01161 1.000 62.27695 382 ASN B O 1
ATOM 5081 N N . ARG B 1 302 ? -18.24706 10.38084 28.26706 1.000 60.85146 383 ARG B N 1
ATOM 5082 C CA . ARG B 1 302 ? -18.80802 10.00627 29.56300 1.000 57.10784 383 ARG B CA 1
ATOM 5083 C C . ARG B 1 302 ? -18.72415 11.15055 30.57306 1.000 66.35342 383 ARG B C 1
ATOM 5084 O O . ARG B 1 302 ? -19.68787 11.41399 31.29975 1.000 61.17182 383 ARG B O 1
ATOM 5092 N N . THR B 1 303 ? -17.58158 11.82978 30.64876 1.000 59.97151 384 THR B N 1
ATOM 5093 C CA . THR B 1 303 ? -17.43716 13.02598 31.46440 1.000 53.21484 384 THR B CA 1
ATOM 5094 C C . THR B 1 303 ? -16.87546 14.15355 30.60803 1.000 61.61158 384 THR B C 1
ATOM 5095 O O . THR B 1 303 ? -16.46117 13.95193 29.46261 1.000 58.97892 384 THR B O 1
ATOM 5099 N N . TYR B 1 304 ? -16.86126 15.35220 31.18871 1.000 69.32738 385 TYR B N 1
ATOM 5100 C CA . TYR B 1 304 ? -16.19450 16.51745 30.61954 1.000 65.10917 385 TYR B CA 1
ATOM 5101 C C . TYR B 1 304 ? -15.09460 16.94773 31.58053 1.000 72.15392 385 TYR B C 1
ATOM 5102 O O . TYR B 1 304 ? -15.37874 17.35306 32.71372 1.000 80.46344 385 TYR B O 1
ATOM 5111 N N . ASP B 1 305 ? -13.84468 16.86093 31.12921 1.000 72.94316 386 ASP B N 1
ATOM 5112 C CA . ASP B 1 305 ? -12.68505 17.13577 31.97548 1.000 78.82828 386 ASP B CA 1
ATOM 5113 C C . ASP B 1 305 ? -11.63280 17.85596 31.14231 1.000 78.47097 386 ASP B C 1
ATOM 5114 O O . ASP B 1 305 ? -11.02402 17.25637 30.25010 1.000 76.96599 386 ASP B O 1
ATOM 5119 N N . GLU B 1 306 ? -11.39355 19.12899 31.45392 1.000 73.41502 387 GLU B N 1
ATOM 5120 C CA . GLU B 1 306 ? -10.40012 19.90048 30.71944 1.000 75.99510 387 GLU B CA 1
ATOM 5121 C C . GLU B 1 306 ? -8.97543 19.40327 30.94050 1.000 78.23487 387 GLU B C 1
ATOM 5122 O O . GLU B 1 306 ? -8.07421 19.82185 30.20630 1.000 83.76699 387 GLU B O 1
ATOM 5128 N N . MET B 1 307 ? -8.74924 18.53003 31.92506 1.000 74.31985 388 MET B N 1
ATOM 5129 C CA . MET B 1 307 ? -7.42536 17.94215 32.10634 1.000 76.79504 388 MET B CA 1
ATOM 5130 C C . MET B 1 307 ? -7.07453 17.02067 30.94788 1.000 80.80682 388 MET B C 1
ATOM 5131 O O . MET B 1 307 ? -5.91080 16.94752 30.53343 1.000 85.71939 388 MET B O 1
ATOM 5136 N N . SER B 1 308 ? -8.06515 16.29705 30.42628 1.000 69.13303 389 SER B N 1
ATOM 5137 C CA . SER B 1 308 ? -7.87209 15.48275 29.23513 1.000 75.02545 389 SER B CA 1
ATOM 5138 C C . SER B 1 308 ? -8.13988 16.25419 27.95259 1.000 72.71960 389 SER B C 1
ATOM 5139 O O . SER B 1 308 ? -7.57030 15.91522 26.90994 1.000 81.19536 389 SER B O 1
ATOM 5142 N N . LEU B 1 309 ? -8.99498 17.27919 28.00766 1.000 64.13004 390 LEU B N 1
ATOM 5143 C CA . LEU B 1 309 ? -9.25348 18.10354 26.82909 1.000 68.33143 390 LEU B CA 1
ATOM 5144 C C . LEU B 1 309 ? -7.98411 18.80444 26.36140 1.000 59.33171 390 LEU B C 1
ATOM 5145 O O . LEU B 1 309 ? -7.62859 18.75112 25.17886 1.000 52.57315 390 LEU B O 1
ATOM 5150 N N . ILE B 1 310 ? -7.29326 19.46947 27.27923 1.000 58.88846 391 ILE B N 1
ATOM 5151 C CA . ILE B 1 310 ? -6.07599 20.21545 26.98837 1.000 63.52220 391 ILE B CA 1
ATOM 5152 C C . ILE B 1 310 ? -4.92125 19.49758 27.67631 1.000 64.94569 391 ILE B C 1
ATOM 5153 O O . ILE B 1 310 ? -4.81742 19.50656 28.90727 1.000 66.80036 391 ILE B O 1
ATOM 5158 N N . GLN B 1 311 ? -4.04700 18.88155 26.89324 1.000 63.74814 392 GLN B N 1
ATOM 5159 C CA . GLN B 1 311 ? -2.82856 18.28970 27.41762 1.000 68.30685 392 GLN B CA 1
ATOM 5160 C C . GLN B 1 311 ? -1.62225 18.93989 26.74802 1.000 74.73734 392 GLN B C 1
ATOM 5161 O O . GLN B 1 311 ? -1.75954 19.73225 25.81409 1.000 59.42480 392 GLN B O 1
ATOM 5167 N N . ASP B 1 312 ? -0.42813 18.62399 27.26201 1.000 75.23859 393 ASP B N 1
ATOM 5168 C CA . ASP B 1 312 ? 0.78584 19.25999 26.75696 1.000 69.04722 393 ASP B CA 1
ATOM 5169 C C . ASP B 1 312 ? 1.02098 18.92880 25.28871 1.000 72.34242 393 ASP B C 1
ATOM 5170 O O . ASP B 1 312 ? 1.51850 19.76549 24.52415 1.000 70.04905 393 ASP B O 1
ATOM 5175 N N . ASP B 1 313 ? 0.68341 17.70809 24.88048 1.000 65.92944 394 ASP B N 1
ATOM 5176 C CA . ASP B 1 313 ? 0.98520 17.22081 23.54283 1.000 61.04712 394 ASP B CA 1
ATOM 5177 C C . ASP B 1 313 ? -0.20355 17.28977 22.59474 1.000 62.41630 394 ASP B C 1
ATOM 5178 O O . ASP B 1 313 ? -0.00388 17.37347 21.38148 1.000 62.50714 394 ASP B O 1
ATOM 5183 N N . VAL B 1 314 ? -1.42992 17.25920 23.11798 1.000 58.77310 395 VAL B N 1
ATOM 5184 C CA . VAL B 1 314 ? -2.64345 17.22558 22.30991 1.000 51.12565 395 VAL B CA 1
ATOM 5185 C C . VAL B 1 314 ? -3.65199 18.19970 22.91561 1.000 57.31433 395 VAL B C 1
ATOM 5186 O O . VAL B 1 314 ? -4.14499 17.97456 24.02730 1.000 54.92408 395 VAL B O 1
ATOM 5190 N N . ASP B 1 315 ? -3.95488 19.28115 22.19322 1.000 58.46814 396 ASP B N 1
ATOM 5191 C CA . ASP B 1 315 ? -5.05408 20.18188 22.53170 1.000 54.12918 396 ASP B CA 1
ATOM 5192 C C . ASP B 1 315 ? -6.23665 19.82588 21.63419 1.000 59.73258 396 ASP B C 1
ATOM 5193 O O . ASP B 1 315 ? -6.24025 20.15234 20.44092 1.000 50.24046 396 ASP B O 1
ATOM 5198 N N . LEU B 1 316 ? -7.24408 19.16345 22.20882 1.000 48.82603 397 LEU B N 1
ATOM 5199 C CA . LEU B 1 316 ? -8.39918 18.73972 21.42208 1.000 47.81720 397 LEU B CA 1
ATOM 5200 C C . LEU B 1 316 ? -9.23386 19.90727 20.89444 1.000 50.18049 397 LEU B C 1
ATOM 5201 O O . LEU B 1 316 ? -10.14514 19.67596 20.08898 1.000 52.23818 397 LEU B O 1
ATOM 5206 N N . ARG B 1 317 ? -8.95032 21.14569 21.30872 1.000 51.23176 398 ARG B N 1
ATOM 5207 C CA . ARG B 1 317 ? -9.62963 22.30578 20.74163 1.000 52.23085 398 ARG B CA 1
ATOM 5208 C C . ARG B 1 317 ? -9.03132 22.75592 19.41731 1.000 54.21039 398 ARG B C 1
ATOM 5209 O O . ARG B 1 317 ? -9.65283 23.56779 18.72129 1.000 52.29678 398 ARG B O 1
ATOM 5217 N N . ASP B 1 318 ? -7.84662 22.25611 19.06665 1.000 45.50888 399 ASP B N 1
ATOM 5218 C CA . ASP B 1 318 ? -7.13116 22.66719 17.86505 1.000 44.05166 399 ASP B CA 1
ATOM 5219 C C . ASP B 1 318 ? -7.71204 21.91131 16.67631 1.000 49.36704 399 ASP B C 1
ATOM 5220 O O . ASP B 1 318 ? -7.45533 20.71572 16.50527 1.000 51.32390 399 ASP B O 1
ATOM 5225 N N . THR B 1 319 ? -8.50011 22.60822 15.86005 1.000 37.93604 400 THR B N 1
ATOM 5226 C CA . THR B 1 319 ? -9.14107 22.03339 14.69040 1.000 52.90441 400 THR B CA 1
ATOM 5227 C C . THR B 1 319 ? -8.26945 22.10207 13.44435 1.000 51.52288 400 THR B C 1
ATOM 5228 O O . THR B 1 319 ? -8.74140 21.76643 12.35358 1.000 53.90589 400 THR B O 1
ATOM 5232 N N . ARG B 1 320 ? -7.02505 22.54436 13.57034 1.000 53.46529 401 ARG B N 1
ATOM 5233 C CA . ARG B 1 320 ? -6.07513 22.39289 12.47853 1.000 55.31231 401 ARG B CA 1
ATOM 5234 C C . ARG B 1 320 ? -5.27517 21.11146 12.60917 1.000 55.36168 401 ARG B C 1
ATOM 5235 O O . ARG B 1 320 ? -4.89463 20.51752 11.59518 1.000 57.19447 401 ARG B O 1
ATOM 5243 N N . ARG B 1 321 ? -5.02476 20.67419 13.83928 1.000 49.79889 402 ARG B N 1
ATOM 5244 C CA . ARG B 1 321 ? -4.15410 19.54344 14.12859 1.000 56.06374 402 ARG B CA 1
ATOM 5245 C C . ARG B 1 321 ? -4.89352 18.28284 14.53679 1.000 55.55357 402 ARG B C 1
ATOM 5246 O O . ARG B 1 321 ? -4.53906 17.19500 14.08059 1.000 54.93266 402 ARG B O 1
ATOM 5254 N N . HIS B 1 322 ? -5.91428 18.39710 15.38322 1.000 56.52893 403 HIS B N 1
ATOM 5255 C CA . HIS B 1 322 ? -6.38675 17.26553 16.16931 1.000 53.17433 403 HIS B CA 1
ATOM 5256 C C . HIS B 1 322 ? -7.86801 16.96045 15.95165 1.000 52.77098 403 HIS B C 1
ATOM 5257 O O . HIS B 1 322 ? -8.50208 16.31577 16.79118 1.000 54.86211 403 HIS B O 1
ATOM 5264 N N . CYS B 1 323 ? -8.42582 17.40585 14.81981 1.000 59.11972 404 CYS B N 1
ATOM 5265 C CA . CYS B 1 323 ? -9.80591 17.06354 14.47026 1.000 60.34099 404 CYS B CA 1
ATOM 5266 C C . CYS B 1 323 ? -10.02126 15.55773 14.40811 1.000 52.80156 404 CYS B C 1
ATOM 5267 O O . CYS B 1 323 ? -11.10659 15.07643 14.74636 1.000 57.59298 404 CYS B O 1
ATOM 5270 N N . ASP B 1 324 ? -9.01260 14.79933 13.97305 1.000 47.30856 405 ASP B N 1
ATOM 5271 C CA . ASP B 1 324 ? -9.17065 13.35675 13.82791 1.000 52.82912 405 ASP B CA 1
ATOM 5272 C C . ASP B 1 324 ? -9.22001 12.63698 15.16905 1.000 54.76477 405 ASP B C 1
ATOM 5273 O O . ASP B 1 324 ? -9.51099 11.43465 15.19968 1.000 56.53267 405 ASP B O 1
ATOM 5278 N N . LYS B 1 325 ? -8.93986 13.34065 16.26754 1.000 48.00852 406 LYS B N 1
ATOM 5279 C CA . LYS B 1 325 ? -9.00127 12.77472 17.60638 1.000 55.29308 406 LYS B CA 1
ATOM 5280 C C . LYS B 1 325 ? -10.28328 13.12020 18.35820 1.000 59.74751 406 LYS B C 1
ATOM 5281 O O . LYS B 1 325 ? -10.49626 12.58863 19.45257 1.000 54.81707 406 LYS B O 1
ATOM 5287 N N . GLY B 1 326 ? -11.13954 13.98385 17.80858 1.000 52.44496 407 GLY B N 1
ATOM 5288 C CA . GLY B 1 326 ? -12.37494 14.31569 18.48598 1.000 52.10866 407 GLY B CA 1
ATOM 5289 C C . GLY B 1 326 ? -13.38769 13.18705 18.43305 1.000 56.03664 407 GLY B C 1
ATOM 5290 O O . GLY B 1 326 ? -13.30342 12.27196 17.61555 1.000 60.03109 407 GLY B O 1
ATOM 5291 N N . ASN B 1 327 ? -14.37510 13.26713 19.33008 1.000 52.33050 408 ASN B N 1
ATOM 5292 C CA . ASN B 1 327 ? -15.36344 12.19738 19.46065 1.000 51.60859 408 ASN B CA 1
ATOM 5293 C C . ASN B 1 327 ? -16.24448 12.06559 18.22300 1.000 51.33707 408 ASN B C 1
ATOM 5294 O O . ASN B 1 327 ? -16.64614 10.95170 17.86798 1.000 54.18387 408 ASN B O 1
ATOM 5299 N N . LEU B 1 328 ? -16.56091 13.17758 17.56252 1.000 41.23801 409 LEU B N 1
ATOM 5300 C CA . LEU B 1 328 ? -17.60681 13.19634 16.54783 1.000 52.02401 409 LEU B CA 1
ATOM 5301 C C . LEU B 1 328 ? -17.27823 14.25177 15.49889 1.000 60.65441 409 LEU B C 1
ATOM 5302 O O . LEU B 1 328 ? -16.95708 15.39399 15.84470 1.000 48.30219 409 LEU B O 1
ATOM 5307 N N . ARG B 1 329 ? -17.36628 13.87027 14.22368 1.000 61.76748 410 ARG B N 1
ATOM 5308 C CA . ARG B 1 329 ? -17.18392 14.79585 13.11536 1.000 58.35460 410 ARG B CA 1
ATOM 5309 C C . ARG B 1 329 ? -18.40971 14.75679 12.21045 1.000 58.33399 410 ARG B C 1
ATOM 5310 O O . ARG B 1 329 ? -19.01623 13.70058 12.00645 1.000 58.60418 410 ARG B O 1
ATOM 5318 N N . VAL B 1 330 ? -18.78198 15.91567 11.68189 1.000 55.89427 411 VAL B N 1
ATOM 5319 C CA . VAL B 1 330 ? -19.81129 16.02044 10.65280 1.000 61.57401 411 VAL B CA 1
ATOM 5320 C C . VAL B 1 330 ? -19.12920 16.40801 9.35187 1.000 60.97985 411 VAL B C 1
ATOM 5321 O O . VAL B 1 330 ? -18.40614 17.41168 9.29493 1.000 54.86461 411 VAL B O 1
ATOM 5325 N N . LYS B 1 331 ? -19.34230 15.60895 8.32245 1.000 54.96469 412 LYS B N 1
ATOM 5326 C CA . LYS B 1 331 ? -18.80377 15.93221 7.01469 1.000 56.00701 412 LYS B CA 1
ATOM 5327 C C . LYS B 1 331 ? -19.76133 16.86893 6.28821 1.000 61.38839 412 LYS B C 1
ATOM 5328 O O . LYS B 1 331 ? -20.95065 16.55031 6.15854 1.000 54.53780 412 LYS B O 1
ATOM 5334 N N . PRO B 1 332 ? -19.29355 18.02452 5.81936 1.000 60.80106 413 PRO B N 1
ATOM 5335 C CA . PRO B 1 332 ? -20.17599 18.92423 5.06308 1.000 62.37589 413 PRO B CA 1
ATOM 5336 C C . PRO B 1 332 ? -20.79109 18.21317 3.86830 1.000 65.92629 413 PRO B C 1
ATOM 5337 O O . PRO B 1 332 ? -20.08928 17.59895 3.06262 1.000 71.46731 413 PRO B O 1
ATOM 5341 N N . GLN B 1 333 ? -22.11648 18.28828 3.76876 1.000 58.29528 414 GLN B N 1
ATOM 5342 C CA . GLN B 1 333 ? -22.84213 17.83603 2.59157 1.000 64.62512 414 GLN B CA 1
ATOM 5343 C C . GLN B 1 333 ? -23.79414 18.94590 2.17180 1.000 70.27936 414 GLN B C 1
ATOM 5344 O O . GLN B 1 333 ? -24.57560 19.43370 2.99533 1.000 55.95485 414 GLN B O 1
ATOM 5350 N N . GLN B 1 334 ? -23.71607 19.35030 0.89990 1.000 65.11958 415 GLN B N 1
ATOM 5351 C CA . GLN B 1 334 ? -24.54143 20.44677 0.39874 1.000 63.53540 415 GLN B CA 1
ATOM 5352 C C . GLN B 1 334 ? -26.02027 20.18994 0.66946 1.000 68.93938 415 GLN B C 1
ATOM 5353 O O . GLN B 1 334 ? -26.56132 19.14045 0.30608 1.000 70.74920 415 GLN B O 1
ATOM 5359 N N . GLY B 1 335 ? -26.67137 21.15985 1.31378 1.000 69.30292 416 GLY B N 1
ATOM 5360 C CA . GLY B 1 335 ? -28.07161 21.06364 1.65892 1.000 79.76138 416 GLY B CA 1
ATOM 5361 C C . GLY B 1 335 ? -28.35638 20.53039 3.04857 1.000 77.09678 416 GLY B C 1
ATOM 5362 O O . GLY B 1 335 ? -29.44482 20.77632 3.57887 1.000 79.48977 416 GLY B O 1
ATOM 5363 N N . THR B 1 336 ? -27.41372 19.81346 3.65234 1.000 70.88227 417 THR B N 1
ATOM 5364 C CA . THR B 1 336 ? -27.62524 19.25371 4.98000 1.000 69.70182 417 THR B CA 1
ATOM 5365 C C . THR B 1 336 ? -27.57522 20.34868 6.04073 1.000 63.76857 417 THR B C 1
ATOM 5366 O O . THR B 1 336 ? -26.70948 21.22724 6.01000 1.000 62.89616 417 THR B O 1
ATOM 5370 N N . ALA B 1 337 ? -28.52063 20.29718 6.97652 1.000 61.97317 418 ALA B N 1
ATOM 5371 C CA . ALA B 1 337 ? -28.51928 21.14519 8.16054 1.000 65.38193 418 ALA B CA 1
ATOM 5372 C C . ALA B 1 337 ? -28.27251 20.30278 9.40498 1.000 68.05015 418 ALA B C 1
ATOM 5373 O O . ALA B 1 337 ? -28.80957 19.19881 9.54139 1.000 76.86768 418 ALA B O 1
ATOM 5375 N N . VAL B 1 338 ? -27.44745 20.82138 10.30316 1.000 64.74988 419 VAL B N 1
ATOM 5376 C CA . VAL B 1 338 ? -27.28124 20.26145 11.63481 1.000 74.49861 419 VAL B CA 1
ATOM 5377 C C . VAL B 1 338 ? -27.62881 21.35551 12.63091 1.000 76.69256 419 VAL B C 1
ATOM 5378 O O . VAL B 1 338 ? -27.40383 22.54155 12.36156 1.000 69.31052 419 VAL B O 1
ATOM 5382 N N . PHE B 1 339 ? -28.21881 20.96742 13.75974 1.000 61.64975 420 PHE B N 1
ATOM 5383 C CA . PHE B 1 339 ? -28.56444 21.96156 14.76022 1.000 56.61430 420 PHE B CA 1
ATOM 5384 C C . PHE B 1 339 ? -28.42397 21.35358 16.14377 1.000 67.65189 420 PHE B C 1
ATOM 5385 O O . PHE B 1 339 ? -28.57674 20.14124 16.32593 1.000 70.62764 420 PHE B O 1
ATOM 5393 N N . TRP B 1 340 ? -28.10913 22.20961 17.11597 1.000 61.34681 421 TRP B N 1
ATOM 5394 C CA . TRP B 1 340 ? -27.85948 21.74069 18.46912 1.000 62.05418 421 TRP B CA 1
ATOM 5395 C C . TRP B 1 340 ? -28.20022 22.83433 19.46555 1.000 69.63281 421 TRP B C 1
ATOM 5396 O O . TRP B 1 340 ? -28.24393 24.02394 19.13261 1.000 73.71719 421 TRP B O 1
ATOM 5407 N N . TYR B 1 341 ? -28.44222 22.39789 20.70032 1.000 61.35289 422 TYR B N 1
ATOM 5408 C CA . TYR B 1 341 ? -28.75079 23.27852 21.81745 1.000 69.48841 422 TYR B CA 1
ATOM 5409 C C . TYR B 1 341 ? -27.47074 23.61820 22.56943 1.000 73.36198 422 TYR B C 1
ATOM 5410 O O . TYR B 1 341 ? -26.69719 22.72538 22.92747 1.000 83.18628 422 TYR B O 1
ATOM 5419 N N . ASN B 1 342 ? -27.25099 24.90772 22.80691 1.000 69.99223 423 ASN B N 1
ATOM 5420 C CA . ASN B 1 342 ? -26.05095 25.35250 23.50161 1.000 66.50355 423 ASN B CA 1
ATOM 5421 C C . ASN B 1 342 ? -26.22376 25.39973 25.01189 1.000 65.72593 423 ASN B C 1
ATOM 5422 O O . ASN B 1 342 ? -25.22659 25.48207 25.73895 1.000 62.18923 423 ASN B O 1
ATOM 5427 N N . TYR B 1 343 ? -27.45537 25.33503 25.49939 1.000 66.90676 424 TYR B N 1
ATOM 5428 C CA . TYR B 1 343 ? -27.72451 25.35597 26.92227 1.000 70.80764 424 TYR B CA 1
ATOM 5429 C C . TYR B 1 343 ? -28.39492 24.05320 27.33767 1.000 68.04313 424 TYR B C 1
ATOM 5430 O O . TYR B 1 343 ? -29.00053 23.34966 26.52595 1.000 67.91500 424 TYR B O 1
ATOM 5439 N N . LEU B 1 344 ? -28.26129 23.73062 28.61225 1.000 60.28871 425 LEU B N 1
ATOM 5440 C CA . LEU B 1 344 ? -29.02119 22.64483 29.19914 1.000 57.93201 425 LEU B CA 1
ATOM 5441 C C . LEU B 1 344 ? -30.41092 23.14411 29.58773 1.000 71.89757 425 LEU B C 1
ATOM 5442 O O . LEU B 1 344 ? -30.63797 24.35244 29.69426 1.000 75.41831 425 LEU B O 1
ATOM 5447 N N . PRO B 1 345 ? -31.36748 22.24020 29.79981 1.000 68.68908 426 PRO B N 1
ATOM 5448 C CA . PRO B 1 345 ? -32.62572 22.66101 30.41947 1.000 67.21110 426 PRO B CA 1
ATOM 5449 C C . PRO B 1 345 ? -32.36045 23.22037 31.80741 1.000 76.40230 426 PRO B C 1
ATOM 5450 O O . PRO B 1 345 ? -31.28863 23.02889 32.38961 1.000 77.29620 426 PRO B O 1
ATOM 5454 N N . ASP B 1 346 ? -33.35292 23.93746 32.33352 1.000 79.86818 427 ASP B N 1
ATOM 5455 C CA . ASP B 1 346 ? -33.30455 24.42649 33.70179 1.000 76.77751 427 ASP B CA 1
ATOM 5456 C C . ASP B 1 346 ? -34.21776 23.63901 34.62686 1.000 82.41199 427 ASP B C 1
ATOM 5457 O O . ASP B 1 346 ? -34.20702 23.87723 35.84137 1.000 90.10998 427 ASP B O 1
ATOM 5462 N N . GLY B 1 347 ? -34.99738 22.70002 34.08778 1.000 75.71627 428 GLY B N 1
ATOM 5463 C CA . GLY B 1 347 ? -35.94498 21.93712 34.86798 1.000 76.48683 428 GLY B CA 1
ATOM 5464 C C . GLY B 1 347 ? -37.32497 22.54548 34.96695 1.000 83.45592 428 GLY B C 1
ATOM 5465 O O . GLY B 1 347 ? -38.24921 21.86906 35.43939 1.000 85.10963 428 GLY B O 1
ATOM 5466 N N . GLN B 1 348 ? -37.49506 23.79738 34.53725 1.000 85.57473 429 GLN B N 1
ATOM 5467 C CA . GLN B 1 348 ? -38.77732 24.48830 34.59953 1.000 97.88074 429 GLN B CA 1
ATOM 5468 C C . GLN B 1 348 ? -39.23175 25.00228 33.24047 1.000 98.02026 429 GLN B C 1
ATOM 5469 O O . GLN B 1 348 ? -40.17816 25.79382 33.17365 1.000 111.62915 429 GLN B O 1
ATOM 5475 N N . GLY B 1 349 ? -38.58114 24.58963 32.16027 1.000 92.53012 430 GLY B N 1
ATOM 5476 C CA . GLY B 1 349 ? -39.01415 24.95195 30.82984 1.000 99.21879 430 GLY B CA 1
ATOM 5477 C C . GLY B 1 349 ? -38.27842 26.11285 30.20487 1.000 109.56737 430 GLY B C 1
ATOM 5478 O O . GLY B 1 349 ? -38.62425 26.50847 29.08435 1.000 116.29107 430 GLY B O 1
ATOM 5479 N N . TRP B 1 350 ? -37.28072 26.67376 30.88507 1.000 103.87515 431 TRP B N 1
ATOM 5480 C CA . TRP B 1 350 ? -36.49296 27.76241 30.34771 1.000 96.13911 431 TRP B CA 1
ATOM 5481 C C . TRP B 1 350 ? -35.04729 27.30493 30.14427 1.000 94.24763 431 TRP B C 1
ATOM 5482 O O . TRP B 1 350 ? -34.80297 26.10993 29.88825 1.000 89.82218 431 TRP B O 1
ATOM 5493 N N . VAL B 1 351 ? -34.10462 28.23760 30.27373 1.000 90.63829 432 VAL B N 1
ATOM 5494 C CA . VAL B 1 351 ? -32.71865 28.05541 29.86127 1.000 86.06170 432 VAL B CA 1
ATOM 5495 C C . VAL B 1 351 ? -31.86588 27.81614 31.09679 1.000 85.27719 432 VAL B C 1
ATOM 5496 O O . VAL B 1 351 ? -31.86842 28.63160 32.02803 1.000 88.25895 432 VAL B O 1
ATOM 5500 N N . GLY B 1 352 ? -31.13262 26.71266 31.10095 1.000 78.76809 433 GLY B N 1
ATOM 5501 C CA . GLY B 1 352 ? -30.19869 26.40250 32.16540 1.000 80.13186 433 GLY B CA 1
ATOM 5502 C C . GLY B 1 352 ? -28.79973 26.88621 31.85526 1.000 77.41450 433 GLY B C 1
ATOM 5503 O O . GLY B 1 352 ? -28.59875 27.85728 31.11676 1.000 70.37954 433 GLY B O 1
ATOM 5504 N N . ASP B 1 353 ? -27.81638 26.18997 32.42039 1.000 75.71821 434 ASP B N 1
ATOM 5505 C CA . ASP B 1 353 ? -26.42325 26.54629 32.21625 1.000 73.80441 434 ASP B CA 1
ATOM 5506 C C . ASP B 1 353 ? -25.97604 26.18221 30.80344 1.000 76.53810 434 ASP B C 1
ATOM 5507 O O . ASP B 1 353 ? -26.65146 25.45674 30.06419 1.000 72.82014 434 ASP B O 1
ATOM 5512 N N . VAL B 1 354 ? -24.80273 26.69797 30.43602 1.000 75.65041 435 VAL B N 1
ATOM 5513 C CA . VAL B 1 354 ? -24.20156 26.33424 29.16413 1.000 69.89674 435 VAL B CA 1
ATOM 5514 C C . VAL B 1 354 ? -23.88128 24.84904 29.16129 1.000 69.34344 435 VAL B C 1
ATOM 5515 O O . VAL B 1 354 ? -23.39580 24.29487 30.15482 1.000 76.06352 435 VAL B O 1
ATOM 5519 N N . ASP B 1 355 ? -24.16268 24.19266 28.03980 1.000 63.54534 436 ASP B N 1
ATOM 5520 C CA . ASP B 1 355 ? -23.77287 22.79967 27.84586 1.000 60.97754 436 ASP B CA 1
ATOM 5521 C C . ASP B 1 355 ? -22.31717 22.77845 27.39221 1.000 63.49739 436 ASP B C 1
ATOM 5522 O O . ASP B 1 355 ? -22.01280 23.07841 26.23584 1.000 59.69425 436 ASP B O 1
ATOM 5527 N N . ASP B 1 356 ? -21.40984 22.42255 28.31094 1.000 58.32123 437 ASP B N 1
ATOM 5528 C CA . ASP B 1 356 ? -19.99143 22.34817 27.96732 1.000 60.65854 437 ASP B CA 1
ATOM 5529 C C . ASP B 1 356 ? -19.74270 21.41356 26.79537 1.000 62.11654 437 ASP B C 1
ATOM 5530 O O . ASP B 1 356 ? -18.84273 21.65977 25.98209 1.000 53.46408 437 ASP B O 1
ATOM 5535 N N . TYR B 1 357 ? -20.52660 20.34048 26.69150 1.000 59.25660 438 TYR B N 1
ATOM 5536 C CA . TYR B 1 357 ? -20.33225 19.38128 25.61552 1.000 58.45805 438 TYR B CA 1
ATOM 5537 C C . TYR B 1 357 ? -20.61406 19.97806 24.24285 1.000 58.93172 438 TYR B C 1
ATOM 5538 O O . TYR B 1 357 ? -20.23835 19.37082 23.24128 1.000 54.52596 438 TYR B O 1
ATOM 5547 N N . SER B 1 358 ? -21.25895 21.14840 24.16468 1.000 53.57104 439 SER B N 1
ATOM 5548 C CA . SER B 1 358 ? -21.52775 21.73662 22.85676 1.000 58.24851 439 SER B CA 1
ATOM 5549 C C . SER B 1 358 ? -20.28099 22.30179 22.20025 1.000 60.60933 439 SER B C 1
ATOM 5550 O O . SER B 1 358 ? -20.39177 22.88637 21.11939 1.000 59.46781 439 SER B O 1
ATOM 5553 N N . LEU B 1 359 ? -19.11637 22.13551 22.82672 1.000 65.33327 440 LEU B N 1
ATOM 5554 C CA . LEU B 1 359 ? -17.85017 22.57138 22.25323 1.000 62.04402 440 LEU B CA 1
ATOM 5555 C C . LEU B 1 359 ? -17.70674 22.06924 20.82105 1.000 61.65398 440 LEU B C 1
ATOM 5556 O O . LEU B 1 359 ? -17.95149 20.89318 20.53453 1.000 57.13858 440 LEU B O 1
ATOM 5561 N N . HIS B 1 360 ? -17.32358 22.96681 19.91594 1.000 51.31804 441 HIS B N 1
ATOM 5562 C CA . HIS B 1 360 ? -17.31075 22.60400 18.50738 1.000 52.76351 441 HIS B CA 1
ATOM 5563 C C . HIS B 1 360 ? -16.45543 23.58946 17.73055 1.000 56.13917 441 HIS B C 1
ATOM 5564 O O . HIS B 1 360 ? -16.25831 24.73735 18.14281 1.000 62.37625 441 HIS B O 1
ATOM 5571 N N . GLY B 1 361 ? -15.97124 23.12915 16.58141 1.000 55.73654 442 GLY B N 1
ATOM 5572 C CA . GLY B 1 361 ? -15.15085 23.98406 15.74556 1.000 57.56466 442 GLY B CA 1
ATOM 5573 C C . GLY B 1 361 ? -15.19835 23.56483 14.29452 1.000 52.73327 442 GLY B C 1
ATOM 5574 O O . GLY B 1 361 ? -15.78724 22.54372 13.92492 1.000 54.71461 442 GLY B O 1
ATOM 5575 N N . GLY B 1 362 ? -14.55200 24.38358 13.47014 1.000 55.30748 443 GLY B N 1
ATOM 5576 C CA . GLY B 1 362 ? -14.45824 24.13498 12.05473 1.000 47.07833 443 GLY B CA 1
ATOM 5577 C C . GLY B 1 362 ? -13.06877 23.64424 11.71200 1.000 47.86131 443 GLY B C 1
ATOM 5578 O O . GLY B 1 362 ? -12.08145 24.37046 11.87389 1.000 51.82197 443 GLY B O 1
ATOM 5579 N N . CYS B 1 363 ? -12.99744 22.39869 11.24886 1.000 45.54295 444 CYS B N 1
ATOM 5580 C CA . CYS B 1 363 ? -11.73570 21.75136 10.93685 1.000 43.92814 444 CYS B CA 1
ATOM 5581 C C . CYS B 1 363 ? -11.06510 22.39805 9.73389 1.000 53.30257 444 CYS B C 1
ATOM 5582 O O . CYS B 1 363 ? -11.72100 22.96914 8.85860 1.000 55.71963 444 CYS B O 1
ATOM 5585 N N . LEU B 1 364 ? -9.73746 22.28230 9.69738 1.000 55.85380 445 LEU B N 1
ATOM 5586 C CA . LEU B 1 364 ? -8.93894 22.79979 8.59425 1.000 49.78583 445 LEU B CA 1
ATOM 5587 C C . LEU B 1 364 ? -9.47101 22.31173 7.25222 1.000 58.89117 445 LEU B C 1
ATOM 5588 O O . LEU B 1 364 ? -9.72573 21.11685 7.06372 1.000 48.18554 445 LEU B O 1
ATOM 5593 N N . VAL B 1 365 ? -9.63476 23.25104 6.32346 1.000 55.60606 446 VAL B N 1
ATOM 5594 C CA . VAL B 1 365 ? -10.02133 22.94953 4.94905 1.000 50.06607 446 VAL B CA 1
ATOM 5595 C C . VAL B 1 365 ? -8.74747 22.69017 4.15183 1.000 49.63742 446 VAL B C 1
ATOM 5596 O O . VAL B 1 365 ? -7.90581 23.58221 4.00549 1.000 46.61415 446 VAL B O 1
ATOM 5600 N N . THR B 1 366 ? -8.59972 21.46997 3.63499 1.000 45.36176 447 THR B N 1
ATOM 5601 C CA . THR B 1 366 ? -7.37795 21.09924 2.92604 1.000 57.24016 447 THR B CA 1
ATOM 5602 C C . THR B 1 366 ? -7.45833 21.28424 1.41196 1.000 65.93842 447 THR B C 1
ATOM 5603 O O . THR B 1 366 ? -6.42201 21.50169 0.77489 1.000 65.62278 447 THR B O 1
ATOM 5607 N N . ARG B 1 367 ? -8.64435 21.17815 0.81072 1.000 58.70233 448 ARG B N 1
ATOM 5608 C CA . ARG B 1 367 ? -8.80135 21.40895 -0.62293 1.000 58.75161 448 ARG B CA 1
ATOM 5609 C C . ARG B 1 367 ? -10.05418 22.23038 -0.85909 1.000 56.72935 448 ARG B C 1
ATOM 5610 O O . ARG B 1 367 ? -11.13075 21.86979 -0.37686 1.000 73.63793 448 ARG B O 1
ATOM 5618 N N . GLY B 1 368 ? -9.92167 23.30513 -1.62044 1.000 60.26895 449 GLY B N 1
ATOM 5619 C CA . GLY B 1 368 ? -11.09095 24.02659 -2.06413 1.000 68.73914 449 GLY B CA 1
ATOM 5620 C C . GLY B 1 368 ? -11.60325 24.99264 -1.01318 1.000 71.47563 449 GLY B C 1
ATOM 5621 O O . GLY B 1 368 ? -10.88681 25.41341 -0.09914 1.000 71.25883 449 GLY B O 1
ATOM 5622 N N A THR B 1 369 ? -12.87060 25.35767 -1.16515 0.500 65.77964 450 THR B N 1
ATOM 5623 N N B THR B 1 369 ? -12.88141 25.33634 -1.14438 0.500 65.58529 450 THR B N 1
ATOM 5624 C CA A THR B 1 369 ? -13.52771 26.28700 -0.26373 0.500 61.10021 450 THR B CA 1
ATOM 5625 C CA B THR B 1 369 ? -13.52177 26.30419 -0.26889 0.500 61.09912 450 THR B CA 1
ATOM 5626 C C A THR B 1 369 ? -14.62299 25.57234 0.51386 0.500 62.90840 450 THR B C 1
ATOM 5627 C C B THR B 1 369 ? -14.70833 25.66587 0.44086 0.500 62.92133 450 THR B C 1
ATOM 5628 O O A THR B 1 369 ? -15.10757 24.50657 0.12089 0.500 65.40485 450 THR B O 1
ATOM 5629 O O B THR B 1 369 ? -15.34087 24.73875 -0.07635 0.500 63.74550 450 THR B O 1
ATOM 5636 N N . LYS B 1 370 ? -15.00563 26.17720 1.63392 1.000 60.09319 451 LYS B N 1
ATOM 5637 C CA . LYS B 1 370 ? -16.09757 25.67927 2.45781 1.000 68.06653 451 LYS B CA 1
ATOM 5638 C C . LYS B 1 370 ? -17.02048 26.84352 2.78336 1.000 66.90734 451 LYS B C 1
ATOM 5639 O O . LYS B 1 370 ? -16.59641 27.82668 3.40442 1.000 55.88907 451 LYS B O 1
ATOM 5645 N N . TRP B 1 371 ? -18.27283 26.72954 2.35096 1.000 50.67501 452 TRP B N 1
ATOM 5646 C CA . TRP B 1 371 ? -19.30997 27.72090 2.59434 1.000 56.64366 452 TRP B CA 1
ATOM 5647 C C . TRP B 1 371 ? -20.34721 27.13369 3.53813 1.000 66.90303 452 TRP B C 1
ATOM 5648 O O . TRP B 1 371 ? -20.87701 26.04597 3.28291 1.000 71.09129 452 TRP B O 1
ATOM 5659 N N . ILE B 1 372 ? -20.65105 27.85432 4.61358 1.000 62.02313 453 ILE B N 1
ATOM 5660 C CA . ILE B 1 372 ? -21.76190 27.48337 5.47794 1.000 63.01885 453 ILE B CA 1
ATOM 5661 C C . ILE B 1 372 ? -22.53101 28.74051 5.85643 1.000 65.92300 453 ILE B C 1
ATOM 5662 O O . ILE B 1 372 ? -22.00470 29.85694 5.81808 1.000 68.10956 453 ILE B O 1
ATOM 5667 N N . ALA B 1 373 ? -23.80175 28.55140 6.18246 1.000 67.05786 454 ALA B N 1
ATOM 5668 C CA . ALA B 1 373 ? -24.61066 29.56878 6.82701 1.000 66.11833 454 ALA B CA 1
ATOM 5669 C C . ALA B 1 373 ? -25.06276 29.02194 8.16938 1.000 75.45171 454 ALA B C 1
ATOM 5670 O O . ALA B 1 373 ? -25.29606 27.81557 8.31532 1.000 72.75570 454 ALA B O 1
ATOM 5672 N N . ASN B 1 374 ? -25.15826 29.89295 9.16056 1.000 71.40851 455 ASN B N 1
ATOM 5673 C CA . ASN B 1 374 ? -25.68107 29.45746 10.43927 1.000 81.83313 455 ASN B CA 1
ATOM 5674 C C . ASN B 1 374 ? -26.73317 30.43718 10.93629 1.000 81.56940 455 ASN B C 1
ATOM 5675 O O . ASN B 1 374 ? -26.59456 31.65968 10.80023 1.000 74.24865 455 ASN B O 1
ATOM 5680 N N . ASN B 1 375 ? -27.81344 29.86579 11.45467 1.000 75.09898 456 ASN B N 1
ATOM 5681 C CA . ASN B 1 375 ? -28.88839 30.59615 12.10128 1.000 71.33074 456 ASN B CA 1
ATOM 5682 C C . ASN B 1 375 ? -28.72038 30.42921 13.60443 1.000 77.40001 456 ASN B C 1
ATOM 5683 O O . ASN B 1 375 ? -28.64809 29.29990 14.10209 1.000 81.84531 456 ASN B O 1
ATOM 5688 N N . TRP B 1 376 ? -28.64199 31.54343 14.31870 1.000 79.11510 457 TRP B N 1
ATOM 5689 C CA . TRP B 1 376 ? -28.61279 31.53951 15.77384 1.000 68.62576 457 TRP B CA 1
ATOM 5690 C C . TRP B 1 376 ? -29.98396 31.93440 16.30498 1.000 87.78908 457 TRP B C 1
ATOM 5691 O O . TRP B 1 376 ? -30.54556 32.95443 15.88890 1.000 100.31515 457 TRP B O 1
ATOM 5702 N N . ILE B 1 377 ? -30.52455 31.12310 17.20700 1.000 80.91122 458 ILE B N 1
ATOM 5703 C CA . ILE B 1 377 ? -31.77828 31.43020 17.88431 1.000 83.56915 458 ILE B CA 1
ATOM 5704 C C . ILE B 1 377 ? -31.43404 32.01411 19.24673 1.000 87.54416 458 ILE B C 1
ATOM 5705 O O . ILE B 1 377 ? -30.79623 31.34969 20.07292 1.000 90.95044 458 ILE B O 1
ATOM 5710 N N . ASN B 1 378 ? -31.84293 33.25591 19.48162 1.000 89.71736 459 ASN B N 1
ATOM 5711 C CA . ASN B 1 378 ? -31.52801 33.95263 20.71977 1.000 90.27433 459 ASN B CA 1
ATOM 5712 C C . ASN B 1 378 ? -32.69194 33.88080 21.69853 1.000 91.06950 459 ASN B C 1
ATOM 5713 O O . ASN B 1 378 ? -33.83605 34.18523 21.34545 1.000 92.66345 459 ASN B O 1
ATOM 5718 N N . VAL B 1 379 ? -32.38926 33.46034 22.92360 1.000 92.21017 460 VAL B N 1
ATOM 5719 C CA . VAL B 1 379 ? -33.34070 33.44685 24.02727 1.000 88.34407 460 VAL B CA 1
ATOM 5720 C C . VAL B 1 379 ? -32.62681 33.99497 25.25245 1.000 88.21588 460 VAL B C 1
ATOM 5721 O O . VAL B 1 379 ? -31.50506 33.57829 25.56058 1.000 86.00276 460 VAL B O 1
ATOM 5725 N N . ASP B 1 380 ? -33.26218 34.92727 25.93892 1.000 92.09183 461 ASP B N 1
ATOM 5726 C CA . ASP B 1 380 ? -32.68025 35.49700 27.14513 1.000 96.92969 461 ASP B CA 1
ATOM 5727 C C . ASP B 1 380 ? -32.75338 34.48991 28.28669 1.000 102.10732 461 ASP B C 1
ATOM 5728 O O . ASP B 1 380 ? -33.84816 34.00110 28.59480 1.000 100.35070 461 ASP B O 1
ATOM 5733 N N . PRO B 1 381 ? -31.63186 34.14414 28.93084 1.000 101.03870 462 PRO B N 1
ATOM 5734 C CA . PRO B 1 381 ? -31.69788 33.21408 30.07411 1.000 95.81373 462 PRO B CA 1
ATOM 5735 C C . PRO B 1 381 ? -32.64119 33.66021 31.18043 1.000 94.93607 462 PRO B C 1
ATOM 5736 O O . PRO B 1 381 ? -33.14732 32.81229 31.92834 1.000 92.98550 462 PRO B O 1
ATOM 5740 N N . SER B 1 382 ? -32.89431 34.95864 31.31828 1.000 92.55048 463 SER B N 1
ATOM 5741 C CA . SER B 1 382 ? -33.91567 35.44413 32.24018 1.000 100.64997 463 SER B CA 1
ATOM 5742 C C . SER B 1 382 ? -35.20906 35.60988 31.45254 1.000 107.39891 463 SER B C 1
ATOM 5743 O O . SER B 1 382 ? -35.31164 36.49221 30.59358 1.000 111.74766 463 SER B O 1
ATOM 5746 N N . ARG B 1 383 ? -36.19188 34.75153 31.73755 1.000 110.00005 464 ARG B N 1
ATOM 5747 C CA . ARG B 1 383 ? -37.45649 34.80831 31.01292 1.000 109.90073 464 ARG B CA 1
ATOM 5748 C C . ARG B 1 383 ? -38.14490 36.15516 31.18615 1.000 111.48705 464 ARG B C 1
ATOM 5749 O O . ARG B 1 383 ? -38.85621 36.60615 30.28133 1.000 118.33831 464 ARG B O 1
ATOM 5757 N N . ALA B 1 384 ? -37.93660 36.81922 32.32546 1.000 106.11672 465 ALA B N 1
ATOM 5758 C CA . ALA B 1 384 ? -38.56282 38.12040 32.53717 1.000 107.52192 465 ALA B CA 1
ATOM 5759 C C . ALA B 1 384 ? -38.05061 39.14914 31.53514 1.000 107.92392 465 ALA B C 1
ATOM 5760 O O . ALA B 1 384 ? -38.83794 39.90858 30.95872 1.000 112.88518 465 ALA B O 1
ATOM 5762 N N . ARG B 1 385 ? -36.73643 39.18160 31.30211 1.000 106.95032 466 ARG B N 1
ATOM 5763 C CA . ARG B 1 385 ? -36.18790 40.10352 30.31040 1.000 113.39969 466 ARG B CA 1
ATOM 5764 C C . ARG B 1 385 ? -36.69086 39.76696 28.91142 1.000 114.07063 466 ARG B C 1
ATOM 5765 O O . ARG B 1 385 ? -37.08683 40.65659 28.14931 1.000 122.42775 466 ARG B O 1
ATOM 5773 N N . GLN B 1 386 ? -36.68140 38.47998 28.55695 1.000 110.32460 467 GLN B N 1
ATOM 5774 C CA . GLN B 1 386 ? -37.13668 38.06946 27.23194 1.000 107.57325 467 GLN B CA 1
ATOM 5775 C C . GLN B 1 386 ? -38.59603 38.44231 27.00797 1.000 112.46671 467 GLN B C 1
ATOM 5776 O O . GLN B 1 386 ? -38.98702 38.81199 25.89395 1.000 116.03320 467 GLN B O 1
ATOM 5782 N N . ALA B 1 387 ? -39.41303 38.35977 28.06020 1.000 115.15173 468 ALA B N 1
ATOM 5783 C CA . ALA B 1 387 ? -40.82568 38.70663 27.94482 1.000 117.27309 468 ALA B CA 1
ATOM 5784 C C . ALA B 1 387 ? -41.00701 40.19085 27.65015 1.000 127.02208 468 ALA B C 1
ATOM 5785 O O . ALA B 1 387 ? -41.74986 40.56792 26.73588 1.000 125.07315 468 ALA B O 1
ATOM 5787 N N . LEU B 1 388 ? -40.33936 41.05138 28.42109 1.000 129.14065 469 LEU B N 1
ATOM 5788 C CA . LEU B 1 388 ? -40.47623 42.48519 28.20071 1.000 133.17400 469 LEU B CA 1
ATOM 5789 C C . LEU B 1 388 ? -39.88831 42.90511 26.86110 1.000 133.82997 469 LEU B C 1
ATOM 5790 O O . LEU B 1 388 ? -40.36292 43.87234 26.25565 1.000 135.65627 469 LEU B O 1
ATOM 5795 N N . PHE B 1 389 ? -38.87302 42.18709 26.37546 1.000 135.27216 470 PHE B N 1
ATOM 5796 C CA . PHE B 1 389 ? -38.17850 42.61378 25.16452 1.000 135.82142 470 PHE B CA 1
ATOM 5797 C C . PHE B 1 389 ? -39.04771 42.42785 23.92759 1.000 141.33444 470 PHE B C 1
ATOM 5798 O O . PHE B 1 389 ? -39.18448 43.34617 23.11147 1.000 150.37600 470 PHE B O 1
ATOM 5806 N N . GLN B 1 390 ? -39.63509 41.24183 23.76195 1.000 138.87633 471 GLN B N 1
ATOM 5807 C CA . GLN B 1 390 ? -40.43800 40.97617 22.57071 1.000 140.49479 471 GLN B CA 1
ATOM 5808 C C . GLN B 1 390 ? -41.81944 41.61235 22.63863 1.000 144.30798 471 GLN B C 1
ATOM 5809 O O . GLN B 1 390 ? -42.42145 41.86659 21.59541 1.000 141.59253 471 GLN B O 1
ATOM 5815 N N . GLN B 1 391 ? -42.33149 41.87213 23.83869 1.000 152.20709 472 GLN B N 1
ATOM 5816 C CA . GLN B 1 391 ? -43.56515 42.62991 23.97527 1.000 160.43408 472 GLN B CA 1
ATOM 5817 C C . GLN B 1 3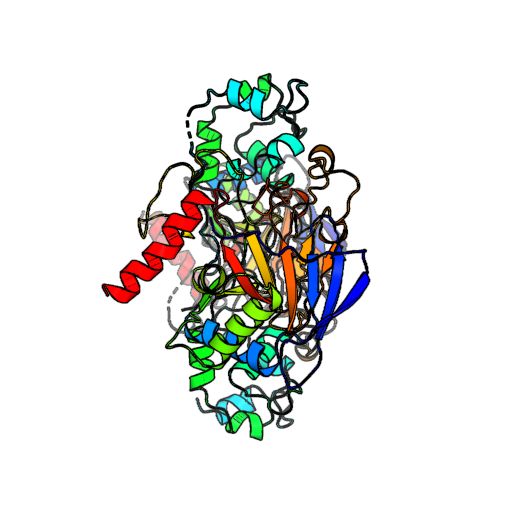91 ? -43.35901 44.09897 23.64471 1.000 165.42895 472 GLN B C 1
ATOM 5818 O O . GLN B 1 391 ? -44.27170 44.75449 23.11536 1.000 173.45347 472 GLN B O 1
ATOM 5824 N N . GLU B 1 392 ? -42.18020 44.63776 23.97012 1.000 157.78176 473 GLU B N 1
ATOM 5825 C CA . GLU B 1 392 ? -41.86569 46.02170 23.63047 1.000 151.18984 473 GLU B CA 1
ATOM 5826 C C . GLU B 1 392 ? -41.59172 46.16110 22.14373 1.000 142.16533 473 GLU B C 1
ATOM 5827 O O . GLU B 1 392 ? -42.00586 47.14422 21.52485 1.000 149.29389 473 GLU B O 1
ATOM 5833 N N . MET B 1 393 ? -40.89002 45.18827 21.55541 1.000 129.71540 474 MET B N 1
ATOM 5834 C CA . MET B 1 393 ? -40.69139 45.19074 20.10973 1.000 125.21241 474 MET B CA 1
ATOM 5835 C C . MET B 1 393 ? -42.02589 45.17860 19.37273 1.000 131.48892 474 MET B C 1
ATOM 5836 O O . MET B 1 393 ? -42.15582 45.75846 18.28736 1.000 129.24870 474 MET B O 1
ATOM 5841 N N . ALA B 1 394 ? -43.03043 44.51479 19.95046 1.000 137.07981 475 ALA B N 1
ATOM 5842 C CA . ALA B 1 394 ? -44.37441 44.56218 19.38922 1.000 142.48519 475 ALA B CA 1
ATOM 5843 C C . ALA B 1 394 ? -44.91170 45.98642 19.33687 1.000 152.29744 475 ALA B C 1
ATOM 5844 O O . ALA B 1 394 ? -45.70647 46.31021 18.44904 1.000 156.78221 475 ALA B O 1
ATOM 5846 N N . ARG B 1 395 ? -44.49897 46.84478 20.27637 1.000 155.23994 476 ARG B N 1
ATOM 5847 C CA . ARG B 1 395 ? -44.90915 48.24645 20.24023 1.000 164.73138 476 ARG B CA 1
ATOM 5848 C C . ARG B 1 395 ? -44.51723 48.89875 18.92473 1.000 164.48228 476 ARG B C 1
ATOM 5849 O O . ARG B 1 395 ? -45.35957 49.46413 18.21903 1.000 168.73996 476 ARG B O 1
ATOM 5857 N N . LEU B 1 396 ? -43.24155 48.80242 18.57098 1.000 162.23804 477 LEU B N 1
ATOM 5858 C CA . LEU B 1 396 ? -42.67792 49.51866 17.43840 1.000 160.52569 477 LEU B CA 1
ATOM 5859 C C . LEU B 1 396 ? -43.07411 48.91341 16.09660 1.000 163.48931 477 LEU B C 1
ATOM 5860 O O . LEU B 1 396 ? -42.72960 49.48048 15.05325 1.000 164.16710 477 LEU B O 1
ATOM 5865 N N . ALA B 1 397 ? -43.78957 47.78793 16.09830 1.000 161.50870 478 ALA B N 1
ATOM 5866 C CA . ALA B 1 397 ? -44.40687 47.25291 14.89078 1.000 159.50093 478 ALA B CA 1
ATOM 5867 C C . ALA B 1 397 ? -45.81258 47.81462 14.68533 1.000 163.78770 478 ALA B C 1
ATOM 5868 O O . ALA B 1 397 ? -46.16538 48.22338 13.57424 1.000 162.69290 478 ALA B O 1
ATOM 5870 N N . ARG B 1 398 ? -46.62334 47.84611 15.74867 1.000 166.85794 479 ARG B N 1
ATOM 5871 C CA . ARG B 1 398 ? -47.96301 48.41636 15.65009 1.000 173.58661 479 ARG B CA 1
ATOM 5872 C C . ARG B 1 398 ? -47.94707 49.93361 15.77594 1.000 180.56113 479 ARG B C 1
ATOM 5873 O O . ARG B 1 398 ? -48.81653 50.60496 15.20842 1.000 180.54730 479 ARG B O 1
ATOM 5881 N N . GLU B 1 399 ? -46.98822 50.48978 16.52176 1.000 184.68523 480 GLU B N 1
ATOM 5882 C CA . GLU B 1 399 ? -46.78138 51.93358 16.48195 1.000 190.64027 480 GLU B CA 1
ATOM 5883 C C . GLU B 1 399 ? -46.38725 52.37599 15.08024 1.000 190.68274 480 GLU B C 1
ATOM 5884 O O . GLU B 1 399 ? -46.83518 53.42417 14.60000 1.000 202.63620 480 GLU B O 1
ATOM 5890 N N . GLY B 1 400 ? -45.55868 51.58313 14.40694 1.000 178.69518 481 GLY B N 1
ATOM 5891 C CA . GLY B 1 400 ? -45.18758 51.84762 13.03049 1.000 168.80722 481 GLY B CA 1
ATOM 5892 C C . GLY B 1 400 ? -46.07978 51.11152 12.05061 1.000 159.47125 481 GLY B C 1
ATOM 5893 O O . GLY B 1 400 ? -45.72291 50.92603 10.88830 1.000 153.38308 481 GLY B O 1
#

Organism: Homo sapiens (NCBI:txid9606)

Foldseek 3Di:
DADFFDDDDQPDAQDWDWDCLDPPDIWIWGAHFVLFGKIKIFQLDPLVLLVVVVVVWVVVPWDWPDDDDQWFADDDDDLVSVVVQLPPVPPQKRAPLSVQVPQCRLVFFHDALVNQLVLCVVQVLCVVSPSMHGNVSSVVGDCVSVGVCSNPDDDDLLRGQFGWIKDFDDQDPPHDPSSVSSLSSVCSVSVGDPLQSNLFGGKMKIKAFQFGKHFWDAQKDWDDVPADEQSLDPDVDDPDPNYIHAFFKKKKAWSAAAPFAFKKAQQQGNPPDDDSPVCGDNVDNCRPQAPHSVNGPDIHHRDHNMMMMGGQADDPPRRAGHTGSPSNTIMTHRRNDGMTMMMMRTRGDDRDNVSRVVRRVVVVVVVVVD/DDFFDDDDQPAAQDKDWDPLDPPDIWIWGAHFVLFGKIKIFQLDPLVVLVVVVVVFVVVPWAWPDDDDQPDLVVVVVVLPPVPPQKRAQLSVQVCQVVLVFFRDALVNQLVLCVVQVLDVVSPSMRGNVSSVVDDVVSVVVCSNPDDDDLLRGQFRWIKDFAAQDPPGDPSRVSSLSSVCSVSVGDPLQSNLDGGKMKIKAFQQGKHFWDAQWDWDDPPEDDPSLHDNHIHAFFKKKKAWSAQAPFAFKKAQQQGNPPDDDSPVCGDNVDNVRDQAPCSVNGPDIDGRDHSMMMMTGQFDDPVPRAGHTGSPSNIIMTHRRNDGMTMMMMRTGGDDRPNVSRVVRSVVVVCVVVVD

Solvent-accessible surface area: 33638 Å² total

Nearest PDB structures (foldseek):
  6tp5-assembly1_A  TM=1.003E+00  e=1.175E-82  Homo sapiens
  6tp5-assembly1_B  TM=9.999E-01  e=1.853E-73  Homo sapiens
  2jig-assembly2_B  TM=8.067E-01  e=1.704E-12  Chlamydomonas reinhardtii
  2v4a-assembly3_C  TM=8.021E-01  e=1.149E-11  Chlamydomonas reinhardtii
  5iav-assembly1_A  TM=7.689E-01  e=8.530E-12  Bacillus anthracis

Secondary structure (DSSP, 8-state):
---PPP-----STT-EEEE-SSSSS-EEEEEEETTTTEEEETTSS-HHHHHHHHHHHHHH--EESSPPP-S-------HHHHHHHH-TT-SSEE-HHHHHT-GGGGBTBPP-HHHHHHHHHHTT--TT-SS-EEHHHHHTS-HHHHHHHHHH----GGGBSEE-EEEEE--STTS-HHHHHHHHHHHHHHT--HHHHHTSPPEEEEEE-TT-EEEEE-SS----TT-EETTT-SSSS---TTEE--EEEEEEEE-S--SEE--EEETTTT-SS--HHHHB-SS-BTT-TTT-GGGSSEEE---TT-EEEEESEEE-SSSSEEEE-GGG-EEEPPEEES-EEEEEEEEE--SSHHHHHHHHHHHHHHHHH-/-PPPP-----STT-EEEE-SSSSS-EEEEEEETTTTEEEETTSS-HHHHHHHHHHHHHH--EESSPPP---HHHHHHHH-TT-SSEE-HHHHHT-GGGGTTBPP-HHHHHHHHHHHT--SS-SS-EEHHHHHS--HHHHHHHHHH----GGGBSEE-EEEEE--STTS-HHHHHHHHHHHHHHT--HHHHHTSPPEEEEEE-TT-EEEEE-SS----TT-EETT--TTEE--EEEEEEEE-S--SEE--EEETTTT-SS--HHHHB-SS-BTT-TTT-GGGSSEEE---TT-EEEEESEEE-SSSSEEEE-GGG-EEEPPEEES-EEEEEEEEE--SSHHHHHHHHHHHHHHHH--

GO terms:
  GO:0016706 2-oxoglutarate-dependent dioxygenase activity (F, IDA)
  GO:0005789 endoplasmic reticulum membrane (C, EXP)
  GO:0160082 hypoxia-inducible factor-proline dioxygenase activity (F, EXP)
  GO:0005515 protein binding (F, IPI)

Radius of gyration: 29.4 Å; Cα contacts (8 Å, |Δi|>4): 1507; chains: 2; bounding box: 87×55×72 Å

Sequence (726 aa):
TLGPLTRLEGIKVGHERKVQLVTDRDHFIRTLSLKPLLFEIPGFLTDEECRLIIHLAQMKGLQRSQILPTEEYEEQVSQLDLFRLLDQNRDGHLQLREVLAQTRLGNGWWMTPESIQEMYAAIKADPDGDGVLSLQEFSNMDLRDFHKYMRSHKAESSELVRNSHHTWLYQGEGAHHIMRAIRQRVLRLTRLSPEIVELSEPLQVVRYGEGGHYHAHVDSGPVYPETICSHTKLVANESVPFETSCRYMTVLFYLNNVTGGGETVFPVADNRTYDEMSLIQDDVDLRDTRRHCDKGNLRVKPQQGTAVFWYNYLPDGQGWVGDVDDYSLHGGCLVTRGTKWIANNWINVDPSRARQALFQQEMARLAREGLGPLTRLEGIKVGHERKVQLVTDRDHFIRTLSLKPLLFEIPGFLTDEECRLIIHLAQMKGLQRSQILPTVSQLDLFRLLDQNRDGHLQLREVLAQTRLGNGWWMTPESIQEMYAAIKADPDGDGVLSLQEFSNMDLRDFHKYMRSHKAESSELVRNSHHTWLYYQGEGAHHIMRAIRQRVLRLTRLSPEIVELSEPLQVVRYGEGGHYHAHVDSGPVYPETICSHTVPFETSCRYMTVLFYLNNVTGGGETVFPVADNRTYDEMSLIQDDVDLRDTRRHCDKGNLRVKPQQGTAVFWYNYLPDGQGWVGDVDDYSLHGGCLVTRGTTKWIANNWINVDPSRARQALFQQEMARLAREG